Protein AF-0000000084365772 (afdb_homodimer)

Sequence (1258 aa):
MVKYIREGGQLVQRLVRRVNSTKRSRIVLISFISVLCLVILQLNYLYLYKPSKEFQVSYNKAKPEGSTYYETPDLTVIKAHPEKPETQNITDGHVINDYGDDEYYKNKDFSDYTNIDKIEAGLNKYGEFKDFINNQLIQKILDTKPSFGPINNRDHYNKSNSYQTNWDGKLPVLSGKLRENNGVDPIRSKDYLKSFFLLKENEFVNLKNSHKVFLENMPTEFPENIAKNFKGNGILYAGGGNYNWLVLLSIKMLRDLGSKLPIEVFIPNENEYSVDLCDRIFPVFGAKCILMSNYIDTKKIKIKGYQLKSMALLLTSFENVLMLDSDNLPLKNPDLLFINEPFISKPLVIWPDFWRRSTSPAFYEIADIPINETNQVRFSYGDERDHPDGLKTLEDYNAKVSYHDLERAFPEASSETGQVLINKKIHAKTLFLSLYYNYWGPNYYYPLFAQGQAGEGDKETLLAAAHKFGLPYYQVQEYIREYGEIYENGNIEIAAMGQYDPILDYMQTRNPKTFKSKFPYDRTKDNYHMHRFKNSETLFLHCNQPKLYPWRIDGKGFRQIHDGDGNRRRLYSKLLIKELGYDFEAKIWETMKWILCEHGDMTIKGVRHPETWCLKVSQQLEFLQGDQLMVKYIREGGQLVQRLVRRVNSTKRSRIVLISFISVLCLVILQLNYLYLYKPSKEFQVSYNKAKPEGSTYYETPDLTVIKAHPEKPETQNITDGHVINDYGDDEYYKNKDFSDYTNIDKIEAGLNKYGEFKDFINNQLIQKILDTKPSFGPINNRDHYNKSNSYQTNWDGKLPVLSGKLRENNGVDPIRSKDYLKSFFLLKENEFVNLKNSHKVFLENMPTEFPENIAKNFKGNGILYAGGGNYNWLVLLSIKMLRDLGSKLPIEVFIPNENEYSVDLCDRIFPVFGAKCILMSNYIDTKKIKIKGYQLKSMALLLTSFENVLMLDSDNLPLKNPDLLFINEPFISKPLVIWPDFWRRSTSPAFYEIADIPINETNQVRFSYGDERDHPDGLKTLEDYNAKVSYHDLERAFPEASSETGQVLINKKIHAKTLFLSLYYNYWGPNYYYPLFAQGQAGEGDKETLLAAAHKFGLPYYQVQEYIREYGEIYENGNIEIAAMGQYDPILDYMQTRNPKTFKSKFPYDRTKDNYHMHRFKNSETLFLHCNQPKLYPWRIDGKGFRQIHDGDGNRRRLYSKLLIKELGYDFEAKIWETMKWILCEHGDMTIKGVRHPETWCLKVSQQLEFLQGDQL

Solvent-accessible surface area (backbone atoms only — not comparable to full-atom values): 68578 Å² total; per-residue (Å²): 121,67,68,65,56,53,59,58,53,54,53,56,51,56,57,56,62,67,70,64,71,64,77,70,58,55,55,53,48,55,54,48,52,53,52,48,53,53,49,52,56,51,51,60,53,57,64,70,53,54,79,66,72,78,69,70,69,65,68,69,60,74,67,84,59,75,66,88,64,66,86,44,101,88,42,82,75,75,63,80,49,77,85,56,78,65,84,80,56,41,32,93,81,48,76,69,52,74,56,50,74,67,64,59,58,42,57,67,55,57,27,59,36,78,33,69,68,37,28,54,50,43,71,43,64,51,47,65,58,24,45,44,48,47,63,50,40,50,44,48,48,61,73,33,58,59,97,64,78,70,55,65,51,66,88,25,28,32,81,81,42,90,59,87,52,36,99,68,20,27,45,50,56,80,52,30,27,57,72,82,26,51,86,71,39,74,69,54,5,45,55,56,40,50,46,31,56,55,72,54,70,67,57,46,52,41,49,24,48,26,48,50,54,35,66,74,62,48,63,74,56,68,55,66,88,54,46,73,63,39,50,42,40,25,34,36,31,57,36,30,43,60,36,38,57,34,34,51,54,33,52,54,50,39,41,74,53,60,35,76,59,43,34,37,33,30,20,68,37,75,91,30,54,44,67,52,38,51,69,53,48,35,24,14,62,37,26,42,65,42,56,43,52,75,46,43,60,62,87,79,52,84,72,56,78,64,34,41,56,48,52,43,67,67,66,50,51,40,26,32,31,40,36,30,36,27,48,35,31,69,71,50,57,64,66,55,54,75,75,19,56,50,36,69,80,15,43,26,38,39,35,41,33,63,30,47,51,46,51,25,62,62,44,36,59,37,69,68,50,76,60,42,71,83,40,74,74,54,59,88,73,79,48,67,65,56,62,58,82,80,73,79,47,64,68,38,30,32,65,53,33,41,42,39,22,21,36,78,43,59,66,49,57,24,47,29,62,49,43,34,36,36,30,46,72,86,37,28,42,21,50,55,46,18,36,48,42,33,72,43,12,82,36,55,40,23,43,36,46,26,33,65,23,76,79,60,51,49,38,50,32,53,60,54,28,24,53,74,69,68,48,61,60,41,67,43,75,58,64,56,38,78,27,16,36,66,44,95,87,64,50,64,52,68,26,31,39,32,36,62,37,49,48,60,44,48,60,38,62,75,43,46,81,80,29,43,33,81,63,72,90,43,84,92,43,87,58,80,80,60,49,57,39,68,72,84,50,72,32,35,40,34,29,69,45,51,53,90,42,71,93,72,30,72,45,64,35,85,74,25,37,11,36,84,87,61,48,75,54,62,56,41,42,68,61,51,27,67,73,67,73,45,61,59,70,43,51,52,35,49,51,50,28,46,46,28,59,75,42,47,80,63,69,50,63,87,67,70,61,39,65,63,52,22,52,54,37,45,52,53,33,52,51,46,69,70,63,61,136,122,68,69,67,57,55,60,59,53,54,55,56,54,57,59,56,60,68,71,62,69,62,77,68,57,53,54,54,47,54,53,49,50,52,52,48,54,52,49,50,56,50,49,56,52,56,65,71,52,54,78,67,73,78,67,69,68,64,70,68,65,75,70,83,59,76,66,87,64,68,87,42,100,89,43,82,75,74,63,79,49,78,82,56,79,65,83,81,56,40,32,95,79,50,76,68,52,71,56,51,83,66,59,63,62,47,51,66,57,54,26,59,37,76,33,70,70,36,30,54,51,42,72,42,67,50,46,66,59,22,46,43,47,48,64,51,41,49,44,47,49,62,73,33,58,60,96,66,79,69,55,65,50,68,88,25,28,33,80,82,42,90,60,86,54,36,98,68,19,27,44,49,56,78,52,30,26,55,72,83,26,49,88,69,41,76,71,55,5,45,56,57,40,52,47,30,55,57,73,53,69,69,56,47,53,40,48,24,48,26,48,51,54,35,67,73,62,47,64,75,55,69,56,66,87,54,49,73,63,40,49,40,40,27,34,36,33,55,37,29,44,60,37,38,58,34,33,50,53,34,51,54,50,39,41,74,52,62,34,75,61,43,34,36,32,30,20,66,36,75,88,29,53,44,66,52,40,50,65,52,50,35,24,14,62,38,25,42,65,44,56,44,51,74,47,43,60,62,89,78,51,85,71,56,78,64,33,40,58,47,52,42,66,67,64,51,52,41,25,33,33,39,36,30,36,26,49,33,32,69,70,49,56,64,66,55,56,76,74,19,56,50,37,70,82,15,44,26,37,39,36,42,32,65,30,48,51,45,53,26,61,64,44,36,60,36,70,66,49,76,59,42,70,84,40,75,73,52,59,88,72,79,49,67,66,55,60,57,82,81,72,80,47,63,67,38,30,32,64,52,33,41,40,39,22,20,36,78,42,59,67,49,57,24,47,30,61,51,43,36,38,37,29,45,73,85,37,28,42,23,51,55,46,18,36,48,42,34,72,43,12,82,35,55,41,23,44,34,46,27,33,65,23,77,78,61,51,50,37,51,32,53,61,52,28,25,54,72,70,69,48,62,60,41,65,45,74,56,65,57,39,77,28,17,36,65,44,94,87,63,51,64,53,67,25,31,40,31,36,64,38,48,46,59,42,48,60,38,62,74,44,46,81,79,30,41,32,81,64,74,89,44,81,91,43,85,57,80,79,59,49,57,39,66,72,86,51,72,31,34,39,35,27,70,45,49,55,91,42,72,93,74,30,71,44,63,33,85,72,25,36,11,38,83,86,61,48,75,53,62,56,41,41,67,62,50,27,68,72,68,72,45,61,59,69,45,50,52,34,48,51,49,27,46,47,28,59,74,41,47,82,64,71,50,61,87,66,69,62,40,67,61,51,22,51,53,38,45,52,52,32,52,50,47,71,70,63,60,134

InterPro domains:
  IPR022751 Alpha-mannosyltransferase [PF11051] (232-501)
  IPR029044 Nucleotide-diphospho-sugar transferases [SSF53448] (232-467)

pLDDT: mean 82.5, std 20.86, range [22.94, 98.75]

Structure (mmCIF, N/CA/C/O backbone):
data_AF-0000000084365772-model_v1
#
loop_
_entity.id
_entity.type
_entity.pdbx_description
1 polymer 'Glycosyltransferase family 71 protein'
#
loop_
_atom_site.group_PDB
_atom_site.id
_atom_site.type_symbol
_atom_site.label_atom_id
_atom_site.label_alt_id
_atom_site.label_comp_id
_atom_site.label_asym_id
_atom_site.label_entity_id
_atom_site.label_seq_id
_atom_site.pdbx_PDB_ins_code
_atom_site.Cartn_x
_atom_site.Cartn_y
_atom_site.Cartn_z
_atom_site.occupancy
_atom_site.B_iso_or_equiv
_atom_site.auth_seq_id
_atom_site.auth_comp_id
_atom_site.auth_asym_id
_atom_site.auth_atom_id
_atom_site.pdbx_PDB_model_num
ATOM 1 N N . MET A 1 1 ? 65.75 15.422 -3.641 1 26.75 1 MET A N 1
ATOM 2 C CA . MET A 1 1 ? 64.312 15.242 -3.449 1 26.75 1 MET A CA 1
ATOM 3 C C . MET A 1 1 ? 64.062 14.141 -2.432 1 26.75 1 MET A C 1
ATOM 5 O O . MET A 1 1 ? 62.969 14.094 -1.838 1 26.75 1 MET A O 1
ATOM 9 N N . VAL A 1 2 ? 65.125 13.266 -2.367 1 29.59 2 VAL A N 1
ATOM 10 C CA . VAL A 1 2 ? 65.25 12.109 -1.485 1 29.59 2 VAL A CA 1
ATOM 11 C C . VAL A 1 2 ? 65.375 12.578 -0.035 1 29.59 2 VAL A C 1
ATOM 13 O O . VAL A 1 2 ? 64.875 11.891 0.877 1 29.59 2 VAL A O 1
ATOM 16 N N . LYS A 1 3 ? 66.312 13.617 0.126 1 35.53 3 LYS A N 1
ATOM 17 C CA . LYS A 1 3 ? 66.688 14.117 1.436 1 35.53 3 LYS A CA 1
ATOM 18 C C . LYS A 1 3 ? 65.5 14.602 2.244 1 35.53 3 LYS A C 1
ATOM 20 O O . LYS A 1 3 ? 65.438 14.367 3.451 1 35.53 3 LYS A O 1
ATOM 25 N N . TYR A 1 4 ? 64.625 15.359 1.479 1 34.97 4 TYR A N 1
ATOM 26 C CA . TYR A 1 4 ? 63.469 15.977 2.139 1 34.97 4 TYR A CA 1
ATOM 27 C C . TYR A 1 4 ? 62.5 14.922 2.619 1 34.97 4 TYR A C 1
ATOM 29 O O . TYR A 1 4 ? 61.625 15.203 3.465 1 34.97 4 TYR A O 1
ATOM 37 N N . ILE A 1 5 ? 62.438 13.719 1.932 1 36.81 5 ILE A N 1
ATOM 38 C CA . ILE A 1 5 ? 61.531 12.625 2.262 1 36.81 5 ILE A CA 1
ATOM 39 C C . ILE A 1 5 ? 61.938 12.016 3.604 1 36.81 5 ILE A C 1
ATOM 41 O O . ILE A 1 5 ? 61.062 11.602 4.383 1 36.81 5 ILE A O 1
ATOM 45 N N . ARG A 1 6 ? 63.312 12.109 3.953 1 36.72 6 ARG A N 1
ATOM 46 C CA . ARG A 1 6 ? 63.875 11.5 5.156 1 36.72 6 ARG A CA 1
ATOM 47 C C . ARG A 1 6 ? 63.406 12.227 6.41 1 36.72 6 ARG A C 1
ATOM 49 O O . ARG A 1 6 ? 63.031 11.594 7.406 1 36.72 6 ARG A O 1
ATOM 56 N N . GLU A 1 7 ? 63.531 13.594 6.336 1 42.88 7 GLU A N 1
ATOM 57 C CA . GLU A 1 7 ? 63.281 14.383 7.535 1 42.88 7 GLU A CA 1
ATOM 58 C C . GLU A 1 7 ? 61.812 14.352 7.918 1 42.88 7 GLU A C 1
ATOM 60 O O . GLU A 1 7 ? 61.469 14.484 9.094 1 42.88 7 GLU A O 1
ATOM 65 N N . GLY A 1 8 ? 60.938 14.289 6.859 1 38.44 8 GLY A N 1
ATOM 66 C CA . GLY A 1 8 ? 59.531 14.266 7.125 1 38.44 8 GLY A CA 1
ATOM 67 C C . GLY A 1 8 ? 59.062 13 7.832 1 38.44 8 GLY A C 1
ATOM 68 O O . GLY A 1 8 ? 58.031 13 8.508 1 38.44 8 GLY A O 1
ATOM 69 N N . GLY A 1 9 ? 59.781 11.836 7.648 1 40.34 9 GLY A N 1
ATOM 70 C CA . GLY A 1 9 ? 59.562 10.57 8.32 1 40.34 9 GLY A CA 1
ATOM 71 C C . GLY A 1 9 ? 59.781 10.633 9.812 1 40.34 9 GLY A C 1
ATOM 72 O O . GLY A 1 9 ? 59.125 9.945 10.586 1 40.34 9 GLY A O 1
ATOM 73 N N . GLN A 1 10 ? 60.875 11.352 10.18 1 44.91 10 GLN A N 1
ATOM 74 C CA . GLN A 1 10 ? 61.25 11.43 11.594 1 44.91 10 GLN A CA 1
ATOM 75 C C . GLN A 1 10 ? 60.156 12.18 12.383 1 44.91 10 GLN A C 1
ATOM 77 O O . GLN A 1 10 ? 59.938 11.875 13.555 1 44.91 10 GLN A O 1
ATOM 82 N N . LEU A 1 11 ? 59.562 13.258 11.742 1 43.12 11 LEU A N 1
ATOM 83 C CA . LEU A 1 11 ? 58.562 14.016 12.469 1 43.12 11 LEU A CA 1
ATOM 84 C C . LEU A 1 11 ? 57.344 13.148 12.781 1 43.12 11 LEU A C 1
ATOM 86 O O . LEU A 1 11 ? 56.812 13.211 13.891 1 43.12 11 LEU A O 1
ATOM 90 N N . VAL A 1 12 ? 56.969 12.25 11.883 1 41.25 12 VAL A N 1
ATOM 91 C CA . VAL A 1 12 ? 55.812 11.398 12.125 1 41.25 12 VAL A CA 1
ATOM 92 C C . VAL A 1 12 ? 56.125 10.43 13.266 1 41.25 12 VAL A C 1
ATOM 94 O O . VAL A 1 12 ? 55.281 10.188 14.125 1 41.25 12 VAL A O 1
ATOM 97 N N . GLN A 1 13 ? 57.375 9.945 13.367 1 41.06 13 GLN A N 1
ATOM 98 C CA . GLN A 1 13 ? 57.719 9.031 14.453 1 41.06 13 GLN A CA 1
ATOM 99 C C . GLN A 1 13 ? 57.594 9.719 15.812 1 41.06 13 GLN A C 1
ATOM 101 O O . GLN A 1 13 ? 57.156 9.109 16.781 1 41.06 13 GLN A O 1
ATOM 106 N N . ARG A 1 14 ? 58.156 11.039 15.969 1 40.5 14 ARG A N 1
ATOM 107 C CA . ARG A 1 14 ? 58.094 11.711 17.266 1 40.5 14 ARG A CA 1
ATOM 108 C C . ARG A 1 14 ? 56.656 11.883 17.734 1 40.5 14 ARG A C 1
ATOM 110 O O . ARG A 1 14 ? 56.375 11.766 18.922 1 40.5 14 ARG A O 1
ATOM 117 N N . LEU A 1 15 ? 55.812 12.273 16.672 1 37.19 15 LEU A N 1
ATOM 118 C CA . LEU A 1 15 ? 54.438 12.508 17.094 1 37.19 15 LEU A CA 1
ATOM 119 C C . LEU A 1 15 ? 53.812 11.227 17.625 1 37.19 15 LEU A C 1
ATOM 121 O O . LEU A 1 15 ? 53.062 11.25 18.609 1 37.19 15 LEU A O 1
ATOM 125 N N . VAL A 1 16 ? 54.188 10.055 17.078 1 37.47 16 VAL A N 1
ATOM 126 C CA . VAL A 1 16 ? 53.625 8.797 17.547 1 37.47 16 VAL A CA 1
ATOM 127 C C . VAL A 1 16 ? 54.062 8.539 18.984 1 37.47 16 VAL A C 1
ATOM 129 O O . VAL A 1 16 ? 53.312 7.969 19.766 1 37.47 16 VAL A O 1
ATOM 132 N N . ARG A 1 17 ? 55.312 8.859 19.297 1 35.41 17 ARG A N 1
ATOM 133 C CA . ARG A 1 17 ? 55.781 8.445 20.625 1 35.41 17 ARG A CA 1
ATOM 134 C C . ARG A 1 17 ? 55 9.148 21.719 1 35.41 17 ARG A C 1
ATOM 136 O O . ARG A 1 17 ? 54.938 8.656 22.859 1 35.41 17 ARG A O 1
ATOM 143 N N . ARG A 1 18 ? 54.75 10.492 21.484 1 32.94 18 ARG A N 1
ATOM 144 C CA . ARG A 1 18 ? 54.188 11.141 22.672 1 32.94 18 ARG A CA 1
ATOM 145 C C . ARG A 1 18 ? 52.781 10.625 22.969 1 32.94 18 ARG A C 1
ATOM 147 O O . ARG A 1 18 ? 52.219 10.938 24.016 1 32.94 18 ARG A O 1
ATOM 154 N N . VAL A 1 19 ? 52.031 10.32 21.906 1 35.78 19 VAL A N 1
ATOM 155 C CA . VAL A 1 19 ? 50.625 10.148 22.25 1 35.78 19 VAL A CA 1
ATOM 156 C C . VAL A 1 19 ? 50.438 8.805 22.969 1 35.78 19 VAL A C 1
ATOM 158 O O . VAL A 1 19 ? 50.219 7.781 22.312 1 35.78 19 VAL A O 1
ATOM 161 N N . ASN A 1 20 ? 51.5 8.281 23.75 1 34.19 20 ASN A N 1
ATOM 162 C CA . ASN A 1 20 ? 51.375 7.027 24.469 1 34.19 20 ASN A CA 1
ATOM 163 C C . ASN A 1 20 ? 50.219 7.059 25.484 1 34.19 20 ASN A C 1
ATOM 165 O O . ASN A 1 20 ? 50.094 6.145 26.297 1 34.19 20 ASN A O 1
ATOM 169 N N . SER A 1 21 ? 49.938 8.328 25.984 1 32.78 21 SER A N 1
ATOM 170 C CA . SER A 1 21 ? 49.375 8.172 27.328 1 32.78 21 SER A CA 1
ATOM 171 C C . SER A 1 21 ? 48.062 7.391 27.266 1 32.78 21 SER A C 1
ATOM 173 O O . SER A 1 21 ? 47.906 6.371 27.953 1 32.78 21 SER A O 1
ATOM 175 N N . THR A 1 22 ? 46.812 8.062 27.719 1 34.91 22 THR A N 1
ATOM 176 C CA . THR A 1 22 ? 45.656 7.367 28.281 1 34.91 22 THR A CA 1
ATOM 177 C C . THR A 1 22 ? 44.875 6.664 27.188 1 34.91 22 THR A C 1
ATOM 179 O O . THR A 1 22 ? 45 6.988 26 1 34.91 22 THR A O 1
ATOM 182 N N . LYS A 1 23 ? 43.969 5.535 27.578 1 37.75 23 LYS A N 1
ATOM 183 C CA . LYS A 1 23 ? 43.125 4.613 26.844 1 37.75 23 LYS A CA 1
ATOM 184 C C . LYS A 1 23 ? 42.281 5.359 25.812 1 37.75 23 LYS A C 1
ATOM 186 O O . LYS A 1 23 ? 41.969 4.824 24.75 1 37.75 23 LYS A O 1
ATOM 191 N N . ARG A 1 24 ? 41.812 6.602 26.188 1 36.81 24 ARG A N 1
ATOM 192 C CA . ARG A 1 24 ? 40.875 7.359 25.375 1 36.81 24 ARG A CA 1
ATOM 193 C C . ARG A 1 24 ? 41.531 7.73 24.031 1 36.81 24 ARG A C 1
ATOM 195 O O . ARG A 1 24 ? 40.812 7.832 23.016 1 36.81 24 ARG A O 1
ATOM 202 N N . SER A 1 25 ? 42.906 7.961 24.062 1 35 25 SER A N 1
ATOM 203 C CA . SER A 1 25 ? 43.594 8.477 22.891 1 35 25 SER A CA 1
ATOM 204 C C . SER A 1 25 ? 43.75 7.395 21.828 1 35 25 SER A C 1
ATOM 206 O O . SER A 1 25 ? 43.906 7.699 20.641 1 35 25 SER A O 1
ATOM 208 N N . ARG A 1 26 ? 43.844 6.113 22.344 1 39.03 26 ARG A N 1
ATOM 209 C CA . ARG A 1 26 ? 44 5.027 21.391 1 39.03 26 ARG A CA 1
ATOM 210 C C . ARG A 1 26 ? 42.719 4.828 20.578 1 39.03 26 ARG A C 1
ATOM 212 O O . ARG A 1 26 ? 42.781 4.547 19.375 1 39.03 26 ARG A O 1
ATOM 219 N N . ILE A 1 27 ? 41.594 5.016 21.297 1 39.12 27 ILE A N 1
ATOM 220 C CA . ILE A 1 27 ? 40.312 4.746 20.625 1 39.12 27 ILE A CA 1
ATOM 221 C C . ILE A 1 27 ? 40.062 5.789 19.531 1 39.12 27 ILE A C 1
ATOM 223 O O . ILE A 1 27 ? 39.625 5.453 18.438 1 39.12 27 ILE A O 1
ATOM 227 N N . VAL A 1 28 ? 40.562 7.098 19.828 1 40.53 28 VAL A N 1
ATOM 228 C CA . VAL A 1 28 ? 40.344 8.156 18.844 1 40.53 28 VAL A CA 1
ATOM 229 C C . VAL A 1 28 ? 41.219 7.906 17.609 1 40.53 28 VAL A C 1
ATOM 231 O O . VAL A 1 28 ? 40.781 8.109 16.484 1 40.53 28 VAL A O 1
ATOM 234 N N . LEU A 1 29 ? 42.469 7.285 17.875 1 40.19 29 LEU A N 1
ATOM 235 C CA . LEU A 1 29 ? 43.375 7.07 16.766 1 40.19 29 LEU A CA 1
ATOM 236 C C . LEU A 1 29 ? 42.875 5.957 15.852 1 40.19 29 LEU A C 1
ATOM 238 O O . LEU A 1 29 ? 42.906 6.086 14.625 1 40.19 29 LEU A O 1
ATOM 242 N N . ILE A 1 30 ? 42.344 4.883 16.5 1 42.69 30 ILE A N 1
ATOM 243 C CA . ILE A 1 30 ? 41.906 3.773 15.672 1 42.69 30 ILE A CA 1
ATOM 244 C C . ILE A 1 30 ? 40.656 4.199 14.883 1 42.69 30 ILE A C 1
ATOM 246 O O . ILE A 1 30 ? 40.531 3.869 13.703 1 42.69 30 ILE A O 1
ATOM 250 N N . SER A 1 31 ? 39.812 5.113 15.484 1 40 31 SER A N 1
ATOM 251 C CA . SER A 1 31 ? 38.656 5.578 14.734 1 40 31 SER A CA 1
ATOM 252 C C . SER A 1 31 ? 39.062 6.473 13.57 1 40 31 SER A C 1
ATOM 254 O O . SER A 1 31 ? 38.406 6.488 12.523 1 40 31 SER A O 1
ATOM 256 N N . PHE A 1 32 ? 40.188 7.238 13.758 1 43.62 32 PHE A N 1
ATOM 257 C CA . PHE A 1 32 ? 40.656 8.125 12.695 1 43.62 32 PHE A CA 1
ATOM 258 C C . PHE A 1 32 ? 41.281 7.328 11.555 1 43.62 32 PHE A C 1
ATOM 260 O O . PHE A 1 32 ? 41.062 7.637 10.383 1 43.62 32 PHE A O 1
ATOM 267 N N . ILE A 1 33 ? 42.031 6.258 11.883 1 44.22 33 ILE A N 1
ATOM 268 C CA . ILE A 1 33 ? 42.656 5.473 10.82 1 44.22 33 ILE A CA 1
ATOM 269 C C . ILE A 1 33 ? 41.594 4.699 10.055 1 44.22 33 ILE A C 1
ATOM 271 O O . ILE A 1 33 ? 41.656 4.594 8.828 1 44.22 33 ILE A O 1
ATOM 275 N N . SER A 1 34 ? 40.562 4.316 10.758 1 39.97 34 SER A N 1
ATOM 276 C CA . SER A 1 34 ? 39.5 3.584 10.039 1 39.97 34 SER A CA 1
ATOM 277 C C . SER A 1 34 ? 38.75 4.5 9.086 1 39.97 34 SER A C 1
ATOM 279 O O . SER A 1 34 ? 38.406 4.094 7.977 1 39.97 34 SER A O 1
ATOM 281 N N . VAL A 1 35 ? 38.531 5.781 9.445 1 46 35 VAL A N 1
ATOM 282 C CA . VAL A 1 35 ? 37.875 6.73 8.555 1 46 35 VAL A CA 1
ATOM 283 C C . VAL A 1 35 ? 38.812 7.082 7.398 1 46 35 VAL A C 1
ATOM 285 O O . VAL A 1 35 ? 38.375 7.172 6.246 1 46 35 VAL A O 1
ATOM 288 N N . LEU A 1 36 ? 40.125 7.164 7.668 1 45.81 36 LEU A N 1
ATOM 289 C CA . LEU A 1 36 ? 41.062 7.484 6.598 1 45.81 36 LEU A CA 1
ATOM 290 C C . LEU A 1 36 ? 41.156 6.34 5.594 1 45.81 36 LEU A C 1
ATOM 292 O O . LEU A 1 36 ? 41.188 6.57 4.383 1 45.81 36 LEU A O 1
ATOM 296 N N . CYS A 1 37 ? 41.219 5.113 6.102 1 42.97 37 CYS A N 1
ATOM 297 C CA . CYS A 1 37 ? 41.25 3.986 5.176 1 42.97 37 CYS A CA 1
ATOM 298 C C . CYS A 1 37 ? 39.938 3.906 4.383 1 42.97 37 CYS A C 1
ATOM 300 O O . CYS A 1 37 ? 39.969 3.607 3.188 1 42.97 37 CYS A O 1
ATOM 302 N N . LEU A 1 38 ? 38.812 4.305 4.918 1 41.62 38 LEU A N 1
ATOM 303 C CA . LEU A 1 38 ? 37.562 4.316 4.18 1 41.62 38 LEU A CA 1
ATOM 304 C C . LEU A 1 38 ? 37.531 5.43 3.133 1 41.62 38 LEU A C 1
ATOM 306 O O . LEU A 1 38 ? 37.062 5.234 2.018 1 41.62 38 LEU A O 1
ATOM 310 N N . VAL A 1 39 ? 38.188 6.57 3.383 1 44.5 39 VAL A N 1
ATOM 311 C CA . VAL A 1 39 ? 38.25 7.656 2.41 1 44.5 39 VAL A CA 1
ATOM 312 C C . VAL A 1 39 ? 39.219 7.281 1.287 1 44.5 39 VAL A C 1
ATOM 314 O O . VAL A 1 39 ? 38.938 7.492 0.109 1 44.5 39 VAL A O 1
ATOM 317 N N . ILE A 1 40 ? 40.344 6.695 1.591 1 43.78 40 ILE A N 1
ATOM 318 C CA . ILE A 1 40 ? 41.312 6.348 0.545 1 43.78 40 ILE A CA 1
ATOM 319 C C . ILE A 1 40 ? 40.719 5.27 -0.358 1 43.78 40 ILE A C 1
ATOM 321 O O . ILE A 1 40 ? 40.844 5.332 -1.582 1 43.78 40 ILE A O 1
ATOM 325 N N . LEU A 1 41 ? 40.031 4.273 0.214 1 37.16 41 LEU A N 1
ATOM 326 C CA . LEU A 1 41 ? 39.406 3.273 -0.628 1 37.16 41 LEU A CA 1
ATOM 327 C C . LEU A 1 41 ? 38.312 3.902 -1.478 1 37.16 41 LEU A C 1
ATOM 329 O O . LEU A 1 41 ? 38.094 3.523 -2.637 1 37.16 41 LEU A O 1
ATOM 333 N N . GLN A 1 42 ? 37.656 4.965 -1.035 1 35 42 GLN A N 1
ATOM 334 C CA . GLN A 1 42 ? 36.656 5.66 -1.867 1 35 42 GLN A CA 1
ATOM 335 C C . GLN A 1 42 ? 37.344 6.438 -2.986 1 35 42 GLN A C 1
ATOM 337 O O . GLN A 1 42 ? 36.875 6.469 -4.117 1 35 42 GLN A O 1
ATOM 342 N N . LEU A 1 43 ? 38.5 7.055 -2.779 1 38 43 LEU A N 1
ATOM 343 C CA . LEU A 1 43 ? 39.125 7.824 -3.838 1 38 43 LEU A CA 1
ATOM 344 C C . LEU A 1 43 ? 39.688 6.898 -4.914 1 38 43 LEU A C 1
ATOM 346 O O . LEU A 1 43 ? 39.625 7.215 -6.105 1 38 43 LEU A O 1
ATOM 350 N N . ASN A 1 44 ? 40.406 5.875 -4.555 1 33.44 44 ASN A N 1
ATOM 351 C CA . ASN A 1 44 ? 40.906 4.977 -5.598 1 33.44 44 ASN A CA 1
ATOM 352 C C . ASN A 1 44 ? 39.75 4.387 -6.406 1 33.44 44 ASN A C 1
ATOM 354 O O . ASN A 1 44 ? 39.906 4.066 -7.586 1 33.44 44 ASN A O 1
ATOM 358 N N . TYR A 1 45 ? 38.594 4.176 -5.805 1 30.52 45 TYR A N 1
ATOM 359 C CA . TYR A 1 45 ? 37.438 3.695 -6.559 1 30.52 45 TYR A CA 1
ATOM 360 C C . TYR A 1 45 ? 37 4.734 -7.574 1 30.52 45 TYR A C 1
ATOM 362 O O . TYR A 1 45 ? 36.625 4.395 -8.695 1 30.52 45 TYR A O 1
ATOM 370 N N . LEU A 1 46 ? 37.094 6.023 -7.273 1 31.12 46 LEU A N 1
ATOM 371 C CA . LEU A 1 46 ? 36.688 7.02 -8.25 1 31.12 46 LEU A CA 1
ATOM 372 C C . LEU A 1 46 ? 37.656 7.059 -9.438 1 31.12 46 LEU A C 1
ATOM 374 O O . LEU A 1 46 ? 37.25 7.391 -10.555 1 31.12 46 LEU A O 1
ATOM 378 N N . TYR A 1 47 ? 38.969 7.035 -9.195 1 32.09 47 TYR A N 1
ATOM 379 C CA . TYR A 1 47 ? 39.875 7.188 -10.312 1 32.09 47 TYR A CA 1
ATOM 380 C C . TYR A 1 47 ? 39.75 6.031 -11.297 1 32.09 47 TYR A C 1
ATOM 382 O O . TYR A 1 47 ? 39.844 6.223 -12.508 1 32.09 47 TYR A O 1
ATOM 390 N N . LEU A 1 48 ? 39.906 4.805 -10.812 1 30.16 48 LEU A N 1
ATOM 391 C CA . LEU A 1 48 ? 39.906 3.715 -11.781 1 30.16 48 LEU A CA 1
ATOM 392 C C . LEU A 1 48 ? 38.562 3.543 -12.438 1 30.16 48 LEU A C 1
ATOM 394 O O . LEU A 1 48 ? 38.375 2.66 -13.273 1 30.16 48 LEU A O 1
ATOM 398 N N . TYR A 1 49 ? 37.594 4.191 -11.836 1 24.91 49 TYR A N 1
ATOM 399 C CA . TYR A 1 49 ? 36.312 3.955 -12.531 1 24.91 49 TYR A CA 1
ATOM 400 C C . TYR A 1 49 ? 36.25 4.742 -13.836 1 24.91 49 TYR A C 1
ATOM 402 O O . TYR A 1 49 ? 35.938 5.93 -13.844 1 24.91 49 TYR A O 1
ATOM 410 N N . LYS A 1 50 ? 37.375 4.59 -14.633 1 25.78 50 LYS A N 1
ATOM 411 C CA . LYS A 1 50 ? 37.031 5.086 -15.961 1 25.78 50 LYS A CA 1
ATOM 412 C C . LYS A 1 50 ? 35.719 4.516 -16.438 1 25.78 50 LYS A C 1
ATOM 414 O O . LYS A 1 50 ? 35.469 3.311 -16.344 1 25.78 50 LYS A O 1
ATOM 419 N N . PRO A 1 51 ? 34.75 5.484 -16.656 1 24.36 51 PRO A N 1
ATOM 420 C CA . PRO A 1 51 ? 33.531 4.953 -17.266 1 24.36 51 PRO A CA 1
ATOM 421 C C . PRO A 1 51 ? 33.812 4.008 -18.438 1 24.36 51 PRO A C 1
ATOM 423 O O . PRO A 1 51 ? 34.625 4.336 -19.312 1 24.36 51 PRO A O 1
ATOM 426 N N . SER A 1 52 ? 34.156 2.775 -18.109 1 23.23 52 SER A N 1
ATOM 427 C CA . SER A 1 52 ? 34.281 1.888 -19.25 1 23.23 52 SER A CA 1
ATOM 428 C C . SER A 1 52 ? 33.406 2.355 -20.422 1 23.23 52 SER A C 1
ATOM 430 O O . SER A 1 52 ? 32.438 3.062 -20.219 1 23.23 52 SER A O 1
ATOM 432 N N . LYS A 1 53 ? 34.031 2.377 -21.656 1 25.39 53 LYS A N 1
ATOM 433 C CA . LYS A 1 53 ? 33.375 2.545 -22.938 1 25.39 53 LYS A CA 1
ATOM 434 C C . LYS A 1 53 ? 31.969 1.95 -22.906 1 25.39 53 LYS A C 1
ATOM 436 O O . LYS A 1 53 ? 31.719 0.978 -22.188 1 25.39 53 LYS A O 1
ATOM 441 N N . GLU A 1 54 ? 31.078 2.795 -23.344 1 25.03 54 GLU A N 1
ATOM 442 C CA . GLU A 1 54 ? 29.719 2.414 -23.719 1 25.03 54 GLU A CA 1
ATOM 443 C C . GLU A 1 54 ? 29.703 1.034 -24.375 1 25.03 54 GLU A C 1
ATOM 445 O O . GLU A 1 54 ? 30.188 0.861 -25.484 1 25.03 54 GLU A O 1
ATOM 450 N N . PHE A 1 55 ? 30.219 0.075 -23.641 1 23.86 55 PHE A N 1
ATOM 451 C CA . PHE A 1 55 ? 29.906 -1.168 -24.328 1 23.86 55 PHE A CA 1
ATOM 452 C C . PHE A 1 55 ? 28.484 -1.146 -24.875 1 23.86 55 PHE A C 1
ATOM 454 O O . PHE A 1 55 ? 27.516 -1.019 -24.125 1 23.86 55 PHE A O 1
ATOM 461 N N . GLN A 1 56 ? 28.375 -0.521 -26.078 1 23.64 56 GLN A N 1
ATOM 462 C CA . GLN A 1 56 ? 27.188 -0.806 -26.875 1 23.64 56 GLN A CA 1
ATOM 463 C C . GLN A 1 56 ? 26.797 -2.281 -26.781 1 23.64 56 GLN A C 1
ATOM 465 O O . GLN A 1 56 ? 27.5 -3.141 -27.312 1 23.64 56 GLN A O 1
ATOM 470 N N . VAL A 1 57 ? 26.531 -2.602 -25.609 1 25.69 57 VAL A N 1
ATOM 471 C CA . VAL A 1 57 ? 25.906 -3.916 -25.641 1 25.69 57 VAL A CA 1
ATOM 472 C C . VAL A 1 57 ? 24.953 -4.004 -26.828 1 25.69 57 VAL A C 1
ATOM 474 O O . VAL A 1 57 ? 23.953 -3.293 -26.875 1 25.69 57 VAL A O 1
ATOM 477 N N . SER A 1 58 ? 25.625 -4.113 -27.984 1 24.7 58 SER A N 1
ATOM 478 C CA . SER A 1 58 ? 24.781 -4.559 -29.094 1 24.7 58 SER A CA 1
ATOM 479 C C . SER A 1 58 ? 23.797 -5.633 -28.656 1 24.7 58 SER A C 1
ATOM 481 O O . SER A 1 58 ? 24.203 -6.684 -28.156 1 24.7 58 SER A O 1
ATOM 483 N N . TYR A 1 59 ? 22.797 -5.156 -28.062 1 25.48 59 TYR A N 1
ATOM 484 C CA . TYR A 1 59 ? 21.719 -6.141 -28.031 1 25.48 59 TYR A CA 1
ATOM 485 C C . TYR A 1 59 ? 21.703 -6.965 -29.312 1 25.48 59 TYR A C 1
ATOM 487 O O . TYR A 1 59 ? 21.391 -6.449 -30.391 1 25.48 59 TYR A O 1
ATOM 495 N N . ASN A 1 60 ? 22.844 -7.637 -29.547 1 26.25 60 ASN A N 1
ATOM 496 C CA . ASN A 1 60 ? 22.516 -8.562 -30.625 1 26.25 60 ASN A CA 1
ATOM 497 C C . ASN A 1 60 ? 21.047 -8.961 -30.594 1 26.25 60 ASN A C 1
ATOM 499 O O . ASN A 1 60 ? 20.578 -9.547 -29.625 1 26.25 60 ASN A O 1
ATOM 503 N N . LYS A 1 61 ? 20.234 -8.258 -31.219 1 31.89 61 LYS A N 1
ATOM 504 C CA . LYS A 1 61 ? 18.891 -8.672 -31.578 1 31.89 61 LYS A CA 1
ATOM 505 C C . LYS A 1 61 ? 18.812 -10.18 -31.828 1 31.89 61 LYS A C 1
ATOM 507 O O . LYS A 1 61 ? 19.609 -10.719 -32.594 1 31.89 61 LYS A O 1
ATOM 512 N N . ALA A 1 62 ? 18.406 -10.891 -30.844 1 29.61 62 ALA A N 1
ATOM 513 C CA . ALA A 1 62 ? 18.016 -12.242 -31.234 1 29.61 62 ALA A CA 1
ATOM 514 C C . ALA A 1 62 ? 17.672 -12.305 -32.719 1 29.61 62 ALA A C 1
ATOM 516 O O . ALA A 1 62 ? 16.859 -11.523 -33.219 1 29.61 62 ALA A O 1
ATOM 517 N N . LYS A 1 63 ? 18.672 -12.516 -33.562 1 33.22 63 LYS A N 1
ATOM 518 C CA . LYS A 1 63 ? 18.328 -12.703 -34.969 1 33.22 63 LYS A CA 1
ATOM 519 C C . LYS A 1 63 ? 16.938 -13.32 -35.125 1 33.22 63 LYS A C 1
ATOM 521 O O . LYS A 1 63 ? 16.609 -14.297 -34.438 1 33.22 63 LYS A O 1
ATOM 526 N N . PRO A 1 64 ? 15.961 -12.469 -35.75 1 33.91 64 PRO A N 1
ATOM 527 C CA . PRO A 1 64 ? 14.766 -13.211 -36.125 1 33.91 64 PRO A CA 1
ATOM 528 C C . PRO A 1 64 ? 15.086 -14.586 -36.719 1 33.91 64 PRO A C 1
ATOM 530 O O . PRO A 1 64 ? 15.609 -14.664 -37.844 1 33.91 64 PRO A O 1
ATOM 533 N N . GLU A 1 65 ? 15.93 -15.352 -36.188 1 34.47 65 GLU A N 1
ATOM 534 C CA . GLU A 1 65 ? 15.984 -16.594 -36.938 1 34.47 65 GLU A CA 1
ATOM 535 C C . GLU A 1 65 ? 14.602 -17.031 -37.406 1 34.47 65 GLU A C 1
ATOM 537 O O . GLU A 1 65 ? 13.594 -16.656 -36.781 1 34.47 65 GLU A O 1
ATOM 542 N N . GLY A 1 66 ? 14.438 -17.641 -38.594 1 36.16 66 GLY A N 1
ATOM 543 C CA . GLY A 1 66 ? 13.273 -18.25 -39.219 1 36.16 66 GLY A CA 1
ATOM 544 C C . GLY A 1 66 ? 12.359 -18.938 -38.25 1 36.16 66 GLY A C 1
ATOM 545 O O . GLY A 1 66 ? 12.805 -19.391 -37.188 1 36.16 66 GLY A O 1
ATOM 546 N N . SER A 1 67 ? 11.164 -18.469 -38.188 1 45.88 67 SER A N 1
ATOM 547 C CA . SER A 1 67 ? 10.086 -19.016 -37.375 1 45.88 67 SER A CA 1
ATOM 548 C C . SER A 1 67 ? 10.203 -20.531 -37.219 1 45.88 67 SER A C 1
ATOM 550 O O . SER A 1 67 ? 10.297 -21.25 -38.219 1 45.88 67 SER A O 1
ATOM 552 N N . THR A 1 68 ? 10.789 -20.922 -36.125 1 57.69 68 THR A N 1
ATOM 553 C CA . THR A 1 68 ? 10.828 -22.359 -35.875 1 57.69 68 THR A CA 1
ATOM 554 C C . THR A 1 68 ? 9.484 -23 -36.188 1 57.69 68 THR A C 1
ATOM 556 O O . THR A 1 68 ? 9.375 -24.234 -36.25 1 57.69 68 THR A O 1
ATOM 559 N N . TYR A 1 69 ? 8.547 -22.062 -36.469 1 59.31 69 TYR A N 1
ATOM 560 C CA . TYR A 1 69 ? 7.246 -22.625 -36.781 1 59.31 69 TYR A CA 1
ATOM 561 C C . TYR A 1 69 ? 7.137 -22.922 -38.281 1 59.31 69 TYR A C 1
ATOM 563 O O . TYR A 1 69 ? 7.605 -22.141 -39.125 1 59.31 69 TYR A O 1
ATOM 571 N N . TYR A 1 70 ? 6.965 -24.156 -38.625 1 56.53 70 TYR A N 1
ATOM 572 C CA . TYR A 1 70 ? 6.812 -24.547 -40 1 56.53 70 TYR A CA 1
ATOM 573 C C . TYR A 1 70 ? 5.34 -24.688 -40.375 1 56.53 70 TYR A C 1
ATOM 575 O O . TYR A 1 70 ? 4.484 -24.828 -39.5 1 56.53 70 TYR A O 1
ATOM 583 N N . GLU A 1 71 ? 5.031 -24.266 -41.594 1 57.81 71 GLU A N 1
ATOM 584 C CA . GLU A 1 71 ? 3.664 -24.375 -42.094 1 57.81 71 GLU A CA 1
ATOM 585 C C . GLU A 1 71 ? 3.279 -25.828 -42.344 1 57.81 71 GLU A C 1
ATOM 587 O O . GLU A 1 71 ? 4.078 -26.609 -42.844 1 57.81 71 GLU A O 1
ATOM 592 N N . THR A 1 72 ? 2.365 -26.219 -41.5 1 60.81 72 THR A N 1
ATOM 593 C CA . THR A 1 72 ? 1.765 -27.516 -41.812 1 60.81 72 THR A CA 1
ATOM 594 C C . THR A 1 72 ? 0.363 -27.328 -42.375 1 60.81 72 THR A C 1
ATOM 596 O O . THR A 1 72 ? -0.276 -26.297 -42.156 1 60.81 72 THR A O 1
ATOM 599 N N . PRO A 1 73 ? 0.006 -28.156 -43.375 1 55.81 73 PRO A N 1
ATOM 600 C CA . PRO A 1 73 ? -1.332 -28.031 -43.969 1 55.81 73 PRO A CA 1
ATOM 601 C C . PRO A 1 73 ? -2.434 -27.984 -42.906 1 55.81 73 PRO A C 1
ATOM 603 O O . PRO A 1 73 ? -3.461 -27.328 -43.125 1 55.81 73 PRO A O 1
ATOM 606 N N . ASP A 1 74 ? -2.189 -28.469 -41.781 1 63.16 74 ASP A N 1
ATOM 607 C CA . ASP A 1 74 ? -3.281 -28.656 -40.844 1 63.16 74 ASP A CA 1
ATOM 608 C C . ASP A 1 74 ? -3.219 -27.625 -39.719 1 63.16 74 ASP A C 1
ATOM 610 O O . ASP A 1 74 ? -4.141 -27.516 -38.906 1 63.16 74 ASP A O 1
ATOM 614 N N . LEU A 1 75 ? -2.064 -26.922 -39.719 1 65.69 75 LEU A N 1
ATOM 615 C CA . LEU A 1 75 ? -1.929 -25.984 -38.594 1 65.69 75 LEU A CA 1
ATOM 616 C C . LEU A 1 75 ? -1.317 -24.672 -39.094 1 65.69 75 LEU A C 1
ATOM 618 O O . LEU A 1 75 ? -0.226 -24.672 -39.656 1 65.69 75 LEU A O 1
ATOM 622 N N . THR A 1 76 ? -2.125 -23.594 -39 1 64.94 76 THR A N 1
ATOM 623 C CA . THR A 1 76 ? -1.608 -22.266 -39.281 1 64.94 76 THR A CA 1
ATOM 624 C C . THR A 1 76 ? -1.058 -21.609 -38.031 1 64.94 76 THR A C 1
ATOM 626 O O . THR A 1 76 ? -1.74 -21.547 -37 1 64.94 76 THR A O 1
ATOM 629 N N . VAL A 1 77 ? 0.23 -21.375 -38.062 1 70.69 77 VAL A N 1
ATOM 630 C CA . VAL A 1 77 ? 0.853 -20.703 -36.906 1 70.69 77 VAL A CA 1
ATOM 631 C C . VAL A 1 77 ? 0.991 -19.203 -37.219 1 70.69 77 VAL A C 1
ATOM 633 O O . VAL A 1 77 ? 1.533 -18.812 -38.25 1 70.69 77 VAL A O 1
ATOM 636 N N . ILE A 1 78 ? 0.362 -18.375 -36.312 1 64.38 78 ILE A N 1
ATOM 637 C CA . ILE A 1 78 ? 0.558 -16.938 -36.375 1 64.38 78 ILE A CA 1
ATOM 638 C C . ILE A 1 78 ? 1.935 -16.578 -35.812 1 64.38 78 ILE A C 1
ATOM 640 O O . ILE A 1 78 ? 2.275 -16.953 -34.688 1 64.38 78 ILE A O 1
ATOM 644 N N . LYS A 1 79 ? 2.797 -15.891 -36.656 1 64.88 79 LYS A N 1
ATOM 645 C CA . LYS A 1 79 ? 4.176 -15.586 -36.281 1 64.88 79 LYS A CA 1
ATOM 646 C C . LYS A 1 79 ? 4.328 -14.125 -35.906 1 64.88 79 LYS A C 1
ATOM 648 O O . LYS A 1 79 ? 3.504 -13.289 -36.25 1 64.88 79 LYS A O 1
ATOM 653 N N . ALA A 1 80 ? 5.328 -13.914 -34.938 1 59.78 80 ALA A N 1
ATOM 654 C CA . ALA A 1 80 ? 5.68 -12.531 -34.625 1 59.78 80 ALA A CA 1
ATOM 655 C C . ALA A 1 80 ? 6.465 -11.883 -35.75 1 59.78 80 ALA A C 1
ATOM 657 O O . ALA A 1 80 ? 7.27 -12.539 -36.406 1 59.78 80 ALA A O 1
ATOM 658 N N . HIS A 1 81 ? 5.988 -10.648 -36.344 1 49.28 81 HIS A N 1
ATOM 659 C CA . HIS A 1 81 ? 6.777 -9.945 -37.344 1 49.28 81 HIS A CA 1
ATOM 660 C C . HIS A 1 81 ? 7.777 -9 -36.688 1 49.28 81 HIS A C 1
ATOM 662 O O . HIS A 1 81 ? 7.391 -7.969 -36.125 1 49.28 81 HIS A O 1
ATOM 668 N N . PRO A 1 82 ? 9.031 -9.555 -36.438 1 43.94 82 PRO A N 1
ATOM 669 C CA . PRO A 1 82 ? 10.008 -8.711 -35.75 1 43.94 82 PRO A CA 1
ATOM 670 C C . PRO A 1 82 ? 10.211 -7.359 -36.438 1 43.94 82 PRO A C 1
ATOM 672 O O . PRO A 1 82 ? 10.688 -6.418 -35.781 1 43.94 82 PRO A O 1
ATOM 675 N N . GLU A 1 83 ? 10.391 -7.289 -37.75 1 41.44 83 GLU A N 1
ATOM 676 C CA . GLU A 1 83 ? 10.859 -6.07 -38.406 1 41.44 83 GLU A CA 1
ATOM 677 C C . GLU A 1 83 ? 9.891 -4.914 -38.188 1 41.44 83 GLU A C 1
ATOM 679 O O . GLU A 1 83 ? 10.156 -3.783 -38.594 1 41.44 83 GLU A O 1
ATOM 684 N N . LYS A 1 84 ? 8.672 -5.203 -37.938 1 39.59 84 LYS A N 1
ATOM 685 C CA . LYS A 1 84 ? 7.824 -4.016 -37.844 1 39.59 84 LYS A CA 1
ATOM 686 C C . LYS A 1 84 ? 7.918 -3.389 -36.438 1 39.59 84 LYS A C 1
ATOM 688 O O . LYS A 1 84 ? 7.562 -4.016 -35.438 1 39.59 84 LYS A O 1
ATOM 693 N N . PRO A 1 85 ? 8.797 -2.506 -36.344 1 37.91 85 PRO A N 1
ATOM 694 C CA . PRO A 1 85 ? 9.039 -1.812 -35.094 1 37.91 85 PRO A CA 1
ATOM 695 C C . PRO A 1 85 ? 7.754 -1.553 -34.281 1 37.91 85 PRO A C 1
ATOM 697 O O . PRO A 1 85 ? 7.809 -1.145 -33.125 1 37.91 85 PRO A O 1
ATOM 700 N N . GLU A 1 86 ? 6.738 -0.884 -35 1 36.69 86 GLU A N 1
ATOM 701 C CA . GLU A 1 86 ? 5.66 -0.218 -34.281 1 36.69 86 GLU A CA 1
ATOM 702 C C . GLU A 1 86 ? 4.836 -1.217 -33.469 1 36.69 86 GLU A C 1
ATOM 704 O O . GLU A 1 86 ? 4.77 -2.398 -33.812 1 36.69 86 GLU A O 1
ATOM 709 N N . THR A 1 87 ? 4.203 -0.657 -32.344 1 36.84 87 THR A N 1
ATOM 710 C CA . THR A 1 87 ? 3.432 -1.121 -31.188 1 36.84 87 THR A CA 1
ATOM 711 C C . THR A 1 87 ? 2.453 -2.217 -31.594 1 36.84 87 THR A C 1
ATOM 713 O O . THR A 1 87 ? 2.361 -3.254 -30.938 1 36.84 87 THR A O 1
ATOM 716 N N . GLN A 1 88 ? 1.325 -1.851 -32.188 1 39.41 88 GLN A N 1
ATOM 717 C CA . GLN A 1 88 ? 0.009 -2.479 -32.156 1 39.41 88 GLN A CA 1
ATOM 718 C C . GLN A 1 88 ? -0.006 -3.773 -32.969 1 39.41 88 GLN A C 1
ATOM 720 O O . GLN A 1 88 ? -0.866 -4.633 -32.75 1 39.41 88 GLN A O 1
ATOM 725 N N . ASN A 1 89 ? 0.79 -3.865 -34.062 1 38.34 89 ASN A N 1
ATOM 726 C CA . ASN A 1 89 ? 0.436 -4.852 -35.062 1 38.34 89 ASN A CA 1
ATOM 727 C C . ASN A 1 89 ? 1.345 -6.078 -35 1 38.34 89 ASN A C 1
ATOM 729 O O . ASN A 1 89 ? 1.791 -6.582 -36.031 1 38.34 89 ASN A O 1
ATOM 733 N N . ILE A 1 90 ? 2.006 -6.27 -34 1 43.09 90 ILE A N 1
ATOM 734 C CA . ILE A 1 90 ? 2.873 -7.438 -34.094 1 43.09 90 ILE A CA 1
ATOM 735 C C . ILE A 1 90 ? 2.09 -8.617 -34.656 1 43.09 90 ILE A C 1
ATOM 737 O O . ILE A 1 90 ? 2.68 -9.586 -35.156 1 43.09 90 ILE A O 1
ATOM 741 N N . THR A 1 91 ? 0.851 -8.602 -34.375 1 42.62 91 THR A N 1
ATOM 742 C CA . THR A 1 91 ? 0.042 -9.711 -34.875 1 42.62 91 THR A CA 1
ATOM 743 C C . THR A 1 91 ? -0.8 -9.266 -36.094 1 42.62 91 THR A C 1
ATOM 745 O O . THR A 1 91 ? -1.199 -8.102 -36.156 1 42.62 91 THR A O 1
ATOM 748 N N . ASP A 1 92 ? -0.445 -9.664 -37.312 1 43.5 92 ASP A N 1
ATOM 749 C CA . ASP A 1 92 ? -1.228 -9.438 -38.531 1 43.5 92 ASP A CA 1
ATOM 750 C C . ASP A 1 92 ? -2.711 -9.281 -38.219 1 43.5 92 ASP A C 1
ATOM 752 O O . ASP A 1 92 ? -3.539 -10.07 -38.656 1 43.5 92 ASP A O 1
ATOM 756 N N . GLY A 1 93 ? -2.998 -8.188 -37.281 1 45.62 93 GLY A N 1
ATOM 757 C CA . GLY A 1 93 ? -4.414 -7.914 -37.094 1 45.62 93 GLY A CA 1
ATOM 758 C C . GLY A 1 93 ? -4.984 -8.609 -35.875 1 45.62 93 GLY A C 1
ATOM 759 O O . GLY A 1 93 ? -6.184 -8.516 -35.594 1 45.62 93 GLY A O 1
ATOM 760 N N . HIS A 1 94 ? -4.141 -9.445 -35.219 1 50.03 94 HIS A N 1
ATOM 761 C CA . HIS A 1 94 ? -4.684 -10.109 -34.031 1 50.03 94 HIS A CA 1
ATOM 762 C C . HIS A 1 94 ? -4.41 -9.305 -32.781 1 50.03 94 HIS A C 1
ATOM 764 O O . HIS A 1 94 ? -3.312 -8.773 -32.594 1 50.03 94 HIS A O 1
ATOM 770 N N . VAL A 1 95 ? -5.531 -8.977 -32.188 1 50.5 95 VAL A N 1
ATOM 771 C CA . VAL A 1 95 ? -5.469 -8.211 -30.938 1 50.5 95 VAL A CA 1
ATOM 772 C C . VAL A 1 95 ? -5 -9.117 -29.797 1 50.5 95 VAL A C 1
ATOM 774 O O . VAL A 1 95 ? -5.629 -10.133 -29.5 1 50.5 95 VAL A O 1
ATOM 777 N N . ILE A 1 96 ? -3.742 -8.875 -29.375 1 56.31 96 ILE A N 1
ATOM 778 C CA . ILE A 1 96 ? -3.211 -9.656 -28.25 1 56.31 96 ILE A CA 1
ATOM 779 C C . ILE A 1 96 ? -3.9 -9.234 -26.953 1 56.31 96 ILE A C 1
ATOM 781 O O . ILE A 1 96 ? -4.184 -10.078 -26.094 1 56.31 96 ILE A O 1
ATOM 785 N N . ASN A 1 97 ? -4.074 -7.926 -26.734 1 59.19 97 ASN A N 1
ATOM 786 C CA . ASN A 1 97 ? -4.777 -7.488 -25.531 1 59.19 97 ASN A CA 1
ATOM 787 C C . ASN A 1 97 ? -5.859 -6.465 -25.859 1 59.19 97 ASN A C 1
ATOM 789 O O . ASN A 1 97 ? -5.609 -5.5 -26.578 1 59.19 97 ASN A O 1
ATOM 793 N N . ASP A 1 98 ? -7.074 -6.824 -25.578 1 53 98 ASP A N 1
ATOM 794 C CA . ASP A 1 98 ? -8.258 -6.023 -25.875 1 53 98 ASP A CA 1
ATOM 795 C C . ASP A 1 98 ? -8.461 -4.934 -24.828 1 53 98 ASP A C 1
ATOM 797 O O . ASP A 1 98 ? -9.5 -4.266 -24.812 1 53 98 ASP A O 1
ATOM 801 N N . TYR A 1 99 ? -7.586 -4.902 -23.797 1 54.59 99 TYR A N 1
ATOM 802 C CA . TYR A 1 99 ? -7.824 -3.826 -22.844 1 54.59 99 TYR A CA 1
ATOM 803 C C . TYR A 1 99 ? -7.391 -2.482 -23.422 1 54.59 99 TYR A C 1
ATOM 805 O O . TYR A 1 99 ? -6.277 -2.35 -23.938 1 54.59 99 TYR A O 1
ATOM 813 N N . GLY A 1 100 ? -8.391 -1.756 -23.906 1 50.62 100 GLY A N 1
ATOM 814 C CA . GLY A 1 100 ? -7.891 -0.413 -24.156 1 50.62 100 GLY A CA 1
ATOM 815 C C . GLY A 1 100 ? -7.152 0.177 -22.984 1 50.62 100 GLY A C 1
ATOM 816 O O . GLY A 1 100 ? -7.395 -0.208 -21.828 1 50.62 100 GLY A O 1
ATOM 817 N N . ASP A 1 101 ? -5.934 0.609 -23.203 1 48.81 101 ASP A N 1
ATOM 818 C CA . ASP A 1 101 ? -5.074 1.18 -22.172 1 48.81 101 ASP A CA 1
ATOM 819 C C . ASP A 1 101 ? -5.902 1.796 -21.047 1 48.81 101 ASP A C 1
ATOM 821 O O . ASP A 1 101 ? -5.59 1.617 -19.875 1 48.81 101 ASP A O 1
ATOM 825 N N . ASP A 1 102 ? -6.977 2.494 -21.453 1 51.25 102 ASP A N 1
ATOM 826 C CA . ASP A 1 102 ? -7.742 3.297 -20.5 1 51.25 102 ASP A CA 1
ATOM 827 C C . ASP A 1 102 ? -8.617 2.414 -19.609 1 51.25 102 ASP A C 1
ATOM 829 O O . ASP A 1 102 ? -8.859 2.742 -18.453 1 51.25 102 ASP A O 1
ATOM 833 N N . GLU A 1 103 ? -8.914 1.295 -20.203 1 51.22 103 GLU A N 1
ATOM 834 C CA . GLU A 1 103 ? -9.914 0.523 -19.469 1 51.22 103 GLU A CA 1
ATOM 835 C C . GLU A 1 103 ? -9.273 -0.301 -18.359 1 51.22 103 GLU A C 1
ATOM 837 O O . GLU A 1 103 ? -9.82 -0.401 -17.266 1 51.22 103 GLU A O 1
ATOM 842 N N . TYR A 1 104 ? -8.141 -0.855 -18.625 1 51.31 104 TYR A N 1
ATOM 843 C CA . TYR A 1 104 ? -7.598 -1.768 -17.625 1 51.31 104 TYR A CA 1
ATOM 844 C C . TYR A 1 104 ? -6.902 -1.001 -16.5 1 51.31 104 TYR A C 1
ATOM 846 O O . TYR A 1 104 ? -7.043 -1.344 -15.328 1 51.31 104 TYR A O 1
ATOM 854 N N . TYR A 1 105 ? -6.203 -0.111 -16.828 1 54.84 105 TYR A N 1
ATOM 855 C CA . TYR A 1 105 ? -5.348 0.482 -15.797 1 54.84 105 TYR A CA 1
ATOM 856 C C . TYR A 1 105 ? -6.07 1.602 -15.062 1 54.84 105 TYR A C 1
ATOM 858 O O . TYR A 1 105 ? -5.613 2.061 -14.016 1 54.84 105 TYR A O 1
ATOM 866 N N . LYS A 1 106 ? -7.105 2.066 -15.602 1 51.19 106 LYS A N 1
ATOM 867 C CA . LYS A 1 106 ? -7.852 3.098 -14.883 1 51.19 106 LYS A CA 1
ATOM 868 C C . LYS A 1 106 ? -8.531 2.521 -13.641 1 51.19 106 LYS A C 1
ATOM 870 O O . LYS A 1 106 ? -9.414 3.154 -13.062 1 51.19 106 LYS A O 1
ATOM 875 N N . ASN A 1 107 ? -8.172 1.367 -13.375 1 44.12 107 ASN A N 1
ATOM 876 C CA . ASN A 1 107 ? -8.938 0.681 -12.344 1 44.12 107 ASN A CA 1
ATOM 877 C C . ASN A 1 107 ? -8.867 1.416 -11.008 1 44.12 107 ASN A C 1
ATOM 879 O O . ASN A 1 107 ? -9.5 1.007 -10.031 1 44.12 107 ASN A O 1
ATOM 883 N N . LYS A 1 108 ? -7.793 2.258 -10.703 1 49.47 108 LYS A N 1
ATOM 884 C CA . LYS A 1 108 ? -8.211 2.863 -9.445 1 49.47 108 LYS A CA 1
ATOM 885 C C . LYS A 1 108 ? -9.445 3.736 -9.633 1 49.47 108 LYS A C 1
ATOM 887 O O . LYS A 1 108 ? -9.383 4.781 -10.281 1 49.47 108 LYS A O 1
ATOM 892 N N . ASP A 1 109 ? -10.547 2.998 -9.781 1 49.78 109 ASP A N 1
ATOM 893 C CA . ASP A 1 109 ? -11.867 3.539 -10.07 1 49.78 109 ASP A CA 1
ATOM 894 C C . ASP A 1 109 ? -12.234 4.656 -9.102 1 49.78 109 ASP A C 1
ATOM 896 O O . ASP A 1 109 ? -12.375 4.422 -7.898 1 49.78 109 ASP A O 1
ATOM 900 N N . PHE A 1 110 ? -11.688 5.801 -9.391 1 55.75 110 PHE A N 1
ATOM 901 C CA . PHE A 1 110 ? -12.297 6.91 -8.664 1 55.75 110 PHE A CA 1
ATOM 902 C C . PHE A 1 110 ? -13.781 7.039 -9.016 1 55.75 110 PHE A C 1
ATOM 904 O O . PHE A 1 110 ? -14.148 6.992 -10.188 1 55.75 110 PHE A O 1
ATOM 911 N N . SER A 1 111 ? -14.57 6.73 -8.031 1 57.03 111 SER A N 1
ATOM 912 C CA . SER A 1 111 ? -16.016 6.93 -8.18 1 57.03 111 SER A CA 1
ATOM 913 C C . SER A 1 111 ? -16.359 8.414 -8.281 1 57.03 111 SER A C 1
ATOM 915 O O . SER A 1 111 ? -15.516 9.273 -8.016 1 57.03 111 SER A O 1
ATOM 917 N N . ASP A 1 112 ? -17.391 8.609 -9.023 1 69.06 112 ASP A N 1
ATOM 918 C CA . ASP A 1 112 ? -17.953 9.945 -8.875 1 69.06 112 ASP A CA 1
ATOM 919 C C . ASP A 1 112 ? -18.234 10.266 -7.406 1 69.06 112 ASP A C 1
ATOM 921 O O . ASP A 1 112 ? -19.328 10 -6.906 1 69.06 112 ASP A O 1
ATOM 925 N N . TYR A 1 113 ? -17.203 10.68 -6.723 1 71.12 113 TYR A N 1
ATOM 926 C CA . TYR A 1 113 ? -17.219 10.898 -5.281 1 71.12 113 TYR A CA 1
ATOM 927 C C . TYR A 1 113 ? -18.188 12.016 -4.91 1 71.12 113 TYR A C 1
ATOM 929 O O . TYR A 1 113 ? -18.406 12.281 -3.727 1 71.12 113 TYR A O 1
ATOM 937 N N . THR A 1 114 ? -18.781 12.617 -5.922 1 71.44 114 THR A N 1
ATOM 938 C CA . THR A 1 114 ? -19.75 13.68 -5.648 1 71.44 114 THR A CA 1
ATOM 939 C C . THR A 1 114 ? -21.156 13.117 -5.527 1 71.44 114 THR A C 1
ATOM 941 O O . THR A 1 114 ? -22.094 13.828 -5.145 1 71.44 114 THR A O 1
ATOM 944 N N . ASN A 1 115 ? -21.25 11.852 -5.828 1 73 115 ASN A N 1
ATOM 945 C CA . ASN A 1 115 ? -22.516 11.133 -5.75 1 73 115 ASN A CA 1
ATOM 946 C C . ASN A 1 115 ? -22.453 10.016 -4.711 1 73 115 ASN A C 1
ATOM 948 O O . ASN A 1 115 ? -21.672 9.07 -4.844 1 73 115 ASN A O 1
ATOM 952 N N . ILE A 1 116 ? -23.375 10.117 -3.797 1 77.19 116 ILE A N 1
ATOM 953 C CA . ILE A 1 116 ? -23.359 9.203 -2.658 1 77.19 116 ILE A CA 1
ATOM 954 C C . ILE A 1 116 ? -23.562 7.77 -3.145 1 77.19 116 ILE A C 1
ATOM 956 O O . ILE A 1 116 ? -22.938 6.836 -2.635 1 77.19 116 ILE A O 1
ATOM 960 N N . ASP A 1 117 ? -24.438 7.594 -4.125 1 77.94 117 ASP A N 1
ATOM 961 C CA . ASP A 1 117 ? -24.703 6.254 -4.641 1 77.94 117 ASP A CA 1
ATOM 962 C C . ASP A 1 117 ? -23.469 5.652 -5.289 1 77.94 117 ASP A C 1
ATOM 964 O O . ASP A 1 117 ? -23.219 4.449 -5.176 1 77.94 117 ASP A O 1
ATOM 968 N N . LYS A 1 118 ? -22.719 6.52 -5.867 1 81.12 118 LYS A N 1
ATOM 969 C CA . LYS A 1 118 ? -21.5 6.047 -6.523 1 81.12 118 LYS A CA 1
ATOM 970 C C . LYS A 1 118 ? -20.422 5.727 -5.496 1 81.12 118 LYS A C 1
ATOM 972 O O . LYS A 1 118 ? -19.609 4.82 -5.707 1 81.12 118 LYS A O 1
ATOM 977 N N . ILE A 1 119 ? -20.5 6.41 -4.41 1 85 119 ILE A N 1
ATOM 978 C CA . ILE A 1 119 ? -19.562 6.117 -3.32 1 85 119 ILE A CA 1
ATOM 979 C C . ILE A 1 119 ? -19.859 4.73 -2.756 1 85 119 ILE A C 1
ATOM 981 O O . ILE A 1 119 ? -18.953 3.914 -2.594 1 85 119 ILE A O 1
ATOM 985 N N . GLU A 1 120 ? -21.125 4.422 -2.566 1 87.31 120 GLU A N 1
ATOM 986 C CA . GLU A 1 120 ? -21.516 3.115 -2.037 1 87.31 120 GLU A CA 1
ATOM 987 C C . GLU A 1 120 ? -21.141 1.996 -3.008 1 87.31 120 GLU A C 1
ATOM 989 O O . GLU A 1 120 ? -20.641 0.95 -2.594 1 87.31 120 GLU A O 1
ATOM 994 N N . ALA A 1 121 ? -21.391 2.268 -4.262 1 84.5 121 ALA A N 1
ATOM 995 C CA . ALA A 1 121 ? -21.047 1.277 -5.277 1 84.5 121 ALA A CA 1
ATOM 996 C C . ALA A 1 121 ? -19.531 1.034 -5.305 1 84.5 121 ALA A C 1
ATOM 998 O O . ALA A 1 121 ? -19.094 -0.107 -5.441 1 84.5 121 ALA A O 1
ATOM 999 N N . GLY A 1 122 ? -18.812 2.123 -5.191 1 85.44 122 GLY A N 1
ATOM 1000 C CA . GLY A 1 122 ? -17.359 2.002 -5.172 1 85.44 122 GLY A CA 1
ATOM 1001 C C . GLY A 1 122 ? -16.844 1.232 -3.975 1 85.44 122 GLY A C 1
ATOM 1002 O O . GLY A 1 122 ? -15.914 0.438 -4.098 1 85.44 122 GLY A O 1
ATOM 1003 N N . LEU A 1 123 ? -17.438 1.421 -2.879 1 88.5 123 LEU A N 1
ATOM 1004 C CA . LEU A 1 123 ? -17.016 0.75 -1.653 1 88.5 123 LEU A CA 1
ATOM 1005 C C . LEU A 1 123 ? -17.359 -0.733 -1.698 1 88.5 123 LEU A C 1
ATOM 1007 O O . LEU A 1 123 ? -16.703 -1.554 -1.063 1 88.5 123 LEU A O 1
ATOM 1011 N N . ASN A 1 124 ? -18.359 -1.093 -2.504 1 85.69 124 ASN A N 1
ATOM 1012 C CA . ASN A 1 124 ? -18.828 -2.475 -2.564 1 85.69 124 ASN A CA 1
ATOM 1013 C C . ASN A 1 124 ? -18.359 -3.168 -3.842 1 85.69 124 ASN A C 1
ATOM 1015 O O . ASN A 1 124 ? -18.906 -4.199 -4.23 1 85.69 124 ASN A O 1
ATOM 1019 N N . LYS A 1 125 ? -17.391 -2.617 -4.434 1 82.5 125 LYS A N 1
ATOM 1020 C CA . LYS A 1 125 ? -16.906 -3.102 -5.727 1 82.5 125 LYS A CA 1
ATOM 1021 C C . LYS A 1 125 ? -16.578 -4.59 -5.668 1 82.5 125 LYS A C 1
ATOM 1023 O O . LYS A 1 125 ? -16.781 -5.32 -6.637 1 82.5 125 LYS A O 1
ATOM 1028 N N . TYR A 1 126 ? -16.062 -5.098 -4.547 1 84.62 126 TYR A N 1
ATOM 1029 C CA . TYR A 1 126 ? -15.656 -6.492 -4.426 1 84.62 126 TYR A CA 1
ATOM 1030 C C . TYR A 1 126 ? -16.766 -7.336 -3.799 1 84.62 126 TYR A C 1
ATOM 1032 O O . TYR A 1 126 ? -16.609 -8.547 -3.639 1 84.62 126 TYR A O 1
ATOM 1040 N N . GLY A 1 127 ? -17.828 -6.734 -3.512 1 87.88 127 GLY A N 1
ATOM 1041 C CA . GLY A 1 127 ? -18.844 -7.375 -2.686 1 87.88 127 GLY A CA 1
ATOM 1042 C C . GLY A 1 127 ? -19.375 -8.656 -3.285 1 87.88 127 GLY A C 1
ATOM 1043 O O . GLY A 1 127 ? -19.422 -9.688 -2.613 1 87.88 127 GLY A O 1
ATOM 1044 N N . GLU A 1 128 ? -19.734 -8.609 -4.555 1 90.75 128 GLU A N 1
ATOM 1045 C CA . GLU A 1 128 ? -20.312 -9.781 -5.203 1 90.75 128 GLU A CA 1
ATOM 1046 C C . GLU A 1 128 ? -19.297 -10.906 -5.316 1 90.75 128 GLU A C 1
ATOM 1048 O O . GLU A 1 128 ? -19.609 -12.07 -5.047 1 90.75 128 GLU A O 1
ATOM 1053 N N . PHE A 1 129 ? -18.141 -10.594 -5.738 1 94 129 PHE A N 1
ATOM 1054 C CA . PHE A 1 129 ? -17.094 -11.602 -5.883 1 94 129 PHE A CA 1
ATOM 1055 C C . PHE A 1 129 ? -16.703 -12.164 -4.523 1 94 129 PHE A C 1
ATOM 1057 O O . PHE A 1 129 ? -16.469 -13.367 -4.387 1 94 129 PHE A O 1
ATOM 1064 N N . LYS A 1 130 ? -16.641 -11.32 -3.529 1 92.69 130 LYS A N 1
ATOM 1065 C CA . LYS A 1 130 ? -16.375 -11.758 -2.162 1 92.69 130 LYS A CA 1
ATOM 1066 C C . LYS A 1 130 ? -17.422 -12.758 -1.693 1 92.69 130 LYS A C 1
ATOM 1068 O O . LYS A 1 130 ? -17.078 -13.789 -1.102 1 92.69 130 LYS A O 1
ATOM 1073 N N . ASP A 1 131 ? -18.578 -12.414 -1.924 1 94.25 131 ASP A N 1
ATOM 1074 C CA . ASP A 1 131 ? -19.688 -13.289 -1.524 1 94.25 131 ASP A CA 1
ATOM 1075 C C . ASP A 1 131 ? -19.594 -14.641 -2.232 1 94.25 131 ASP A C 1
ATOM 1077 O O . ASP A 1 131 ? -19.766 -15.688 -1.604 1 94.25 131 ASP A O 1
ATOM 1081 N N . PHE A 1 132 ? -19.344 -14.617 -3.473 1 96.5 132 PHE A N 1
ATOM 1082 C CA . PHE A 1 132 ? -19.219 -15.844 -4.246 1 96.5 132 PHE A CA 1
ATOM 1083 C C . PHE A 1 132 ? -18.094 -16.719 -3.695 1 96.5 132 PHE A C 1
ATOM 1085 O O . PHE A 1 132 ? -18.297 -17.906 -3.424 1 96.5 132 PHE A O 1
ATOM 1092 N N . ILE A 1 133 ? -16.891 -16.141 -3.471 1 96 133 ILE A N 1
ATOM 1093 C CA . ILE A 1 133 ? -15.711 -16.891 -3.047 1 96 133 ILE A CA 1
ATOM 1094 C C . ILE A 1 133 ? -15.938 -17.469 -1.647 1 96 133 ILE A C 1
ATOM 1096 O O . ILE A 1 133 ? -15.695 -18.656 -1.405 1 96 133 ILE A O 1
ATOM 1100 N N . ASN A 1 134 ? -16.484 -16.672 -0.766 1 94.81 134 ASN A N 1
ATOM 1101 C CA . ASN A 1 134 ? -16.578 -17.062 0.633 1 94.81 134 ASN A CA 1
ATOM 1102 C C . ASN A 1 134 ? -17.781 -17.984 0.866 1 94.81 134 ASN A C 1
ATOM 1104 O O . ASN A 1 134 ? -17.656 -19.031 1.479 1 94.81 134 ASN A O 1
ATOM 1108 N N . ASN A 1 135 ? -18.875 -17.656 0.266 1 94.81 135 ASN A N 1
ATOM 1109 C CA . ASN A 1 135 ? -20.125 -18.312 0.651 1 94.81 135 ASN A CA 1
ATOM 1110 C C . ASN A 1 135 ? -20.516 -19.391 -0.353 1 94.81 135 ASN A C 1
ATOM 1112 O O . ASN A 1 135 ? -21.203 -20.359 0.002 1 94.81 135 ASN A O 1
ATOM 1116 N N . GLN A 1 136 ? -20.062 -19.281 -1.534 1 95.75 136 GLN A N 1
ATOM 1117 C CA . GLN A 1 136 ? -20.516 -20.234 -2.543 1 95.75 136 GLN A CA 1
ATOM 1118 C C . GLN A 1 136 ? -19.391 -21.203 -2.906 1 95.75 136 GLN A C 1
ATOM 1120 O O . GLN A 1 136 ? -19.641 -22.234 -3.545 1 95.75 136 GLN A O 1
ATOM 1125 N N . LEU A 1 137 ? -18.219 -20.906 -2.52 1 96.25 137 LEU A N 1
ATOM 1126 C CA . LEU A 1 137 ? -17.125 -21.812 -2.891 1 96.25 137 LEU A CA 1
ATOM 1127 C C . LEU A 1 137 ? -16.406 -22.328 -1.652 1 96.25 137 LEU A C 1
ATOM 1129 O O . LEU A 1 137 ? -16.531 -23.5 -1.292 1 96.25 137 LEU A O 1
ATOM 1133 N N . ILE A 1 138 ? -15.766 -21.422 -0.889 1 96.19 138 ILE A N 1
ATOM 1134 C CA . ILE A 1 138 ? -14.945 -21.828 0.251 1 96.19 138 ILE A CA 1
ATOM 1135 C C . ILE A 1 138 ? -15.828 -22.516 1.299 1 96.19 138 ILE A C 1
ATOM 1137 O O . ILE A 1 138 ? -15.438 -23.531 1.871 1 96.19 138 ILE A O 1
ATOM 1141 N N . GLN A 1 139 ? -17.016 -21.953 1.525 1 96.06 139 GLN A N 1
ATOM 1142 C CA . GLN A 1 139 ? -17.906 -22.578 2.494 1 96.06 139 GLN A CA 1
ATOM 1143 C C . GLN A 1 139 ? -18.25 -24 2.074 1 96.06 139 GLN A C 1
ATOM 1145 O O . GLN A 1 139 ? -18.312 -24.906 2.914 1 96.06 139 GLN A O 1
ATOM 1150 N N . LYS A 1 140 ? -18.484 -24.219 0.799 1 97.31 140 LYS A N 1
ATOM 1151 C CA . LYS A 1 140 ? -18.797 -25.562 0.299 1 97.31 140 LYS A CA 1
ATOM 1152 C C . LYS A 1 140 ? -17.609 -26.5 0.494 1 97.31 140 LYS A C 1
ATOM 1154 O O . LYS A 1 140 ? -17.797 -27.688 0.766 1 97.31 140 LYS A O 1
ATOM 1159 N N . ILE A 1 141 ? -16.422 -25.984 0.337 1 97.25 141 ILE A N 1
ATOM 1160 C CA . ILE A 1 141 ? -15.211 -26.766 0.579 1 97.25 141 ILE A CA 1
ATOM 1161 C C . ILE A 1 141 ? -15.133 -27.141 2.055 1 97.25 141 ILE A C 1
ATOM 1163 O O . ILE A 1 141 ? -14.914 -28.312 2.391 1 97.25 141 ILE A O 1
ATOM 1167 N N . LEU A 1 142 ? -15.414 -26.156 2.898 1 95.94 142 LEU A N 1
ATOM 1168 C CA . LEU A 1 142 ? -15.32 -26.391 4.336 1 95.94 142 LEU A CA 1
ATOM 1169 C C . LEU A 1 142 ? -16.391 -27.359 4.797 1 95.94 142 LEU A C 1
ATOM 1171 O O . LEU A 1 142 ? -16.156 -28.188 5.684 1 95.94 142 LEU A O 1
ATOM 1175 N N . ASP A 1 143 ? -17.531 -27.359 4.176 1 96.44 143 ASP A N 1
ATOM 1176 C CA . ASP A 1 143 ? -18.656 -28.234 4.527 1 96.44 143 ASP A CA 1
ATOM 1177 C C . ASP A 1 143 ? -18.344 -29.688 4.188 1 96.44 143 ASP A C 1
ATOM 1179 O O . ASP A 1 143 ? -19 -30.594 4.691 1 96.44 143 ASP A O 1
ATOM 1183 N N . THR A 1 144 ? -17.359 -29.906 3.354 1 97.06 144 THR A N 1
ATOM 1184 C CA . THR A 1 144 ? -17.078 -31.25 2.893 1 97.06 144 THR A CA 1
ATOM 1185 C C . THR A 1 144 ? -15.773 -31.766 3.5 1 97.06 144 THR A C 1
ATOM 1187 O O . THR A 1 144 ? -15.141 -32.688 2.951 1 97.06 144 THR A O 1
ATOM 1190 N N . LYS A 1 145 ? -15.375 -31.188 4.559 1 95.56 145 LYS A N 1
ATOM 1191 C CA . LYS A 1 145 ? -14.18 -31.656 5.25 1 95.56 145 LYS A CA 1
ATOM 1192 C C . LYS A 1 145 ? -14.305 -33.125 5.633 1 95.56 145 LYS A C 1
ATOM 1194 O O . LYS A 1 145 ? -15.297 -33.531 6.246 1 95.56 145 LYS A O 1
ATOM 1199 N N . PRO A 1 146 ? -13.312 -33.875 5.25 1 95.56 146 PRO A N 1
ATOM 1200 C CA . PRO A 1 146 ? -13.359 -35.281 5.699 1 95.56 146 PRO A CA 1
ATOM 1201 C C . PRO A 1 146 ? -13.391 -35.406 7.223 1 95.56 146 PRO A C 1
ATOM 1203 O O . PRO A 1 146 ? -12.805 -34.562 7.926 1 95.56 146 PRO A O 1
ATOM 1206 N N . SER A 1 147 ? -13.969 -36.469 7.781 1 94.62 147 SER A N 1
ATOM 1207 C CA . SER A 1 147 ? -14.227 -36.625 9.211 1 94.62 147 SER A CA 1
ATOM 1208 C C . SER A 1 147 ? -13.062 -37.344 9.906 1 94.62 147 SER A C 1
ATOM 1210 O O . SER A 1 147 ? -13.227 -37.906 10.992 1 94.62 147 SER A O 1
ATOM 1212 N N . PHE A 1 148 ? -12.031 -37.469 9.203 1 95.31 148 PHE A N 1
ATOM 1213 C CA . PHE A 1 148 ? -10.852 -38.125 9.789 1 95.31 148 PHE A CA 1
ATOM 1214 C C . PHE A 1 148 ? -9.617 -37.25 9.609 1 95.31 148 PHE A C 1
ATOM 1216 O O . PHE A 1 148 ? -9.68 -36.219 8.938 1 95.31 148 PHE A O 1
ATOM 1223 N N . GLY A 1 149 ? -8.461 -37.562 10.273 1 94.25 149 GLY A N 1
ATOM 1224 C CA . GLY A 1 149 ? -7.258 -36.75 10.305 1 94.25 149 GLY A CA 1
ATOM 1225 C C . GLY A 1 149 ? -6.438 -36.844 9.031 1 94.25 149 GLY A C 1
ATOM 1226 O O . GLY A 1 149 ? -6.762 -37.625 8.141 1 94.25 149 GLY A O 1
ATOM 1227 N N . PRO A 1 150 ? -5.387 -36.125 8.953 1 96.38 150 PRO A N 1
ATOM 1228 C CA . PRO A 1 150 ? -4.539 -36.094 7.762 1 96.38 150 PRO A CA 1
ATOM 1229 C C . PRO A 1 150 ? -3.924 -37.469 7.449 1 96.38 150 PRO A C 1
ATOM 1231 O O . PRO A 1 150 ? -3.594 -38.219 8.359 1 96.38 150 PRO A O 1
ATOM 1234 N N . ILE A 1 151 ? -3.721 -37.688 6.18 1 96.62 151 ILE A N 1
ATOM 1235 C CA . ILE A 1 151 ? -3.215 -38.969 5.766 1 96.62 151 ILE A CA 1
ATOM 1236 C C . ILE A 1 151 ? -1.787 -38.844 5.242 1 96.62 151 ILE A C 1
ATOM 1238 O O . ILE A 1 151 ? -1.153 -39.812 4.867 1 96.62 151 ILE A O 1
ATOM 1242 N N . ASN A 1 152 ? -1.281 -37.656 5.109 1 94.12 152 ASN A N 1
ATOM 1243 C CA . ASN A 1 152 ? 0.09 -37.438 4.656 1 94.12 152 ASN A CA 1
ATOM 1244 C C . ASN A 1 152 ? 1.091 -37.625 5.793 1 94.12 152 ASN A C 1
ATOM 1246 O O . ASN A 1 152 ? 1.741 -36.688 6.219 1 94.12 152 ASN A O 1
ATOM 1250 N N . ASN A 1 153 ? 1.187 -38.812 6.207 1 93.62 153 ASN A N 1
ATOM 1251 C CA . ASN A 1 153 ? 2.062 -39.156 7.32 1 93.62 153 ASN A CA 1
ATOM 1252 C C . ASN A 1 153 ? 2.627 -40.594 7.16 1 93.62 153 ASN A C 1
ATOM 1254 O O . ASN A 1 153 ? 2.242 -41.312 6.242 1 93.62 153 ASN A O 1
ATOM 1258 N N . ARG A 1 154 ? 3.443 -41.031 8.031 1 91.25 154 ARG A N 1
ATOM 1259 C CA . ARG A 1 154 ? 4.207 -42.281 7.93 1 91.25 154 ARG A CA 1
ATOM 1260 C C . ARG A 1 154 ? 3.285 -43.5 8 1 91.25 154 ARG A C 1
ATOM 1262 O O . ARG A 1 154 ? 3.574 -44.531 7.406 1 91.25 154 ARG A O 1
ATOM 1269 N N . ASP A 1 155 ? 2.207 -43.344 8.633 1 92.31 155 ASP A N 1
ATOM 1270 C CA . ASP A 1 155 ? 1.309 -44.5 8.859 1 92.31 155 ASP A CA 1
ATOM 1271 C C . ASP A 1 155 ? 0.607 -44.906 7.57 1 92.31 155 ASP A C 1
ATOM 1273 O O . ASP A 1 155 ? 0.06 -46 7.484 1 92.31 155 ASP A O 1
ATOM 1277 N N . HIS A 1 156 ? 0.64 -44.094 6.629 1 96.06 156 HIS A N 1
ATOM 1278 C CA . HIS A 1 156 ? -0.101 -44.375 5.406 1 96.06 156 HIS A CA 1
ATOM 1279 C C . HIS A 1 156 ? 0.832 -44.844 4.289 1 96.06 156 HIS A C 1
ATOM 1281 O O . HIS A 1 156 ? 0.389 -45.094 3.164 1 96.06 156 HIS A O 1
ATOM 1287 N N . TYR A 1 157 ? 2.029 -44.938 4.547 1 94.56 157 TYR A N 1
ATOM 1288 C CA . TYR A 1 157 ? 2.973 -45.5 3.588 1 94.56 157 TYR A CA 1
ATOM 1289 C C . TYR A 1 157 ? 3.369 -46.906 3.975 1 94.56 157 TYR A C 1
ATOM 1291 O O . TYR A 1 157 ? 3.656 -47.188 5.141 1 94.56 157 TYR A O 1
ATOM 1299 N N . ASN A 1 158 ? 3.373 -47.75 2.969 1 91.88 158 ASN A N 1
ATOM 1300 C CA . ASN A 1 158 ? 3.562 -49.188 3.148 1 91.88 158 ASN A CA 1
ATOM 1301 C C . ASN A 1 158 ? 5.012 -49.5 3.496 1 91.88 158 ASN A C 1
ATOM 1303 O O . ASN A 1 158 ? 5.855 -49.625 2.609 1 91.88 158 ASN A O 1
ATOM 1307 N N . LYS A 1 159 ? 5.254 -49.938 4.609 1 86.12 159 LYS A N 1
ATOM 1308 C CA . LYS A 1 159 ? 6.594 -50.281 5.09 1 86.12 159 LYS A CA 1
ATOM 1309 C C . LYS A 1 159 ? 7.047 -51.656 4.57 1 86.12 159 LYS A C 1
ATOM 1311 O O . LYS A 1 159 ? 8.25 -51.906 4.492 1 86.12 159 LYS A O 1
ATOM 1316 N N . SER A 1 160 ? 6.133 -52.469 4.211 1 87.38 160 SER A N 1
ATOM 1317 C CA . SER A 1 160 ? 6.441 -53.844 3.76 1 87.38 160 SER A CA 1
ATOM 1318 C C . SER A 1 160 ? 6.281 -53.969 2.248 1 87.38 160 SER A C 1
ATOM 1320 O O . SER A 1 160 ? 5.902 -55.031 1.747 1 87.38 160 SER A O 1
ATOM 1322 N N . ASN A 1 161 ? 6.484 -52.875 1.6 1 89.25 161 ASN A N 1
ATOM 1323 C CA . ASN A 1 161 ? 6.348 -52.875 0.146 1 89.25 161 ASN A CA 1
ATOM 1324 C C . ASN A 1 161 ? 7.375 -53.781 -0.515 1 89.25 161 ASN A C 1
ATOM 1326 O O . ASN A 1 161 ? 8.555 -53.781 -0.158 1 89.25 161 ASN A O 1
ATOM 1330 N N . SER A 1 162 ? 6.906 -54.594 -1.414 1 87.38 162 SER A N 1
ATOM 1331 C CA . SER A 1 162 ? 7.809 -55.5 -2.125 1 87.38 162 SER A CA 1
ATOM 1332 C C . SER A 1 162 ? 8.672 -54.75 -3.123 1 87.38 162 SER A C 1
ATOM 1334 O O . SER A 1 162 ? 9.719 -55.25 -3.555 1 87.38 162 SER A O 1
ATOM 1336 N N . TYR A 1 163 ? 8.234 -53.625 -3.498 1 87.06 163 TYR A N 1
ATOM 1337 C CA . TYR A 1 163 ? 9.008 -52.75 -4.387 1 87.06 163 TYR A CA 1
ATOM 1338 C C . TYR A 1 163 ? 9.969 -51.875 -3.596 1 87.06 163 TYR A C 1
ATOM 1340 O O . TYR A 1 163 ? 9.773 -51.656 -2.398 1 87.06 163 TYR A O 1
ATOM 1348 N N . GLN A 1 164 ? 10.953 -51.375 -4.301 1 81.56 164 GLN A N 1
ATOM 1349 C CA . GLN A 1 164 ? 11.922 -50.469 -3.666 1 81.56 164 GLN A CA 1
ATOM 1350 C C . GLN A 1 164 ? 11.266 -49.156 -3.24 1 81.56 164 GLN A C 1
ATOM 1352 O O . GLN A 1 164 ? 10.484 -48.594 -3.992 1 81.56 164 GLN A O 1
ATOM 1357 N N . THR A 1 165 ? 11.57 -48.812 -1.955 1 81.44 165 THR A N 1
ATOM 1358 C CA . THR A 1 165 ? 11.031 -47.562 -1.422 1 81.44 165 THR A CA 1
ATOM 1359 C C . THR A 1 165 ? 12.148 -46.688 -0.875 1 81.44 165 THR A C 1
ATOM 1361 O O . THR A 1 165 ? 13.289 -47.125 -0.749 1 81.44 165 THR A O 1
ATOM 1364 N N . ASN A 1 166 ? 11.82 -45.438 -0.635 1 83.25 166 ASN A N 1
ATOM 1365 C CA . ASN A 1 166 ? 12.672 -44.594 0.214 1 83.25 166 ASN A CA 1
ATOM 1366 C C . ASN A 1 166 ? 12.602 -45.031 1.674 1 83.25 166 ASN A C 1
ATOM 1368 O O . ASN A 1 166 ? 11.789 -45.906 2.031 1 83.25 166 ASN A O 1
ATOM 1372 N N . TRP A 1 167 ? 13.438 -44.406 2.457 1 76.94 167 TRP A N 1
ATOM 1373 C CA . TRP A 1 167 ? 13.547 -44.812 3.855 1 76.94 167 TRP A CA 1
ATOM 1374 C C . TRP A 1 167 ? 12.219 -44.625 4.582 1 76.94 167 TRP A C 1
ATOM 1376 O O . TRP A 1 167 ? 11.938 -45.344 5.555 1 76.94 167 TRP A O 1
ATOM 1386 N N . ASP A 1 168 ? 11.375 -43.812 3.998 1 82.56 168 ASP A N 1
ATOM 1387 C CA . ASP A 1 168 ? 10.133 -43.531 4.699 1 82.56 168 ASP A CA 1
ATOM 1388 C C . ASP A 1 168 ? 8.938 -44.188 4.016 1 82.56 168 ASP A C 1
ATOM 1390 O O . ASP A 1 168 ? 7.789 -43.844 4.27 1 82.56 168 ASP A O 1
ATOM 1394 N N . GLY A 1 169 ? 9.242 -45.094 3.131 1 85.12 169 GLY A N 1
ATOM 1395 C CA . GLY A 1 169 ? 8.188 -45.875 2.477 1 85.12 169 GLY A CA 1
ATOM 1396 C C . GLY A 1 169 ? 7.637 -45.188 1.24 1 85.12 169 GLY A C 1
ATOM 1397 O O . GLY A 1 169 ? 6.867 -45.781 0.486 1 85.12 169 GLY A O 1
ATOM 1398 N N . LYS A 1 170 ? 8.078 -44 0.98 1 89.88 170 LYS A N 1
ATOM 1399 C CA . LYS A 1 170 ? 7.59 -43.219 -0.143 1 89.88 170 LYS A CA 1
ATOM 1400 C C . LYS A 1 170 ? 8.227 -43.656 -1.455 1 89.88 170 LYS A C 1
ATOM 1402 O O . LYS A 1 170 ? 9.195 -44.438 -1.451 1 89.88 170 LYS A O 1
ATOM 1407 N N . LEU A 1 171 ? 7.582 -43.281 -2.467 1 88.19 171 LEU A N 1
ATOM 1408 C CA . LEU A 1 171 ? 8.109 -43.562 -3.793 1 88.19 171 LEU A CA 1
ATOM 1409 C C . LEU A 1 171 ? 9.492 -42.969 -3.984 1 88.19 171 LEU A C 1
ATOM 1411 O O . LEU A 1 171 ? 9.711 -41.781 -3.645 1 88.19 171 LEU A O 1
ATOM 1415 N N . PRO A 1 172 ? 10.398 -43.781 -4.398 1 79.38 172 PRO A N 1
ATOM 1416 C CA . PRO A 1 172 ? 11.758 -43.25 -4.547 1 79.38 172 PRO A CA 1
ATOM 1417 C C . PRO A 1 172 ? 11.836 -42.125 -5.566 1 79.38 172 PRO A C 1
ATOM 1419 O O . PRO A 1 172 ? 11.297 -42.219 -6.668 1 79.38 172 PRO A O 1
ATOM 1422 N N . VAL A 1 173 ? 12.461 -40.969 -5.207 1 61.97 173 VAL A N 1
ATOM 1423 C CA . VAL A 1 173 ? 12.539 -39.688 -5.906 1 61.97 173 VAL A CA 1
ATOM 1424 C C . VAL A 1 173 ? 13.242 -39.875 -7.25 1 61.97 173 VAL A C 1
ATOM 1426 O O . VAL A 1 173 ? 12.734 -39.469 -8.289 1 61.97 173 VAL A O 1
ATOM 1429 N N . LEU A 1 174 ? 14.445 -40.375 -7.246 1 58.12 174 LEU A N 1
ATOM 1430 C CA . LEU A 1 174 ? 15.383 -40.281 -8.359 1 58.12 174 LEU A CA 1
ATOM 1431 C C . LEU A 1 174 ? 15.102 -41.344 -9.414 1 58.12 174 LEU A C 1
ATOM 1433 O O . LEU A 1 174 ? 15.539 -41.219 -10.555 1 58.12 174 LEU A O 1
ATOM 1437 N N . SER A 1 175 ? 14.156 -42.156 -9.188 1 52.88 175 SER A N 1
ATOM 1438 C CA . SER A 1 175 ? 13.914 -43.25 -10.117 1 52.88 175 SER A CA 1
ATOM 1439 C C . SER A 1 175 ? 12.836 -42.875 -11.133 1 52.88 175 SER A C 1
ATOM 1441 O O . SER A 1 175 ? 12.664 -43.562 -12.148 1 52.88 175 SER A O 1
ATOM 1443 N N . GLY A 1 176 ? 12.508 -41.688 -11.117 1 53.59 176 GLY A N 1
ATOM 1444 C CA . GLY A 1 176 ? 11.375 -41.406 -11.984 1 53.59 176 GLY A CA 1
ATOM 1445 C C . GLY A 1 176 ? 11.609 -40.25 -12.922 1 53.59 176 GLY A C 1
ATOM 1446 O O . GLY A 1 176 ? 10.656 -39.625 -13.406 1 53.59 176 GLY A O 1
ATOM 1447 N N . LYS A 1 177 ? 12.828 -39.969 -13.141 1 69.56 177 LYS A N 1
ATOM 1448 C CA . LYS A 1 177 ? 13.07 -38.875 -14.094 1 69.56 177 LYS A CA 1
ATOM 1449 C C . LYS A 1 177 ? 12.773 -39.344 -15.523 1 69.56 177 LYS A C 1
ATOM 1451 O O . LYS A 1 177 ? 13.391 -40.281 -16.016 1 69.56 177 LYS A O 1
ATOM 1456 N N . LEU A 1 178 ? 11.875 -38.656 -16.109 1 69 178 LEU A N 1
ATOM 1457 C CA . LEU A 1 178 ? 11.352 -39.031 -17.422 1 69 178 LEU A CA 1
ATOM 1458 C C . LEU A 1 178 ? 12.469 -39.125 -18.453 1 69 178 LEU A C 1
ATOM 1460 O O . LEU A 1 178 ? 12.492 -40.062 -19.266 1 69 178 LEU A O 1
ATOM 1464 N N . ARG A 1 179 ? 13.352 -38.188 -18.297 1 65.56 179 ARG A N 1
ATOM 1465 C CA . ARG A 1 179 ? 14.398 -38.125 -19.312 1 65.56 179 ARG A CA 1
ATOM 1466 C C . ARG A 1 179 ? 15.594 -39 -18.906 1 65.56 179 ARG A C 1
ATOM 1468 O O . ARG A 1 179 ? 16 -39.906 -19.656 1 65.56 179 ARG A O 1
ATOM 1475 N N . GLU A 1 180 ? 16.047 -38.844 -17.688 1 59.72 180 GLU A N 1
ATOM 1476 C CA . GLU A 1 180 ? 17.312 -39.438 -17.281 1 59.72 180 GLU A CA 1
ATOM 1477 C C . GLU A 1 180 ? 17.156 -40.938 -17.016 1 59.72 180 GLU A C 1
ATOM 1479 O O . GLU A 1 180 ? 18.094 -41.719 -17.203 1 59.72 180 GLU A O 1
ATOM 1484 N N . ASN A 1 181 ? 16.016 -41.156 -16.516 1 56.47 181 ASN A N 1
ATOM 1485 C CA . ASN A 1 181 ? 15.844 -42.531 -16.109 1 56.47 181 ASN A CA 1
ATOM 1486 C C . ASN A 1 181 ? 15.008 -43.312 -17.109 1 56.47 181 ASN A C 1
ATOM 1488 O O . ASN A 1 181 ? 14.445 -44.375 -16.781 1 56.47 181 ASN A O 1
ATOM 1492 N N . ASN A 1 182 ? 15.125 -42.625 -18.188 1 59.41 182 ASN A N 1
ATOM 1493 C CA . ASN A 1 182 ? 14.414 -43.344 -19.219 1 59.41 182 ASN A CA 1
ATOM 1494 C C . ASN A 1 182 ? 15.109 -44.656 -19.562 1 59.41 182 ASN A C 1
ATOM 1496 O O . ASN A 1 182 ? 16.344 -44.719 -19.609 1 59.41 182 ASN A O 1
ATOM 1500 N N . GLY A 1 183 ? 14.477 -45.781 -19.141 1 61.59 183 GLY A N 1
ATOM 1501 C CA . GLY A 1 183 ? 15.008 -47.125 -19.438 1 61.59 183 GLY A CA 1
ATOM 1502 C C . GLY A 1 183 ? 15.188 -47.969 -18.203 1 61.59 183 GLY A C 1
ATOM 1503 O O . GLY A 1 183 ? 15.234 -49.219 -18.312 1 61.59 183 GLY A O 1
ATOM 1504 N N . VAL A 1 184 ? 15.414 -47.219 -17.031 1 70.44 184 VAL A N 1
ATOM 1505 C CA . VAL A 1 184 ? 15.664 -48.062 -15.867 1 70.44 184 VAL A CA 1
ATOM 1506 C C . VAL A 1 184 ? 14.5 -47.938 -14.883 1 70.44 184 VAL A C 1
ATOM 1508 O O . VAL A 1 184 ? 14.359 -48.781 -13.977 1 70.44 184 VAL A O 1
ATOM 1511 N N . ASP A 1 185 ? 13.734 -47.062 -15.133 1 77.38 185 ASP A N 1
ATOM 1512 C CA . ASP A 1 185 ? 12.609 -46.875 -14.227 1 77.38 185 ASP A CA 1
ATOM 1513 C C . ASP A 1 185 ? 11.641 -48.062 -14.297 1 77.38 185 ASP A C 1
ATOM 1515 O O . ASP A 1 185 ? 11.398 -48.594 -15.375 1 77.38 185 ASP A O 1
ATOM 1519 N N . PRO A 1 186 ? 11.203 -48.406 -13.141 1 82.38 186 PRO A N 1
ATOM 1520 C CA . PRO A 1 186 ? 10.188 -49.438 -13.195 1 82.38 186 PRO A CA 1
ATOM 1521 C C . PRO A 1 186 ? 8.906 -49 -13.898 1 82.38 186 PRO A C 1
ATOM 1523 O O . PRO A 1 186 ? 8.609 -47.812 -13.953 1 82.38 186 PRO A O 1
ATOM 1526 N N . ILE A 1 187 ? 8.281 -50 -14.43 1 88.88 187 ILE A N 1
ATOM 1527 C CA . ILE A 1 187 ? 6.961 -49.719 -14.984 1 88.88 187 ILE A CA 1
ATOM 1528 C C . ILE A 1 187 ? 6.008 -49.344 -13.859 1 88.88 187 ILE A C 1
ATOM 1530 O O . ILE A 1 187 ? 5.836 -50.094 -12.891 1 88.88 187 ILE A O 1
ATOM 1534 N N . ARG A 1 188 ? 5.488 -48.25 -14.016 1 92.12 188 ARG A N 1
ATOM 1535 C CA . ARG A 1 188 ? 4.539 -47.812 -13 1 92.12 188 ARG A CA 1
ATOM 1536 C C . ARG A 1 188 ? 3.141 -48.344 -13.281 1 92.12 188 ARG A C 1
ATOM 1538 O O . ARG A 1 188 ? 2.23 -47.594 -13.609 1 92.12 188 ARG A O 1
ATOM 1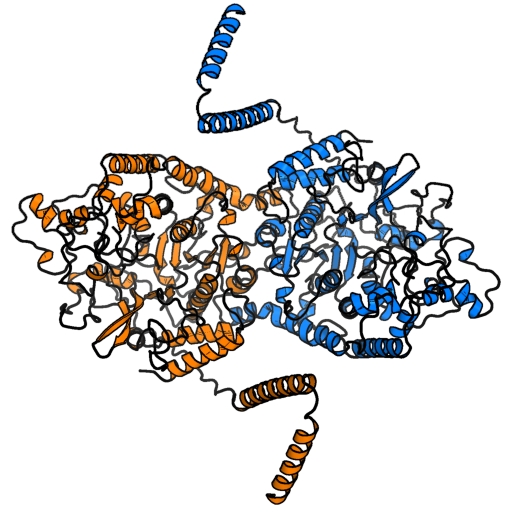545 N N . SER A 1 189 ? 3.008 -49.625 -13.016 1 95.19 189 SER A N 1
ATOM 1546 C CA . SER A 1 189 ? 1.747 -50.312 -13.211 1 95.19 189 SER A CA 1
ATOM 1547 C C . SER A 1 189 ? 0.783 -50.062 -12.055 1 95.19 189 SER A C 1
ATOM 1549 O O . SER A 1 189 ? 1.141 -49.406 -11.078 1 95.19 189 SER A O 1
ATOM 1551 N N . LYS A 1 190 ? -0.362 -50.469 -12.234 1 97.25 190 LYS A N 1
ATOM 1552 C CA . LYS A 1 190 ? -1.335 -50.344 -11.156 1 97.25 190 LYS A CA 1
ATOM 1553 C C . LYS A 1 190 ? -0.818 -51 -9.875 1 97.25 190 LYS A C 1
ATOM 1555 O O . LYS A 1 190 ? -0.912 -50.406 -8.797 1 97.25 190 LYS A O 1
ATOM 1560 N N . ASP A 1 191 ? -0.278 -52.219 -9.961 1 96.06 191 ASP A N 1
ATOM 1561 C CA . ASP A 1 191 ? 0.233 -52.938 -8.805 1 96.06 191 ASP A CA 1
ATOM 1562 C C . ASP A 1 191 ? 1.377 -52.188 -8.141 1 96.06 191 ASP A C 1
ATOM 1564 O O . ASP A 1 191 ? 1.469 -52.156 -6.91 1 96.06 191 ASP A O 1
ATOM 1568 N N . TYR A 1 192 ? 2.182 -51.656 -8.961 1 94.31 192 TYR A N 1
ATOM 1569 C CA . TYR A 1 192 ? 3.295 -50.875 -8.453 1 94.31 192 TYR A CA 1
ATOM 1570 C C . TYR A 1 192 ? 2.791 -49.656 -7.684 1 94.31 192 TYR A C 1
ATOM 1572 O O . TYR A 1 192 ? 3.154 -49.438 -6.523 1 94.31 192 TYR A O 1
ATOM 1580 N N . LEU A 1 193 ? 1.92 -48.875 -8.273 1 95.25 193 LEU A N 1
ATOM 1581 C CA . LEU A 1 193 ? 1.47 -47.625 -7.711 1 95.25 193 LEU A CA 1
ATOM 1582 C C . LEU A 1 193 ? 0.582 -47.844 -6.496 1 95.25 193 LEU A C 1
ATOM 1584 O O . LEU A 1 193 ? 0.579 -47.031 -5.562 1 95.25 193 LEU A O 1
ATOM 1588 N N . LYS A 1 194 ? -0.114 -48.875 -6.473 1 95.81 194 LYS A N 1
ATOM 1589 C CA . LYS A 1 194 ? -1.019 -49.188 -5.367 1 95.81 194 LYS A CA 1
ATOM 1590 C C . LYS A 1 194 ? -0.246 -49.625 -4.129 1 95.81 194 LYS A C 1
ATOM 1592 O O . LYS A 1 194 ? -0.777 -49.594 -3.018 1 95.81 194 LYS A O 1
ATOM 1597 N N . SER A 1 195 ? 0.945 -49.969 -4.289 1 94.69 195 SER A N 1
ATOM 1598 C CA . SER A 1 195 ? 1.688 -50.625 -3.225 1 94.69 195 SER A CA 1
ATOM 1599 C C . SER A 1 195 ? 2.271 -49.594 -2.244 1 94.69 195 SER A C 1
ATOM 1601 O O . SER A 1 195 ? 2.693 -49.969 -1.145 1 94.69 195 SER A O 1
ATOM 1603 N N . PHE A 1 196 ? 2.287 -48.406 -2.541 1 94.25 196 PHE A N 1
ATOM 1604 C CA . PHE A 1 196 ? 3.021 -47.438 -1.733 1 94.25 196 PHE A CA 1
ATOM 1605 C C . PHE A 1 196 ? 2.109 -46.781 -0.697 1 94.25 196 PHE A C 1
ATOM 1607 O O . PHE A 1 196 ? 2.379 -46.875 0.504 1 94.25 196 PHE A O 1
ATOM 1614 N N . PHE A 1 197 ? 1.086 -46.156 -1.147 1 93.38 197 PHE A N 1
ATOM 1615 C CA . PHE A 1 197 ? 0.192 -45.375 -0.289 1 93.38 197 PHE A CA 1
ATOM 1616 C C . PHE A 1 197 ? -1.045 -46.219 0.071 1 93.38 197 PHE A C 1
ATOM 1618 O O . PHE A 1 197 ? -1.805 -46.625 -0.81 1 93.38 197 PHE A O 1
ATOM 1625 N N . LEU A 1 198 ? -1.277 -46.375 1.365 1 93.19 198 LEU A N 1
ATOM 1626 C CA . LEU A 1 198 ? -2.346 -47.25 1.833 1 93.19 198 LEU A CA 1
ATOM 1627 C C . LEU A 1 198 ? -3.428 -46.438 2.553 1 93.19 198 LEU A C 1
ATOM 1629 O O . LEU A 1 198 ? -3.133 -45.688 3.486 1 93.19 198 LEU A O 1
ATOM 1633 N N . LEU A 1 199 ? -4.648 -46.656 2.082 1 95.62 199 LEU A N 1
ATOM 1634 C CA . LEU A 1 199 ? -5.805 -46.031 2.736 1 95.62 199 LEU A CA 1
ATOM 1635 C C . LEU A 1 199 ? -6.645 -47.094 3.441 1 95.62 199 LEU A C 1
ATOM 1637 O O . LEU A 1 199 ? -6.898 -48.156 2.885 1 95.62 199 LEU A O 1
ATOM 1641 N N . LYS A 1 200 ? -7.016 -46.75 4.668 1 95.56 200 LYS A N 1
ATOM 1642 C CA . LYS A 1 200 ? -8.023 -47.594 5.312 1 95.56 200 LYS A CA 1
ATOM 1643 C C . LYS A 1 200 ? -9.359 -47.5 4.586 1 95.56 200 LYS A C 1
ATOM 1645 O O . LYS A 1 200 ? -9.641 -46.5 3.908 1 95.56 200 LYS A O 1
ATOM 1650 N N . GLU A 1 201 ? -10.133 -48.594 4.727 1 96.5 201 GLU A N 1
ATOM 1651 C CA . GLU A 1 201 ? -11.422 -48.625 4.031 1 96.5 201 GLU A CA 1
ATOM 1652 C C . GLU A 1 201 ? -12.289 -47.438 4.402 1 96.5 201 GLU A C 1
ATOM 1654 O O . GLU A 1 201 ? -12.906 -46.812 3.531 1 96.5 201 GLU A O 1
ATOM 1659 N N . ASN A 1 202 ? -12.328 -47.125 5.688 1 96.25 202 ASN A N 1
ATOM 1660 C CA . ASN A 1 202 ? -13.148 -46 6.141 1 96.25 202 ASN A CA 1
ATOM 1661 C C . ASN A 1 202 ? -12.633 -44.688 5.602 1 96.25 202 ASN A C 1
ATOM 1663 O O . ASN A 1 202 ? -13.422 -43.781 5.273 1 96.25 202 ASN A O 1
ATOM 1667 N N . GLU A 1 203 ? -11.336 -44.531 5.555 1 97.69 203 GLU A N 1
ATOM 1668 C CA . GLU A 1 203 ? -10.734 -43.344 5.008 1 97.69 203 GLU A CA 1
ATOM 1669 C C . GLU A 1 203 ? -11.07 -43.156 3.531 1 97.69 203 GLU A C 1
ATOM 1671 O O . GLU A 1 203 ? -11.43 -42.062 3.092 1 97.69 203 GLU A O 1
ATOM 1676 N N . PHE A 1 204 ? -10.992 -44.281 2.846 1 97.69 204 PHE A N 1
ATOM 1677 C CA . PHE A 1 204 ? -11.289 -44.312 1.419 1 97.69 204 PHE A CA 1
ATOM 1678 C C . PHE A 1 204 ? -12.734 -43.906 1.164 1 97.69 204 PHE A C 1
ATOM 1680 O O . PHE A 1 204 ? -13.008 -43.031 0.347 1 97.69 204 PHE A O 1
ATOM 1687 N N . VAL A 1 205 ? -13.648 -44.469 1.868 1 97.62 205 VAL A N 1
ATOM 1688 C CA . VAL A 1 205 ? -15.078 -44.219 1.686 1 97.62 205 VAL A CA 1
ATOM 1689 C C . VAL A 1 205 ? -15.398 -42.781 2.041 1 97.62 205 VAL A C 1
ATOM 1691 O O . VAL A 1 205 ? -16.188 -42.125 1.352 1 97.62 205 VAL A O 1
ATOM 1694 N N . ASN A 1 206 ? -14.789 -42.344 3.074 1 97.81 206 ASN A N 1
ATOM 1695 C CA . ASN A 1 206 ? -15.016 -40.969 3.508 1 97.81 206 ASN A CA 1
ATOM 1696 C C . ASN A 1 206 ? -14.523 -39.938 2.473 1 97.81 206 ASN A C 1
ATOM 1698 O O . ASN A 1 206 ? -15.211 -38.969 2.166 1 97.81 206 ASN A O 1
ATOM 1702 N N . LEU A 1 207 ? -13.32 -40.125 1.937 1 98.31 207 LEU A N 1
ATOM 1703 C CA . LEU A 1 207 ? -12.773 -39.25 0.916 1 98.31 207 LEU A CA 1
ATOM 1704 C C . LEU A 1 207 ? -13.633 -39.281 -0.343 1 98.31 207 LEU A C 1
ATOM 1706 O O . LEU A 1 207 ? -13.875 -38.219 -0.957 1 98.31 207 LEU A O 1
ATOM 1710 N N . LYS A 1 208 ? -14.039 -40.469 -0.714 1 98.25 208 LYS A N 1
ATOM 1711 C CA . LYS A 1 208 ? -14.891 -40.625 -1.892 1 98.25 208 LYS A CA 1
ATOM 1712 C C . LYS A 1 208 ? -16.203 -39.875 -1.72 1 98.25 208 LYS A C 1
ATOM 1714 O O . LYS A 1 208 ? -16.656 -39.156 -2.633 1 98.25 208 LYS A O 1
ATOM 1719 N N . ASN A 1 209 ? -16.797 -39.969 -0.561 1 98.06 209 ASN A N 1
ATOM 1720 C CA . ASN A 1 209 ? -18.047 -39.281 -0.277 1 98.06 209 ASN A CA 1
ATOM 1721 C C . ASN A 1 209 ? -17.859 -37.75 -0.227 1 98.06 209 ASN A C 1
ATOM 1723 O O . ASN A 1 209 ? -18.672 -37.031 -0.771 1 98.06 209 ASN A O 1
ATOM 1727 N N . SER A 1 210 ? -16.812 -37.375 0.472 1 98.38 210 SER A N 1
ATOM 1728 C CA . SER A 1 210 ? -16.516 -35.938 0.553 1 98.38 210 SER A CA 1
ATOM 1729 C C . SER A 1 210 ? -16.328 -35.344 -0.834 1 98.38 210 SER A C 1
ATOM 1731 O O . SER A 1 210 ? -16.844 -34.25 -1.12 1 98.38 210 SER A O 1
ATOM 1733 N N . HIS A 1 211 ? -15.555 -36 -1.607 1 98.56 211 HIS A N 1
ATOM 1734 C CA . HIS A 1 211 ? -15.32 -35.562 -2.979 1 98.56 211 HIS A CA 1
ATOM 1735 C C . HIS A 1 211 ? -16.625 -35.5 -3.77 1 98.56 211 HIS A C 1
ATOM 1737 O O . HIS A 1 211 ? -16.875 -34.5 -4.445 1 98.56 211 HIS A O 1
ATOM 1743 N N . LYS A 1 212 ? -17.438 -36.5 -3.686 1 98.38 212 LYS A N 1
ATOM 1744 C CA . LYS A 1 212 ? -18.719 -36.562 -4.391 1 98.38 212 LYS A CA 1
ATOM 1745 C C . LYS A 1 212 ? -19.641 -35.406 -3.967 1 98.38 212 LYS A C 1
ATOM 1747 O O . LYS A 1 212 ? -20.25 -34.75 -4.812 1 98.38 212 LYS A O 1
ATOM 1752 N N . VAL A 1 213 ? -19.75 -35.188 -2.68 1 98.31 213 VAL A N 1
ATOM 1753 C CA . VAL A 1 213 ? -20.641 -34.156 -2.158 1 98.31 213 VAL A CA 1
ATOM 1754 C C . VAL A 1 213 ? -20.188 -32.781 -2.633 1 98.31 213 VAL A C 1
ATOM 1756 O O . VAL A 1 213 ? -21.016 -31.938 -2.979 1 98.31 213 VAL A O 1
ATOM 1759 N N . PHE A 1 214 ? -18.938 -32.562 -2.654 1 98.31 214 PHE A N 1
ATOM 1760 C CA . PHE A 1 214 ? -18.438 -31.297 -3.152 1 98.31 214 PHE A CA 1
ATOM 1761 C C . PHE A 1 214 ? -18.828 -31.094 -4.613 1 98.31 214 PHE A C 1
ATOM 1763 O O . PHE A 1 214 ? -19.281 -30.031 -5 1 98.31 214 PHE A O 1
ATOM 1770 N N . LEU A 1 215 ? -18.547 -32.156 -5.422 1 98.38 215 LEU A N 1
ATOM 1771 C CA . LEU A 1 215 ? -18.859 -32.062 -6.844 1 98.38 215 LEU A CA 1
ATOM 1772 C C . LEU A 1 215 ? -20.344 -31.75 -7.059 1 98.38 215 LEU A C 1
ATOM 1774 O O . LEU A 1 215 ? -20.688 -31 -7.977 1 98.38 215 LEU A O 1
ATOM 1778 N N . GLU A 1 216 ? -21.188 -32.25 -6.23 1 97.81 216 GLU A N 1
ATOM 1779 C CA . GLU A 1 216 ? -22.625 -32.062 -6.359 1 97.81 216 GLU A CA 1
ATOM 1780 C C . GLU A 1 216 ? -23.031 -30.641 -5.965 1 97.81 216 GLU A C 1
ATOM 1782 O O . GLU A 1 216 ? -24.031 -30.125 -6.453 1 97.81 216 GLU A O 1
ATOM 1787 N N . ASN A 1 217 ? -22.172 -30.031 -5.168 1 97.44 217 ASN A N 1
ATOM 1788 C CA . ASN A 1 217 ? -22.625 -28.766 -4.59 1 97.44 217 ASN A CA 1
ATOM 1789 C C . ASN A 1 217 ? -21.812 -27.594 -5.121 1 97.44 217 ASN A C 1
ATOM 1791 O O . ASN A 1 217 ? -22.203 -26.438 -4.965 1 97.44 217 ASN A O 1
ATOM 1795 N N . MET A 1 218 ? -20.719 -27.844 -5.727 1 97.25 218 MET A N 1
ATOM 1796 C CA . MET A 1 218 ? -19.875 -26.75 -6.203 1 97.25 218 MET A CA 1
ATOM 1797 C C . MET A 1 218 ? -20.531 -26.016 -7.359 1 97.25 218 MET A C 1
ATOM 1799 O O . MET A 1 218 ? -21.375 -26.578 -8.062 1 97.25 218 MET A O 1
ATOM 1803 N N . PRO A 1 219 ? -20.156 -24.734 -7.531 1 96.75 219 PRO A N 1
ATOM 1804 C CA . PRO A 1 219 ? -20.656 -24.031 -8.719 1 96.75 219 PRO A CA 1
ATOM 1805 C C . PRO A 1 219 ? -20.156 -24.641 -10.016 1 96.75 219 PRO A C 1
ATOM 1807 O O . PRO A 1 219 ? -19.094 -25.297 -10.031 1 96.75 219 PRO A O 1
ATOM 1810 N N . THR A 1 220 ? -20.938 -24.453 -11.062 1 95.44 220 THR A N 1
ATOM 1811 C CA . THR A 1 220 ? -20.547 -25.016 -12.352 1 95.44 220 THR A CA 1
ATOM 1812 C C . THR A 1 220 ? -19.891 -23.953 -13.227 1 95.44 220 THR A C 1
ATOM 1814 O O . THR A 1 220 ? -19.234 -24.266 -14.219 1 95.44 220 THR A O 1
ATOM 1817 N N . GLU A 1 221 ? -20.188 -22.703 -12.93 1 96.94 221 GLU A N 1
ATOM 1818 C CA . GLU A 1 221 ? -19.594 -21.562 -13.617 1 96.94 221 GLU A CA 1
ATOM 1819 C C . GLU A 1 221 ? -19.562 -20.328 -12.711 1 96.94 221 GLU A C 1
ATOM 1821 O O . GLU A 1 221 ? -20.172 -20.328 -11.641 1 96.94 221 GLU A O 1
ATOM 1826 N N . PHE A 1 222 ? -18.766 -19.359 -13.125 1 97 222 PHE A N 1
ATOM 1827 C CA . PHE A 1 222 ? -18.828 -18.078 -12.43 1 97 222 PHE A CA 1
ATOM 1828 C C . PHE A 1 222 ? -20.172 -17.406 -12.625 1 97 222 PHE A C 1
ATOM 1830 O O . PHE A 1 222 ? -20.75 -17.469 -13.719 1 97 222 PHE A O 1
ATOM 1837 N N . PRO A 1 223 ? -20.672 -16.766 -11.555 1 96.12 223 PRO A N 1
ATOM 1838 C CA . PRO A 1 223 ? -21.859 -15.961 -11.789 1 96.12 223 PRO A CA 1
ATOM 1839 C C . PRO A 1 223 ? -21.656 -14.914 -12.883 1 96.12 223 PRO A C 1
ATOM 1841 O O . PRO A 1 223 ? -20.578 -14.344 -13.008 1 96.12 223 PRO A O 1
ATOM 1844 N N . GLU A 1 224 ? -22.719 -14.641 -13.609 1 94.56 224 GLU A N 1
ATOM 1845 C CA . GLU A 1 224 ? -22.641 -13.766 -14.773 1 94.56 224 GLU A CA 1
ATOM 1846 C C . GLU A 1 224 ? -22.094 -12.391 -14.398 1 94.56 224 GLU A C 1
ATOM 1848 O O . GLU A 1 224 ? -21.281 -11.812 -15.133 1 94.56 224 GLU A O 1
ATOM 1853 N N . ASN A 1 225 ? -22.547 -11.883 -13.266 1 91.19 225 ASN A N 1
ATOM 1854 C CA . ASN A 1 225 ? -22.141 -10.555 -12.828 1 91.19 225 ASN A CA 1
ATOM 1855 C C . ASN A 1 225 ? -20.656 -10.492 -12.5 1 91.19 225 ASN A C 1
ATOM 1857 O O . ASN A 1 225 ? -20.047 -9.414 -12.492 1 91.19 225 ASN A O 1
ATOM 1861 N N . ILE A 1 226 ? -20.062 -11.594 -12.227 1 93.44 226 ILE A N 1
ATOM 1862 C CA . ILE A 1 226 ? -18.625 -11.688 -11.961 1 93.44 226 ILE A CA 1
ATOM 1863 C C . ILE A 1 226 ? -17.875 -11.992 -13.258 1 93.44 226 ILE A C 1
ATOM 1865 O O . ILE A 1 226 ? -16.891 -11.336 -13.578 1 93.44 226 ILE A O 1
ATOM 1869 N N . ALA A 1 227 ? -18.406 -12.898 -14.047 1 93.88 227 ALA A N 1
ATOM 1870 C CA . ALA A 1 227 ? -17.781 -13.383 -15.273 1 93.88 227 ALA A CA 1
ATOM 1871 C C . ALA A 1 227 ? -17.641 -12.258 -16.297 1 93.88 227 ALA A C 1
ATOM 1873 O O . ALA A 1 227 ? -16.688 -12.242 -17.078 1 93.88 227 ALA A O 1
ATOM 1874 N N . LYS A 1 228 ? -18.547 -11.32 -16.266 1 90.19 228 LYS A N 1
ATOM 1875 C CA . LYS A 1 228 ? -18.531 -10.234 -17.234 1 90.19 228 LYS A CA 1
ATOM 1876 C C . LYS A 1 228 ? -17.312 -9.344 -17.047 1 90.19 228 LYS A C 1
ATOM 1878 O O . LYS A 1 228 ? -16.906 -8.625 -17.969 1 90.19 228 LYS A O 1
ATOM 1883 N N . ASN A 1 229 ? -16.703 -9.461 -15.867 1 85.94 229 ASN A N 1
ATOM 1884 C CA . ASN A 1 229 ? -15.562 -8.609 -15.57 1 85.94 229 ASN A CA 1
ATOM 1885 C C . ASN A 1 229 ? -14.25 -9.281 -15.961 1 85.94 229 ASN A C 1
ATOM 1887 O O . ASN A 1 229 ? -13.195 -8.641 -15.953 1 85.94 229 ASN A O 1
ATOM 1891 N N . PHE A 1 230 ? -14.297 -10.57 -16.297 1 90.5 230 PHE A N 1
ATOM 1892 C CA . PHE A 1 230 ? -13.109 -11.25 -16.812 1 90.5 230 PHE A CA 1
ATOM 1893 C C . PHE A 1 230 ? -12.867 -10.891 -18.266 1 90.5 230 PHE A C 1
ATOM 1895 O O . PHE A 1 230 ? -13.734 -11.086 -19.109 1 90.5 230 PHE A O 1
ATOM 1902 N N . LYS A 1 231 ? -11.664 -10.305 -18.516 1 87.31 231 LYS A N 1
ATOM 1903 C CA . LYS A 1 231 ? -11.445 -9.891 -19.906 1 87.31 231 LYS A CA 1
ATOM 1904 C C . LYS A 1 231 ? -9.969 -9.984 -20.281 1 87.31 231 LYS A C 1
ATOM 1906 O O . LYS A 1 231 ? -9.094 -9.82 -19.438 1 87.31 231 LYS A O 1
ATOM 1911 N N . GLY A 1 232 ? -9.773 -10.406 -21.547 1 88 232 GLY A N 1
ATOM 1912 C CA . GLY A 1 232 ? -8.477 -10.227 -22.188 1 88 232 GLY A CA 1
ATOM 1913 C C . GLY A 1 232 ? -7.465 -11.289 -21.797 1 88 232 GLY A C 1
ATOM 1914 O O . GLY A 1 232 ? -7.805 -12.25 -21.094 1 88 232 GLY A O 1
ATOM 1915 N N . ASN A 1 233 ? -6.27 -11.141 -22.516 1 91.81 233 ASN A N 1
ATOM 1916 C CA . ASN A 1 233 ? -5.082 -11.938 -22.25 1 91.81 233 ASN A CA 1
ATOM 1917 C C . ASN A 1 233 ? -4.141 -11.234 -21.281 1 91.81 233 ASN A C 1
ATOM 1919 O O . ASN A 1 233 ? -3.957 -10.016 -21.359 1 91.81 233 ASN A O 1
ATOM 1923 N N . GLY A 1 234 ? -3.641 -11.984 -20.312 1 93.75 234 GLY A N 1
ATOM 1924 C CA . GLY A 1 234 ? -2.701 -11.367 -19.391 1 93.75 234 GLY A CA 1
ATOM 1925 C C . GLY A 1 234 ? -1.81 -12.375 -18.688 1 93.75 234 GLY A C 1
ATOM 1926 O O . GLY A 1 234 ? -1.999 -13.586 -18.828 1 93.75 234 GLY A O 1
ATOM 1927 N N . ILE A 1 235 ? -0.824 -11.844 -18.031 1 96.81 235 ILE A N 1
ATOM 1928 C CA . ILE A 1 235 ? 0.111 -12.664 -17.266 1 96.81 235 ILE A CA 1
ATOM 1929 C C . ILE A 1 235 ? -0.146 -12.477 -15.773 1 96.81 235 ILE A C 1
ATOM 1931 O O . ILE A 1 235 ? -0.371 -11.352 -15.312 1 96.81 235 ILE A O 1
ATOM 1935 N N . LEU A 1 236 ? -0.198 -13.539 -15.086 1 98.06 236 LEU A N 1
ATOM 1936 C CA . LEU A 1 236 ? -0.406 -13.547 -13.648 1 98.06 236 LEU A CA 1
ATOM 1937 C C . LEU A 1 236 ? 0.824 -14.086 -12.922 1 98.06 236 LEU A C 1
ATOM 1939 O O . LEU A 1 236 ? 1.31 -15.172 -13.234 1 98.06 236 LEU A O 1
ATOM 1943 N N . TYR A 1 237 ? 1.352 -13.273 -12.016 1 97.88 237 TYR A N 1
ATOM 1944 C CA . TYR A 1 237 ? 2.424 -13.734 -11.148 1 97.88 237 TYR A CA 1
ATOM 1945 C C . TYR A 1 237 ? 1.917 -13.961 -9.727 1 97.88 237 TYR A C 1
ATOM 1947 O O . TYR A 1 237 ? 1.023 -13.25 -9.258 1 97.88 237 TYR A O 1
ATOM 1955 N N . ALA A 1 238 ? 2.453 -14.953 -9.125 1 93.06 238 ALA A N 1
ATOM 1956 C CA . ALA A 1 238 ? 2.307 -15.062 -7.676 1 93.06 238 ALA A CA 1
ATOM 1957 C C . ALA A 1 238 ? 3.457 -14.367 -6.953 1 93.06 238 ALA A C 1
ATOM 1959 O O . ALA A 1 238 ? 4.586 -14.867 -6.945 1 93.06 238 ALA A O 1
ATOM 1960 N N . GLY A 1 239 ? 3.172 -13.242 -6.406 1 95.19 239 GLY A N 1
ATOM 1961 C CA . GLY A 1 239 ? 4.211 -12.469 -5.738 1 95.19 239 GLY A CA 1
ATOM 1962 C C . GLY A 1 239 ? 3.996 -12.352 -4.242 1 95.19 239 GLY A C 1
ATOM 1963 O O . GLY A 1 239 ? 3.541 -13.297 -3.598 1 95.19 239 GLY A O 1
ATOM 1964 N N . GLY A 1 240 ? 4.555 -11.289 -3.648 1 94.5 240 GLY A N 1
ATOM 1965 C CA . GLY A 1 240 ? 4.434 -11.016 -2.225 1 94.5 240 GLY A CA 1
ATOM 1966 C C . GLY A 1 240 ? 5.742 -11.172 -1.474 1 94.5 240 GLY A C 1
ATOM 1967 O O . GLY A 1 240 ? 6.477 -12.133 -1.688 1 94.5 240 GLY A O 1
ATOM 1968 N N . GLY A 1 241 ? 5.992 -10.234 -0.583 1 94.81 241 GLY A N 1
ATOM 1969 C CA . GLY A 1 241 ? 7.188 -10.297 0.245 1 94.81 241 GLY A CA 1
ATOM 1970 C C . GLY A 1 241 ? 8.469 -10.375 -0.563 1 94.81 241 GLY A C 1
ATOM 1971 O O . GLY A 1 241 ? 8.695 -9.562 -1.464 1 94.81 241 GLY A O 1
ATOM 1972 N N . ASN A 1 242 ? 9.234 -11.391 -0.272 1 94.31 242 ASN A N 1
ATOM 1973 C CA . ASN A 1 242 ? 10.531 -11.547 -0.925 1 94.31 242 ASN A CA 1
ATOM 1974 C C . ASN A 1 242 ? 10.375 -11.953 -2.389 1 94.31 242 ASN A C 1
ATOM 1976 O O . ASN A 1 242 ? 11.258 -11.695 -3.205 1 94.31 242 ASN A O 1
ATOM 1980 N N . TYR A 1 243 ? 9.266 -12.508 -2.689 1 96.25 243 TYR A N 1
ATOM 1981 C CA . TYR A 1 243 ? 9.07 -12.992 -4.051 1 96.25 243 TYR A CA 1
ATOM 1982 C C . TYR A 1 243 ? 8.922 -11.828 -5.023 1 96.25 243 TYR A C 1
ATOM 1984 O O . TYR A 1 243 ? 9.086 -12 -6.234 1 96.25 243 TYR A O 1
ATOM 1992 N N . ASN A 1 244 ? 8.625 -10.648 -4.48 1 97.31 244 ASN A N 1
ATOM 1993 C CA . ASN A 1 244 ? 8.422 -9.492 -5.344 1 97.31 244 ASN A CA 1
ATOM 1994 C C . ASN A 1 244 ? 9.695 -9.117 -6.094 1 97.31 244 ASN A C 1
ATOM 1996 O O . ASN A 1 244 ? 9.641 -8.586 -7.207 1 97.31 244 ASN A O 1
ATOM 2000 N N . TRP A 1 245 ? 10.875 -9.414 -5.516 1 97.5 245 TRP A N 1
ATOM 2001 C CA . TRP A 1 245 ? 12.133 -9.234 -6.234 1 97.5 245 TRP A CA 1
ATOM 2002 C C . TRP A 1 245 ? 12.148 -10.07 -7.512 1 97.5 245 TRP A C 1
ATOM 2004 O O . TRP A 1 245 ? 12.508 -9.57 -8.586 1 97.5 245 TRP A O 1
ATOM 2014 N N . LEU A 1 246 ? 11.789 -11.289 -7.375 1 98.31 246 LEU A N 1
ATOM 2015 C CA . LEU A 1 246 ? 11.797 -12.211 -8.508 1 98.31 246 LEU A CA 1
ATOM 2016 C C . LEU A 1 246 ? 10.766 -11.805 -9.547 1 98.31 246 LEU A C 1
ATOM 2018 O O . LEU A 1 246 ? 11.023 -11.891 -10.75 1 98.31 246 LEU A O 1
ATOM 2022 N N . VAL A 1 247 ? 9.609 -11.359 -9.055 1 98.38 247 VAL A N 1
ATOM 2023 C CA . VAL A 1 247 ? 8.57 -10.891 -9.961 1 98.38 247 VAL A CA 1
ATOM 2024 C C . VAL A 1 247 ? 9.094 -9.703 -10.773 1 98.38 247 VAL A C 1
ATOM 2026 O O . VAL A 1 247 ? 8.938 -9.656 -11.992 1 98.38 247 VAL A O 1
ATOM 2029 N N . LEU A 1 248 ? 9.703 -8.742 -10.062 1 97.88 248 LEU A N 1
ATOM 2030 C CA . LEU A 1 248 ? 10.234 -7.559 -10.734 1 97.88 248 LEU A CA 1
ATOM 2031 C C . LEU A 1 248 ? 11.273 -7.953 -11.789 1 97.88 248 LEU A C 1
ATOM 2033 O O . LEU A 1 248 ? 11.273 -7.414 -12.891 1 97.88 248 LEU A O 1
ATOM 2037 N N . LEU A 1 249 ? 12.133 -8.875 -11.43 1 97.88 249 LEU A N 1
ATOM 2038 C CA . LEU A 1 249 ? 13.125 -9.383 -12.367 1 97.88 249 LEU A CA 1
ATOM 2039 C C . LEU A 1 249 ? 12.461 -9.953 -13.617 1 97.88 249 LEU A C 1
ATOM 2041 O O . LEU A 1 249 ? 12.836 -9.609 -14.734 1 97.88 249 LEU A O 1
ATOM 2045 N N . SER A 1 250 ? 11.492 -10.766 -13.43 1 98 250 SER A N 1
ATOM 2046 C CA . SER A 1 250 ? 10.789 -11.414 -14.531 1 98 250 SER A CA 1
ATOM 2047 C C . SER A 1 250 ? 10.047 -10.391 -15.383 1 98 250 SER A C 1
ATOM 2049 O O . SER A 1 250 ? 10.07 -10.461 -16.609 1 98 250 SER A O 1
ATOM 2051 N N . ILE A 1 251 ? 9.383 -9.422 -14.734 1 96.94 251 ILE A N 1
ATOM 2052 C CA . ILE A 1 251 ? 8.594 -8.414 -15.438 1 96.94 251 ILE A CA 1
ATOM 2053 C C . ILE A 1 251 ? 9.516 -7.566 -16.312 1 96.94 251 ILE A C 1
ATOM 2055 O O . ILE A 1 251 ? 9.203 -7.309 -17.484 1 96.94 251 ILE A O 1
ATOM 2059 N N . LYS A 1 252 ? 10.633 -7.145 -15.758 1 95.88 252 LYS A N 1
ATOM 2060 C CA . LYS A 1 252 ? 11.586 -6.352 -16.531 1 95.88 252 LYS A CA 1
ATOM 2061 C C . LYS A 1 252 ? 12.094 -7.129 -17.734 1 95.88 252 LYS A C 1
ATOM 2063 O O . LYS A 1 252 ? 12.188 -6.578 -18.844 1 95.88 252 LYS A O 1
ATOM 2068 N N . MET A 1 253 ? 12.375 -8.344 -17.562 1 95 253 MET A N 1
ATOM 2069 C CA . MET A 1 253 ? 12.859 -9.172 -18.656 1 95 253 MET A CA 1
ATOM 2070 C C . MET A 1 253 ? 11.766 -9.406 -19.688 1 95 253 MET A C 1
ATOM 2072 O O . MET A 1 253 ? 12.039 -9.422 -20.891 1 95 253 MET A O 1
ATOM 2076 N N . LEU A 1 254 ? 10.578 -9.578 -19.219 1 93.44 254 LEU A N 1
ATOM 2077 C CA . LEU A 1 254 ? 9.438 -9.727 -20.125 1 93.44 254 LEU A CA 1
ATOM 2078 C C . LEU A 1 254 ? 9.289 -8.508 -21.016 1 93.44 254 LEU A C 1
ATOM 2080 O O . LEU A 1 254 ? 9.055 -8.641 -22.219 1 93.44 254 LEU A O 1
ATOM 2084 N N . ARG A 1 255 ? 9.375 -7.344 -20.453 1 90.56 255 ARG A N 1
ATOM 2085 C CA . ARG A 1 255 ? 9.273 -6.117 -21.234 1 90.56 255 ARG A CA 1
ATOM 2086 C C . ARG A 1 255 ? 10.453 -5.969 -22.188 1 90.56 255 ARG A C 1
ATOM 2088 O O . ARG A 1 255 ? 10.289 -5.508 -23.312 1 90.56 255 ARG A O 1
ATOM 2095 N N . ASP A 1 256 ? 11.625 -6.418 -21.766 1 88.31 256 ASP A N 1
ATOM 2096 C CA . ASP A 1 256 ? 12.797 -6.395 -22.641 1 88.31 256 ASP A CA 1
ATOM 2097 C C . ASP A 1 256 ? 12.602 -7.309 -23.844 1 88.31 256 ASP A C 1
ATOM 2099 O O . ASP A 1 256 ? 13.141 -7.055 -24.922 1 88.31 256 ASP A O 1
ATOM 2103 N N . LEU A 1 257 ? 11.789 -8.312 -23.625 1 86.31 257 LEU A N 1
ATOM 2104 C CA . LEU A 1 257 ? 11.523 -9.273 -24.688 1 86.31 257 LEU A CA 1
ATOM 2105 C C . LEU A 1 257 ? 10.414 -8.781 -25.609 1 86.31 257 LEU A C 1
ATOM 2107 O O . LEU A 1 257 ? 10.117 -9.406 -26.625 1 86.31 257 LEU A O 1
ATOM 2111 N N . GLY A 1 258 ? 9.766 -7.719 -25.172 1 82.06 258 GLY A N 1
ATOM 2112 C CA . GLY A 1 258 ? 8.805 -7.07 -26.062 1 82.06 258 GLY A CA 1
ATOM 2113 C C . GLY A 1 258 ? 7.371 -7.465 -25.781 1 82.06 258 GLY A C 1
ATOM 2114 O O . GLY A 1 258 ? 6.469 -7.137 -26.562 1 82.06 258 GLY A O 1
ATOM 2115 N N . SER A 1 259 ? 7.121 -8.109 -24.688 1 87.69 259 SER A N 1
ATOM 2116 C CA . SER A 1 259 ? 5.75 -8.5 -24.375 1 87.69 259 SER A CA 1
ATOM 2117 C C . SER A 1 259 ? 4.867 -7.277 -24.141 1 87.69 259 SER A C 1
ATOM 2119 O O . SER A 1 259 ? 5.285 -6.312 -23.5 1 87.69 259 SER A O 1
ATOM 2121 N N . LYS A 1 260 ? 3.633 -7.367 -24.594 1 82.25 260 LYS A N 1
ATOM 2122 C CA . LYS A 1 260 ? 2.676 -6.273 -24.469 1 82.25 260 LYS A CA 1
ATOM 2123 C C . LYS A 1 260 ? 1.506 -6.676 -23.562 1 82.25 260 LYS A C 1
ATOM 2125 O O . LYS A 1 260 ? 0.542 -5.922 -23.422 1 82.25 260 LYS A O 1
ATOM 2130 N N . LEU A 1 261 ? 1.588 -7.789 -22.984 1 88.25 261 LEU A N 1
ATOM 2131 C CA . LEU A 1 261 ? 0.499 -8.305 -22.156 1 88.25 261 LEU A CA 1
ATOM 2132 C C . LEU A 1 261 ? 0.439 -7.578 -20.828 1 88.25 261 LEU A C 1
ATOM 2134 O O . LEU A 1 261 ? 1.477 -7.293 -20.219 1 88.25 261 LEU A O 1
ATOM 2138 N N . PRO A 1 262 ? -0.826 -7.176 -20.391 1 90.25 262 PRO A N 1
ATOM 2139 C CA . PRO A 1 262 ? -0.936 -6.688 -19.016 1 90.25 262 PRO A CA 1
ATOM 2140 C C . PRO A 1 262 ? -0.578 -7.754 -17.984 1 90.25 262 PRO A C 1
ATOM 2142 O O . PRO A 1 262 ? -0.625 -8.945 -18.281 1 90.25 262 PRO A O 1
ATOM 2145 N N . ILE A 1 263 ? -0.18 -7.238 -16.812 1 94.25 263 ILE A N 1
ATOM 2146 C CA . ILE A 1 263 ? 0.301 -8.156 -15.789 1 94.25 263 ILE A CA 1
ATOM 2147 C C . ILE A 1 263 ? -0.458 -7.91 -14.484 1 94.25 263 ILE A C 1
ATOM 2149 O O . ILE A 1 263 ? -0.793 -6.77 -14.164 1 94.25 263 ILE A O 1
ATOM 2153 N N . GLU A 1 264 ? -0.813 -8.914 -13.852 1 95.81 264 GLU A N 1
ATOM 2154 C CA . GLU A 1 264 ? -1.292 -8.836 -12.477 1 95.81 264 GLU A CA 1
ATOM 2155 C C . GLU A 1 264 ? -0.379 -9.609 -11.531 1 95.81 264 GLU A C 1
ATOM 2157 O O . GLU A 1 264 ? 0.117 -10.688 -11.875 1 95.81 264 GLU A O 1
ATOM 2162 N N . VAL A 1 265 ? -0.077 -9.008 -10.391 1 97.5 265 VAL A N 1
ATOM 2163 C CA . VAL A 1 265 ? 0.745 -9.633 -9.359 1 97.5 265 VAL A CA 1
ATOM 2164 C C . VAL A 1 265 ? -0.113 -9.945 -8.133 1 97.5 265 VAL A C 1
ATOM 2166 O O . VAL A 1 265 ? -0.588 -9.031 -7.457 1 97.5 265 VAL A O 1
ATOM 2169 N N . PHE A 1 266 ? -0.29 -11.219 -7.887 1 97.44 266 PHE A N 1
ATOM 2170 C CA . PHE A 1 266 ? -1.084 -11.672 -6.75 1 97.44 266 PHE A CA 1
ATOM 2171 C C . PHE A 1 266 ? -0.314 -11.5 -5.445 1 97.44 266 PHE A C 1
ATOM 2173 O O . PHE A 1 266 ? 0.825 -11.961 -5.324 1 97.44 266 PHE A O 1
ATOM 2180 N N . ILE A 1 267 ? -0.912 -10.812 -4.492 1 96.69 267 ILE A N 1
ATOM 2181 C CA . ILE A 1 267 ? -0.353 -10.578 -3.164 1 96.69 267 ILE A CA 1
ATOM 2182 C C . ILE A 1 267 ? -1.249 -11.219 -2.107 1 96.69 267 ILE A C 1
ATOM 2184 O O . ILE A 1 267 ? -2.436 -10.906 -2.014 1 96.69 267 ILE A O 1
ATOM 2188 N N . PRO A 1 268 ? -0.717 -12.094 -1.224 1 94 268 PRO A N 1
ATOM 2189 C CA . PRO A 1 268 ? -1.554 -12.883 -0.315 1 94 268 PRO A CA 1
ATOM 2190 C C . PRO A 1 268 ? -2.23 -12.031 0.754 1 94 268 PRO A C 1
ATOM 2192 O O . PRO A 1 268 ? -3.402 -12.242 1.071 1 94 268 PRO A O 1
ATOM 2195 N N . ASN A 1 269 ? -1.414 -11.117 1.366 1 91.19 269 ASN A N 1
ATOM 2196 C CA . ASN A 1 269 ? -1.955 -10.305 2.449 1 91.19 269 ASN A CA 1
ATOM 2197 C C . ASN A 1 269 ? -1.229 -8.969 2.562 1 91.19 269 ASN A C 1
ATOM 2199 O O . ASN A 1 269 ? -0.232 -8.734 1.875 1 91.19 269 ASN A O 1
ATOM 2203 N N . GLU A 1 270 ? -1.672 -8.164 3.463 1 88.31 270 GLU A N 1
ATOM 2204 C CA . GLU A 1 270 ? -1.182 -6.797 3.584 1 88.31 270 GLU A CA 1
ATOM 2205 C C . GLU A 1 270 ? 0.279 -6.77 4.023 1 88.31 270 GLU A C 1
ATOM 2207 O O . GLU A 1 270 ? 1.036 -5.883 3.627 1 88.31 270 GLU A O 1
ATOM 2212 N N . ASN A 1 271 ? 0.626 -7.707 4.844 1 88.5 271 ASN A N 1
ATOM 2213 C CA . ASN A 1 271 ? 2.002 -7.754 5.328 1 88.5 271 ASN A CA 1
ATOM 2214 C C . ASN A 1 271 ? 2.986 -8.031 4.195 1 88.5 271 ASN A C 1
ATOM 2216 O O . ASN A 1 271 ? 4.172 -7.715 4.305 1 88.5 271 ASN A O 1
ATOM 2220 N N . GLU A 1 272 ? 2.498 -8.648 3.146 1 93.19 272 GLU A N 1
ATOM 2221 C CA . GLU A 1 272 ? 3.342 -8.992 2.004 1 93.19 272 GLU A CA 1
ATOM 2222 C C . GLU A 1 272 ? 3.223 -7.949 0.897 1 93.19 272 GLU A C 1
ATOM 2224 O O . GLU A 1 272 ? 3.9 -8.047 -0.127 1 93.19 272 GLU A O 1
ATOM 2229 N N . TYR A 1 273 ? 2.385 -6.965 1.126 1 93.88 273 TYR A N 1
ATOM 2230 C CA . TYR A 1 273 ? 2.174 -5.887 0.168 1 93.88 273 TYR A CA 1
ATOM 2231 C C . TYR A 1 273 ? 3.314 -4.879 0.225 1 93.88 273 TYR A C 1
ATOM 2233 O O . TYR A 1 273 ? 3.734 -4.465 1.309 1 93.88 273 TYR A O 1
ATOM 2241 N N . SER A 1 274 ? 3.887 -4.551 -0.892 1 94.5 274 SER A N 1
ATOM 2242 C CA . SER A 1 274 ? 4.895 -3.496 -0.994 1 94.5 274 SER A CA 1
ATOM 2243 C C . SER A 1 274 ? 4.309 -2.232 -1.614 1 94.5 274 SER A C 1
ATOM 2245 O O . SER A 1 274 ? 4.027 -2.195 -2.814 1 94.5 274 SER A O 1
ATOM 2247 N N . VAL A 1 275 ? 4.238 -1.229 -0.818 1 91.94 275 VAL A N 1
ATOM 2248 C CA . VAL A 1 275 ? 3.652 0.019 -1.297 1 91.94 275 VAL A CA 1
ATOM 2249 C C . VAL A 1 275 ? 4.477 0.562 -2.461 1 91.94 275 VAL A C 1
ATOM 2251 O O . VAL A 1 275 ? 3.922 1.003 -3.471 1 91.94 275 VAL A O 1
ATOM 2254 N N . ASP A 1 276 ? 5.738 0.547 -2.35 1 91.88 276 ASP A N 1
ATOM 2255 C CA . ASP A 1 276 ? 6.605 1.075 -3.396 1 91.88 276 ASP A CA 1
ATOM 2256 C C . ASP A 1 276 ? 6.453 0.278 -4.691 1 91.88 276 ASP A C 1
ATOM 2258 O O . ASP A 1 276 ? 6.238 0.854 -5.758 1 91.88 276 ASP A O 1
ATOM 2262 N N . LEU A 1 277 ? 6.457 -1.031 -4.582 1 94.56 277 LEU A N 1
ATOM 2263 C CA . LEU A 1 277 ? 6.383 -1.857 -5.781 1 94.56 277 LEU A CA 1
ATOM 2264 C C . LEU A 1 277 ? 4.98 -1.83 -6.375 1 94.56 277 LEU A C 1
ATOM 2266 O O . LEU A 1 277 ? 4.812 -1.589 -7.574 1 94.56 277 LEU A O 1
ATOM 2270 N N . CYS A 1 278 ? 3.99 -2.016 -5.605 1 93 278 CYS A N 1
ATOM 2271 C CA . CYS A 1 278 ? 2.627 -2.18 -6.098 1 93 278 CYS A CA 1
ATOM 2272 C C . CYS A 1 278 ? 2.051 -0.846 -6.559 1 93 278 CYS A C 1
ATOM 2274 O O . CYS A 1 278 ? 1.253 -0.8 -7.496 1 93 278 CYS A O 1
ATOM 2276 N N . ASP A 1 279 ? 2.51 0.229 -5.941 1 87.62 279 ASP A N 1
ATOM 2277 C CA . ASP A 1 279 ? 1.847 1.495 -6.238 1 87.62 279 ASP A CA 1
ATOM 2278 C C . ASP A 1 279 ? 2.713 2.371 -7.141 1 87.62 279 ASP A C 1
ATOM 2280 O O . ASP A 1 279 ? 2.205 3.26 -7.828 1 87.62 279 ASP A O 1
ATOM 2284 N N . ARG A 1 280 ? 3.973 2.137 -7.145 1 87.62 280 ARG A N 1
ATOM 2285 C CA . ARG A 1 280 ? 4.848 3.031 -7.898 1 87.62 280 ARG A CA 1
ATOM 2286 C C . ARG A 1 280 ? 5.547 2.287 -9.031 1 87.62 280 ARG A C 1
ATOM 2288 O O . ARG A 1 280 ? 5.484 2.705 -10.188 1 87.62 280 ARG A O 1
ATOM 2295 N N . ILE A 1 281 ? 6.117 1.143 -8.781 1 92.69 281 ILE A N 1
ATOM 2296 C CA . ILE A 1 281 ? 7.047 0.513 -9.711 1 92.69 281 ILE A CA 1
ATOM 2297 C C . ILE A 1 281 ? 6.273 -0.378 -10.688 1 92.69 281 ILE A C 1
ATOM 2299 O O . ILE A 1 281 ? 6.363 -0.203 -11.898 1 92.69 281 ILE A O 1
ATOM 2303 N N . PHE A 1 282 ? 5.488 -1.345 -10.195 1 93.88 282 PHE A N 1
ATOM 2304 C CA . PHE A 1 282 ? 4.789 -2.32 -11.023 1 93.88 282 PHE A CA 1
ATOM 2305 C C . PHE A 1 282 ? 3.877 -1.626 -12.031 1 93.88 282 PHE A C 1
ATOM 2307 O O . PHE A 1 282 ? 3.84 -1.999 -13.203 1 93.88 282 PHE A O 1
ATOM 2314 N N . PRO A 1 283 ? 3.199 -0.576 -11.594 1 88.62 283 PRO A N 1
ATOM 2315 C CA . PRO A 1 283 ? 2.314 0.08 -12.562 1 88.62 283 PRO A CA 1
ATOM 2316 C C . PRO A 1 283 ? 3.066 0.631 -13.766 1 88.62 283 PRO A C 1
ATOM 2318 O O . PRO A 1 283 ? 2.531 0.644 -14.883 1 88.62 283 PRO A O 1
ATOM 2321 N N . VAL A 1 284 ? 4.293 1.06 -13.609 1 88 284 VAL A N 1
ATOM 2322 C CA . VAL A 1 284 ? 5.109 1.581 -14.703 1 88 284 VAL A CA 1
ATOM 2323 C C . VAL A 1 284 ? 5.332 0.491 -15.742 1 88 284 VAL A C 1
ATOM 2325 O O . VAL A 1 284 ? 5.426 0.779 -16.938 1 88 284 VAL A O 1
ATOM 2328 N N . PHE A 1 285 ? 5.305 -0.749 -15.312 1 91.19 285 PHE A N 1
ATOM 2329 C CA . PHE A 1 285 ? 5.527 -1.889 -16.188 1 91.19 285 PHE A CA 1
ATOM 2330 C C . PHE A 1 285 ? 4.203 -2.473 -16.672 1 91.19 285 PHE A C 1
ATOM 2332 O O . PHE A 1 285 ? 4.168 -3.566 -17.234 1 91.19 285 PHE A O 1
ATOM 2339 N N . GLY A 1 286 ? 3.109 -1.836 -16.406 1 87.62 286 GLY A N 1
ATOM 2340 C CA . GLY A 1 286 ? 1.805 -2.35 -16.781 1 87.62 286 GLY A CA 1
ATOM 2341 C C . GLY A 1 286 ? 1.326 -3.486 -15.898 1 87.62 286 GLY A C 1
ATOM 2342 O O . GLY A 1 286 ? 0.589 -4.363 -16.359 1 87.62 286 GLY A O 1
ATOM 2343 N N . ALA A 1 287 ? 1.785 -3.498 -14.672 1 92.38 287 ALA A N 1
ATOM 2344 C CA . ALA A 1 287 ? 1.417 -4.547 -13.719 1 92.38 287 ALA A CA 1
ATOM 2345 C C . ALA A 1 287 ? 0.609 -3.973 -12.555 1 92.38 287 ALA A C 1
ATOM 2347 O O . ALA A 1 287 ? 0.9 -2.877 -12.07 1 92.38 287 ALA A O 1
ATOM 2348 N N . LYS A 1 288 ? -0.429 -4.664 -12.195 1 91.44 288 LYS A N 1
ATOM 2349 C CA . LYS A 1 288 ? -1.224 -4.266 -11.039 1 91.44 288 LYS A CA 1
ATOM 2350 C C . LYS A 1 288 ? -1.246 -5.371 -9.984 1 91.44 288 LYS A C 1
ATOM 2352 O O . LYS A 1 288 ? -1.322 -6.555 -10.32 1 91.44 288 LYS A O 1
ATOM 2357 N N . CYS A 1 289 ? -1.197 -4.98 -8.742 1 93.38 289 CYS A N 1
ATOM 2358 C CA . CYS A 1 289 ? -1.263 -5.953 -7.652 1 93.38 289 CYS A CA 1
ATOM 2359 C C . CYS A 1 289 ? -2.707 -6.32 -7.332 1 93.38 289 CYS A C 1
ATOM 2361 O O . CYS A 1 289 ? -3.584 -5.453 -7.328 1 93.38 289 CYS A O 1
ATOM 2363 N N . ILE A 1 290 ? -2.961 -7.574 -7.141 1 93.75 290 ILE A N 1
ATOM 2364 C CA . ILE A 1 290 ? -4.227 -8.102 -6.641 1 93.75 290 ILE A CA 1
ATOM 2365 C C . ILE A 1 290 ? -4.043 -8.617 -5.215 1 93.75 290 ILE A C 1
ATOM 2367 O O . ILE A 1 290 ? -3.264 -9.547 -4.984 1 93.75 290 ILE A O 1
ATOM 2371 N N . LEU A 1 291 ? -4.723 -8.016 -4.332 1 93.25 291 LEU A N 1
ATOM 2372 C CA . LEU A 1 291 ? -4.578 -8.367 -2.922 1 93.25 291 LEU A CA 1
ATOM 2373 C C . LEU A 1 291 ? -5.668 -9.344 -2.49 1 93.25 291 LEU A C 1
ATOM 2375 O O . LEU A 1 291 ? -6.855 -9.008 -2.523 1 93.25 291 LEU A O 1
ATOM 2379 N N . MET A 1 292 ? -5.305 -10.5 -2.004 1 94.38 292 MET A N 1
ATOM 2380 C CA . MET A 1 292 ? -6.246 -11.562 -1.664 1 94.38 292 MET A CA 1
ATOM 2381 C C . MET A 1 292 ? -7.129 -11.148 -0.491 1 94.38 292 MET A C 1
ATOM 2383 O O . MET A 1 292 ? -8.312 -11.492 -0.449 1 94.38 292 MET A O 1
ATOM 2387 N N . SER A 1 293 ? -6.645 -10.398 0.433 1 89.94 293 SER A N 1
ATOM 2388 C CA . SER A 1 293 ? -7.383 -10.023 1.635 1 89.94 293 SER A CA 1
ATOM 2389 C C . SER A 1 293 ? -8.57 -9.133 1.297 1 89.94 293 SER A C 1
ATOM 2391 O O . SER A 1 293 ? -9.453 -8.914 2.135 1 89.94 293 SER A O 1
ATOM 2393 N N . ASN A 1 294 ? -8.586 -8.609 0.106 1 89.31 294 ASN A N 1
ATOM 2394 C CA . ASN A 1 294 ? -9.766 -7.863 -0.343 1 89.31 294 ASN A CA 1
ATOM 2395 C C . ASN A 1 294 ? -10.953 -8.789 -0.589 1 89.31 294 ASN A C 1
ATOM 2397 O O . ASN A 1 294 ? -12.094 -8.336 -0.668 1 89.31 294 ASN A O 1
ATOM 2401 N N . TYR A 1 295 ? -10.656 -10.086 -0.703 1 91.88 295 TYR A N 1
ATOM 2402 C CA . TYR A 1 295 ? -11.695 -11.008 -1.136 1 91.88 295 TYR A CA 1
ATOM 2403 C C . TYR A 1 295 ? -12.031 -12.008 -0.034 1 91.88 295 TYR A C 1
ATOM 2405 O O . TYR A 1 295 ? -13.141 -12.555 0.001 1 91.88 295 TYR A O 1
ATOM 2413 N N . ILE A 1 296 ? -11.094 -12.297 0.73 1 90.88 296 ILE A N 1
ATOM 2414 C CA . ILE A 1 296 ? -11.352 -13.266 1.792 1 90.88 296 ILE A CA 1
ATOM 2415 C C . ILE A 1 296 ? -10.789 -12.742 3.111 1 90.88 296 ILE A C 1
ATOM 2417 O O . ILE A 1 296 ? -9.867 -11.922 3.121 1 90.88 296 ILE A O 1
ATOM 2421 N N . ASP A 1 297 ? -11.359 -13.242 4.215 1 84.25 297 ASP A N 1
ATOM 2422 C CA . ASP A 1 297 ? -10.789 -12.969 5.531 1 84.25 297 ASP A CA 1
ATOM 2423 C C . ASP A 1 297 ? -9.602 -13.891 5.812 1 84.25 297 ASP A C 1
ATOM 2425 O O . ASP A 1 297 ? -9.781 -15.023 6.25 1 84.25 297 ASP A O 1
ATOM 2429 N N . THR A 1 298 ? -8.445 -13.352 5.688 1 82.75 298 THR A N 1
ATOM 2430 C CA . THR A 1 298 ? -7.23 -14.156 5.758 1 82.75 298 THR A CA 1
ATOM 2431 C C . THR A 1 298 ? -6.934 -14.562 7.199 1 82.75 298 THR A C 1
ATOM 2433 O O . THR A 1 298 ? -6.074 -15.406 7.445 1 82.75 298 THR A O 1
ATOM 2436 N N . LYS A 1 299 ? -7.617 -13.992 8.109 1 77.38 299 LYS A N 1
ATOM 2437 C CA . LYS A 1 299 ? -7.469 -14.406 9.508 1 77.38 299 LYS A CA 1
ATOM 2438 C C . LYS A 1 299 ? -8.281 -15.656 9.797 1 77.38 299 LYS A C 1
ATOM 2440 O O . LYS A 1 299 ? -7.906 -16.469 10.641 1 77.38 299 LYS A O 1
ATOM 2445 N N . LYS A 1 300 ? -9.336 -15.844 9.086 1 82.12 300 LYS A N 1
ATOM 2446 C CA . LYS A 1 300 ? -10.25 -16.969 9.305 1 82.12 300 LYS A CA 1
ATOM 2447 C C . LYS A 1 300 ? -9.953 -18.109 8.336 1 82.12 300 LYS A C 1
ATOM 2449 O O . LYS A 1 300 ? -10 -19.281 8.711 1 82.12 300 LYS A O 1
ATOM 2454 N N . ILE A 1 301 ? -9.695 -17.719 7.152 1 87.94 301 ILE A N 1
ATOM 2455 C CA . ILE A 1 301 ? -9.43 -18.688 6.098 1 87.94 301 ILE A CA 1
ATOM 2456 C C . ILE A 1 301 ? -7.93 -18.734 5.805 1 87.94 301 ILE A C 1
ATOM 2458 O O . ILE A 1 301 ? -7.367 -17.781 5.266 1 87.94 301 ILE A O 1
ATOM 2462 N N . LYS A 1 302 ? -7.352 -19.812 6.141 1 86.69 302 LYS A N 1
ATOM 2463 C CA . LYS A 1 302 ? -5.902 -19.922 5.984 1 86.69 302 LYS A CA 1
ATOM 2464 C C . LYS A 1 302 ? -5.543 -20.625 4.68 1 86.69 302 LYS A C 1
ATOM 2466 O O . LYS A 1 302 ? -5.82 -21.812 4.512 1 86.69 302 LYS A O 1
ATOM 2471 N N . ILE A 1 303 ? -5.039 -19.984 3.814 1 89.19 303 ILE A N 1
ATOM 2472 C CA . ILE A 1 303 ? -4.512 -20.453 2.539 1 89.19 303 ILE A CA 1
ATOM 2473 C C . ILE A 1 303 ? -3.029 -20.094 2.43 1 89.19 303 ILE A C 1
ATOM 2475 O O . ILE A 1 303 ? -2.662 -18.922 2.49 1 89.19 303 ILE A O 1
ATOM 2479 N N . LYS A 1 304 ? -2.17 -21.078 2.338 1 85.94 304 LYS A N 1
ATOM 2480 C CA . LYS A 1 304 ? -0.735 -20.812 2.361 1 85.94 304 LYS A CA 1
ATOM 2481 C C . LYS A 1 304 ? -0 -21.672 1.339 1 85.94 304 LYS A C 1
ATOM 2483 O O . LYS A 1 304 ? -0.563 -22.625 0.81 1 85.94 304 LYS A O 1
ATOM 2488 N N . GLY A 1 305 ? 1.151 -21.188 1.049 1 85.38 305 GLY A N 1
ATOM 2489 C CA . GLY A 1 305 ? 2.059 -22 0.246 1 85.38 305 GLY A CA 1
ATOM 2490 C C . GLY A 1 305 ? 1.501 -22.344 -1.123 1 85.38 305 GLY A C 1
ATOM 2491 O O . GLY A 1 305 ? 1.087 -21.453 -1.869 1 85.38 305 GLY A O 1
ATOM 2492 N N . TYR A 1 306 ? 1.379 -23.672 -1.348 1 85.19 306 TYR A N 1
ATOM 2493 C CA . TYR A 1 306 ? 0.994 -24.203 -2.65 1 85.19 306 TYR A CA 1
ATOM 2494 C C . TYR A 1 306 ? -0.469 -23.891 -2.951 1 85.19 306 TYR A C 1
ATOM 2496 O O . TYR A 1 306 ? -0.893 -23.938 -4.109 1 85.19 306 TYR A O 1
ATOM 2504 N N . GLN A 1 307 ? -1.185 -23.547 -1.951 1 90.81 307 GLN A N 1
ATOM 2505 C CA . GLN A 1 307 ? -2.615 -23.297 -2.111 1 90.81 307 GLN A CA 1
ATOM 2506 C C . GLN A 1 307 ? -2.881 -21.953 -2.758 1 90.81 307 GLN A C 1
ATOM 2508 O O . GLN A 1 307 ? -3.971 -21.703 -3.283 1 90.81 307 GLN A O 1
ATOM 2513 N N . LEU A 1 308 ? -1.894 -21.125 -2.77 1 93.38 308 LEU A N 1
ATOM 2514 C CA . LEU A 1 308 ? -2.068 -19.734 -3.16 1 93.38 308 LEU A CA 1
ATOM 2515 C C . LEU A 1 308 ? -2.264 -19.609 -4.668 1 93.38 308 LEU A C 1
ATOM 2517 O O . LEU A 1 308 ? -2.99 -18.734 -5.133 1 93.38 308 LEU A O 1
ATOM 2521 N N . LYS A 1 309 ? -1.716 -20.5 -5.422 1 94.06 309 LYS A N 1
ATOM 2522 C CA . LYS A 1 309 ? -1.804 -20.422 -6.879 1 94.06 309 LYS A CA 1
ATOM 2523 C C . LYS A 1 309 ? -3.248 -20.562 -7.352 1 94.06 309 LYS A C 1
ATOM 2525 O O . LYS A 1 309 ? -3.678 -19.859 -8.266 1 94.06 309 LYS A O 1
ATOM 2530 N N . SER A 1 310 ? -3.904 -21.5 -6.738 1 94.19 310 SER A N 1
ATOM 2531 C CA . SER A 1 310 ? -5.297 -21.703 -7.121 1 94.19 310 SER A CA 1
ATOM 2532 C C . SER A 1 310 ? -6.137 -20.469 -6.828 1 94.19 310 SER A C 1
ATOM 2534 O O . SER A 1 310 ? -7.02 -20.109 -7.609 1 94.19 310 SER A O 1
ATOM 2536 N N . MET A 1 311 ? -5.836 -19.828 -5.727 1 95.31 311 MET A N 1
ATOM 2537 C CA . MET A 1 311 ? -6.543 -18.594 -5.383 1 95.31 311 MET A CA 1
ATOM 2538 C C . MET A 1 311 ? -6.176 -17.469 -6.352 1 95.31 311 MET A C 1
ATOM 2540 O O . MET A 1 311 ? -7.039 -16.688 -6.754 1 95.31 311 MET A O 1
ATOM 2544 N N . ALA A 1 312 ? -4.926 -17.422 -6.684 1 96.94 312 ALA A N 1
ATOM 2545 C CA . ALA A 1 312 ? -4.473 -16.406 -7.633 1 96.94 312 ALA A CA 1
ATOM 2546 C C . ALA A 1 312 ? -5.207 -16.531 -8.961 1 96.94 312 ALA A C 1
ATOM 2548 O O . ALA A 1 312 ? -5.699 -15.539 -9.508 1 96.94 312 ALA A O 1
ATOM 2549 N N . LEU A 1 313 ? -5.332 -17.734 -9.469 1 97.44 313 LEU A N 1
ATOM 2550 C CA . LEU A 1 313 ? -6 -17.984 -10.734 1 97.44 313 LEU A CA 1
ATOM 2551 C C . LEU A 1 313 ? -7.484 -17.656 -10.648 1 97.44 313 LEU A C 1
ATOM 2553 O O . LEU A 1 313 ? -8.086 -17.203 -11.617 1 97.44 313 LEU A O 1
ATOM 2557 N N . LEU A 1 314 ? -8.023 -17.906 -9.508 1 96.5 314 LEU A N 1
ATOM 2558 C CA . LEU A 1 314 ? -9.438 -17.609 -9.289 1 96.5 314 LEU A CA 1
ATOM 2559 C C . LEU A 1 314 ? -9.68 -16.094 -9.297 1 96.5 314 LEU A C 1
ATOM 2561 O O . LEU A 1 314 ? -10.688 -15.633 -9.844 1 96.5 314 LEU A O 1
ATOM 2565 N N . LEU A 1 315 ? -8.75 -15.305 -8.781 1 95.88 315 LEU A N 1
ATOM 2566 C CA . LEU A 1 315 ? -9.008 -13.906 -8.469 1 95.88 315 LEU A CA 1
ATOM 2567 C C . LEU A 1 315 ? -8.57 -13 -9.609 1 95.88 315 LEU A C 1
ATOM 2569 O O . LEU A 1 315 ? -8.977 -11.836 -9.688 1 95.88 315 LEU A O 1
ATOM 2573 N N . THR A 1 316 ? -7.68 -13.477 -10.484 1 96.25 316 THR A N 1
ATOM 2574 C CA . THR A 1 316 ? -7.203 -12.641 -11.578 1 96.25 316 THR A CA 1
ATOM 2575 C C . THR A 1 316 ? -8.367 -12.172 -12.445 1 96.25 316 THR A C 1
ATOM 2577 O O . THR A 1 316 ? -9.383 -12.859 -12.562 1 96.25 316 THR A O 1
ATOM 2580 N N . SER A 1 317 ? -8.273 -10.992 -13 1 92.38 317 SER A N 1
ATOM 2581 C CA . SER A 1 317 ? -9.336 -10.406 -13.805 1 92.38 317 SER A CA 1
ATOM 2582 C C . SER A 1 317 ? -9.219 -10.836 -15.266 1 92.38 317 SER A C 1
ATOM 2584 O O . SER A 1 317 ? -10.109 -10.555 -16.078 1 92.38 317 SER A O 1
ATOM 2586 N N . PHE A 1 318 ? -8.18 -11.516 -15.609 1 93.88 318 PHE A N 1
ATOM 2587 C CA . PHE A 1 318 ? -7.973 -11.922 -17 1 93.88 318 PHE A CA 1
ATOM 2588 C C . PHE A 1 318 ? -8.836 -13.133 -17.328 1 93.88 318 PHE A C 1
ATOM 2590 O O . PHE A 1 318 ? -9.016 -14.023 -16.5 1 93.88 318 PHE A O 1
ATOM 2597 N N . GLU A 1 319 ? -9.312 -13.156 -18.531 1 94.62 319 GLU A N 1
ATOM 2598 C CA . GLU A 1 319 ? -10.023 -14.336 -19.016 1 94.62 319 GLU A CA 1
ATOM 2599 C C . GLU A 1 319 ? -9.047 -15.43 -19.453 1 94.62 319 GLU A C 1
ATOM 2601 O O . GLU A 1 319 ? -9.219 -16.594 -19.094 1 94.62 319 GLU A O 1
ATOM 2606 N N . ASN A 1 320 ? -8.094 -15.039 -20.312 1 96 320 ASN A N 1
ATOM 2607 C CA . ASN A 1 320 ? -6.984 -15.898 -20.703 1 96 320 ASN A CA 1
ATOM 2608 C C . ASN A 1 320 ? -5.707 -15.562 -19.953 1 96 320 ASN A C 1
ATOM 2610 O O . ASN A 1 320 ? -5.199 -14.445 -20.047 1 96 320 ASN A O 1
ATOM 2614 N N . VAL A 1 321 ? -5.156 -16.609 -19.281 1 97.56 321 VAL A N 1
ATOM 2615 C CA . VAL A 1 321 ? -4.117 -16.312 -18.312 1 97.56 321 VAL A CA 1
ATOM 2616 C C . VAL A 1 321 ? -2.879 -17.156 -18.578 1 97.56 321 VAL A C 1
ATOM 2618 O O . VAL A 1 321 ? -2.986 -18.375 -18.781 1 97.56 321 VAL A O 1
ATOM 2621 N N . LEU A 1 322 ? -1.759 -16.516 -18.672 1 98.12 322 LEU A N 1
ATOM 2622 C CA . LEU A 1 322 ? -0.481 -17.188 -18.453 1 98.12 322 LEU A CA 1
ATOM 2623 C C . LEU A 1 322 ? 0.017 -16.969 -17.031 1 98.12 322 LEU A C 1
ATOM 2625 O O . LEU A 1 322 ? 0.44 -15.867 -16.672 1 98.12 322 LEU A O 1
ATOM 2629 N N . MET A 1 323 ? -0.104 -17.984 -16.25 1 98.31 323 MET A N 1
ATOM 2630 C CA . MET A 1 323 ? 0.427 -17.906 -14.891 1 98.31 323 MET A CA 1
ATOM 2631 C C . MET A 1 323 ? 1.898 -18.297 -14.859 1 98.31 323 MET A C 1
ATOM 2633 O O . MET A 1 323 ? 2.279 -19.328 -15.414 1 98.31 323 MET A O 1
ATOM 2637 N N . LEU A 1 324 ? 2.67 -17.484 -14.195 1 97.81 324 LEU A N 1
ATOM 2638 C CA . LEU A 1 324 ? 4.094 -17.75 -14.031 1 97.81 324 LEU A CA 1
ATOM 2639 C C . LEU A 1 324 ? 4.496 -17.656 -12.562 1 97.81 324 LEU A C 1
ATOM 2641 O O . LEU A 1 324 ? 4.109 -16.719 -11.867 1 97.81 324 LEU A O 1
ATOM 2645 N N . ASP A 1 325 ? 5.242 -18.656 -12.125 1 96.81 325 ASP A N 1
ATOM 2646 C CA . ASP A 1 325 ? 5.914 -18.469 -10.844 1 96.81 325 ASP A CA 1
ATOM 2647 C C . ASP A 1 325 ? 6.871 -17.281 -10.891 1 96.81 325 ASP A C 1
ATOM 2649 O O . ASP A 1 325 ? 7.363 -16.922 -11.953 1 96.81 325 ASP A O 1
ATOM 2653 N N . SER A 1 326 ? 7.121 -16.734 -9.75 1 96.75 326 SER A N 1
ATOM 2654 C CA . SER A 1 326 ? 7.984 -15.555 -9.68 1 96.75 326 SER A CA 1
ATOM 2655 C C . SER A 1 326 ? 9.398 -15.883 -10.164 1 96.75 326 SER A C 1
ATOM 2657 O O . SER A 1 326 ? 10.102 -15 -10.664 1 96.75 326 SER A O 1
ATOM 2659 N N . ASP A 1 327 ? 9.805 -17.109 -10.016 1 97.31 327 ASP A N 1
ATOM 2660 C CA . ASP A 1 327 ? 11.164 -17.5 -10.375 1 97.31 327 ASP A CA 1
ATOM 2661 C C . ASP A 1 327 ? 11.188 -18.188 -11.742 1 97.31 327 ASP A C 1
ATOM 2663 O O . ASP A 1 327 ? 12.125 -18.938 -12.055 1 97.31 327 ASP A O 1
ATOM 2667 N N . ASN A 1 328 ? 10.117 -18.125 -12.5 1 97.69 328 ASN A N 1
ATOM 2668 C CA . ASN A 1 328 ? 10.039 -18.625 -13.867 1 97.69 328 ASN A CA 1
ATOM 2669 C C . ASN A 1 328 ? 10.219 -17.516 -14.891 1 97.69 328 ASN A C 1
ATOM 2671 O O . ASN A 1 328 ? 9.352 -16.656 -15.039 1 97.69 328 ASN A O 1
ATOM 2675 N N . LEU A 1 329 ? 11.328 -17.531 -15.594 1 98 329 LEU A N 1
ATOM 2676 C CA . LEU A 1 329 ? 11.695 -16.453 -16.5 1 98 329 LEU A CA 1
ATOM 2677 C C . LEU A 1 329 ? 11.383 -16.812 -17.938 1 98 329 LEU A C 1
ATOM 2679 O O . LEU A 1 329 ? 11.703 -17.922 -18.391 1 98 329 LEU A O 1
ATOM 2683 N N . PRO A 1 330 ? 10.773 -15.906 -18.656 1 95.81 330 PRO A N 1
ATOM 2684 C CA . PRO A 1 330 ? 10.586 -16.141 -20.078 1 95.81 330 PRO A CA 1
ATOM 2685 C C . PRO A 1 330 ? 11.883 -16 -20.875 1 95.81 330 PRO A C 1
ATOM 2687 O O . PRO A 1 330 ? 12.641 -15.047 -20.672 1 95.81 330 PRO A O 1
ATOM 2690 N N . LEU A 1 331 ? 12.094 -16.922 -21.734 1 95.19 331 LEU A N 1
ATOM 2691 C CA . LEU A 1 331 ? 13.266 -16.875 -22.609 1 95.19 331 LEU A CA 1
ATOM 2692 C C . LEU A 1 331 ? 12.945 -16.172 -23.922 1 95.19 331 LEU A C 1
ATOM 2694 O O . LEU A 1 331 ? 13.852 -15.672 -24.594 1 95.19 331 LEU A O 1
ATOM 2698 N N . LYS A 1 332 ? 11.68 -16.203 -24.234 1 89.06 332 LYS A N 1
ATOM 2699 C CA . LYS A 1 332 ? 11.133 -15.531 -25.406 1 89.06 332 LYS A CA 1
ATOM 2700 C C . LYS A 1 332 ? 9.789 -14.867 -25.094 1 89.06 332 LYS A C 1
ATOM 2702 O O . LYS A 1 332 ? 9.195 -15.141 -24.047 1 89.06 332 LYS A O 1
ATOM 2707 N N . ASN A 1 333 ? 9.352 -13.914 -26.031 1 88.88 333 ASN A N 1
ATOM 2708 C CA . ASN A 1 333 ? 8.062 -13.258 -25.875 1 88.88 333 ASN A CA 1
ATOM 2709 C C . ASN A 1 333 ? 6.914 -14.266 -25.922 1 88.88 333 ASN A C 1
ATOM 2711 O O . ASN A 1 333 ? 6.719 -14.938 -26.938 1 88.88 333 ASN A O 1
ATOM 2715 N N . PRO A 1 334 ? 6.145 -14.359 -24.891 1 93.75 334 PRO A N 1
ATOM 2716 C CA . PRO A 1 334 ? 5.113 -15.398 -24.828 1 93.75 334 PRO A CA 1
ATOM 2717 C C . PRO A 1 334 ? 3.785 -14.945 -25.422 1 93.75 334 PRO A C 1
ATOM 2719 O O . PRO A 1 334 ? 2.809 -15.703 -25.406 1 93.75 334 PRO A O 1
ATOM 2722 N N . ASP A 1 335 ? 3.646 -13.797 -26 1 88 335 ASP A N 1
ATOM 2723 C CA . ASP A 1 335 ? 2.389 -13.172 -26.406 1 88 335 ASP A CA 1
ATOM 2724 C C . ASP A 1 335 ? 1.631 -14.047 -27.391 1 88 335 ASP A C 1
ATOM 2726 O O . ASP A 1 335 ? 0.4 -14.117 -27.359 1 88 335 ASP A O 1
ATOM 2730 N N . LEU A 1 336 ? 2.363 -14.82 -28.188 1 87.19 336 LEU A N 1
ATOM 2731 C CA . LEU A 1 336 ? 1.761 -15.57 -29.281 1 87.19 336 LEU A CA 1
ATOM 2732 C C . LEU A 1 336 ? 1.047 -16.812 -28.766 1 87.19 336 LEU A C 1
ATOM 2734 O O . LEU A 1 336 ? 0.263 -17.422 -29.484 1 87.19 336 LEU A O 1
ATOM 2738 N N . LEU A 1 337 ? 1.27 -17.156 -27.562 1 93.69 337 LEU A N 1
ATOM 2739 C CA . LEU A 1 337 ? 0.679 -18.359 -26.984 1 93.69 337 LEU A CA 1
ATOM 2740 C C . LEU A 1 337 ? -0.843 -18.281 -27 1 93.69 337 LEU A C 1
ATOM 2742 O O . LEU A 1 337 ? -1.523 -19.297 -27.156 1 93.69 337 LEU A O 1
ATOM 2746 N N . PHE A 1 338 ? -1.363 -17.047 -26.953 1 91.31 338 PHE A N 1
ATOM 2747 C CA . PHE A 1 338 ? -2.795 -16.859 -26.75 1 91.31 338 PHE A CA 1
ATOM 2748 C C . PHE A 1 338 ? -3.543 -16.938 -28.078 1 91.31 338 PHE A C 1
ATOM 2750 O O . PHE A 1 338 ? -4.77 -17.062 -28.094 1 91.31 338 PHE A O 1
ATOM 2757 N N . ILE A 1 339 ? -2.826 -16.891 -29.172 1 87.19 339 ILE A N 1
ATOM 2758 C CA . ILE A 1 339 ? -3.527 -16.797 -30.453 1 87.19 339 ILE A CA 1
ATOM 2759 C C . ILE A 1 339 ? -3.129 -17.969 -31.359 1 87.19 339 ILE A C 1
ATOM 2761 O O . ILE A 1 339 ? -3.361 -17.938 -32.562 1 87.19 339 ILE A O 1
ATOM 2765 N N . ASN A 1 340 ? -2.48 -18.953 -30.719 1 88.62 340 ASN A N 1
ATOM 2766 C CA . ASN A 1 340 ? -2.082 -20.141 -31.469 1 88.62 340 ASN A CA 1
ATOM 2767 C C . ASN A 1 340 ? -2.484 -21.422 -30.75 1 88.62 340 ASN A C 1
ATOM 2769 O O . ASN A 1 340 ? -2.756 -21.391 -29.547 1 88.62 340 ASN A O 1
ATOM 2773 N N . GLU A 1 341 ? -2.555 -22.453 -31.609 1 92.06 341 GLU A N 1
ATOM 2774 C CA . GLU A 1 341 ? -2.68 -23.766 -31 1 92.06 341 GLU A CA 1
ATOM 2775 C C . GLU A 1 341 ? -1.461 -24.094 -30.141 1 92.06 341 GLU A C 1
ATOM 2777 O O . GLU A 1 341 ? -0.351 -23.641 -30.422 1 92.06 341 GLU A O 1
ATOM 2782 N N . PRO A 1 342 ? -1.547 -24.797 -29.031 1 96.69 342 PRO A N 1
ATOM 2783 C CA . PRO A 1 342 ? -2.73 -25.594 -28.703 1 96.69 342 PRO A CA 1
ATOM 2784 C C . PRO A 1 342 ? -3.754 -24.812 -27.875 1 96.69 342 PRO A C 1
ATOM 2786 O O . PRO A 1 342 ? -4.875 -25.297 -27.672 1 96.69 342 PRO A O 1
ATOM 2789 N N . PHE A 1 343 ? -3.549 -23.672 -27.547 1 95.56 343 PHE A N 1
ATOM 2790 C CA . PHE A 1 343 ? -4.371 -22.969 -26.578 1 95.56 343 PHE A CA 1
ATOM 2791 C C . PHE A 1 343 ? -5.766 -22.703 -27.125 1 95.56 343 PHE A C 1
ATOM 2793 O O . PHE A 1 343 ? -6.746 -22.703 -26.375 1 95.56 343 PHE A O 1
ATOM 2800 N N . ILE A 1 344 ? -5.883 -22.5 -28.344 1 91.94 344 ILE A N 1
ATOM 2801 C CA . ILE A 1 344 ? -7.156 -22.172 -28.969 1 91.94 344 ILE A CA 1
ATOM 2802 C C . ILE A 1 344 ? -8.133 -23.328 -28.797 1 91.94 344 ILE A C 1
ATOM 2804 O O . ILE A 1 344 ? -9.281 -23.125 -28.406 1 91.94 344 ILE A O 1
ATOM 2808 N N . SER A 1 345 ? -7.684 -24.516 -29.031 1 95.38 345 SER A N 1
ATOM 2809 C CA . SER A 1 345 ? -8.57 -25.672 -28.984 1 95.38 345 SER A CA 1
ATOM 2810 C C . SER A 1 345 ? -8.539 -26.328 -27.609 1 95.38 345 SER A C 1
ATOM 2812 O O . SER A 1 345 ? -9.492 -27.016 -27.219 1 95.38 345 SER A O 1
ATOM 2814 N N . LYS A 1 346 ? -7.461 -26.203 -26.953 1 97.44 346 LYS A N 1
ATOM 2815 C CA . LYS A 1 346 ? -7.246 -26.766 -25.625 1 97.44 346 LYS A CA 1
ATOM 2816 C C . LYS A 1 346 ? -6.855 -25.688 -24.625 1 97.44 346 LYS A C 1
ATOM 2818 O O . LYS A 1 346 ? -5.703 -25.625 -24.172 1 97.44 346 LYS A O 1
ATOM 2823 N N . PRO A 1 347 ? -7.824 -24.984 -24.172 1 97.5 347 PRO A N 1
ATOM 2824 C CA . PRO A 1 347 ? -7.516 -23.75 -23.453 1 97.5 347 PRO A CA 1
ATOM 2825 C C . PRO A 1 347 ? -7.02 -24 -22.031 1 97.5 347 PRO A C 1
ATOM 2827 O O . PRO A 1 347 ? -7.402 -23.266 -21.109 1 97.5 347 PRO A O 1
ATOM 2830 N N . LEU A 1 348 ? -6.371 -25.094 -21.766 1 98.69 348 LEU A N 1
ATOM 2831 C CA . LEU A 1 348 ? -5.488 -25.406 -20.656 1 98.69 348 LEU A CA 1
ATOM 2832 C C . LEU A 1 348 ? -4.219 -26.094 -21.141 1 98.69 348 LEU A C 1
ATOM 2834 O O . LEU A 1 348 ? -4.273 -27.219 -21.672 1 98.69 348 LEU A O 1
ATOM 2838 N N . VAL A 1 349 ? -3.129 -25.375 -21.031 1 98.75 349 VAL A N 1
ATOM 2839 C CA . VAL A 1 349 ? -1.834 -25.938 -21.422 1 98.75 349 VAL A CA 1
ATOM 2840 C C . VAL A 1 349 ? -0.946 -26.062 -20.188 1 98.75 349 VAL A C 1
ATOM 2842 O O . VAL A 1 349 ? -0.745 -25.094 -19.438 1 98.75 349 VAL A O 1
ATOM 2845 N N . ILE A 1 350 ? -0.458 -27.281 -19.969 1 98.12 350 ILE A N 1
ATOM 2846 C CA . ILE A 1 350 ? 0.394 -27.594 -18.828 1 98.12 350 ILE A CA 1
ATOM 2847 C C . ILE A 1 350 ? 1.705 -28.203 -19.312 1 98.12 350 ILE A C 1
ATOM 2849 O O . ILE A 1 350 ? 1.767 -28.766 -20.406 1 98.12 350 ILE A O 1
ATOM 2853 N N . TRP A 1 351 ? 2.746 -28.062 -18.562 1 97.75 351 TRP A N 1
ATOM 2854 C CA . TRP A 1 351 ? 4.074 -28.562 -18.922 1 97.75 351 TRP A CA 1
ATOM 2855 C C . TRP A 1 351 ? 4.465 -29.75 -18.047 1 97.75 351 TRP A C 1
ATOM 2857 O O . TRP A 1 351 ? 3.918 -29.938 -16.953 1 97.75 351 TRP A O 1
ATOM 2867 N N . PRO A 1 352 ? 5.379 -30.578 -18.547 1 95.44 352 PRO A N 1
ATOM 2868 C CA . PRO A 1 352 ? 5.824 -31.734 -17.766 1 95.44 352 PRO A CA 1
ATOM 2869 C C . PRO A 1 352 ? 6.844 -31.359 -16.703 1 95.44 352 PRO A C 1
ATOM 2871 O O . PRO A 1 352 ? 7.578 -30.375 -16.844 1 95.44 352 PRO A O 1
ATOM 2874 N N . ASP A 1 353 ? 6.809 -32.125 -15.672 1 93.19 353 ASP A N 1
ATOM 2875 C CA . ASP A 1 353 ? 7.852 -32.094 -14.648 1 93.19 353 ASP A CA 1
ATOM 2876 C C . ASP A 1 353 ? 8.969 -33.094 -14.969 1 93.19 353 ASP A C 1
ATOM 2878 O O . ASP A 1 353 ? 8.953 -33.75 -16.016 1 93.19 353 ASP A O 1
ATOM 2882 N N . PHE A 1 354 ? 9.93 -33.188 -14.062 1 88.31 354 PHE A N 1
ATOM 2883 C CA . PHE A 1 354 ? 11.039 -34.125 -14.18 1 88.31 354 PHE A CA 1
ATOM 2884 C C . PHE A 1 354 ? 10.547 -35.562 -14.109 1 88.31 354 PHE A C 1
ATOM 2886 O O . PHE A 1 354 ? 11.164 -36.469 -14.68 1 88.31 354 PHE A O 1
ATOM 2893 N N . TRP A 1 355 ? 9.336 -35.719 -13.633 1 88.81 355 TRP A N 1
ATOM 2894 C CA . TRP A 1 355 ? 9.039 -37.031 -13.078 1 88.81 355 TRP A CA 1
ATOM 2895 C C . TRP A 1 355 ? 7.879 -37.688 -13.828 1 88.81 355 TRP A C 1
ATOM 2897 O O . TRP A 1 355 ? 6.957 -37 -14.281 1 88.81 355 TRP A O 1
ATOM 2907 N N . ARG A 1 356 ? 7.977 -39 -13.828 1 90.75 356 ARG A N 1
ATOM 2908 C CA . ARG A 1 356 ? 6.801 -39.75 -14.195 1 90.75 356 ARG A CA 1
ATOM 2909 C C . ARG A 1 356 ? 5.707 -39.656 -13.141 1 90.75 356 ARG A C 1
ATOM 2911 O O . ARG A 1 356 ? 6 -39.531 -11.945 1 90.75 356 ARG A O 1
ATOM 2918 N N . ARG A 1 357 ? 4.582 -39.656 -13.562 1 93.38 357 ARG A N 1
ATOM 2919 C CA . ARG A 1 357 ? 3.441 -39.5 -12.664 1 93.38 357 ARG A CA 1
ATOM 2920 C C . ARG A 1 357 ? 3.334 -40.656 -11.68 1 93.38 357 ARG A C 1
ATOM 2922 O O . ARG A 1 357 ? 3.574 -41.812 -12.047 1 93.38 357 ARG A O 1
ATOM 2929 N N . SER A 1 358 ? 2.928 -40.344 -10.445 1 93.5 358 SER A N 1
ATOM 2930 C CA . SER A 1 358 ? 2.854 -41.312 -9.367 1 93.5 358 SER A CA 1
ATOM 2931 C C . SER A 1 358 ? 1.472 -41.344 -8.727 1 93.5 358 SER A C 1
ATOM 2933 O O . SER A 1 358 ? 1.319 -41.75 -7.574 1 93.5 358 SER A O 1
ATOM 2935 N N . THR A 1 359 ? 0.5 -40.812 -9.414 1 96.81 359 THR A N 1
ATOM 2936 C CA . THR A 1 359 ? -0.847 -40.75 -8.859 1 96.81 359 THR A CA 1
ATOM 2937 C C . THR A 1 359 ? -1.348 -42.125 -8.445 1 96.81 359 THR A C 1
ATOM 2939 O O . THR A 1 359 ? -1.279 -43.062 -9.227 1 96.81 359 THR A O 1
ATOM 2942 N N . SER A 1 360 ? -1.824 -42.188 -7.297 1 97.25 360 SER A N 1
ATOM 2943 C CA . SER A 1 360 ? -2.354 -43.438 -6.77 1 97.25 360 SER A CA 1
ATOM 2944 C C . SER A 1 360 ? -3.621 -43.875 -7.508 1 97.25 360 SER A C 1
ATOM 2946 O O . SER A 1 360 ? -4.48 -43.031 -7.801 1 97.25 360 SER A O 1
ATOM 2948 N N . PRO A 1 361 ? -3.764 -45.188 -7.781 1 97.69 361 PRO A N 1
ATOM 2949 C CA . PRO A 1 361 ? -5.035 -45.656 -8.328 1 97.69 361 PRO A CA 1
ATOM 2950 C C . PRO A 1 361 ? -6.227 -45.312 -7.438 1 97.69 361 PRO A C 1
ATOM 2952 O O . PRO A 1 361 ? -7.34 -45.125 -7.934 1 97.69 361 PRO A O 1
ATOM 2955 N N . ALA A 1 362 ? -5.977 -45.156 -6.152 1 97.81 362 ALA A N 1
ATOM 2956 C CA . ALA A 1 362 ? -7.031 -44.812 -5.207 1 97.81 362 ALA A CA 1
ATOM 2957 C C . ALA A 1 362 ? -7.645 -43.438 -5.555 1 97.81 362 ALA A C 1
ATOM 2959 O O . ALA A 1 362 ? -8.844 -43.25 -5.355 1 97.81 362 ALA A O 1
ATOM 2960 N N . PHE A 1 363 ? -6.867 -42.594 -6.008 1 98.44 363 PHE A N 1
ATOM 2961 C CA . PHE A 1 363 ? -7.395 -41.25 -6.355 1 98.44 363 PHE A CA 1
ATOM 2962 C C . PHE A 1 363 ? -8.453 -41.375 -7.441 1 98.44 363 PHE A C 1
ATOM 2964 O O . PHE A 1 363 ? -9.5 -40.719 -7.367 1 98.44 363 PHE A O 1
ATOM 2971 N N . TYR A 1 364 ? -8.141 -42.156 -8.484 1 98.56 364 TYR A N 1
ATOM 2972 C CA . TYR A 1 364 ? -9.086 -42.312 -9.594 1 98.56 364 TYR A CA 1
ATOM 2973 C C . TYR A 1 364 ? -10.422 -42.844 -9.094 1 98.56 364 TYR A C 1
ATOM 2975 O O . TYR A 1 364 ? -11.484 -42.406 -9.547 1 98.56 364 TYR A O 1
ATOM 2983 N N . GLU A 1 365 ? -10.352 -43.688 -8.156 1 97.88 365 GLU A N 1
ATOM 2984 C CA . GLU A 1 365 ? -11.57 -44.25 -7.574 1 97.88 365 GLU A CA 1
ATOM 2985 C C . GLU A 1 365 ? -12.312 -43.219 -6.738 1 97.88 365 GLU A C 1
ATOM 2987 O O . GLU A 1 365 ? -13.531 -43.094 -6.832 1 97.88 365 GLU A O 1
ATOM 2992 N N . ILE A 1 366 ? -11.547 -42.531 -5.977 1 98.31 366 ILE A N 1
ATOM 2993 C CA . ILE A 1 366 ? -12.125 -41.5 -5.129 1 98.31 366 ILE A CA 1
ATOM 2994 C C . ILE A 1 366 ? -12.812 -40.438 -5.992 1 98.31 366 ILE A C 1
ATOM 2996 O O . ILE A 1 366 ? -13.922 -40.031 -5.688 1 98.31 366 ILE A O 1
ATOM 3000 N N . ALA A 1 367 ? -12.156 -40.094 -7.074 1 98.56 367 ALA A N 1
ATOM 3001 C CA . ALA A 1 367 ? -12.664 -39.031 -7.961 1 98.56 367 ALA A CA 1
ATOM 3002 C C . ALA A 1 367 ? -13.68 -39.594 -8.945 1 98.56 367 ALA A C 1
ATOM 3004 O O . ALA A 1 367 ? -14.258 -38.844 -9.742 1 98.56 367 ALA A O 1
ATOM 3005 N N . ASP A 1 368 ? -13.922 -40.906 -8.93 1 97.56 368 ASP A N 1
ATOM 3006 C CA . ASP A 1 368 ? -14.844 -41.594 -9.828 1 97.56 368 ASP A CA 1
ATOM 3007 C C . ASP A 1 368 ? -14.453 -41.375 -11.289 1 97.56 368 ASP A C 1
ATOM 3009 O O . ASP A 1 368 ? -15.266 -40.938 -12.102 1 97.56 368 ASP A O 1
ATOM 3013 N N . ILE A 1 369 ? -13.227 -41.531 -11.562 1 98 369 ILE A N 1
ATOM 3014 C CA . ILE A 1 369 ? -12.688 -41.594 -12.922 1 98 369 ILE A CA 1
ATOM 3015 C C . ILE A 1 369 ? -12.469 -43.031 -13.352 1 98 369 ILE A C 1
ATOM 3017 O O . ILE A 1 369 ? -11.477 -43.656 -12.984 1 98 369 ILE A O 1
ATOM 3021 N N . PRO A 1 370 ? -13.312 -43.531 -14.156 1 96.88 370 PRO A N 1
ATOM 3022 C CA . PRO A 1 370 ? -13.188 -44.938 -14.555 1 96.88 370 PRO A CA 1
ATOM 3023 C C . PRO A 1 370 ? -12.047 -45.156 -15.539 1 96.88 370 PRO A C 1
ATOM 3025 O O . PRO A 1 370 ? -12.016 -44.562 -16.609 1 96.88 370 PRO A O 1
ATOM 3028 N N . ILE A 1 371 ? -11.117 -46 -15.125 1 97.62 371 ILE A N 1
ATOM 3029 C CA . ILE A 1 371 ? -9.992 -46.375 -15.984 1 97.62 371 ILE A CA 1
ATOM 3030 C C . ILE A 1 371 ? -10.312 -47.656 -16.734 1 97.62 371 ILE A C 1
ATOM 3032 O O . ILE A 1 371 ? -10.828 -48.625 -16.141 1 97.62 371 ILE A O 1
ATOM 3036 N N . ASN A 1 372 ? -10.094 -47.688 -18.062 1 97.5 372 ASN A N 1
ATOM 3037 C CA . ASN A 1 372 ? -10.141 -48.938 -18.797 1 97.5 372 ASN A CA 1
ATOM 3038 C C . ASN A 1 372 ? -8.844 -49.719 -18.641 1 97.5 372 ASN A C 1
ATOM 3040 O O . ASN A 1 372 ? -7.906 -49.531 -19.406 1 97.5 372 ASN A O 1
ATOM 3044 N N . GLU A 1 373 ? -8.828 -50.656 -17.766 1 96.44 373 GLU A N 1
ATOM 3045 C CA . GLU A 1 373 ? -7.609 -51.281 -17.25 1 96.44 373 GLU A CA 1
ATOM 3046 C C . GLU A 1 373 ? -7.098 -52.344 -18.219 1 96.44 373 GLU A C 1
ATOM 3048 O O . GLU A 1 373 ? -6.055 -52.938 -17.969 1 96.44 373 GLU A O 1
ATOM 3053 N N . THR A 1 374 ? -7.742 -52.5 -19.359 1 96.06 374 THR A N 1
ATOM 3054 C CA . THR A 1 374 ? -7.277 -53.5 -20.344 1 96.06 374 THR A CA 1
ATOM 3055 C C . THR A 1 374 ? -7.094 -52.844 -21.703 1 96.06 374 THR A C 1
ATOM 3057 O O . THR A 1 374 ? -7.086 -53.562 -22.734 1 96.06 374 THR A O 1
ATOM 3060 N N . ASN A 1 375 ? -7.113 -51.625 -21.688 1 96.75 375 ASN A N 1
ATOM 3061 C CA . ASN A 1 375 ? -6.934 -50.906 -22.953 1 96.75 375 ASN A CA 1
ATOM 3062 C C . ASN A 1 375 ? -5.801 -49.875 -22.859 1 96.75 375 ASN A C 1
ATOM 3064 O O . ASN A 1 375 ? -6 -48.75 -22.375 1 96.75 375 ASN A O 1
ATOM 3068 N N . GLN A 1 376 ? -4.672 -50.219 -23.375 1 96.38 376 GLN A N 1
ATOM 3069 C CA . GLN A 1 376 ? -3.514 -49.344 -23.438 1 96.38 376 GLN A CA 1
ATOM 3070 C C . GLN A 1 376 ? -3.602 -48.406 -24.641 1 96.38 376 GLN A C 1
ATOM 3072 O O . GLN A 1 376 ? -3.748 -48.844 -25.766 1 96.38 376 GLN A O 1
ATOM 3077 N N . VAL A 1 377 ? -3.549 -47.125 -24.391 1 95.06 377 VAL A N 1
ATOM 3078 C CA . VAL A 1 377 ? -3.764 -46.188 -25.484 1 95.06 377 VAL A CA 1
ATOM 3079 C C . VAL A 1 377 ? -2.518 -45.312 -25.656 1 95.06 377 VAL A C 1
ATOM 3081 O O . VAL A 1 377 ? -2.416 -44.562 -26.625 1 95.06 377 VAL A O 1
ATOM 3084 N N . ARG A 1 378 ? -1.562 -45.344 -24.75 1 92.56 378 ARG A N 1
ATOM 3085 C CA . ARG A 1 378 ? -0.292 -44.625 -24.844 1 92.56 378 ARG A CA 1
ATOM 3086 C C . ARG A 1 378 ? 0.885 -45.594 -24.625 1 92.56 378 ARG A C 1
ATOM 3088 O O . ARG A 1 378 ? 0.729 -46.656 -24.047 1 92.56 378 ARG A O 1
ATOM 3095 N N . PHE A 1 379 ? 1.997 -45.156 -25.094 1 88.88 379 PHE A N 1
ATOM 3096 C CA . PHE A 1 379 ? 3.25 -45.906 -25.031 1 88.88 379 PHE A CA 1
ATOM 3097 C C . PHE A 1 379 ? 4.395 -45 -24.594 1 88.88 379 PHE A C 1
ATOM 3099 O O . PHE A 1 379 ? 5.211 -44.594 -25.422 1 88.88 379 PHE A O 1
ATOM 3106 N N . SER A 1 380 ? 4.512 -44.812 -23.328 1 86.75 380 SER A N 1
ATOM 3107 C CA . SER A 1 380 ? 5.223 -43.656 -22.797 1 86.75 380 SER A CA 1
ATOM 3108 C C . SER A 1 380 ? 6.684 -43.969 -22.5 1 86.75 380 SER A C 1
ATOM 3110 O O . SER A 1 380 ? 7.484 -43.094 -22.219 1 86.75 380 SER A O 1
ATOM 3112 N N . TYR A 1 381 ? 7.023 -45.125 -22.469 1 81.88 381 TYR A N 1
ATOM 3113 C CA . TYR A 1 381 ? 8.391 -45.5 -22.125 1 81.88 381 TYR A CA 1
ATOM 3114 C C . TYR A 1 381 ? 9.281 -45.5 -23.359 1 81.88 381 TYR A C 1
ATOM 3116 O O . TYR A 1 381 ? 10.492 -45.312 -23.25 1 81.88 381 TYR A O 1
ATOM 3124 N N . GLY A 1 382 ? 8.664 -45.812 -24.562 1 78.38 382 GLY A N 1
ATOM 3125 C CA . GLY A 1 382 ? 9.406 -45.781 -25.812 1 78.38 382 GLY A CA 1
ATOM 3126 C C . GLY A 1 382 ? 10.258 -47 -26.062 1 78.38 382 GLY A C 1
ATOM 3127 O O . GLY A 1 382 ? 11.18 -46.969 -26.875 1 78.38 382 GLY A O 1
ATOM 3128 N N . ASP A 1 383 ? 10.102 -48.062 -25.188 1 81.75 383 ASP A N 1
ATOM 3129 C CA . ASP A 1 383 ? 10.859 -49.281 -25.344 1 81.75 383 ASP A CA 1
ATOM 3130 C C . ASP A 1 383 ? 9.953 -50.5 -25.141 1 81.75 383 ASP A C 1
ATOM 3132 O O . ASP A 1 383 ? 8.734 -50.406 -25.297 1 81.75 383 ASP A O 1
ATOM 3136 N N . GLU A 1 384 ? 10.57 -51.625 -24.812 1 82.5 384 GLU A N 1
ATOM 3137 C CA . GLU A 1 384 ? 9.828 -52.875 -24.75 1 82.5 384 GLU A CA 1
ATOM 3138 C C . GLU A 1 384 ? 8.797 -52.875 -23.641 1 82.5 384 GLU A C 1
ATOM 3140 O O . GLU A 1 384 ? 7.82 -53.625 -23.672 1 82.5 384 GLU A O 1
ATOM 3145 N N . ARG A 1 385 ? 8.984 -51.969 -22.812 1 86.44 385 ARG A N 1
ATOM 3146 C CA . ARG A 1 385 ? 8.055 -51.906 -21.688 1 86.44 385 ARG A CA 1
ATOM 3147 C C . ARG A 1 385 ? 6.672 -51.469 -22.156 1 86.44 385 ARG A C 1
ATOM 3149 O O . ARG A 1 385 ? 5.672 -51.688 -21.469 1 86.44 385 ARG A O 1
ATOM 3156 N N . ASP A 1 386 ? 6.672 -51 -23.281 1 90.25 386 ASP A N 1
ATOM 3157 C CA . ASP A 1 386 ? 5.414 -50.531 -23.859 1 90.25 386 ASP A CA 1
ATOM 3158 C C . ASP A 1 386 ? 4.641 -51.656 -24.5 1 90.25 386 ASP A C 1
ATOM 3160 O O . ASP A 1 386 ? 3.455 -51.531 -24.812 1 90.25 386 ASP A O 1
ATOM 3164 N N . HIS A 1 387 ? 5.32 -52.75 -24.703 1 91.94 387 HIS A N 1
ATOM 3165 C CA . HIS A 1 387 ? 4.707 -53.906 -25.375 1 91.94 387 HIS A CA 1
ATOM 3166 C C . HIS A 1 387 ? 5.051 -55.219 -24.656 1 91.94 387 HIS A C 1
ATOM 3168 O O . HIS A 1 387 ? 5.699 -56.094 -25.234 1 91.94 387 HIS A O 1
ATOM 3174 N N . PRO A 1 388 ? 4.469 -55.281 -23.531 1 92 388 PRO A N 1
ATOM 3175 C CA . PRO A 1 388 ? 4.793 -56.5 -22.797 1 92 388 PRO A CA 1
ATOM 3176 C C . PRO A 1 388 ? 4.18 -57.75 -23.438 1 92 388 PRO A C 1
ATOM 3178 O O . PRO A 1 388 ? 3.076 -57.688 -23.984 1 92 388 PRO A O 1
ATOM 3181 N N . ASP A 1 389 ? 4.883 -58.844 -23.25 1 91.56 389 ASP A N 1
ATOM 3182 C CA . ASP A 1 389 ? 4.41 -60.094 -23.797 1 91.56 389 ASP A CA 1
ATOM 3183 C C . ASP A 1 389 ? 3.316 -60.719 -22.922 1 91.56 389 ASP A C 1
ATOM 3185 O O . ASP A 1 389 ? 3.301 -60.5 -21.703 1 91.56 389 ASP A O 1
ATOM 3189 N N . GLY A 1 390 ? 2.387 -61.375 -23.547 1 89.75 390 GLY A N 1
ATOM 3190 C CA . GLY A 1 390 ? 1.451 -62.25 -22.844 1 89.75 390 GLY A CA 1
ATOM 3191 C C . GLY A 1 390 ? 0.335 -61.5 -22.156 1 89.75 390 GLY A C 1
ATOM 3192 O O . GLY A 1 390 ? -0.085 -61.844 -21.047 1 89.75 390 GLY A O 1
ATOM 3193 N N . LEU A 1 391 ? 0.029 -60.312 -22.703 1 91.75 391 LEU A N 1
ATOM 3194 C CA . LEU A 1 391 ? -1.095 -59.562 -22.141 1 91.75 391 LEU A CA 1
ATOM 3195 C C . LEU A 1 391 ? -2.414 -60.281 -22.438 1 91.75 391 LEU A C 1
ATOM 3197 O O . LEU A 1 391 ? -2.992 -60.094 -23.5 1 91.75 391 LEU A O 1
ATOM 3201 N N . LYS A 1 392 ? -3.002 -61.062 -21.5 1 92.5 392 LYS A N 1
ATOM 3202 C CA . LYS A 1 392 ? -4.199 -61.875 -21.734 1 92.5 392 LYS A CA 1
ATOM 3203 C C . LYS A 1 392 ? -5.258 -61.594 -20.672 1 92.5 392 LYS A C 1
ATOM 3205 O O . LYS A 1 392 ? -6.457 -61.625 -20.953 1 92.5 392 LYS A O 1
ATOM 3210 N N . THR A 1 393 ? -4.75 -61.312 -19.484 1 94.75 393 THR A N 1
ATOM 3211 C CA . THR A 1 393 ? -5.668 -61.156 -18.359 1 94.75 393 THR A CA 1
ATOM 3212 C C . THR A 1 393 ? -5.555 -59.75 -17.75 1 94.75 393 THR A C 1
ATOM 3214 O O . THR A 1 393 ? -4.617 -59.031 -18.062 1 94.75 393 THR A O 1
ATOM 3217 N N . LEU A 1 394 ? -6.523 -59.5 -16.969 1 96.06 394 LEU A N 1
ATOM 3218 C CA . LEU A 1 394 ? -6.484 -58.25 -16.219 1 96.06 394 LEU A CA 1
ATOM 3219 C C . LEU A 1 394 ? -5.242 -58.188 -15.328 1 96.06 394 LEU A C 1
ATOM 3221 O O . LEU A 1 394 ? -4.641 -57.094 -15.172 1 96.06 394 LEU A O 1
ATOM 3225 N N . GLU A 1 395 ? -4.91 -59.25 -14.742 1 96 395 GLU A N 1
ATOM 3226 C CA . GLU A 1 395 ? -3.73 -59.344 -13.891 1 96 395 GLU A CA 1
ATOM 3227 C C . GLU A 1 395 ? -2.463 -59 -14.664 1 96 395 GLU A C 1
ATOM 3229 O O . GLU A 1 395 ? -1.542 -58.375 -14.125 1 96 395 GLU A O 1
ATOM 3234 N N . ASP A 1 396 ? -2.498 -59.375 -15.875 1 96.12 396 ASP A N 1
ATOM 3235 C CA . ASP A 1 396 ? -1.357 -59.031 -16.719 1 96.12 396 ASP A CA 1
ATOM 3236 C C . ASP A 1 396 ? -1.22 -57.531 -16.906 1 96.12 396 ASP A C 1
ATOM 3238 O O . ASP A 1 396 ? -0.121 -57 -16.781 1 96.12 396 ASP A O 1
ATOM 3242 N N . TYR A 1 397 ? -2.318 -56.938 -17.172 1 96.38 397 TYR A N 1
ATOM 3243 C CA . TYR A 1 397 ? -2.311 -55.5 -17.359 1 96.38 397 TYR A CA 1
ATOM 3244 C C . TYR A 1 397 ? -1.9 -54.781 -16.078 1 96.38 397 TYR A C 1
ATOM 3246 O O . TYR A 1 397 ? -1.09 -53.875 -16.109 1 96.38 397 TYR A O 1
ATOM 3254 N N . ASN A 1 398 ? -2.363 -55.25 -14.938 1 97 398 ASN A N 1
ATOM 3255 C CA . ASN A 1 398 ? -2.09 -54.625 -13.641 1 97 398 ASN A CA 1
ATOM 3256 C C . ASN A 1 398 ? -0.606 -54.688 -13.289 1 97 398 ASN A C 1
ATOM 3258 O O . ASN A 1 398 ? -0.088 -53.844 -12.594 1 97 398 ASN A O 1
ATOM 3262 N N . ALA A 1 399 ? 0.039 -55.625 -13.805 1 95.44 399 ALA A N 1
ATOM 3263 C CA . ALA A 1 399 ? 1.424 -55.875 -13.406 1 95.44 399 ALA A CA 1
ATOM 3264 C C . ALA A 1 399 ? 2.396 -55.312 -14.453 1 95.44 399 ALA A C 1
ATOM 3266 O O . ALA A 1 399 ? 3.52 -54.938 -14.117 1 95.44 399 ALA A O 1
ATOM 3267 N N . LYS A 1 400 ? 1.927 -55.25 -15.711 1 95.38 400 LYS A N 1
ATOM 3268 C CA . LYS A 1 400 ? 2.943 -55.125 -16.75 1 95.38 400 LYS A CA 1
ATOM 3269 C C . LYS A 1 400 ? 2.752 -53.844 -17.547 1 95.38 400 LYS A C 1
ATOM 3271 O O . LYS A 1 400 ? 3.65 -53.406 -18.281 1 95.38 400 LYS A O 1
ATOM 3276 N N . VAL A 1 401 ? 1.646 -53.219 -17.453 1 96.56 401 VAL A N 1
ATOM 3277 C CA . VAL A 1 401 ? 1.352 -52.031 -18.25 1 96.56 401 VAL A CA 1
ATOM 3278 C C . VAL A 1 401 ? 1.365 -50.781 -17.344 1 96.56 401 VAL A C 1
ATOM 3280 O O . VAL A 1 401 ? 0.88 -50.844 -16.219 1 96.56 401 VAL A O 1
ATOM 3283 N N . SER A 1 402 ? 2.004 -49.75 -17.859 1 94.56 402 SER A N 1
ATOM 3284 C CA . SER A 1 402 ? 1.941 -48.469 -17.125 1 94.56 402 SER A CA 1
ATOM 3285 C C . SER A 1 402 ? 0.499 -48.031 -16.891 1 94.56 402 SER A C 1
ATOM 3287 O O . SER A 1 402 ? -0.28 -47.938 -17.844 1 94.56 402 SER A O 1
ATOM 3289 N N . TYR A 1 403 ? 0.209 -47.781 -15.68 1 96.81 403 TYR A N 1
ATOM 3290 C CA . TYR A 1 403 ? -1.154 -47.375 -15.328 1 96.81 403 TYR A CA 1
ATOM 3291 C C . TYR A 1 403 ? -1.587 -46.156 -16.109 1 96.81 403 TYR A C 1
ATOM 3293 O O . TYR A 1 403 ? -2.734 -46.062 -16.547 1 96.81 403 TYR A O 1
ATOM 3301 N N . HIS A 1 404 ? -0.714 -45.219 -16.344 1 96.31 404 HIS A N 1
ATOM 3302 C CA . HIS A 1 404 ? -1.022 -43.938 -16.969 1 96.31 404 HIS A CA 1
ATOM 3303 C C . HIS A 1 404 ? -0.959 -44.031 -18.484 1 96.31 404 HIS A C 1
ATOM 3305 O O . HIS A 1 404 ? -1.111 -43 -19.188 1 96.31 404 HIS A O 1
ATOM 3311 N N . ASP A 1 405 ? -0.747 -45.188 -18.984 1 96.12 405 ASP A N 1
ATOM 3312 C CA . ASP A 1 405 ? -0.872 -45.438 -20.422 1 96.12 405 ASP A CA 1
ATOM 3313 C C . ASP A 1 405 ? -2.254 -46 -20.75 1 96.12 405 ASP A C 1
ATOM 3315 O O . ASP A 1 405 ? -2.602 -46.156 -21.922 1 96.12 405 ASP A O 1
ATOM 3319 N N . LEU A 1 406 ? -2.979 -46.281 -19.703 1 97.69 406 LEU A N 1
ATOM 3320 C CA . LEU A 1 406 ? -4.301 -46.844 -19.891 1 97.69 406 LEU A CA 1
ATOM 3321 C C . LEU A 1 406 ? -5.32 -45.781 -20.25 1 97.69 406 LEU A C 1
ATOM 3323 O O . LEU A 1 406 ? -5.141 -44.594 -19.891 1 97.69 406 LEU A O 1
ATOM 3327 N N . GLU A 1 407 ? -6.363 -46.219 -20.938 1 97.44 407 GLU A N 1
ATOM 3328 C CA . GLU A 1 407 ? -7.422 -45.312 -21.359 1 97.44 407 GLU A CA 1
ATOM 3329 C C . GLU A 1 407 ? -8.094 -44.656 -20.156 1 97.44 407 GLU A C 1
ATOM 3331 O O . GLU A 1 407 ? -8.453 -45.344 -19.203 1 97.44 407 GLU A O 1
ATOM 3336 N N . ARG A 1 408 ? -8.172 -43.281 -20.203 1 97.5 408 ARG A N 1
ATOM 3337 C CA . ARG A 1 408 ? -8.859 -42.406 -19.234 1 97.5 408 ARG A CA 1
ATOM 3338 C C . ARG A 1 408 ? -7.969 -42.094 -18.047 1 97.5 408 ARG A C 1
ATOM 3340 O O . ARG A 1 408 ? -8.359 -41.344 -17.156 1 97.5 408 ARG A O 1
ATOM 3347 N N . ALA A 1 409 ? -6.75 -42.625 -18 1 97.94 409 ALA A N 1
ATOM 3348 C CA . ALA A 1 409 ? -5.785 -42.188 -16.984 1 97.94 409 ALA A CA 1
ATOM 3349 C C . ALA A 1 409 ? -5.141 -40.875 -17.359 1 97.94 409 ALA A C 1
ATOM 3351 O O . ALA A 1 409 ? -5.246 -40.406 -18.5 1 97.94 409 ALA A O 1
ATOM 3352 N N . PHE A 1 410 ? -4.551 -40.219 -16.359 1 97.62 410 PHE A N 1
ATOM 3353 C CA . PHE A 1 410 ? -3.74 -39.031 -16.641 1 97.62 410 PHE A CA 1
ATOM 3354 C C . PHE A 1 410 ? -2.572 -39.375 -17.547 1 97.62 410 PHE A C 1
ATOM 3356 O O . PHE A 1 410 ? -2.162 -40.562 -17.625 1 97.62 410 PHE A O 1
ATOM 3363 N N . PRO A 1 411 ? -2.021 -38.344 -18.219 1 95 411 PRO A N 1
ATOM 3364 C CA . PRO A 1 411 ? -0.791 -38.625 -18.969 1 95 411 PRO A CA 1
ATOM 3365 C C . PRO A 1 411 ? 0.378 -39 -18.062 1 95 411 PRO A C 1
ATOM 3367 O O . PRO A 1 411 ? 0.366 -38.688 -16.859 1 95 411 PRO A O 1
ATOM 3370 N N . GLU A 1 412 ? 1.344 -39.594 -18.656 1 91.75 412 GLU A N 1
ATOM 3371 C CA . GLU A 1 412 ? 2.449 -40.25 -17.938 1 91.75 412 GLU A CA 1
ATOM 3372 C C . GLU A 1 412 ? 3.293 -39.188 -17.203 1 91.75 412 GLU A C 1
ATOM 3374 O O . GLU A 1 412 ? 3.766 -39.438 -16.094 1 91.75 412 GLU A O 1
ATOM 3379 N N . ALA A 1 413 ? 3.523 -38.062 -17.828 1 92.88 413 ALA A N 1
ATOM 3380 C CA . ALA A 1 413 ? 4.363 -37.031 -17.203 1 92.88 413 ALA A CA 1
ATOM 3381 C C . ALA A 1 413 ? 3.609 -36.312 -16.109 1 92.88 413 ALA A C 1
ATOM 3383 O O . ALA A 1 413 ? 2.461 -35.906 -16.297 1 92.88 413 ALA A O 1
ATOM 3384 N N . SER A 1 414 ? 4.277 -36.219 -14.938 1 94.12 414 SER A N 1
ATOM 3385 C CA . SER A 1 414 ? 3.695 -35.344 -13.93 1 94.12 414 SER A CA 1
ATOM 3386 C C . SER A 1 414 ? 3.719 -33.875 -14.398 1 94.12 414 SER A C 1
ATOM 3388 O O . SER A 1 414 ? 4.414 -33.531 -15.359 1 94.12 414 SER A O 1
ATOM 3390 N N . SER A 1 415 ? 2.953 -33.062 -13.75 1 95.56 415 SER A N 1
ATOM 3391 C CA . SER A 1 415 ? 2.779 -31.703 -14.195 1 95.56 415 SER A CA 1
ATOM 3392 C C . SER A 1 415 ? 3.773 -30.766 -13.516 1 95.56 415 SER A C 1
ATOM 3394 O O . SER A 1 415 ? 4.207 -31.031 -12.391 1 95.56 415 SER A O 1
ATOM 3396 N N . GLU A 1 416 ? 4.18 -29.781 -14.188 1 94.94 416 GLU A N 1
ATOM 3397 C CA . GLU A 1 416 ? 4.879 -28.609 -13.664 1 94.94 416 GLU A CA 1
ATOM 3398 C C . GLU A 1 416 ? 4.047 -27.344 -13.844 1 94.94 416 GLU A C 1
ATOM 3400 O O . GLU A 1 416 ? 3.725 -26.953 -14.969 1 94.94 416 GLU A O 1
ATOM 3405 N N . THR A 1 417 ? 3.74 -26.656 -12.703 1 94.69 417 THR A N 1
ATOM 3406 C CA . THR A 1 417 ? 2.822 -25.531 -12.781 1 94.69 417 THR A CA 1
ATOM 3407 C C . THR A 1 417 ? 3.561 -24.219 -12.531 1 94.69 417 THR A C 1
ATOM 3409 O O . THR A 1 417 ? 2.957 -23.234 -12.102 1 94.69 417 THR A O 1
ATOM 3412 N N . GLY A 1 418 ? 4.871 -24.203 -12.789 1 96.12 418 GLY A N 1
ATOM 3413 C CA . GLY A 1 418 ? 5.582 -22.938 -12.828 1 96.12 418 GLY A CA 1
ATOM 3414 C C . GLY A 1 418 ? 5.117 -22.031 -13.953 1 96.12 418 GLY A C 1
ATOM 3415 O O . GLY A 1 418 ? 5.316 -20.812 -13.898 1 96.12 418 GLY A O 1
ATOM 3416 N N . GLN A 1 419 ? 4.586 -22.578 -14.977 1 97.31 419 GLN A N 1
ATOM 3417 C CA . GLN A 1 419 ? 3.865 -21.922 -16.047 1 97.31 419 GLN A CA 1
ATOM 3418 C C . GLN A 1 419 ? 2.588 -22.672 -16.406 1 97.31 419 GLN A C 1
ATOM 3420 O O . GLN A 1 419 ? 2.564 -23.906 -16.391 1 97.31 419 GLN A O 1
ATOM 3425 N N . VAL A 1 420 ? 1.51 -21.969 -16.578 1 98.19 420 VAL A N 1
ATOM 3426 C CA . VAL A 1 420 ? 0.223 -22.547 -16.953 1 98.19 420 VAL A CA 1
ATOM 3427 C C . VAL A 1 420 ? -0.537 -21.578 -17.859 1 98.19 420 VAL A C 1
ATOM 3429 O O . VAL A 1 420 ? -0.541 -20.375 -17.609 1 98.19 420 VAL A O 1
ATOM 3432 N N . LEU A 1 421 ? -1.073 -22.078 -18.953 1 98.31 421 LEU A N 1
ATOM 3433 C CA . LEU A 1 421 ? -2.012 -21.328 -19.781 1 98.31 421 LEU A CA 1
ATOM 3434 C C . LEU A 1 421 ? -3.439 -21.812 -19.562 1 98.31 421 LEU A C 1
ATOM 3436 O O . LEU A 1 421 ? -3.707 -23.016 -19.688 1 98.31 421 LEU A O 1
ATOM 3440 N N . ILE A 1 422 ? -4.348 -20.859 -19.281 1 98.69 422 ILE A N 1
ATOM 3441 C CA . ILE A 1 422 ? -5.684 -21.359 -18.969 1 98.69 422 ILE A CA 1
ATOM 3442 C C . ILE A 1 422 ? -6.727 -20.297 -19.312 1 98.69 422 ILE A C 1
ATOM 3444 O O . ILE A 1 422 ? -6.5 -19.109 -19.094 1 98.69 422 ILE A O 1
ATOM 3448 N N . ASN A 1 423 ? -7.805 -20.672 -19.875 1 98.12 423 ASN A N 1
ATOM 3449 C CA . ASN A 1 423 ? -9.008 -19.859 -20 1 98.12 423 ASN A CA 1
ATOM 3450 C C . ASN A 1 423 ? -9.914 -20 -18.781 1 98.12 423 ASN A C 1
ATOM 3452 O O . ASN A 1 423 ? -10.492 -21.062 -18.547 1 98.12 423 ASN A O 1
ATOM 3456 N N . LYS A 1 424 ? -10.109 -19.031 -18.078 1 96.94 424 LYS A N 1
ATOM 3457 C CA . LYS A 1 424 ? -10.773 -19.047 -16.781 1 96.94 424 LYS A CA 1
ATOM 3458 C C . LYS A 1 424 ? -12.258 -19.391 -16.938 1 96.94 424 LYS A C 1
ATOM 3460 O O . LYS A 1 424 ? -12.828 -20.078 -16.094 1 96.94 424 LYS A O 1
ATOM 3465 N N . LYS A 1 425 ? -12.883 -18.906 -17.922 1 96.69 425 LYS A N 1
ATOM 3466 C CA . LYS A 1 425 ? -14.32 -19.125 -18.094 1 96.69 425 LYS A CA 1
ATOM 3467 C C . LYS A 1 425 ? -14.609 -20.562 -18.516 1 96.69 425 LYS A C 1
ATOM 3469 O O . LYS A 1 425 ? -15.461 -21.234 -17.906 1 96.69 425 LYS A O 1
ATOM 3474 N N . ILE A 1 426 ? -13.859 -21.062 -19.469 1 97.69 426 ILE A N 1
ATOM 3475 C CA . ILE A 1 426 ? -14.062 -22.422 -19.953 1 97.69 426 ILE A CA 1
ATOM 3476 C C . ILE A 1 426 ? -13.695 -23.406 -18.844 1 97.69 426 ILE A C 1
ATOM 3478 O O . ILE A 1 426 ? -14.367 -24.422 -18.656 1 97.69 426 ILE A O 1
ATOM 3482 N N . HIS A 1 427 ? -12.766 -23.094 -18.094 1 98.31 427 HIS A N 1
ATOM 3483 C CA . HIS A 1 427 ? -12.242 -24 -17.078 1 98.31 427 HIS A CA 1
ATOM 3484 C C . HIS A 1 427 ? -12.664 -23.562 -15.68 1 98.31 427 HIS A C 1
ATOM 3486 O O . HIS A 1 427 ? -11.93 -23.75 -14.711 1 98.31 427 HIS A O 1
ATOM 3492 N N . ALA A 1 428 ? -13.82 -22.938 -15.531 1 98.25 428 ALA A N 1
ATOM 3493 C CA . ALA A 1 428 ? -14.305 -22.516 -14.219 1 98.25 428 ALA A CA 1
ATOM 3494 C C . ALA A 1 428 ? -14.391 -23.688 -13.25 1 98.25 428 ALA A C 1
ATOM 3496 O O . ALA A 1 428 ? -13.852 -23.625 -12.148 1 98.25 428 ALA A O 1
ATOM 3497 N N . LYS A 1 429 ? -14.969 -24.797 -13.711 1 98.25 429 LYS A N 1
ATOM 3498 C CA . LYS A 1 429 ? -15.094 -25.969 -12.859 1 98.25 429 LYS A CA 1
ATOM 3499 C C . LYS A 1 429 ? -13.727 -26.516 -12.477 1 98.25 429 LYS A C 1
ATOM 3501 O O . LYS A 1 429 ? -13.539 -27 -11.352 1 98.25 429 LYS A O 1
ATOM 3506 N N . THR A 1 430 ? -12.836 -26.453 -13.469 1 98.5 430 THR A N 1
ATOM 3507 C CA . THR A 1 430 ? -11.469 -26.875 -13.203 1 98.5 430 THR A CA 1
ATOM 3508 C C . THR A 1 430 ? -10.875 -26.078 -12.039 1 98.5 430 THR A C 1
ATOM 3510 O O . THR A 1 430 ? -10.266 -26.641 -11.141 1 98.5 430 THR A O 1
ATOM 3513 N N . LEU A 1 431 ? -11.109 -24.781 -12.062 1 98.44 431 LEU A N 1
ATOM 3514 C CA . LEU A 1 431 ? -10.555 -23.891 -11.039 1 98.44 431 LEU A CA 1
ATOM 3515 C C . LEU A 1 431 ? -11.18 -24.172 -9.68 1 98.44 431 LEU A C 1
ATOM 3517 O O . LEU A 1 431 ? -10.477 -24.219 -8.664 1 98.44 431 LEU A O 1
ATOM 3521 N N . PHE A 1 432 ? -12.461 -24.422 -9.625 1 98.5 432 PHE A N 1
ATOM 3522 C CA . PHE A 1 432 ? -13.164 -24.672 -8.367 1 98.5 432 PHE A CA 1
ATOM 3523 C C . PHE A 1 432 ? -12.703 -26 -7.754 1 98.5 432 PHE A C 1
ATOM 3525 O O . PHE A 1 432 ? -12.383 -26.047 -6.566 1 98.5 432 PHE A O 1
ATOM 3532 N N . LEU A 1 433 ? -12.633 -27 -8.602 1 98.56 433 LEU A N 1
ATOM 3533 C CA . LEU A 1 433 ? -12.234 -28.312 -8.102 1 98.56 433 LEU A CA 1
ATOM 3534 C C . LEU A 1 433 ? -10.75 -28.312 -7.723 1 98.56 433 LEU A C 1
ATOM 3536 O O . LEU A 1 433 ? -10.359 -28.969 -6.758 1 98.56 433 LEU A O 1
ATOM 3540 N N . SER A 1 434 ? -9.953 -27.656 -8.516 1 98.19 434 SER A N 1
ATOM 3541 C CA . SER A 1 434 ? -8.547 -27.531 -8.172 1 98.19 434 SER A CA 1
ATOM 3542 C C . SER A 1 434 ? -8.367 -26.859 -6.816 1 98.19 434 SER A C 1
ATOM 3544 O O . SER A 1 434 ? -7.496 -27.234 -6.035 1 98.19 434 SER A O 1
ATOM 3546 N N . LEU A 1 435 ? -9.164 -25.812 -6.527 1 97.5 435 LEU A N 1
ATOM 3547 C CA . LEU A 1 435 ? -9.109 -25.156 -5.227 1 97.5 435 LEU A CA 1
ATOM 3548 C C . LEU A 1 435 ? -9.438 -26.141 -4.109 1 97.5 435 LEU A C 1
ATOM 3550 O O . LEU A 1 435 ? -8.789 -26.141 -3.062 1 97.5 435 LEU A O 1
ATOM 3554 N N . TYR A 1 436 ? -10.43 -26.969 -4.312 1 97.88 436 TYR A N 1
ATOM 3555 C CA . TYR A 1 436 ? -10.789 -28.016 -3.357 1 97.88 436 TYR A CA 1
ATOM 3556 C C . TYR A 1 436 ? -9.617 -28.938 -3.1 1 97.88 436 TYR A C 1
ATOM 3558 O O . TYR A 1 436 ? -9.273 -29.219 -1.947 1 97.88 436 TYR A O 1
ATOM 3566 N N . TYR A 1 437 ? -8.977 -29.438 -4.203 1 98.38 437 TYR A N 1
ATOM 3567 C CA . TYR A 1 437 ? -7.82 -30.328 -4.082 1 98.38 437 TYR A CA 1
ATOM 3568 C C . TYR A 1 437 ? -6.688 -29.641 -3.326 1 98.38 437 TYR A C 1
ATOM 3570 O O . TYR A 1 437 ? -5.977 -30.281 -2.549 1 98.38 437 TYR A O 1
ATOM 3578 N N . ASN A 1 438 ? -6.547 -28.391 -3.578 1 97.44 438 ASN A N 1
ATOM 3579 C CA . ASN A 1 438 ? -5.453 -27.672 -2.943 1 97.44 438 ASN A CA 1
ATOM 3580 C C . ASN A 1 438 ? -5.773 -27.328 -1.491 1 97.44 438 ASN A C 1
ATOM 3582 O O . ASN A 1 438 ? -4.898 -27.375 -0.627 1 97.44 438 ASN A O 1
ATOM 3586 N N . TYR A 1 439 ? -6.996 -26.875 -1.272 1 96.62 439 TYR A N 1
ATOM 3587 C CA . TYR A 1 439 ? -7.367 -26.531 0.097 1 96.62 439 TYR A CA 1
ATOM 3588 C C . TYR A 1 439 ? -7.113 -27.703 1.037 1 96.62 439 TYR A C 1
ATOM 3590 O O . TYR A 1 439 ? -6.555 -27.531 2.123 1 96.62 439 TYR A O 1
ATOM 3598 N N . TRP A 1 440 ? -7.422 -28.906 0.625 1 96.56 440 TRP A N 1
ATOM 3599 C CA . TRP A 1 440 ? -7.211 -30.109 1.419 1 96.56 440 TRP A CA 1
ATOM 3600 C C . TRP A 1 440 ? -5.934 -30.828 0.995 1 96.56 440 TRP A C 1
ATOM 3602 O O . TRP A 1 440 ? -5.719 -31.984 1.351 1 96.56 440 TRP A O 1
ATOM 3612 N N . GLY A 1 441 ? -5.133 -30.203 0.207 1 96.19 441 GLY A N 1
ATOM 3613 C CA . GLY A 1 441 ? -3.945 -30.766 -0.41 1 96.19 441 GLY A CA 1
ATOM 3614 C C . GLY A 1 441 ? -2.963 -31.344 0.596 1 96.19 441 GLY A C 1
ATOM 3615 O O . GLY A 1 441 ? -2.666 -32.531 0.569 1 96.19 441 GLY A O 1
ATOM 3616 N N . PRO A 1 442 ? -2.535 -30.5 1.525 1 95.19 442 PRO A N 1
ATOM 3617 C CA . PRO A 1 442 ? -1.532 -30.969 2.48 1 95.19 442 PRO A CA 1
ATOM 3618 C C . PRO A 1 442 ? -2.018 -32.156 3.301 1 95.19 442 PRO A C 1
ATOM 3620 O O . PRO A 1 442 ? -1.23 -33.062 3.627 1 95.19 442 PRO A O 1
ATOM 3623 N N . ASN A 1 443 ? -3.301 -32.281 3.486 1 95.06 443 ASN A N 1
ATOM 3624 C CA . ASN A 1 443 ? -3.828 -33.312 4.383 1 95.06 443 ASN A CA 1
ATOM 3625 C C . ASN A 1 443 ? -4.27 -34.562 3.617 1 95.06 443 ASN A C 1
ATOM 3627 O O . ASN A 1 443 ? -4.211 -35.688 4.145 1 95.06 443 ASN A O 1
ATOM 3631 N N . TYR A 1 444 ? -4.695 -34.406 2.391 1 97.5 444 TYR A N 1
ATOM 3632 C CA . TYR A 1 444 ? -5.379 -35.562 1.803 1 97.5 444 TYR A CA 1
ATOM 3633 C C . TYR A 1 444 ? -4.945 -35.781 0.357 1 97.5 444 TYR A C 1
ATOM 3635 O O . TYR A 1 444 ? -4.527 -36.875 -0.017 1 97.5 444 TYR A O 1
ATOM 3643 N N . TYR A 1 445 ? -4.84 -34.781 -0.396 1 98 445 TYR A N 1
ATOM 3644 C CA . TYR A 1 445 ? -4.816 -35.031 -1.831 1 98 445 TYR A CA 1
ATOM 3645 C C . TYR A 1 445 ? -3.385 -35.031 -2.359 1 98 445 TYR A C 1
ATOM 3647 O O . TYR A 1 445 ? -3.07 -35.75 -3.311 1 98 445 TYR A O 1
ATOM 3655 N N . TYR A 1 446 ? -2.502 -34.25 -1.812 1 96.94 446 TYR A N 1
ATOM 3656 C CA . TYR A 1 446 ? -1.132 -34.219 -2.314 1 96.94 446 TYR A CA 1
ATOM 3657 C C . TYR A 1 446 ? -0.494 -35.625 -2.229 1 96.94 446 TYR A C 1
ATOM 3659 O O . TYR A 1 446 ? 0.116 -36.094 -3.189 1 96.94 446 TYR A O 1
ATOM 3667 N N . PRO A 1 447 ? -0.666 -36.312 -1.125 1 96.19 447 PRO A N 1
ATOM 3668 C CA . PRO A 1 447 ? -0.077 -37.656 -1.086 1 96.19 447 PRO A CA 1
ATOM 3669 C C . PRO A 1 447 ? -0.755 -38.625 -2.049 1 96.19 447 PRO A C 1
ATOM 3671 O O . PRO A 1 447 ? -0.127 -39.594 -2.514 1 96.19 447 PRO A O 1
ATOM 3674 N N . LEU A 1 448 ? -1.979 -38.406 -2.393 1 97.62 448 LEU A N 1
ATOM 3675 C CA . LEU A 1 448 ? -2.672 -39.25 -3.367 1 97.62 448 LEU A CA 1
ATOM 3676 C C . LEU A 1 448 ? -2.143 -39 -4.773 1 97.62 448 LEU A C 1
ATOM 3678 O O . LEU A 1 448 ? -2.049 -39.938 -5.582 1 97.62 448 LEU A O 1
ATOM 3682 N N . PHE A 1 449 ? -1.768 -37.781 -5.004 1 97.06 449 PHE A N 1
ATOM 3683 C CA . PHE A 1 449 ? -1.273 -37.406 -6.32 1 97.06 449 PHE A CA 1
ATOM 3684 C C . PHE A 1 449 ? 0.18 -37.812 -6.496 1 97.06 449 PHE A C 1
ATOM 3686 O O . PHE A 1 449 ? 0.58 -38.25 -7.578 1 97.06 449 PHE A O 1
ATOM 3693 N N . ALA A 1 450 ? 0.995 -37.719 -5.441 1 94.38 450 ALA A N 1
ATOM 3694 C CA . ALA A 1 450 ? 2.438 -37.844 -5.641 1 94.38 450 ALA A CA 1
ATOM 3695 C C . ALA A 1 450 ? 3.027 -38.969 -4.832 1 94.38 450 ALA A C 1
ATOM 3697 O O . ALA A 1 450 ? 4.156 -39.406 -5.086 1 94.38 450 ALA A O 1
ATOM 3698 N N . GLN A 1 451 ? 2.332 -39.469 -3.834 1 94.06 451 GLN A N 1
ATOM 3699 C CA . GLN A 1 451 ? 2.758 -40.562 -2.961 1 94.06 451 GLN A CA 1
ATOM 3700 C C . GLN A 1 451 ? 4.156 -40.312 -2.406 1 94.06 451 GLN A C 1
ATOM 3702 O O . GLN A 1 451 ? 4.996 -41.219 -2.389 1 94.06 451 GLN A O 1
ATOM 3707 N N . GLY A 1 452 ? 4.426 -38.969 -2.141 1 89.56 452 GLY A N 1
ATOM 3708 C CA . GLY A 1 452 ? 5.668 -38.594 -1.486 1 89.56 452 GLY A CA 1
ATOM 3709 C C . GLY A 1 452 ? 6.789 -38.312 -2.463 1 89.56 452 GLY A C 1
ATOM 3710 O O . GLY A 1 452 ? 7.902 -37.969 -2.055 1 89.56 452 GLY A O 1
ATOM 3711 N N . GLN A 1 453 ? 6.535 -38.438 -3.703 1 86.5 453 GLN A N 1
ATOM 3712 C CA . GLN A 1 453 ? 7.551 -38.188 -4.715 1 86.5 453 GLN A CA 1
ATOM 3713 C C . GLN A 1 453 ? 7.992 -36.719 -4.676 1 86.5 453 GLN A C 1
ATOM 3715 O O . GLN A 1 453 ? 7.289 -35.875 -4.129 1 86.5 453 GLN A O 1
ATOM 3720 N N . ALA A 1 454 ? 9.156 -36.438 -5.27 1 82.06 454 ALA A N 1
ATOM 3721 C CA . ALA A 1 454 ? 9.703 -35.062 -5.324 1 82.06 454 ALA A CA 1
ATOM 3722 C C . ALA A 1 454 ? 8.727 -34.125 -6.012 1 82.06 454 ALA A C 1
ATOM 3724 O O . ALA A 1 454 ? 8.094 -34.469 -7.008 1 82.06 454 ALA A O 1
ATOM 3725 N N . GLY A 1 455 ? 8.602 -33 -5.379 1 84.38 455 GLY A N 1
ATOM 3726 C CA . GLY A 1 455 ? 7.762 -31.953 -5.957 1 84.38 455 GLY A CA 1
ATOM 3727 C C . GLY A 1 455 ? 6.312 -32.062 -5.531 1 84.38 455 GLY A C 1
ATOM 3728 O O . GLY A 1 455 ? 5.438 -31.422 -6.129 1 84.38 455 GLY A O 1
ATOM 3729 N N . GLU A 1 456 ? 6.062 -32.844 -4.57 1 89.69 456 GLU A N 1
ATOM 3730 C CA . GLU A 1 456 ? 4.695 -32.938 -4.07 1 89.69 456 GLU A CA 1
ATOM 3731 C C . GLU A 1 456 ? 4.121 -31.594 -3.693 1 89.69 456 GLU A C 1
ATOM 3733 O O . GLU A 1 456 ? 4.797 -30.781 -3.047 1 89.69 456 GLU A O 1
ATOM 3738 N N . GLY A 1 457 ? 2.949 -31.297 -4.215 1 93.12 457 GLY A N 1
ATOM 3739 C CA . GLY A 1 457 ? 2.262 -30.047 -3.988 1 93.12 457 GLY A CA 1
ATOM 3740 C C . GLY A 1 457 ? 1.083 -29.828 -4.918 1 93.12 457 GLY A C 1
ATOM 3741 O O . GLY A 1 457 ? 0.312 -30.75 -5.176 1 93.12 457 GLY A O 1
ATOM 3742 N N . ASP A 1 458 ? 1.011 -28.641 -5.406 1 94.31 458 ASP A N 1
ATOM 3743 C CA . ASP A 1 458 ? -0.17 -28.234 -6.168 1 94.31 458 ASP A CA 1
ATOM 3744 C C . ASP A 1 458 ? -0.026 -28.609 -7.641 1 94.31 458 ASP A C 1
ATOM 3746 O O . ASP A 1 458 ? -0.975 -28.484 -8.414 1 94.31 458 ASP A O 1
ATOM 3750 N N . LYS A 1 459 ? 1.017 -29.156 -8.031 1 94.38 459 LYS A N 1
ATOM 3751 C CA . LYS A 1 459 ? 1.388 -29.25 -9.438 1 94.38 459 LYS A CA 1
ATOM 3752 C C . LYS A 1 459 ? 0.428 -30.156 -10.203 1 94.38 459 LYS A C 1
ATOM 3754 O O . LYS A 1 459 ? 0.274 -30.031 -11.414 1 94.38 459 LYS A O 1
ATOM 3759 N N . GLU A 1 460 ? -0.32 -31.047 -9.555 1 96.94 460 GLU A N 1
ATOM 3760 C CA . GLU A 1 460 ? -1.16 -32 -10.25 1 96.94 460 GLU A CA 1
ATOM 3761 C C . GLU A 1 460 ? -2.619 -31.562 -10.266 1 96.94 460 GLU A C 1
ATOM 3763 O O . GLU A 1 460 ? -3.436 -32.125 -11.008 1 96.94 460 GLU A O 1
ATOM 3768 N N . THR A 1 461 ? -3 -30.594 -9.516 1 98 461 THR A N 1
ATOM 3769 C CA . THR A 1 461 ? -4.395 -30.344 -9.156 1 98 461 THR A CA 1
ATOM 3770 C C . THR A 1 461 ? -5.168 -29.797 -10.352 1 98 461 THR A C 1
ATOM 3772 O O . THR A 1 461 ? -6.332 -30.141 -10.555 1 98 461 THR A O 1
ATOM 3775 N N . LEU A 1 462 ? -4.562 -28.984 -11.164 1 98.06 462 LEU A N 1
ATOM 3776 C CA . LEU A 1 462 ? -5.254 -28.422 -12.312 1 98.06 462 LEU A CA 1
ATOM 3777 C C . LEU A 1 462 ? -5.566 -29.484 -13.352 1 98.06 462 LEU A C 1
ATOM 3779 O O . LEU A 1 462 ? -6.695 -29.578 -13.836 1 98.06 462 LEU A O 1
ATOM 3783 N N . LEU A 1 463 ? -4.559 -30.234 -13.664 1 98.31 463 LEU A N 1
ATOM 3784 C CA . LEU A 1 463 ? -4.762 -31.297 -14.641 1 98.31 463 LEU A CA 1
ATOM 3785 C C . LEU A 1 463 ? -5.801 -32.281 -14.156 1 98.31 463 LEU A C 1
ATOM 3787 O O . LEU A 1 463 ? -6.691 -32.688 -14.914 1 98.31 463 LEU A O 1
ATOM 3791 N N . ALA A 1 464 ? -5.691 -32.688 -12.914 1 98.56 464 ALA A N 1
ATOM 3792 C CA . ALA A 1 464 ? -6.633 -33.656 -12.336 1 98.56 464 ALA A CA 1
ATOM 3793 C C . ALA A 1 464 ? -8.062 -33.125 -12.422 1 98.56 464 ALA A C 1
ATOM 3795 O O . ALA A 1 464 ? -8.977 -33.875 -12.789 1 98.56 464 ALA A O 1
ATOM 3796 N N . ALA A 1 465 ? -8.227 -31.891 -12.125 1 98.62 465 ALA A N 1
ATOM 3797 C CA . ALA A 1 465 ? -9.555 -31.281 -12.141 1 98.62 465 ALA A CA 1
ATOM 3798 C C . ALA A 1 465 ? -10.109 -31.219 -13.562 1 98.62 465 ALA A C 1
ATOM 3800 O O . ALA A 1 465 ? -11.258 -31.578 -13.805 1 98.62 465 ALA A O 1
ATOM 3801 N N . ALA A 1 466 ? -9.328 -30.734 -14.492 1 98.62 466 ALA A N 1
ATOM 3802 C CA . ALA A 1 466 ? -9.773 -30.641 -15.883 1 98.62 466 ALA A CA 1
ATOM 3803 C C . ALA A 1 466 ? -10.133 -32.031 -16.422 1 98.62 466 ALA A C 1
ATOM 3805 O O . ALA A 1 466 ? -11.156 -32.188 -17.109 1 98.62 466 ALA A O 1
ATOM 3806 N N . HIS A 1 467 ? -9.305 -32.969 -16.109 1 98.56 467 HIS A N 1
ATOM 3807 C CA . HIS A 1 467 ? -9.5 -34.344 -16.578 1 98.56 467 HIS A CA 1
ATOM 3808 C C . HIS A 1 467 ? -10.789 -34.938 -16.031 1 98.56 467 HIS A C 1
ATOM 3810 O O . HIS A 1 467 ? -11.539 -35.594 -16.75 1 98.56 467 HIS A O 1
ATOM 3816 N N . LYS A 1 468 ? -11.031 -34.688 -14.797 1 98.31 468 LYS A N 1
ATOM 3817 C CA . LYS A 1 468 ? -12.242 -35.188 -14.156 1 98.31 468 LYS A CA 1
ATOM 3818 C C . LYS A 1 468 ? -13.484 -34.75 -14.914 1 98.31 468 LYS A C 1
ATOM 3820 O O . LYS A 1 468 ? -14.438 -35.5 -15.078 1 98.31 468 LYS A O 1
ATOM 3825 N N . PHE A 1 469 ? -13.469 -33.562 -15.438 1 97.88 469 PHE A N 1
ATOM 3826 C CA . PHE A 1 469 ? -14.648 -33 -16.078 1 97.88 469 PHE A CA 1
ATOM 3827 C C . PHE A 1 469 ? -14.609 -33.219 -17.578 1 97.88 469 PHE A C 1
ATOM 3829 O O . PHE A 1 469 ? -15.523 -32.844 -18.297 1 97.88 469 PHE A O 1
ATOM 3836 N N . GLY A 1 470 ? -13.57 -33.844 -18.047 1 97.12 470 GLY A N 1
ATOM 3837 C CA . GLY A 1 470 ? -13.438 -34.031 -19.484 1 97.12 470 GLY A CA 1
ATOM 3838 C C . GLY A 1 470 ? -13.234 -32.75 -20.266 1 97.12 470 GLY A C 1
ATOM 3839 O O . GLY A 1 470 ? -13.617 -32.656 -21.422 1 97.12 470 GLY A O 1
ATOM 3840 N N . LEU A 1 471 ? -12.75 -31.75 -19.578 1 97.69 471 LEU A N 1
ATOM 3841 C CA . LEU A 1 471 ? -12.461 -30.5 -20.25 1 97.69 471 LEU A CA 1
ATOM 3842 C C . LEU A 1 471 ? -11.148 -30.578 -21.031 1 97.69 471 LEU A C 1
ATOM 3844 O O . LEU A 1 471 ? -10.219 -31.266 -20.594 1 97.69 471 LEU A O 1
ATOM 3848 N N . PRO A 1 472 ? -11.062 -29.891 -22.125 1 97.25 472 PRO A N 1
ATOM 3849 C CA . PRO A 1 472 ? -9.898 -30.047 -22.984 1 97.25 472 PRO A CA 1
ATOM 3850 C C . PRO A 1 472 ? -8.625 -29.438 -22.391 1 97.25 472 PRO A C 1
ATOM 3852 O O . PRO A 1 472 ? -8.664 -28.344 -21.844 1 97.25 472 PRO A O 1
ATOM 3855 N N . TYR A 1 473 ? -7.559 -30.156 -22.516 1 98.25 473 TYR A N 1
ATOM 3856 C CA . TYR A 1 473 ? -6.25 -29.656 -22.109 1 98.25 473 TYR A CA 1
ATOM 3857 C C . TYR A 1 473 ? -5.145 -30.297 -22.922 1 98.25 473 TYR A C 1
ATOM 3859 O O . TYR A 1 473 ? -5.367 -31.328 -23.594 1 98.25 473 TYR A O 1
ATOM 3867 N N . TYR A 1 474 ? -4 -29.594 -22.938 1 98.12 474 TYR A N 1
ATOM 3868 C CA . TYR A 1 474 ? -2.805 -30.094 -23.609 1 98.12 474 TYR A CA 1
ATOM 3869 C C . TYR A 1 474 ? -1.609 -30.094 -22.672 1 98.12 474 TYR A C 1
ATOM 3871 O O . TYR A 1 474 ? -1.3 -29.078 -22.047 1 98.12 474 TYR A O 1
ATOM 3879 N N . GLN A 1 475 ? -1.026 -31.234 -22.516 1 97.31 475 GLN A N 1
ATOM 3880 C CA . GLN A 1 475 ? 0.259 -31.281 -21.828 1 97.31 475 GLN A CA 1
ATOM 3881 C C . GLN A 1 475 ? 1.412 -31.375 -22.828 1 97.31 475 GLN A C 1
ATOM 3883 O O . GLN A 1 475 ? 1.454 -32.281 -23.656 1 97.31 475 GLN A O 1
ATOM 3888 N N . VAL A 1 476 ? 2.285 -30.438 -22.719 1 96.94 476 VAL A N 1
ATOM 3889 C CA . VAL A 1 476 ? 3.471 -30.453 -23.562 1 96.94 476 VAL A CA 1
ATOM 3890 C C . VAL A 1 476 ? 4.188 -31.781 -23.438 1 96.94 476 VAL A C 1
ATOM 3892 O O . VAL A 1 476 ? 4.359 -32.312 -22.328 1 96.94 476 VAL A O 1
ATOM 3895 N N . GLN A 1 477 ? 4.645 -32.312 -24.562 1 92.75 477 GLN A N 1
ATOM 3896 C CA . GLN A 1 477 ? 5.148 -33.688 -24.578 1 92.75 477 GLN A CA 1
ATOM 3897 C C . GLN A 1 477 ? 6.668 -33.719 -24.469 1 92.75 477 GLN A C 1
ATOM 3899 O O . GLN A 1 477 ? 7.242 -34.656 -23.922 1 92.75 477 GLN A O 1
ATOM 3904 N N . GLU A 1 478 ? 7.285 -32.688 -25.016 1 90.12 478 GLU A N 1
ATOM 3905 C CA . GLU A 1 478 ? 8.742 -32.625 -24.953 1 90.12 478 GLU A CA 1
ATOM 3906 C C . GLU A 1 478 ? 9.242 -32.719 -23.516 1 90.12 478 GLU A C 1
ATOM 3908 O O . GLU A 1 478 ? 8.633 -32.156 -22.609 1 90.12 478 GLU A O 1
ATOM 3913 N N . TYR A 1 479 ? 10.352 -33.406 -23.312 1 87.19 479 TYR A N 1
ATOM 3914 C CA . TYR A 1 479 ? 10.953 -33.531 -22 1 87.19 479 TYR A CA 1
ATOM 3915 C C . TYR A 1 479 ? 11.484 -32.219 -21.484 1 87.19 479 TYR A C 1
ATOM 3917 O O . TYR A 1 479 ? 11.953 -31.375 -22.266 1 87.19 479 TYR A O 1
ATOM 3925 N N . ILE A 1 480 ? 11.477 -32.125 -20.219 1 90.38 480 ILE A N 1
ATOM 3926 C CA . ILE A 1 480 ? 12.062 -30.938 -19.594 1 90.38 480 ILE A CA 1
ATOM 3927 C C . ILE A 1 480 ? 13.57 -30.922 -19.844 1 90.38 480 ILE A C 1
ATOM 3929 O O . ILE A 1 480 ? 14.203 -31.969 -19.922 1 90.38 480 ILE A O 1
ATOM 3933 N N . ARG A 1 481 ? 14.062 -29.734 -20.016 1 88.62 481 ARG A N 1
ATOM 3934 C CA . ARG A 1 481 ? 15.508 -29.578 -20.141 1 88.62 481 ARG A CA 1
ATOM 3935 C C . ARG A 1 481 ? 16.141 -29.219 -18.797 1 88.62 481 ARG A C 1
ATOM 3937 O O . ARG A 1 481 ? 15.609 -28.375 -18.062 1 88.62 481 ARG A O 1
ATOM 3944 N N . GLU A 1 482 ? 17.25 -29.906 -18.453 1 87.88 482 GLU A N 1
ATOM 3945 C CA . GLU A 1 482 ? 17.969 -29.641 -17.219 1 87.88 482 GLU A CA 1
ATOM 3946 C C . GLU A 1 482 ? 19.172 -28.734 -17.453 1 87.88 482 GLU A C 1
ATOM 3948 O O . GLU A 1 482 ? 20.016 -29.016 -18.297 1 87.88 482 GLU A O 1
ATOM 3953 N N . TYR A 1 483 ? 19.219 -27.672 -16.766 1 90.62 483 TYR A N 1
ATOM 3954 C CA . TYR A 1 483 ? 20.375 -26.781 -16.828 1 90.62 483 TYR A CA 1
ATOM 3955 C C . TYR A 1 483 ? 21.094 -26.734 -15.484 1 90.62 483 TYR A C 1
ATOM 3957 O O . TYR A 1 483 ? 20.453 -26.75 -14.43 1 90.62 483 TYR A O 1
ATOM 3965 N N . GLY A 1 484 ? 22.422 -26.734 -15.508 1 90 484 GLY A N 1
ATOM 3966 C CA . GLY A 1 484 ? 23.25 -26.672 -14.305 1 90 484 GLY A CA 1
ATOM 3967 C C . GLY A 1 484 ? 24.719 -26.844 -14.586 1 90 484 GLY A C 1
ATOM 3968 O O . GLY A 1 484 ? 25.141 -26.953 -15.742 1 90 484 GLY A O 1
ATOM 3969 N N . GLU A 1 485 ? 25.422 -26.812 -13.523 1 83.94 485 GLU A N 1
ATOM 3970 C CA . GLU A 1 485 ? 26.859 -27.031 -13.641 1 83.94 485 GLU A CA 1
ATOM 3971 C C . GLU A 1 485 ? 27.172 -28.453 -14.078 1 83.94 485 GLU A C 1
ATOM 3973 O O . GLU A 1 485 ? 26.562 -29.406 -13.602 1 83.94 485 GLU A O 1
ATOM 3978 N N . ILE A 1 486 ? 28.047 -28.5 -15.023 1 79.62 486 ILE A N 1
ATOM 3979 C CA . ILE A 1 486 ? 28.484 -29.812 -15.508 1 79.62 486 ILE A CA 1
ATOM 3980 C C . ILE A 1 486 ? 29.844 -30.156 -14.906 1 79.62 486 ILE A C 1
ATOM 3982 O O . ILE A 1 486 ? 30.812 -29.422 -15.062 1 79.62 486 ILE A O 1
ATOM 3986 N N . TYR A 1 487 ? 29.812 -31.203 -14.258 1 75.88 487 TYR A N 1
ATOM 3987 C CA . TYR A 1 487 ? 31.062 -31.672 -13.664 1 75.88 487 TYR A CA 1
ATOM 3988 C C . TYR A 1 487 ? 31.906 -32.438 -14.68 1 75.88 487 TYR A C 1
ATOM 3990 O O . TYR A 1 487 ? 31.422 -32.75 -15.773 1 75.88 487 TYR A O 1
ATOM 3998 N N . GLU A 1 488 ? 33.188 -32.688 -14.266 1 74.88 488 GLU A N 1
ATOM 3999 C CA . GLU A 1 488 ? 34.125 -33.375 -15.141 1 74.88 488 GLU A CA 1
ATOM 4000 C C . GLU A 1 488 ? 33.625 -34.781 -15.516 1 74.88 488 GLU A C 1
ATOM 4002 O O . GLU A 1 488 ? 33.875 -35.25 -16.625 1 74.88 488 GLU A O 1
ATOM 4007 N N . ASN A 1 489 ? 32.938 -35.312 -14.633 1 71.69 489 ASN A N 1
ATOM 4008 C CA . ASN A 1 489 ? 32.438 -36.656 -14.859 1 71.69 489 ASN A CA 1
ATOM 4009 C C . ASN A 1 489 ? 31.172 -36.656 -15.703 1 71.69 489 ASN A C 1
ATOM 4011 O O . ASN A 1 489 ? 30.594 -37.719 -15.969 1 71.69 489 ASN A O 1
ATOM 4015 N N . GLY A 1 490 ? 30.703 -35.469 -16.062 1 69.5 490 GLY A N 1
ATOM 4016 C CA . GLY A 1 490 ? 29.531 -35.375 -16.922 1 69.5 490 GLY A CA 1
ATOM 4017 C C . GLY A 1 490 ? 28.25 -35.188 -16.141 1 69.5 490 GLY A C 1
ATOM 4018 O O . GLY A 1 490 ? 27.203 -34.875 -16.719 1 69.5 490 GLY A O 1
ATOM 4019 N N . ASN A 1 491 ? 28.328 -35.344 -14.844 1 72.75 491 ASN A N 1
ATOM 4020 C CA . ASN A 1 491 ? 27.156 -35.125 -14.023 1 72.75 491 ASN A CA 1
ATOM 4021 C C . ASN A 1 491 ? 26.734 -33.656 -13.992 1 72.75 491 ASN A C 1
ATOM 4023 O O . ASN A 1 491 ? 27.594 -32.781 -13.992 1 72.75 491 ASN A O 1
ATOM 4027 N N . ILE A 1 492 ? 25.406 -33.5 -14.047 1 78.31 492 ILE A N 1
ATOM 4028 C CA . ILE A 1 492 ? 24.875 -32.156 -14.031 1 78.31 492 ILE A CA 1
ATOM 4029 C C . ILE A 1 492 ? 24.25 -31.859 -12.672 1 78.31 492 ILE A C 1
ATOM 4031 O O . ILE A 1 492 ? 23.453 -32.656 -12.172 1 78.31 492 ILE A O 1
ATOM 4035 N N . GLU A 1 493 ? 24.703 -30.891 -12.062 1 84.12 493 GLU A N 1
ATOM 4036 C CA . GLU A 1 493 ? 24 -30.344 -10.906 1 84.12 493 GLU A CA 1
ATOM 4037 C C . GLU A 1 493 ? 22.891 -29.391 -11.328 1 84.12 493 GLU A C 1
ATOM 4039 O O . GLU A 1 493 ? 23.125 -28.188 -11.516 1 84.12 493 GLU A O 1
ATOM 4044 N N . ILE A 1 494 ? 21.656 -29.891 -11.383 1 88.75 494 ILE A N 1
ATOM 4045 C CA . ILE A 1 494 ? 20.531 -29.172 -11.977 1 88.75 494 ILE A CA 1
ATOM 4046 C C . ILE A 1 494 ? 20.219 -27.922 -11.164 1 88.75 494 ILE A C 1
ATOM 4048 O O . ILE A 1 494 ? 20.078 -27.984 -9.938 1 88.75 494 ILE A O 1
ATOM 4052 N N . ALA A 1 495 ? 20.156 -26.828 -11.844 1 93.06 495 ALA A N 1
ATOM 4053 C CA . ALA A 1 495 ? 19.906 -25.547 -11.188 1 93.06 495 ALA A CA 1
ATOM 4054 C C . ALA A 1 495 ? 18.641 -24.891 -11.75 1 93.06 495 ALA A C 1
ATOM 4056 O O . ALA A 1 495 ? 18.094 -23.953 -11.148 1 93.06 495 ALA A O 1
ATOM 4057 N N . ALA A 1 496 ? 18.172 -25.359 -12.891 1 95.06 496 ALA A N 1
ATOM 4058 C CA . ALA A 1 496 ? 16.969 -24.797 -13.492 1 95.06 496 ALA A CA 1
ATOM 4059 C C . ALA A 1 496 ? 16.312 -25.797 -14.453 1 95.06 496 ALA A C 1
ATOM 4061 O O . ALA A 1 496 ? 16.953 -26.766 -14.883 1 95.06 496 ALA A O 1
ATOM 4062 N N . MET A 1 497 ? 15.062 -25.531 -14.711 1 94.06 497 MET A N 1
ATOM 4063 C CA . MET A 1 497 ? 14.281 -26.328 -15.664 1 94.06 497 MET A CA 1
ATOM 4064 C C . MET A 1 497 ? 13.977 -25.516 -16.922 1 94.06 497 MET A C 1
ATOM 4066 O O . MET A 1 497 ? 13.461 -24.406 -16.844 1 94.06 497 MET A O 1
ATOM 4070 N N . GLY A 1 498 ? 14.367 -26.078 -18.047 1 94.62 498 GLY A N 1
ATOM 4071 C CA . GLY A 1 498 ? 13.922 -25.516 -19.312 1 94.62 498 GLY A CA 1
ATOM 4072 C C . GLY A 1 498 ? 12.625 -26.125 -19.812 1 94.62 498 GLY A C 1
ATOM 4073 O O . GLY A 1 498 ? 12.492 -27.359 -19.875 1 94.62 498 GLY A O 1
ATOM 4074 N N . GLN A 1 499 ? 11.648 -25.281 -20.141 1 96.25 499 GLN A N 1
ATOM 4075 C CA . GLN A 1 499 ? 10.352 -25.75 -20.625 1 96.25 499 GLN A CA 1
ATOM 4076 C C . GLN A 1 499 ? 10.141 -25.344 -22.094 1 96.25 499 GLN A C 1
ATOM 4078 O O . GLN A 1 499 ? 10.5 -24.234 -22.5 1 96.25 499 GLN A O 1
ATOM 4083 N N . TYR A 1 500 ? 9.602 -26.188 -22.828 1 95.19 500 TYR A N 1
ATOM 4084 C CA . TYR A 1 500 ? 9.625 -26.031 -24.266 1 95.19 500 TYR A CA 1
ATOM 4085 C C . TYR A 1 500 ? 8.352 -25.344 -24.766 1 95.19 500 TYR A C 1
ATOM 4087 O O . TYR A 1 500 ? 7.352 -25.297 -24.047 1 95.19 500 TYR A O 1
ATOM 4095 N N . ASP A 1 501 ? 8.398 -24.844 -26 1 95.06 501 ASP A N 1
ATOM 4096 C CA . ASP A 1 501 ? 7.336 -24.109 -26.688 1 95.06 501 ASP A CA 1
ATOM 4097 C C . ASP A 1 501 ? 6.168 -25.031 -27.047 1 95.06 501 ASP A C 1
ATOM 4099 O O . ASP A 1 501 ? 6.32 -25.953 -27.844 1 95.06 501 ASP A O 1
ATOM 4103 N N . PRO A 1 502 ? 4.996 -24.734 -26.531 1 96.81 502 PRO A N 1
ATOM 4104 C CA . PRO A 1 502 ? 3.863 -25.625 -26.766 1 96.81 502 PRO A CA 1
ATOM 4105 C C . PRO A 1 502 ? 3.348 -25.578 -28.203 1 96.81 502 PRO A C 1
ATOM 4107 O O . PRO A 1 502 ? 2.703 -26.516 -28.656 1 96.81 502 PRO A O 1
ATOM 4110 N N . ILE A 1 503 ? 3.596 -24.438 -28.859 1 92.81 503 ILE A N 1
ATOM 4111 C CA . ILE A 1 503 ? 3.148 -24.312 -30.234 1 92.81 503 ILE A CA 1
ATOM 4112 C C . ILE A 1 503 ? 3.92 -25.297 -31.109 1 92.81 503 ILE A C 1
ATOM 4114 O O . ILE A 1 503 ? 3.318 -26.125 -31.828 1 92.81 503 ILE A O 1
ATOM 4118 N N . LEU A 1 504 ? 5.23 -25.25 -31 1 91.56 504 LEU A N 1
ATOM 4119 C CA . LEU A 1 504 ? 6.078 -26.156 -31.75 1 91.56 504 LEU A CA 1
ATOM 4120 C C . LEU A 1 504 ? 5.824 -27.609 -31.344 1 91.56 504 LEU A C 1
ATOM 4122 O O . LEU A 1 504 ? 5.797 -28.5 -32.188 1 91.56 504 LEU A O 1
ATOM 4126 N N . ASP A 1 505 ? 5.684 -27.828 -30.109 1 94.12 505 ASP A N 1
ATOM 4127 C CA . ASP A 1 505 ? 5.391 -29.156 -29.578 1 94.12 505 ASP A CA 1
ATOM 4128 C C . ASP A 1 505 ? 4.109 -29.719 -30.188 1 94.12 505 ASP A C 1
ATOM 4130 O O . ASP A 1 505 ? 4.098 -30.844 -30.703 1 94.12 505 ASP A O 1
ATOM 4134 N N . TYR A 1 506 ? 3.107 -28.953 -30.188 1 94.06 506 TYR A N 1
ATOM 4135 C CA . TYR A 1 506 ? 1.798 -29.359 -30.688 1 94.06 506 TYR A CA 1
ATOM 4136 C C . TYR A 1 506 ? 1.856 -29.656 -32.188 1 94.06 506 TYR A C 1
ATOM 4138 O O . TYR A 1 506 ? 1.239 -30.609 -32.656 1 94.06 506 TYR A O 1
ATOM 4146 N N . MET A 1 507 ? 2.584 -28.875 -32.875 1 89.69 507 MET A N 1
ATOM 4147 C CA . MET A 1 507 ? 2.76 -29.094 -34.312 1 89.69 507 MET A CA 1
ATOM 4148 C C . MET A 1 507 ? 3.344 -30.484 -34.594 1 89.69 507 MET A C 1
ATOM 4150 O O . MET A 1 507 ? 2.877 -31.188 -35.5 1 89.69 507 MET A O 1
ATOM 4154 N N . GLN A 1 508 ? 4.25 -30.828 -33.812 1 89.81 508 GLN A N 1
ATOM 4155 C CA . GLN A 1 508 ? 4.973 -32.062 -34.031 1 89.81 508 GLN A CA 1
ATOM 4156 C C . GLN A 1 508 ? 4.168 -33.281 -33.562 1 89.81 508 GLN A C 1
ATOM 4158 O O . GLN A 1 508 ? 4.355 -34.375 -34.031 1 89.81 508 GLN A O 1
ATOM 4163 N N . THR A 1 509 ? 3.271 -33.094 -32.656 1 88.88 509 THR A N 1
ATOM 4164 C CA . THR A 1 509 ? 2.438 -34.188 -32.156 1 88.88 509 THR A CA 1
ATOM 4165 C C . THR A 1 509 ? 1.383 -34.594 -33.188 1 88.88 509 THR A C 1
ATOM 4167 O O . THR A 1 509 ? 0.784 -35.656 -33.062 1 88.88 509 THR A O 1
ATOM 4170 N N . ARG A 1 510 ? 1.15 -33.719 -34.125 1 86 510 ARG A N 1
ATOM 4171 C CA . ARG A 1 510 ? 0.167 -34 -35.156 1 86 510 ARG A CA 1
ATOM 4172 C C . ARG A 1 510 ? 0.668 -35.125 -36.062 1 86 510 ARG A C 1
ATOM 4174 O O . ARG A 1 510 ? -0.128 -35.812 -36.688 1 86 510 ARG A O 1
ATOM 4181 N N . ASN A 1 511 ? 1.967 -35.219 -36.219 1 83.31 511 ASN A N 1
ATOM 4182 C CA . ASN A 1 511 ? 2.619 -36.281 -36.969 1 83.31 511 ASN A CA 1
ATOM 4183 C C . ASN A 1 511 ? 3.818 -36.844 -36.188 1 83.31 511 ASN A C 1
ATOM 4185 O O . ASN A 1 511 ? 4.961 -36.719 -36.656 1 83.31 511 ASN A O 1
ATOM 4189 N N . PRO A 1 512 ? 3.545 -37.562 -35.156 1 78.88 512 PRO A N 1
ATOM 4190 C CA . PRO A 1 512 ? 4.621 -37.938 -34.219 1 78.88 512 PRO A CA 1
ATOM 4191 C C . PRO A 1 512 ? 5.656 -38.875 -34.875 1 78.88 512 PRO A C 1
ATOM 4193 O O . PRO A 1 512 ? 6.836 -38.812 -34.5 1 78.88 512 PRO A O 1
ATOM 4196 N N . LYS A 1 513 ? 5.309 -39.656 -35.812 1 80.94 513 LYS A N 1
ATOM 4197 C CA . LYS A 1 513 ? 6.254 -40.562 -36.438 1 80.94 513 LYS A CA 1
ATOM 4198 C C . LYS A 1 513 ? 7.285 -39.812 -37.281 1 80.94 513 LYS A C 1
ATOM 4200 O O . LYS A 1 513 ? 8.477 -40.125 -37.25 1 80.94 513 LYS A O 1
ATOM 4205 N N . THR A 1 514 ? 6.77 -38.812 -37.875 1 81.31 514 THR A N 1
ATOM 4206 C CA . THR A 1 514 ? 7.625 -38 -38.75 1 81.31 514 THR A CA 1
ATOM 4207 C C . THR A 1 514 ? 8.594 -37.156 -37.938 1 81.31 514 THR A C 1
ATOM 4209 O O . THR A 1 514 ? 9.734 -36.938 -38.344 1 81.31 514 THR A O 1
ATOM 4212 N N . PHE A 1 515 ? 8.133 -36.844 -36.781 1 84.06 515 PHE A N 1
ATOM 4213 C CA . PHE A 1 515 ? 8.914 -35.844 -36.062 1 84.06 515 PHE A CA 1
ATOM 4214 C C . PHE A 1 515 ? 9.555 -36.438 -34.812 1 84.06 515 PHE A C 1
ATOM 4216 O O . PHE A 1 515 ? 10.102 -35.75 -33.969 1 84.06 515 PHE A O 1
ATOM 4223 N N . LYS A 1 516 ? 9.453 -37.656 -34.719 1 83.12 516 LYS A N 1
ATOM 4224 C CA . LYS A 1 516 ? 10.125 -38.344 -33.594 1 83.12 516 LYS A CA 1
ATOM 4225 C C . LYS A 1 516 ? 11.641 -38.156 -33.688 1 83.12 516 LYS A C 1
ATOM 4227 O O . LYS A 1 516 ? 12.219 -38.25 -34.781 1 83.12 516 LYS A O 1
ATOM 4232 N N . SER A 1 517 ? 12.172 -37.812 -32.531 1 81.62 517 SER A N 1
ATOM 4233 C CA . SER A 1 517 ? 13.625 -37.688 -32.469 1 81.62 517 SER A CA 1
ATOM 4234 C C . SER A 1 517 ? 14.297 -39.062 -32.719 1 81.62 517 SER A C 1
ATOM 4236 O O . SER A 1 517 ? 13.789 -40.094 -32.312 1 81.62 517 SER A O 1
ATOM 4238 N N . LYS A 1 518 ? 15.422 -39 -33.438 1 71.88 518 LYS A N 1
ATOM 4239 C CA . LYS A 1 518 ? 16.156 -40.219 -33.75 1 71.88 518 LYS A CA 1
ATOM 4240 C C . LYS A 1 518 ? 17.219 -40.531 -32.688 1 71.88 518 LYS A C 1
ATOM 4242 O O . LYS A 1 518 ? 17.922 -41.531 -32.781 1 71.88 518 LYS A O 1
ATOM 4247 N N . PHE A 1 519 ? 17.297 -39.688 -31.781 1 65.44 519 PHE A N 1
ATOM 4248 C CA . PHE A 1 519 ? 18.328 -39.875 -30.766 1 65.44 519 PHE A CA 1
ATOM 4249 C C . PHE A 1 519 ? 18.031 -41.125 -29.922 1 65.44 519 PHE A C 1
ATOM 4251 O O . PHE A 1 519 ? 16.984 -41.188 -29.266 1 65.44 519 PHE A O 1
ATOM 4258 N N . PRO A 1 520 ? 18.875 -42.125 -30.078 1 60.03 520 PRO A N 1
ATOM 4259 C CA . PRO A 1 520 ? 18.672 -43.312 -29.266 1 60.03 520 PRO A CA 1
ATOM 4260 C C . PRO A 1 520 ? 19.062 -43.094 -27.797 1 60.03 520 PRO A C 1
ATOM 4262 O O . PRO A 1 520 ? 20.078 -42.438 -27.516 1 60.03 520 PRO A O 1
ATOM 4265 N N . TYR A 1 521 ? 18.125 -43.312 -26.922 1 62.84 521 TYR A N 1
ATOM 4266 C CA . TYR A 1 521 ? 18.484 -43.312 -25.5 1 62.84 521 TYR A CA 1
ATOM 4267 C C . TYR A 1 521 ? 19.578 -44.312 -25.203 1 62.84 521 TYR A C 1
ATOM 4269 O O . TYR A 1 521 ? 19.516 -45.469 -25.641 1 62.84 521 TYR A O 1
ATOM 4277 N N . ASP A 1 522 ? 20.766 -43.688 -24.719 1 63.38 522 ASP A N 1
ATOM 4278 C CA . ASP A 1 522 ? 21.875 -44.562 -24.281 1 63.38 522 ASP A CA 1
ATOM 4279 C C . ASP A 1 522 ? 22.219 -44.281 -22.812 1 63.38 522 ASP A C 1
ATOM 4281 O O . ASP A 1 522 ? 22.828 -43.25 -22.484 1 63.38 522 ASP A O 1
ATOM 4285 N N . ARG A 1 523 ? 21.891 -45.125 -21.953 1 59.31 523 ARG A N 1
ATOM 4286 C CA . ARG A 1 523 ? 22.062 -45 -20.516 1 59.31 523 ARG A CA 1
ATOM 4287 C C . ARG A 1 523 ? 23.531 -44.781 -20.156 1 59.31 523 ARG A C 1
ATOM 4289 O O . ARG A 1 523 ? 23.844 -44.281 -19.078 1 59.31 523 ARG A O 1
ATOM 4296 N N . THR A 1 524 ? 24.219 -45.375 -20.938 1 60.28 524 THR A N 1
ATOM 4297 C CA . THR A 1 524 ? 25.641 -45.344 -20.625 1 60.28 524 THR A CA 1
ATOM 4298 C C . THR A 1 524 ? 26.234 -43.969 -21 1 60.28 524 THR A C 1
ATOM 4300 O O . THR A 1 524 ? 27.375 -43.688 -20.656 1 60.28 524 THR A O 1
ATOM 4303 N N . LYS A 1 525 ? 25.344 -43.219 -21.672 1 62.41 525 LYS A N 1
ATOM 4304 C CA . LYS A 1 525 ? 25.844 -41.938 -22.109 1 62.41 525 LYS A CA 1
ATOM 4305 C C . LYS A 1 525 ? 25.047 -40.781 -21.5 1 62.41 525 LYS A C 1
ATOM 4307 O O . LYS A 1 525 ? 24 -41 -20.875 1 62.41 525 LYS A O 1
ATOM 4312 N N . ASP A 1 526 ? 25.672 -39.688 -21.547 1 60.69 526 ASP A N 1
ATOM 4313 C CA . ASP A 1 526 ? 24.969 -38.438 -21.172 1 60.69 526 ASP A CA 1
ATOM 4314 C C . ASP A 1 526 ? 23.797 -38.188 -22.094 1 60.69 526 ASP A C 1
ATOM 4316 O O . ASP A 1 526 ? 23.969 -38 -23.312 1 60.69 526 ASP A O 1
ATOM 4320 N N . ASN A 1 527 ? 22.625 -38.375 -21.547 1 61.5 527 ASN A N 1
ATOM 4321 C CA . ASN A 1 527 ? 21.422 -38.219 -22.359 1 61.5 527 ASN A CA 1
ATOM 4322 C C . ASN A 1 527 ? 20.906 -36.812 -22.328 1 61.5 527 ASN A C 1
ATOM 4324 O O . ASN A 1 527 ? 19.719 -36.562 -22.562 1 61.5 527 ASN A O 1
ATOM 4328 N N . TYR A 1 528 ? 21.766 -36 -22.016 1 66.69 528 TYR A N 1
ATOM 4329 C CA . TYR A 1 528 ? 21.391 -34.594 -21.938 1 66.69 528 TYR A CA 1
ATOM 4330 C C . TYR A 1 528 ? 20.781 -34.094 -23.25 1 66.69 528 TYR A C 1
ATOM 4332 O O . TYR A 1 528 ? 19.844 -33.312 -23.266 1 66.69 528 TYR A O 1
ATOM 4340 N N . HIS A 1 529 ? 21.172 -34.719 -24.312 1 69.31 529 HIS A N 1
ATOM 4341 C CA . HIS A 1 529 ? 20.781 -34.219 -25.625 1 69.31 529 HIS A CA 1
ATOM 4342 C C . HIS A 1 529 ? 19.547 -34.938 -26.156 1 69.31 529 HIS A C 1
ATOM 4344 O O . HIS A 1 529 ? 19.125 -34.719 -27.281 1 69.31 529 HIS A O 1
ATOM 4350 N N . MET A 1 530 ? 19.047 -35.75 -25.297 1 77.12 530 MET A N 1
ATOM 4351 C CA . MET A 1 530 ? 17.891 -36.5 -25.734 1 77.12 530 MET A CA 1
ATOM 4352 C C . MET A 1 530 ? 16.656 -35.594 -25.828 1 77.12 530 MET A C 1
ATOM 4354 O O . MET A 1 530 ? 16.391 -34.812 -24.922 1 77.12 530 MET A O 1
ATOM 4358 N N . HIS A 1 531 ? 15.953 -35.656 -26.969 1 83.38 531 HIS A N 1
ATOM 4359 C CA . HIS A 1 531 ? 14.68 -35 -27.219 1 83.38 531 HIS A CA 1
ATOM 4360 C C . HIS A 1 531 ? 13.609 -36 -27.672 1 83.38 531 HIS A C 1
ATOM 4362 O O . HIS A 1 531 ? 13.93 -37.062 -28.188 1 83.38 531 HIS A O 1
ATOM 4368 N N . ARG A 1 532 ? 12.43 -35.656 -27.359 1 84.44 532 ARG A N 1
ATOM 4369 C CA . ARG A 1 532 ? 11.32 -36.438 -27.875 1 84.44 532 ARG A CA 1
ATOM 4370 C C . ARG A 1 532 ? 11.086 -36.188 -29.359 1 84.44 532 ARG A C 1
ATOM 4372 O O . ARG A 1 532 ? 10.781 -37.125 -30.109 1 84.44 532 ARG A O 1
ATOM 4379 N N . PHE A 1 533 ? 11.266 -34.938 -29.703 1 86.69 533 PHE A N 1
ATOM 4380 C CA . PHE A 1 533 ? 10.961 -34.531 -31.078 1 86.69 533 PHE A CA 1
ATOM 4381 C C . PHE A 1 533 ? 12.211 -34.031 -31.781 1 86.69 533 PHE A C 1
ATOM 4383 O O . PHE A 1 533 ? 13.219 -33.719 -31.141 1 86.69 533 PHE A O 1
ATOM 4390 N N . LYS A 1 534 ? 12.102 -33.906 -33.125 1 84.81 534 LYS A N 1
ATOM 4391 C CA . LYS A 1 534 ? 13.203 -33.469 -33.969 1 84.81 534 LYS A CA 1
ATOM 4392 C C . LYS A 1 534 ? 13.578 -32.031 -33.688 1 84.81 534 LYS A C 1
ATOM 4394 O O . LYS A 1 534 ? 14.758 -31.688 -33.656 1 84.81 534 LYS A O 1
ATOM 4399 N N . ASN A 1 535 ? 12.523 -31.266 -33.531 1 84.81 535 ASN A N 1
ATOM 4400 C CA . ASN A 1 535 ? 12.734 -29.844 -33.25 1 84.81 535 ASN A CA 1
ATOM 4401 C C . ASN A 1 535 ? 12.227 -29.469 -31.859 1 84.81 535 ASN A C 1
ATOM 4403 O O . ASN A 1 535 ? 11.234 -30.031 -31.391 1 84.81 535 ASN A O 1
ATOM 4407 N N . SER A 1 536 ? 12.992 -28.688 -31.219 1 86.12 536 SER A N 1
ATOM 4408 C CA . SER A 1 536 ? 12.578 -28.188 -29.906 1 86.12 536 SER A CA 1
ATOM 4409 C C . SER A 1 536 ? 13.148 -26.797 -29.641 1 86.12 536 SER A C 1
ATOM 4411 O O . SER A 1 536 ? 14.227 -26.453 -30.141 1 86.12 536 SER A O 1
ATOM 4413 N N . GLU A 1 537 ? 12.344 -25.984 -28.984 1 87.38 537 GLU A N 1
ATOM 4414 C CA . GLU A 1 537 ? 12.75 -24.641 -28.578 1 87.38 537 GLU A CA 1
ATOM 4415 C C . GLU A 1 537 ? 12.273 -24.328 -27.156 1 87.38 537 GLU A C 1
ATOM 4417 O O . GLU A 1 537 ? 11.078 -24.406 -26.859 1 87.38 537 GLU A O 1
ATOM 4422 N N . THR A 1 538 ? 13.242 -23.969 -26.344 1 92.75 538 THR A N 1
ATOM 4423 C CA . THR A 1 538 ? 12.867 -23.641 -24.969 1 92.75 538 THR A CA 1
ATOM 4424 C C . THR A 1 538 ? 12.188 -22.266 -24.906 1 92.75 538 THR A C 1
ATOM 4426 O O . THR A 1 538 ? 12.578 -21.344 -25.625 1 92.75 538 THR A O 1
ATOM 4429 N N . LEU A 1 539 ? 11.172 -22.172 -24.031 1 95.5 539 LEU A N 1
ATOM 4430 C CA . LEU A 1 539 ? 10.398 -20.938 -23.922 1 95.5 539 LEU A CA 1
ATOM 4431 C C . LEU A 1 539 ? 10.516 -20.344 -22.516 1 95.5 539 LEU A C 1
ATOM 4433 O O . LEU A 1 539 ? 10.461 -19.125 -22.344 1 95.5 539 LEU A O 1
ATOM 4437 N N . PHE A 1 540 ? 10.648 -21.156 -21.484 1 97.56 540 PHE A N 1
ATOM 4438 C CA . PHE A 1 540 ? 10.734 -20.703 -20.094 1 97.56 540 PHE A CA 1
ATOM 4439 C C . PHE A 1 540 ? 11.93 -21.328 -19.391 1 97.56 540 PHE A C 1
ATOM 4441 O O . PHE A 1 540 ? 12.312 -22.469 -19.703 1 97.56 540 PHE A O 1
ATOM 4448 N N . LEU A 1 541 ? 12.508 -20.625 -18.531 1 97.44 541 LEU A N 1
ATOM 4449 C CA . LEU A 1 541 ? 13.539 -21.094 -17.625 1 97.44 541 LEU A CA 1
ATOM 4450 C C . LEU A 1 541 ? 13.086 -20.969 -16.172 1 97.44 541 LEU A C 1
ATOM 4452 O O . LEU A 1 541 ? 13.109 -19.859 -15.609 1 97.44 541 LEU A O 1
ATOM 4456 N N . HIS A 1 542 ? 12.672 -22.031 -15.578 1 97.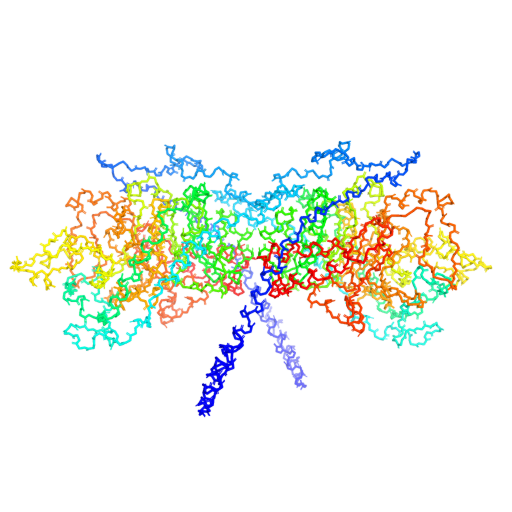44 542 HIS A N 1
ATOM 4457 C CA . HIS A 1 542 ? 12.25 -22.031 -14.188 1 97.44 542 HIS A CA 1
ATOM 4458 C C . HIS A 1 542 ? 13.445 -22.156 -13.242 1 97.44 542 HIS A C 1
ATOM 4460 O O . HIS A 1 542 ? 13.945 -23.266 -13.023 1 97.44 542 HIS A O 1
ATOM 4466 N N . CYS A 1 543 ? 13.836 -21.031 -12.703 1 96.25 543 CYS A N 1
ATOM 4467 C CA . CYS A 1 543 ? 14.984 -20.969 -11.812 1 96.25 543 CYS A CA 1
ATOM 4468 C C . CYS A 1 543 ? 14.578 -21.297 -10.375 1 96.25 543 CYS A C 1
ATOM 4470 O O . CYS A 1 543 ? 14.711 -20.469 -9.484 1 96.25 543 CYS A O 1
ATOM 4472 N N . ASN A 1 544 ? 14.234 -22.516 -10.125 1 88.06 544 ASN A N 1
ATOM 4473 C CA . ASN A 1 544 ? 13.555 -22.906 -8.891 1 88.06 544 ASN A CA 1
ATOM 4474 C C . ASN A 1 544 ? 14.539 -23.125 -7.754 1 88.06 544 ASN A C 1
ATOM 4476 O O . ASN A 1 544 ? 14.242 -22.828 -6.598 1 88.06 544 ASN A O 1
ATOM 4480 N N . GLN A 1 545 ? 15.742 -23.719 -8.117 1 89.81 545 GLN A N 1
ATOM 4481 C CA . GLN A 1 545 ? 16.766 -23.922 -7.102 1 89.81 545 GLN A CA 1
ATOM 4482 C C . GLN A 1 545 ? 18.172 -23.703 -7.676 1 89.81 545 GLN A C 1
ATOM 4484 O O . GLN A 1 545 ? 18.672 -24.547 -8.422 1 89.81 545 GLN A O 1
ATOM 4489 N N . PRO A 1 546 ? 18.828 -22.719 -7.262 1 94.06 546 PRO A N 1
ATOM 4490 C CA . PRO A 1 546 ? 18.453 -21.672 -6.309 1 94.06 546 PRO A CA 1
ATOM 4491 C C . PRO A 1 546 ? 17.531 -20.625 -6.926 1 94.06 546 PRO A C 1
ATOM 4493 O O . PRO A 1 546 ? 17.516 -20.453 -8.148 1 94.06 546 PRO A O 1
ATOM 4496 N N . LYS A 1 547 ? 16.766 -20.016 -6.105 1 95.81 547 LYS A N 1
ATOM 4497 C CA . LYS A 1 547 ? 16.094 -18.797 -6.531 1 95.81 547 LYS A CA 1
ATOM 4498 C C . LYS A 1 547 ? 17.078 -17.641 -6.684 1 95.81 547 LYS A C 1
ATOM 4500 O O . LYS A 1 547 ? 18.047 -17.547 -5.93 1 95.81 547 LYS A O 1
ATOM 4505 N N . LEU A 1 548 ? 16.812 -16.766 -7.551 1 97.25 548 LEU A N 1
ATOM 4506 C CA . LEU A 1 548 ? 17.797 -15.773 -7.969 1 97.25 548 LEU A CA 1
ATOM 4507 C C . LEU A 1 548 ? 17.75 -14.547 -7.066 1 97.25 548 LEU A C 1
ATOM 4509 O O . LEU A 1 548 ? 17.438 -13.445 -7.527 1 97.25 548 LEU A O 1
ATOM 4513 N N . TYR A 1 549 ? 18.109 -14.727 -5.793 1 97 549 TYR A N 1
ATOM 4514 C CA . TYR A 1 549 ? 18.406 -13.664 -4.844 1 97 549 TYR A CA 1
ATOM 4515 C C . TYR A 1 549 ? 19.906 -13.43 -4.758 1 97 549 TYR A C 1
ATOM 4517 O O . TYR A 1 549 ? 20.641 -14.227 -4.164 1 97 549 TYR A O 1
ATOM 4525 N N . PRO A 1 550 ? 20.359 -12.375 -5.297 1 96.19 550 PRO A N 1
ATOM 4526 C CA . PRO A 1 550 ? 21.812 -12.195 -5.305 1 96.19 550 PRO A CA 1
ATOM 4527 C C . PRO A 1 550 ? 22.422 -12.312 -3.91 1 96.19 550 PRO A C 1
ATOM 4529 O O . PRO A 1 550 ? 23.547 -12.797 -3.766 1 96.19 550 PRO A O 1
ATOM 4532 N N . TRP A 1 551 ? 21.734 -11.93 -2.873 1 95.75 551 TRP A N 1
ATOM 4533 C CA . TRP A 1 551 ? 22.25 -11.938 -1.511 1 95.75 551 TRP A CA 1
ATOM 4534 C C . TRP A 1 551 ? 22.172 -13.336 -0.902 1 95.75 551 TRP A C 1
ATOM 4536 O O . TRP A 1 551 ? 22.641 -13.555 0.217 1 95.75 551 TRP A O 1
ATOM 4546 N N . ARG A 1 552 ? 21.625 -14.352 -1.637 1 95.12 552 ARG A N 1
ATOM 4547 C CA . ARG A 1 552 ? 21.562 -15.719 -1.138 1 95.12 552 ARG A CA 1
ATOM 4548 C C . ARG A 1 552 ? 22.422 -16.656 -1.984 1 95.12 552 ARG A C 1
ATOM 4550 O O . ARG A 1 552 ? 22.703 -17.781 -1.577 1 95.12 552 ARG A O 1
ATOM 4557 N N . ILE A 1 553 ? 22.828 -16.234 -3.203 1 96.25 553 ILE A N 1
ATOM 4558 C CA . ILE A 1 553 ? 23.5 -17.172 -4.094 1 96.25 553 ILE A CA 1
ATOM 4559 C C . ILE A 1 553 ? 24.953 -16.734 -4.301 1 96.25 553 ILE A C 1
ATOM 4561 O O . ILE A 1 553 ? 25.656 -17.266 -5.156 1 96.25 553 ILE A O 1
ATOM 4565 N N . ASP A 1 554 ? 25.406 -15.773 -3.553 1 94.94 554 ASP A N 1
ATOM 4566 C CA . ASP A 1 554 ? 26.781 -15.281 -3.633 1 94.94 554 ASP A CA 1
ATOM 4567 C C . ASP A 1 554 ? 27.719 -16.094 -2.746 1 94.94 554 ASP A C 1
ATOM 4569 O O . ASP A 1 554 ? 28.844 -15.695 -2.49 1 94.94 554 ASP A O 1
ATOM 4573 N N . GLY A 1 555 ? 27.359 -17.203 -2.361 1 93.75 555 GLY A N 1
ATOM 4574 C CA . GLY A 1 555 ? 28.172 -18.094 -1.534 1 93.75 555 GLY A CA 1
ATOM 4575 C C . GLY A 1 555 ? 29.016 -19.062 -2.344 1 93.75 555 GLY A C 1
ATOM 4576 O O . GLY A 1 555 ? 29.234 -18.859 -3.537 1 93.75 555 GLY A O 1
ATOM 4577 N N . LYS A 1 556 ? 29.516 -20.094 -1.61 1 93.38 556 LYS A N 1
ATOM 4578 C CA . LYS A 1 556 ? 30.359 -21.125 -2.223 1 93.38 556 LYS A CA 1
ATOM 4579 C C . LYS A 1 556 ? 29.672 -22.484 -2.213 1 93.38 556 LYS A C 1
ATOM 4581 O O . LYS A 1 556 ? 28.922 -22.797 -1.29 1 93.38 556 LYS A O 1
ATOM 4586 N N . GLY A 1 557 ? 29.969 -23.234 -3.332 1 89.81 557 GLY A N 1
ATOM 4587 C CA . GLY A 1 557 ? 29.562 -24.625 -3.293 1 89.81 557 GLY A CA 1
ATOM 4588 C C . GLY A 1 557 ? 28.25 -24.891 -4.02 1 89.81 557 GLY A C 1
ATOM 4589 O O . GLY A 1 557 ? 28.031 -24.375 -5.121 1 89.81 557 GLY A O 1
ATOM 4590 N N . PHE A 1 558 ? 27.406 -25.688 -3.471 1 89.38 558 PHE A N 1
ATOM 4591 C CA . PHE A 1 558 ? 26.203 -26.25 -4.086 1 89.38 558 PHE A CA 1
ATOM 4592 C C . PHE A 1 558 ? 25.219 -25.156 -4.453 1 89.38 558 PHE A C 1
ATOM 4594 O O . PHE A 1 558 ? 24.766 -24.391 -3.588 1 89.38 558 PHE A O 1
ATOM 4601 N N . ARG A 1 559 ? 24.953 -25.016 -5.785 1 92.25 559 ARG A N 1
ATOM 4602 C CA . ARG A 1 559 ? 23.953 -24.109 -6.359 1 92.25 559 ARG A CA 1
ATOM 4603 C C . ARG A 1 559 ? 24.266 -22.656 -5.988 1 92.25 559 ARG A C 1
ATOM 4605 O O . ARG A 1 559 ? 23.359 -21.906 -5.617 1 92.25 559 ARG A O 1
ATOM 4612 N N . GLN A 1 560 ? 25.547 -22.344 -5.953 1 95.06 560 GLN A N 1
ATOM 4613 C CA . GLN A 1 560 ? 26.062 -20.984 -5.738 1 95.06 560 GLN A CA 1
ATOM 4614 C C . GLN A 1 560 ? 26.859 -20.5 -6.949 1 95.06 560 GLN A C 1
ATOM 4616 O O . GLN A 1 560 ? 27.172 -21.297 -7.852 1 95.06 560 GLN A O 1
ATOM 4621 N N . ILE A 1 561 ? 27.172 -19.234 -6.934 1 95.75 561 ILE A N 1
ATOM 4622 C CA . ILE A 1 561 ? 27.844 -18.688 -8.117 1 95.75 561 ILE A CA 1
ATOM 4623 C C . ILE A 1 561 ? 29.359 -18.781 -7.949 1 95.75 561 ILE A C 1
ATOM 4625 O O . ILE A 1 561 ? 30.109 -18.312 -8.805 1 95.75 561 ILE A O 1
ATOM 4629 N N . HIS A 1 562 ? 29.797 -19.344 -6.766 1 95.5 562 HIS A N 1
ATOM 4630 C CA . HIS A 1 562 ? 31.203 -19.672 -6.566 1 95.5 562 HIS A CA 1
ATOM 4631 C C . HIS A 1 562 ? 31.391 -21.156 -6.293 1 95.5 562 HIS A C 1
ATOM 4633 O O . HIS A 1 562 ? 30.578 -21.766 -5.59 1 95.5 562 HIS A O 1
ATOM 4639 N N . ASP A 1 563 ? 32.406 -21.719 -6.93 1 90.81 563 ASP A N 1
ATOM 4640 C CA . ASP A 1 563 ? 32.688 -23.125 -6.652 1 90.81 563 ASP A CA 1
ATOM 4641 C C . ASP A 1 563 ? 33.312 -23.297 -5.262 1 90.81 563 ASP A C 1
ATOM 4643 O O . ASP A 1 563 ? 33.375 -22.344 -4.492 1 90.81 563 ASP A O 1
ATOM 4647 N N . GLY A 1 564 ? 33.625 -24.547 -4.898 1 89.81 564 GLY A N 1
ATOM 4648 C CA . GLY A 1 564 ? 34.188 -24.844 -3.584 1 89.81 564 GLY A CA 1
ATOM 4649 C C . GLY A 1 564 ? 35.438 -24.078 -3.266 1 89.81 564 GLY A C 1
ATOM 4650 O O . GLY A 1 564 ? 35.719 -23.797 -2.1 1 89.81 564 GLY A O 1
ATOM 4651 N N . ASP A 1 565 ? 36.219 -23.641 -4.234 1 92.62 565 ASP A N 1
ATOM 4652 C CA . ASP A 1 565 ? 37.469 -22.938 -4.07 1 92.62 565 ASP A CA 1
ATOM 4653 C C . ASP A 1 565 ? 37.281 -21.422 -4.109 1 92.62 565 ASP A C 1
ATOM 4655 O O . ASP A 1 565 ? 38.25 -20.672 -3.928 1 92.62 565 ASP A O 1
ATOM 4659 N N . GLY A 1 566 ? 36.062 -21.031 -4.445 1 93.44 566 GLY A N 1
ATOM 4660 C CA . GLY A 1 566 ? 35.781 -19.609 -4.434 1 93.44 566 GLY A CA 1
ATOM 4661 C C . GLY A 1 566 ? 35.844 -18.984 -5.812 1 93.44 566 GLY A C 1
ATOM 4662 O O . GLY A 1 566 ? 35.625 -17.766 -5.953 1 93.44 566 GLY A O 1
ATOM 4663 N N . ASN A 1 567 ? 36.062 -19.766 -6.781 1 93.5 567 ASN A N 1
ATOM 4664 C CA . ASN A 1 567 ? 36.062 -19.219 -8.141 1 93.5 567 ASN A CA 1
ATOM 4665 C C . ASN A 1 567 ? 34.656 -19.047 -8.672 1 93.5 567 ASN A C 1
ATOM 4667 O O . ASN A 1 567 ? 33.781 -19.875 -8.438 1 93.5 567 ASN A O 1
ATOM 4671 N N . ARG A 1 568 ? 34.5 -18 -9.375 1 95.19 568 ARG A N 1
ATOM 4672 C CA . ARG A 1 568 ? 33.188 -17.719 -9.953 1 95.19 568 ARG A CA 1
ATOM 4673 C C . ARG A 1 568 ? 32.844 -18.734 -11.047 1 95.19 568 ARG A C 1
ATOM 4675 O O . ARG A 1 568 ? 33.719 -19.234 -11.734 1 95.19 568 ARG A O 1
ATOM 4682 N N . ARG A 1 569 ? 31.578 -19 -11.18 1 93.5 569 ARG A N 1
ATOM 4683 C CA . ARG A 1 569 ? 31.109 -19.922 -12.211 1 93.5 569 ARG A CA 1
ATOM 4684 C C . ARG A 1 569 ? 29.703 -19.562 -12.672 1 93.5 569 ARG A C 1
ATOM 4686 O O . ARG A 1 569 ? 29.047 -18.688 -12.078 1 93.5 569 ARG A O 1
ATOM 4693 N N . ARG A 1 570 ? 29.297 -20.25 -13.773 1 94 570 ARG A N 1
ATOM 4694 C CA . ARG A 1 570 ? 27.922 -20.156 -14.273 1 94 570 ARG A CA 1
ATOM 4695 C C . ARG A 1 570 ? 26.984 -21.078 -13.5 1 94 570 ARG A C 1
ATOM 4697 O O . ARG A 1 570 ? 27.391 -22.172 -13.086 1 94 570 ARG A O 1
ATOM 4704 N N . LEU A 1 571 ? 25.766 -20.609 -13.344 1 94.56 571 LEU A N 1
ATOM 4705 C CA . LEU A 1 571 ? 24.75 -21.469 -12.727 1 94.56 571 LEU A CA 1
ATOM 4706 C C . LEU A 1 571 ? 24.172 -22.453 -13.742 1 94.56 571 LEU A C 1
ATOM 4708 O O . LEU A 1 571 ? 23.781 -23.562 -13.383 1 94.56 571 LEU A O 1
ATOM 4712 N N . TYR A 1 572 ? 24.094 -22.031 -15.039 1 93.44 572 TYR A N 1
ATOM 4713 C CA . TYR A 1 572 ? 23.328 -22.797 -16.016 1 93.44 572 TYR A CA 1
ATOM 4714 C C . TYR A 1 572 ? 24.234 -23.312 -17.125 1 93.44 572 TYR A C 1
ATOM 4716 O O . TYR A 1 572 ? 23.75 -23.688 -18.203 1 93.44 572 TYR A O 1
ATOM 4724 N N . SER A 1 573 ? 25.516 -23.281 -16.984 1 88.25 573 SER A N 1
ATOM 4725 C CA . SER A 1 573 ? 26.547 -23.766 -17.922 1 88.25 573 SER A CA 1
ATOM 4726 C C . SER A 1 573 ? 26.422 -23.078 -19.266 1 88.25 573 SER A C 1
ATOM 4728 O O . SER A 1 573 ? 25.531 -22.266 -19.484 1 88.25 573 SER A O 1
ATOM 4730 N N . LYS A 1 574 ? 27.234 -23.453 -20.172 1 90.38 574 LYS A N 1
ATOM 4731 C CA . LYS A 1 574 ? 27.266 -22.875 -21.516 1 90.38 574 LYS A CA 1
ATOM 4732 C C . LYS A 1 574 ? 26.25 -23.562 -22.422 1 90.38 574 LYS A C 1
ATOM 4734 O O . LYS A 1 574 ? 26 -23.078 -23.531 1 90.38 574 LYS A O 1
ATOM 4739 N N . LEU A 1 575 ? 25.641 -24.578 -21.906 1 85.69 575 LEU A N 1
ATOM 4740 C CA . LEU A 1 575 ? 24.609 -25.281 -22.672 1 85.69 575 LEU A CA 1
ATOM 4741 C C . LEU A 1 575 ? 23.422 -24.359 -22.953 1 85.69 575 LEU A C 1
ATOM 4743 O O . LEU A 1 575 ? 22.797 -24.438 -24.016 1 85.69 575 LEU A O 1
ATOM 4747 N N . LEU A 1 576 ? 23.141 -23.516 -21.984 1 90.62 576 LEU A N 1
ATOM 4748 C CA . LEU A 1 576 ? 22.031 -22.578 -22.172 1 90.62 576 LEU A CA 1
ATOM 4749 C C . LEU A 1 576 ? 22.344 -21.594 -23.297 1 90.62 576 LEU A C 1
ATOM 4751 O O . LEU A 1 576 ? 21.469 -21.25 -24.094 1 90.62 576 LEU A O 1
ATOM 4755 N N . ILE A 1 577 ? 23.562 -21.156 -23.422 1 91.31 577 ILE A N 1
ATOM 4756 C CA . ILE A 1 577 ? 24 -20.266 -24.484 1 91.31 577 ILE A CA 1
ATOM 4757 C C . ILE A 1 577 ? 23.844 -20.953 -25.828 1 91.31 577 ILE A C 1
ATOM 4759 O O . ILE A 1 577 ? 23.344 -20.375 -26.797 1 91.31 577 ILE A O 1
ATOM 4763 N N . LYS A 1 578 ? 24.25 -22.172 -25.844 1 85.94 578 LYS A N 1
ATOM 4764 C CA . LYS A 1 578 ? 24.203 -22.938 -27.094 1 85.94 578 LYS A CA 1
ATOM 4765 C C . LYS A 1 578 ? 22.75 -23.141 -27.547 1 85.94 578 LYS A C 1
ATOM 4767 O O . LYS A 1 578 ? 22.453 -23.062 -28.734 1 85.94 578 LYS A O 1
ATOM 4772 N N . GLU A 1 579 ? 21.938 -23.406 -26.625 1 84.69 579 GLU A N 1
ATOM 4773 C CA . GLU A 1 579 ? 20.531 -23.656 -26.922 1 84.69 579 GLU A CA 1
ATOM 4774 C C . GLU A 1 579 ? 19.859 -22.391 -27.453 1 84.69 579 GLU A C 1
ATOM 4776 O O . GLU A 1 579 ? 19.078 -22.453 -28.406 1 84.69 579 GLU A O 1
ATOM 4781 N N . LEU A 1 580 ? 20.188 -21.234 -26.875 1 87.5 580 LEU A N 1
ATOM 4782 C CA . LEU A 1 580 ? 19.438 -20.031 -27.156 1 87.5 580 LEU A CA 1
ATOM 4783 C C . LEU A 1 580 ? 20.125 -19.188 -28.234 1 87.5 580 LEU A C 1
ATOM 4785 O O . LEU A 1 580 ? 19.5 -18.344 -28.859 1 87.5 580 LEU A O 1
ATOM 4789 N N . GLY A 1 581 ? 21.406 -19.375 -28.328 1 86.12 581 GLY A N 1
ATOM 4790 C CA . GLY A 1 581 ? 22.188 -18.562 -29.25 1 86.12 581 GLY A CA 1
ATOM 4791 C C . GLY A 1 581 ? 22.656 -17.25 -28.641 1 86.12 581 GLY A C 1
ATOM 4792 O O . GLY A 1 581 ? 23.328 -16.453 -29.297 1 86.12 581 GLY A O 1
ATOM 4793 N N . TYR A 1 582 ? 22.266 -16.969 -27.422 1 88.75 582 TYR A N 1
ATOM 4794 C CA . TYR A 1 582 ? 22.75 -15.812 -26.688 1 88.75 582 TYR A CA 1
ATOM 4795 C C . TYR A 1 582 ? 22.875 -16.125 -25.203 1 88.75 582 TYR A C 1
ATOM 4797 O O . TYR A 1 582 ? 22.359 -17.141 -24.734 1 88.75 582 TYR A O 1
ATOM 4805 N N . ASP A 1 583 ? 23.531 -15.32 -24.5 1 94.56 583 ASP A N 1
ATOM 4806 C CA . ASP A 1 583 ? 23.828 -15.57 -23.094 1 94.56 583 ASP A CA 1
ATOM 4807 C C . ASP A 1 583 ? 22.703 -15.047 -22.188 1 94.56 583 ASP A C 1
ATOM 4809 O O . ASP A 1 583 ? 22.828 -13.961 -21.625 1 94.56 583 ASP A O 1
ATOM 4813 N N . PHE A 1 584 ? 21.766 -15.844 -21.984 1 95.19 584 PHE A N 1
ATOM 4814 C CA . PHE A 1 584 ? 20.594 -15.461 -21.188 1 95.19 584 PHE A CA 1
ATOM 4815 C C . PHE A 1 584 ? 20.984 -15.25 -19.734 1 95.19 584 PHE A C 1
ATOM 4817 O O . PHE A 1 584 ? 20.422 -14.383 -19.047 1 95.19 584 PHE A O 1
ATOM 4824 N N . GLU A 1 585 ? 21.875 -16.047 -19.203 1 96.62 585 GLU A N 1
ATOM 4825 C CA . GLU A 1 585 ? 22.297 -15.875 -17.812 1 96.62 585 GLU A CA 1
ATOM 4826 C C . GLU A 1 585 ? 22.922 -14.5 -17.609 1 96.62 585 GLU A C 1
ATOM 4828 O O . GLU A 1 585 ? 22.656 -13.852 -16.594 1 96.62 585 GLU A O 1
ATOM 4833 N N . ALA A 1 586 ? 23.719 -14.078 -18.531 1 96.69 586 ALA A N 1
ATOM 4834 C CA . ALA A 1 586 ? 24.266 -12.734 -18.453 1 96.69 586 ALA A CA 1
ATOM 4835 C C . ALA A 1 586 ? 23.156 -11.68 -18.469 1 96.69 586 ALA A C 1
ATOM 4837 O O . ALA A 1 586 ? 23.25 -10.664 -17.781 1 96.69 586 ALA A O 1
ATOM 4838 N N . LYS A 1 587 ? 22.141 -11.922 -19.266 1 96.81 587 LYS A N 1
ATOM 4839 C CA . LYS A 1 587 ? 21.016 -10.984 -19.328 1 96.81 587 LYS A CA 1
ATOM 4840 C C . LYS A 1 587 ? 20.312 -10.891 -17.984 1 96.81 587 LYS A C 1
ATOM 4842 O O . LYS A 1 587 ? 19.828 -9.82 -17.594 1 96.81 587 LYS A O 1
ATOM 4847 N N . ILE A 1 588 ? 20.188 -12 -17.266 1 98.12 588 ILE A N 1
ATOM 4848 C CA . ILE A 1 588 ? 19.594 -12 -15.93 1 98.12 588 ILE A CA 1
ATOM 4849 C C . ILE A 1 588 ? 20.391 -11.07 -15.023 1 98.12 588 ILE A C 1
ATOM 4851 O O . ILE A 1 588 ? 19.812 -10.203 -14.352 1 98.12 588 ILE A O 1
ATOM 4855 N N . TRP A 1 589 ? 21.641 -11.219 -15.047 1 98.12 589 TRP A N 1
ATOM 4856 C CA . TRP A 1 589 ? 22.484 -10.445 -14.148 1 98.12 589 TRP A CA 1
ATOM 4857 C C . TRP A 1 589 ? 22.547 -8.984 -14.586 1 98.12 589 TRP A C 1
ATOM 4859 O O . TRP A 1 589 ? 22.672 -8.086 -13.75 1 98.12 589 TRP A O 1
ATOM 4869 N N . GLU A 1 590 ? 22.5 -8.758 -15.891 1 97.94 590 GLU A N 1
ATOM 4870 C CA . GLU A 1 590 ? 22.375 -7.391 -16.391 1 97.94 590 GLU A CA 1
ATOM 4871 C C . GLU A 1 590 ? 21.109 -6.723 -15.852 1 97.94 590 GLU A C 1
ATOM 4873 O O . GLU A 1 590 ? 21.141 -5.547 -15.484 1 97.94 590 GLU A O 1
ATOM 4878 N N . THR A 1 591 ? 20.047 -7.445 -15.883 1 97.62 591 THR A N 1
ATOM 4879 C CA . THR A 1 591 ? 18.781 -6.934 -15.367 1 97.62 591 THR A CA 1
ATOM 4880 C C . THR A 1 591 ? 18.891 -6.656 -13.867 1 97.62 591 THR A C 1
ATOM 4882 O O . THR A 1 591 ? 18.391 -5.633 -13.391 1 97.62 591 THR A O 1
ATOM 4885 N N . MET A 1 592 ? 19.516 -7.543 -13.125 1 98.12 592 MET A N 1
ATOM 4886 C CA . MET A 1 592 ? 19.719 -7.312 -11.695 1 98.12 592 MET A CA 1
ATOM 4887 C C . MET A 1 592 ? 20.547 -6.059 -11.461 1 98.12 592 MET A C 1
ATOM 4889 O O . MET A 1 592 ? 20.281 -5.289 -10.539 1 98.12 592 MET A O 1
ATOM 4893 N N . LYS A 1 593 ? 21.578 -5.902 -12.258 1 97.81 593 LYS A N 1
ATOM 4894 C CA . LYS A 1 593 ? 22.391 -4.695 -12.18 1 97.81 593 LYS A CA 1
ATOM 4895 C C . LYS A 1 593 ? 21.547 -3.443 -12.406 1 97.81 593 LYS A C 1
ATOM 4897 O O . LYS A 1 593 ? 21.688 -2.457 -11.68 1 97.81 593 LYS A O 1
ATOM 4902 N N . TRP A 1 594 ? 20.719 -3.498 -13.438 1 96.56 594 TRP A N 1
ATOM 4903 C CA . TRP A 1 594 ? 19.828 -2.377 -13.734 1 96.56 594 TRP A CA 1
ATOM 4904 C C . TRP A 1 594 ? 18.953 -2.041 -12.531 1 96.56 594 TRP A C 1
ATOM 4906 O O . TRP A 1 594 ? 18.828 -0.873 -12.164 1 96.56 594 TRP A O 1
ATOM 4916 N N . ILE A 1 595 ? 18.391 -3 -11.836 1 96.56 595 ILE A N 1
ATOM 4917 C CA . ILE A 1 595 ? 17.484 -2.799 -10.695 1 96.56 595 ILE A CA 1
ATOM 4918 C C . ILE A 1 595 ? 18.266 -2.225 -9.523 1 96.56 595 ILE A C 1
ATOM 4920 O O . ILE A 1 595 ? 17.828 -1.263 -8.883 1 96.56 595 ILE A O 1
ATOM 4924 N N . LEU A 1 596 ? 19.438 -2.764 -9.258 1 96.5 596 LEU A N 1
ATOM 4925 C CA . LEU A 1 596 ? 20.156 -2.467 -8.031 1 96.5 596 LEU A CA 1
ATOM 4926 C C . LEU A 1 596 ? 21.031 -1.224 -8.195 1 96.5 596 LEU A C 1
ATOM 4928 O O . LEU A 1 596 ? 21.219 -0.466 -7.242 1 96.5 596 LEU A O 1
ATOM 4932 N N . CYS A 1 597 ? 21.625 -1.046 -9.352 1 95.94 597 CYS A N 1
ATOM 4933 C CA . CYS A 1 597 ? 22.594 0.025 -9.547 1 95.94 597 CYS A CA 1
ATOM 4934 C C . CYS A 1 597 ? 21.922 1.272 -10.109 1 95.94 597 CYS A C 1
ATOM 4936 O O . CYS A 1 597 ? 22.234 2.391 -9.688 1 95.94 597 CYS A O 1
ATOM 4938 N N . GLU A 1 598 ? 21.047 1.146 -11.039 1 92.69 598 GLU A N 1
ATOM 4939 C CA . GLU A 1 598 ? 20.406 2.293 -11.68 1 92.69 598 GLU A CA 1
ATOM 4940 C C . GLU A 1 598 ? 19.141 2.705 -10.93 1 92.69 598 GLU A C 1
ATOM 4942 O O . GLU A 1 598 ? 18.781 3.885 -10.914 1 92.69 598 GLU A O 1
ATOM 4947 N N . HIS A 1 599 ? 18.469 1.788 -10.391 1 92.12 599 HIS A N 1
ATOM 4948 C CA . HIS A 1 599 ? 17.234 2.059 -9.68 1 92.12 599 HIS A CA 1
ATOM 4949 C C . HIS A 1 599 ? 17.297 1.557 -8.242 1 92.12 599 HIS A C 1
ATOM 4951 O O . HIS A 1 599 ? 16.375 0.876 -7.77 1 92.12 599 HIS A O 1
ATOM 4957 N N . GLY A 1 600 ? 18.406 1.867 -7.648 1 88.25 600 GLY A N 1
ATOM 4958 C CA . GLY A 1 600 ? 18.672 1.433 -6.285 1 88.25 600 GLY A CA 1
ATOM 4959 C C . GLY A 1 600 ? 17.734 2.072 -5.27 1 88.25 600 GLY A C 1
ATOM 4960 O O . GLY A 1 600 ? 17.781 1.735 -4.086 1 88.25 600 GLY A O 1
ATOM 4961 N N . ASP A 1 601 ? 16.828 2.943 -5.727 1 85.31 601 ASP A N 1
ATOM 4962 C CA . ASP A 1 601 ? 15.922 3.666 -4.84 1 85.31 601 ASP A CA 1
ATOM 4963 C C . ASP A 1 601 ? 14.672 2.842 -4.543 1 85.31 601 ASP A C 1
ATOM 4965 O O . ASP A 1 601 ? 13.891 3.186 -3.654 1 85.31 601 ASP A O 1
ATOM 4969 N N . MET A 1 602 ? 14.461 1.731 -5.25 1 90.5 602 MET A N 1
ATOM 4970 C CA . MET A 1 602 ? 13.289 0.891 -5.031 1 90.5 602 MET A CA 1
ATOM 4971 C C . MET A 1 602 ? 13.344 0.225 -3.662 1 90.5 602 MET A C 1
ATOM 4973 O O . MET A 1 602 ? 14.414 -0.215 -3.225 1 90.5 602 MET A O 1
ATOM 4977 N N . THR A 1 603 ? 12.219 0.223 -3.018 1 89.38 603 THR A N 1
ATOM 4978 C CA . THR A 1 603 ? 12.133 -0.474 -1.737 1 89.38 603 THR A CA 1
ATOM 4979 C C . THR A 1 603 ? 11.688 -1.92 -1.938 1 89.38 603 THR A C 1
ATOM 4981 O O . THR A 1 603 ? 10.508 -2.189 -2.139 1 89.38 603 THR A O 1
ATOM 4984 N N . ILE A 1 604 ? 12.641 -2.789 -1.827 1 92.12 604 ILE A N 1
ATOM 4985 C CA . ILE A 1 604 ? 12.391 -4.207 -2.053 1 92.12 604 ILE A CA 1
ATOM 4986 C C . ILE A 1 604 ? 12.75 -5.004 -0.801 1 92.12 604 ILE A C 1
ATOM 4988 O O . ILE A 1 604 ? 13.867 -4.879 -0.283 1 92.12 604 ILE A O 1
ATOM 4992 N N . LYS A 1 605 ? 11.805 -5.809 -0.375 1 91.88 605 LYS A N 1
ATOM 4993 C CA . LYS A 1 605 ? 12.055 -6.633 0.803 1 91.88 605 LYS A CA 1
ATOM 4994 C C . LYS A 1 605 ? 13.234 -7.57 0.574 1 91.88 605 LYS A C 1
ATOM 4996 O O . LYS A 1 605 ? 13.312 -8.234 -0.462 1 91.88 605 LYS A O 1
ATOM 5001 N N . GLY A 1 606 ? 14.102 -7.633 1.519 1 89.69 606 GLY A N 1
ATOM 5002 C CA . GLY A 1 606 ? 15.266 -8.492 1.423 1 89.69 606 GLY A CA 1
ATOM 5003 C C . GLY A 1 606 ? 16.516 -7.75 1.001 1 89.69 606 GLY A C 1
ATOM 5004 O O . GLY A 1 606 ? 17.641 -8.172 1.316 1 89.69 606 GLY A O 1
ATOM 5005 N N . VAL A 1 607 ? 16.359 -6.723 0.203 1 89.69 607 VAL A N 1
ATOM 5006 C CA . VAL A 1 607 ? 17.516 -5.961 -0.265 1 89.69 607 VAL A CA 1
ATOM 5007 C C . VAL A 1 607 ? 17.938 -4.945 0.797 1 89.69 607 VAL A C 1
ATOM 5009 O O . VAL A 1 607 ? 17.25 -3.947 1.014 1 89.69 607 VAL A O 1
ATOM 5012 N N . ARG A 1 608 ? 18.953 -5.367 1.461 1 84.19 608 ARG A N 1
ATOM 5013 C CA . ARG A 1 608 ? 19.578 -4.438 2.396 1 84.19 608 ARG A CA 1
ATOM 5014 C C . ARG A 1 608 ? 20.828 -3.801 1.785 1 84.19 608 ARG A C 1
ATOM 5016 O O . ARG A 1 608 ? 21.594 -4.469 1.091 1 84.19 608 ARG A O 1
ATOM 5023 N N . HIS A 1 609 ? 21.062 -2.613 1.718 1 87.31 609 HIS A N 1
ATOM 5024 C CA . HIS A 1 609 ? 22.234 -1.896 1.211 1 87.31 609 HIS A CA 1
ATOM 5025 C C . HIS A 1 609 ? 22.375 -2.08 -0.296 1 87.31 609 HIS A C 1
ATOM 5027 O O . HIS A 1 609 ? 23.344 -2.693 -0.759 1 87.31 609 HIS A O 1
ATOM 5033 N N . PRO A 1 610 ? 21.547 -1.698 -1.079 1 90.69 610 PRO A N 1
ATOM 5034 C CA . PRO A 1 610 ? 21.531 -1.901 -2.529 1 90.69 610 PRO A CA 1
ATOM 5035 C C . PRO A 1 610 ? 22.875 -1.605 -3.176 1 90.69 610 PRO A C 1
ATOM 5037 O O . PRO A 1 610 ? 23.25 -2.23 -4.176 1 90.69 610 PRO A O 1
ATOM 5040 N N . GLU A 1 611 ? 23.703 -0.759 -2.609 1 92.38 611 GLU A N 1
ATOM 5041 C CA . GLU A 1 611 ? 25 -0.416 -3.172 1 92.38 611 GLU A CA 1
ATOM 5042 C C . GLU A 1 611 ? 25.969 -1.604 -3.115 1 92.38 611 GLU A C 1
ATOM 5044 O O . GLU A 1 611 ? 26.734 -1.832 -4.051 1 92.38 611 GLU A O 1
ATOM 5049 N N . THR A 1 612 ? 25.938 -2.332 -2.049 1 95 612 THR A N 1
ATOM 5050 C CA . THR A 1 612 ? 26.766 -3.525 -1.897 1 95 612 THR A CA 1
ATOM 5051 C C . THR A 1 612 ? 26.391 -4.574 -2.943 1 95 612 THR A C 1
ATOM 5053 O O . THR A 1 612 ? 27.281 -5.18 -3.559 1 95 612 THR A O 1
ATOM 5056 N N . TRP A 1 613 ? 25.172 -4.734 -3.145 1 96.12 613 TRP A N 1
ATOM 5057 C CA . TRP A 1 613 ? 24.734 -5.77 -4.074 1 96.12 613 TRP A CA 1
ATOM 5058 C C . TRP A 1 613 ? 24.906 -5.312 -5.52 1 96.12 613 TRP A C 1
ATOM 5060 O O . TRP A 1 613 ? 25.109 -6.133 -6.418 1 96.12 613 TRP A O 1
ATOM 5070 N N . CYS A 1 614 ? 24.766 -3.963 -5.723 1 97.06 614 CYS A N 1
ATOM 5071 C CA . CYS A 1 614 ? 25.156 -3.436 -7.027 1 97.06 614 CYS A CA 1
ATOM 5072 C C . CYS A 1 614 ? 26.562 -3.861 -7.398 1 97.06 614 CYS A C 1
ATOM 5074 O O . CYS A 1 614 ? 26.797 -4.352 -8.508 1 97.06 614 CYS A O 1
ATOM 5076 N N . LEU A 1 615 ? 27.469 -3.797 -6.48 1 97.44 615 LEU A N 1
ATOM 5077 C CA . LEU A 1 615 ? 28.859 -4.164 -6.719 1 97.44 615 LEU A CA 1
ATOM 5078 C C . LEU A 1 615 ? 28.984 -5.66 -6.988 1 97.44 615 LEU A C 1
ATOM 5080 O O . LEU A 1 615 ? 29.625 -6.066 -7.961 1 97.44 615 LEU A O 1
ATOM 5084 N N . LYS A 1 616 ? 28.422 -6.5 -6.195 1 97.19 616 LYS A N 1
ATOM 5085 C CA . LYS A 1 616 ? 28.547 -7.953 -6.297 1 97.19 616 LYS A CA 1
ATOM 5086 C C . LYS A 1 616 ? 27.922 -8.469 -7.594 1 97.19 616 LYS A C 1
ATOM 5088 O O . LYS A 1 616 ? 28.5 -9.336 -8.258 1 97.19 616 LYS A O 1
ATOM 5093 N N . VAL A 1 617 ? 26.766 -7.938 -7.926 1 98.06 617 VAL A N 1
ATOM 5094 C CA . VAL A 1 617 ? 26.094 -8.328 -9.156 1 98.06 617 VAL A CA 1
ATOM 5095 C C . VAL A 1 617 ? 26.922 -7.918 -10.367 1 98.06 617 VAL A C 1
ATOM 5097 O O . VAL A 1 617 ? 27.016 -8.656 -11.344 1 98.06 617 VAL A O 1
ATOM 5100 N N . SER A 1 618 ? 27.562 -6.738 -10.305 1 98.12 618 SER A N 1
ATOM 5101 C CA . SER A 1 618 ? 28.406 -6.262 -11.391 1 98.12 618 SER A CA 1
ATOM 5102 C C . SER A 1 618 ? 29.625 -7.16 -11.578 1 98.12 618 SER A C 1
ATOM 5104 O O . SER A 1 618 ? 30.031 -7.426 -12.703 1 98.12 618 SER A O 1
ATOM 5106 N N . GLN A 1 619 ? 30.156 -7.652 -10.484 1 97.88 619 GLN A N 1
ATOM 5107 C CA . GLN A 1 619 ? 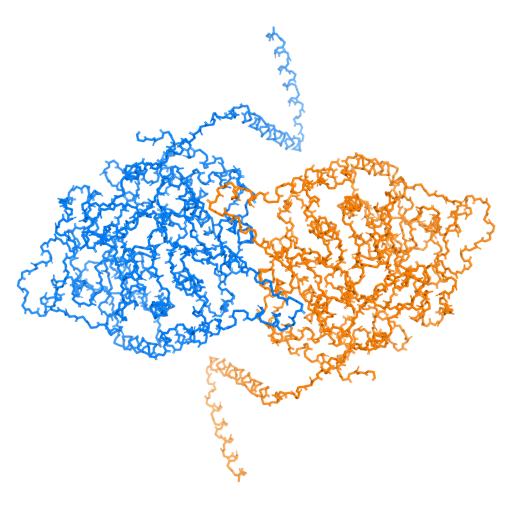31.297 -8.555 -10.547 1 97.88 619 GLN A CA 1
ATOM 5108 C C . GLN A 1 619 ? 30.938 -9.867 -11.227 1 97.88 619 GLN A C 1
ATOM 5110 O O . GLN A 1 619 ? 31.688 -10.383 -12.055 1 97.88 619 GLN A O 1
ATOM 5115 N N . GLN A 1 620 ? 29.812 -10.414 -10.852 1 97.88 620 GLN A N 1
ATOM 5116 C CA . GLN A 1 620 ? 29.375 -11.656 -11.477 1 97.88 620 GLN A CA 1
ATOM 5117 C C . GLN A 1 620 ? 29.078 -11.453 -12.961 1 97.88 620 GLN A C 1
ATOM 5119 O O . GLN A 1 620 ? 29.391 -12.312 -13.781 1 97.88 620 GLN A O 1
ATOM 5124 N N . LEU A 1 621 ? 28.422 -10.32 -13.305 1 98 621 LEU A N 1
ATOM 5125 C CA . LEU A 1 621 ? 28.141 -10.008 -14.703 1 98 621 LEU A CA 1
ATOM 5126 C C . LEU A 1 621 ? 29.422 -9.914 -15.508 1 98 621 LEU A C 1
ATOM 5128 O O . LEU A 1 621 ? 29.5 -10.414 -16.625 1 98 621 LEU A O 1
ATOM 5132 N N . GLU A 1 622 ? 30.406 -9.25 -14.938 1 97.44 622 GLU A N 1
ATOM 5133 C CA . GLU A 1 622 ? 31.703 -9.125 -15.609 1 97.44 622 GLU A CA 1
ATOM 5134 C C . GLU A 1 622 ? 32.312 -10.5 -15.875 1 97.44 622 GLU A C 1
ATOM 5136 O O . GLU A 1 622 ? 32.844 -10.742 -16.953 1 97.44 622 GLU A O 1
ATOM 5141 N N . PHE A 1 623 ? 32.281 -11.328 -14.969 1 97.12 623 PHE A N 1
ATOM 5142 C CA . PHE A 1 623 ? 32.781 -12.688 -15.141 1 97.12 623 PHE A CA 1
ATOM 5143 C C . PHE A 1 623 ? 32.031 -13.391 -16.281 1 97.12 623 PHE A C 1
ATOM 5145 O O . PHE A 1 623 ? 32.688 -14 -17.141 1 97.12 623 PHE A O 1
ATOM 5152 N N . LEU A 1 624 ? 30.688 -13.336 -16.25 1 96.88 624 LEU A N 1
ATOM 5153 C CA . LEU A 1 624 ? 29.891 -14 -17.266 1 96.88 624 LEU A CA 1
ATOM 5154 C C . LEU A 1 624 ? 30.219 -13.469 -18.656 1 96.88 624 LEU A C 1
ATOM 5156 O O . LEU A 1 624 ? 30.266 -14.227 -19.625 1 96.88 624 LEU A O 1
ATOM 5160 N N . GLN A 1 625 ? 30.438 -12.18 -18.734 1 95.25 625 GLN A N 1
ATOM 5161 C CA . GLN A 1 625 ? 30.734 -11.547 -20.016 1 95.25 625 GLN A CA 1
ATOM 5162 C C . GLN A 1 625 ? 32.125 -11.977 -20.531 1 95.25 625 GLN A C 1
ATOM 5164 O O . GLN A 1 625 ? 32.375 -11.969 -21.734 1 95.25 625 GLN A O 1
ATOM 5169 N N . GLY A 1 626 ? 32.969 -12.391 -19.609 1 93.81 626 GLY A N 1
ATOM 5170 C CA . GLY A 1 626 ? 34.25 -12.898 -19.984 1 93.81 626 GLY A CA 1
ATOM 5171 C C . GLY A 1 626 ? 34.25 -14.383 -20.297 1 93.81 626 GLY A C 1
ATOM 5172 O O . GLY A 1 626 ? 35.156 -14.891 -20.953 1 93.81 626 GLY A O 1
ATOM 5173 N N . ASP A 1 627 ? 33.25 -15.039 -19.828 1 90.44 627 ASP A N 1
ATOM 5174 C CA . ASP A 1 627 ? 33.156 -16.484 -19.984 1 90.44 627 ASP A CA 1
ATOM 5175 C C . ASP A 1 627 ? 32.188 -16.844 -21.094 1 90.44 627 ASP A C 1
ATOM 5177 O O . ASP A 1 627 ? 31.25 -17.625 -20.891 1 90.44 627 ASP A O 1
ATOM 5181 N N . GLN A 1 628 ? 32.438 -16.281 -22.234 1 85.62 628 GLN A N 1
ATOM 5182 C CA . GLN A 1 628 ? 31.547 -16.531 -23.375 1 85.62 628 GLN A CA 1
ATOM 5183 C C . GLN A 1 628 ? 31.969 -17.812 -24.109 1 85.62 628 GLN A C 1
ATOM 5185 O O . GLN A 1 628 ? 33 -18.422 -23.781 1 85.62 628 GLN A O 1
ATOM 5190 N N . LEU A 1 629 ? 31.047 -18.234 -25.016 1 77.56 629 LEU A N 1
ATOM 5191 C CA . LEU A 1 629 ? 31.375 -19.422 -25.812 1 77.56 629 LEU A CA 1
ATOM 5192 C C . LEU A 1 629 ? 32.656 -19.203 -26.609 1 77.56 629 LEU A C 1
ATOM 5194 O O . LEU A 1 629 ? 32.906 -18.094 -27.109 1 77.56 629 LEU A O 1
ATOM 5198 N N . MET B 1 1 ? -51.031 -27.672 32.219 1 27.31 1 MET B N 1
ATOM 5199 C CA . MET B 1 1 ? -49.875 -27.125 31.531 1 27.31 1 MET B CA 1
ATOM 5200 C C . MET B 1 1 ? -48.688 -26.953 32.5 1 27.31 1 MET B C 1
ATOM 5202 O O . MET B 1 1 ? -47.531 -26.953 32.094 1 27.31 1 MET B O 1
ATOM 5206 N N . VAL B 1 2 ? -49.125 -26.719 33.781 1 29.17 2 VAL B N 1
ATOM 5207 C CA . VAL B 1 2 ? -48.375 -26.547 35 1 29.17 2 VAL B CA 1
ATOM 5208 C C . VAL B 1 2 ? -47.625 -27.844 35.344 1 29.17 2 VAL B C 1
ATOM 5210 O O . VAL B 1 2 ? -46.5 -27.812 35.844 1 29.17 2 VAL B O 1
ATOM 5213 N N . LYS B 1 3 ? -48.438 -29.016 35.281 1 35.47 3 LYS B N 1
ATOM 5214 C CA . LYS B 1 3 ? -48 -30.328 35.719 1 35.47 3 LYS B CA 1
ATOM 5215 C C . LYS B 1 3 ? -46.719 -30.75 34.969 1 35.47 3 LYS B C 1
ATOM 5217 O O . LYS B 1 3 ? -45.812 -31.312 35.562 1 35.47 3 LYS B O 1
ATOM 5222 N N . TYR B 1 4 ? -46.781 -30.5 33.562 1 36.25 4 TYR B N 1
ATOM 5223 C CA . TYR B 1 4 ? -45.688 -30.984 32.719 1 36.25 4 TYR B CA 1
ATOM 5224 C C . TYR B 1 4 ? -44.406 -30.234 33 1 36.25 4 TYR B C 1
ATOM 5226 O O . TYR B 1 4 ? -43.312 -30.672 32.594 1 36.25 4 TYR B O 1
ATOM 5234 N N . ILE B 1 5 ? -44.469 -28.984 33.531 1 37.62 5 ILE B N 1
ATOM 5235 C CA . ILE B 1 5 ? -43.344 -28.125 33.844 1 37.62 5 ILE B CA 1
ATOM 5236 C C . ILE B 1 5 ? -42.562 -28.703 35.031 1 37.62 5 ILE B C 1
ATOM 5238 O O . ILE B 1 5 ? -41.312 -28.656 35.031 1 37.62 5 ILE B O 1
ATOM 5242 N N . ARG B 1 6 ? -43.281 -29.375 36 1 37.34 6 ARG B N 1
ATOM 5243 C CA . ARG B 1 6 ? -42.719 -29.891 37.25 1 37.34 6 ARG B CA 1
ATOM 5244 C C . ARG B 1 6 ? -41.781 -31.062 36.969 1 37.34 6 ARG B C 1
ATOM 5246 O O . ARG B 1 6 ? -40.688 -31.141 37.562 1 37.34 6 ARG B O 1
ATOM 5253 N N . GLU B 1 7 ? -42.344 -32.031 36.156 1 43.59 7 GLU B N 1
ATOM 5254 C CA . GLU B 1 7 ? -41.625 -33.281 35.969 1 43.59 7 GLU B CA 1
ATOM 5255 C C . GLU B 1 7 ? -40.312 -33.094 35.188 1 43.59 7 GLU B C 1
ATOM 5257 O O . GLU B 1 7 ? -39.375 -33.844 35.344 1 43.59 7 GLU B O 1
ATOM 5262 N N . GLY B 1 8 ? -40.344 -32.062 34.219 1 39.06 8 GLY B N 1
ATOM 5263 C CA . GLY B 1 8 ? -39.156 -31.812 33.438 1 39.06 8 GLY B CA 1
ATOM 5264 C C . GLY B 1 8 ? -38 -31.266 34.25 1 39.06 8 GLY B C 1
ATOM 5265 O O . GLY B 1 8 ? -36.844 -31.344 33.812 1 39.06 8 GLY B O 1
ATOM 5266 N N . GLY B 1 9 ? -38.25 -30.609 35.406 1 41.19 9 GLY B N 1
ATOM 5267 C CA . GLY B 1 9 ? -37.312 -30.078 36.344 1 41.19 9 GLY B CA 1
ATOM 5268 C C . GLY B 1 9 ? -36.5 -31.156 37.062 1 41.19 9 GLY B C 1
ATOM 5269 O O . GLY B 1 9 ? -35.312 -30.953 37.344 1 41.19 9 GLY B O 1
ATOM 5270 N N . GLN B 1 10 ? -37.25 -32.25 37.438 1 45.41 10 GLN B N 1
ATOM 5271 C CA . GLN B 1 10 ? -36.594 -33.312 38.188 1 45.41 10 GLN B CA 1
ATOM 5272 C C . GLN B 1 10 ? -35.531 -34 37.344 1 45.41 10 GLN B C 1
ATOM 5274 O O . GLN B 1 10 ? -34.531 -34.5 37.875 1 45.41 10 GLN B O 1
ATOM 5279 N N . LEU B 1 11 ? -35.844 -34.156 35.969 1 43.38 11 LEU B N 1
ATOM 5280 C CA . LEU B 1 11 ? -34.875 -34.875 35.125 1 43.38 11 LEU B CA 1
ATOM 5281 C C . LEU B 1 11 ? -33.562 -34.094 35.062 1 43.38 11 LEU B C 1
ATOM 5283 O O . LEU B 1 11 ? -32.5 -34.719 35.125 1 43.38 11 LEU B O 1
ATOM 5287 N N . VAL B 1 12 ? -33.594 -32.781 35.062 1 42.09 12 VAL B N 1
ATOM 5288 C CA . VAL B 1 12 ? -32.375 -31.984 34.969 1 42.09 12 VAL B CA 1
ATOM 5289 C C . VAL B 1 12 ? -31.547 -32.156 36.219 1 42.09 12 VAL B C 1
ATOM 5291 O O . VAL B 1 12 ? -30.328 -32.281 36.156 1 42.09 12 VAL B O 1
ATOM 5294 N N . GLN B 1 13 ? -32.219 -32.312 37.406 1 40.72 13 GLN B N 1
ATOM 5295 C CA . GLN B 1 13 ? -31.469 -32.469 38.625 1 40.72 13 GLN B CA 1
ATOM 5296 C C . GLN B 1 13 ? -30.688 -33.781 38.656 1 40.72 13 GLN B C 1
ATOM 5298 O O . GLN B 1 13 ? -29.562 -33.812 39.156 1 40.72 13 GLN B O 1
ATOM 5303 N N . ARG B 1 14 ? -31.328 -34.938 38.219 1 40.38 14 ARG B N 1
ATOM 5304 C CA . ARG B 1 14 ? -30.656 -36.219 38.281 1 40.38 14 ARG B CA 1
ATOM 5305 C C . ARG B 1 14 ? -29.391 -36.219 37.438 1 40.38 14 ARG B C 1
ATOM 5307 O O . ARG B 1 14 ? -28.375 -36.812 37.812 1 40.38 14 ARG B O 1
ATOM 5314 N N . LEU B 1 15 ? -29.594 -35.562 36.188 1 37.78 15 LEU B N 1
ATOM 5315 C CA . LEU B 1 15 ? -28.438 -35.625 35.312 1 37.78 15 LEU B CA 1
ATOM 5316 C C . LEU B 1 15 ? -27.25 -34.875 35.906 1 37.78 15 LEU B C 1
ATOM 5318 O O . LEU B 1 15 ? -26.109 -35.281 35.75 1 37.78 15 LEU B O 1
ATOM 5322 N N . VAL B 1 16 ? -27.516 -33.812 36.75 1 37.53 16 VAL B N 1
ATOM 5323 C CA . VAL B 1 16 ? -26.422 -33.062 37.344 1 37.53 16 VAL B CA 1
ATOM 5324 C C . VAL B 1 16 ? -25.672 -33.938 38.312 1 37.53 16 VAL B C 1
ATOM 5326 O O . VAL B 1 16 ? -24.453 -33.812 38.469 1 37.53 16 VAL B O 1
ATOM 5329 N N . ARG B 1 17 ? -26.344 -34.781 39.031 1 33.47 17 ARG B N 1
ATOM 5330 C CA . ARG B 1 17 ? -25.656 -35.469 40.125 1 33.47 17 ARG B CA 1
ATOM 5331 C C . ARG B 1 17 ? -24.547 -36.375 39.594 1 33.47 17 ARG B C 1
ATOM 5333 O O . ARG B 1 17 ? -23.562 -36.656 40.281 1 33.47 17 ARG B O 1
ATOM 5340 N N . ARG B 1 18 ? -24.906 -37.188 38.469 1 32.5 18 ARG B N 1
ATOM 5341 C CA . ARG B 1 18 ? -23.922 -38.219 38.156 1 32.5 18 ARG B CA 1
ATOM 5342 C C . ARG B 1 18 ? -22.609 -37.594 37.688 1 32.5 18 ARG B C 1
ATOM 5344 O O . ARG B 1 18 ? -21.625 -38.281 37.5 1 32.5 18 ARG B O 1
ATOM 5351 N N . VAL B 1 19 ? -22.734 -36.438 36.938 1 35.34 19 VAL B N 1
ATOM 5352 C CA . VAL B 1 19 ? -21.5 -36.094 36.25 1 35.34 19 VAL B CA 1
ATOM 5353 C C . VAL B 1 19 ? -20.484 -35.531 37.25 1 35.34 19 VAL B C 1
ATOM 5355 O O . VAL B 1 19 ? -20.484 -34.312 37.531 1 35.34 19 VAL B O 1
ATOM 5358 N N . ASN B 1 20 ? -20.516 -36.031 38.594 1 33.62 20 ASN B N 1
ATOM 5359 C CA . ASN B 1 20 ? -19.594 -35.562 39.625 1 33.62 20 ASN B CA 1
ATOM 5360 C C . ASN B 1 20 ? -18.141 -35.781 39.219 1 33.62 20 ASN B C 1
ATOM 5362 O O . ASN B 1 20 ? -17.234 -35.594 40.031 1 33.62 20 ASN B O 1
ATOM 5366 N N . SER B 1 21 ? -17.938 -36.906 38.438 1 32.78 21 SER B N 1
ATOM 5367 C CA . SER B 1 21 ? -16.578 -37.406 38.688 1 32.78 21 SER B CA 1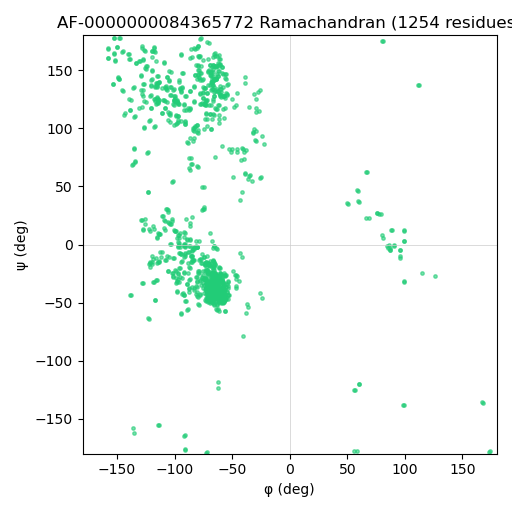
ATOM 5368 C C . SER B 1 21 ? -15.523 -36.375 38.281 1 32.78 21 SER B C 1
ATOM 5370 O O . SER B 1 21 ? -14.703 -36 39.125 1 32.78 21 SER B O 1
ATOM 5372 N N . THR B 1 22 ? -14.477 -36.75 37.312 1 34.47 22 THR B N 1
ATOM 5373 C CA . THR B 1 22 ? -13.133 -36.188 37.219 1 34.47 22 THR B CA 1
ATOM 5374 C C . THR B 1 22 ? -13.156 -34.75 36.688 1 34.47 22 THR B C 1
ATOM 5376 O O . THR B 1 22 ? -14.148 -34.344 36.094 1 34.47 22 THR B O 1
ATOM 5379 N N . LYS B 1 23 ? -11.953 -33.906 36.969 1 36.88 23 LYS B N 1
ATOM 5380 C CA . LYS B 1 23 ? -11.641 -32.5 36.656 1 36.88 23 LYS B CA 1
ATOM 5381 C C . LYS B 1 23 ? -11.977 -32.188 35.219 1 36.88 23 LYS B C 1
ATOM 5383 O O . LYS B 1 23 ? -12.312 -31.047 34.875 1 36.88 23 LYS B O 1
ATOM 5388 N N . ARG B 1 24 ? -11.758 -33.188 34.312 1 36.78 24 ARG B N 1
ATOM 5389 C CA . ARG B 1 24 ? -11.914 -32.969 32.875 1 36.78 24 ARG B CA 1
ATOM 5390 C C . ARG B 1 24 ? -13.359 -32.594 32.562 1 36.78 24 ARG B C 1
ATOM 5392 O O . ARG B 1 24 ? -13.609 -31.844 31.609 1 36.78 24 ARG B O 1
ATOM 5399 N N . SER B 1 25 ? -14.328 -33.219 33.375 1 33.94 25 SER B N 1
ATOM 5400 C CA . SER B 1 25 ? -15.75 -33.094 33.062 1 33.94 25 SER B CA 1
ATOM 5401 C C . SER B 1 25 ? -16.25 -31.688 33.406 1 33.94 25 SER B C 1
ATOM 5403 O O . SER B 1 25 ? -17.25 -31.234 32.844 1 33.94 25 SER B O 1
ATOM 5405 N N . ARG B 1 26 ? -15.562 -31.125 34.469 1 38.09 26 ARG B N 1
ATOM 5406 C CA . ARG B 1 26 ? -16.016 -29.781 34.844 1 38.09 26 ARG B CA 1
ATOM 5407 C C . ARG B 1 26 ? -15.664 -28.766 33.75 1 38.09 26 ARG B C 1
ATOM 5409 O O . ARG B 1 26 ? -16.438 -27.844 33.5 1 38.09 26 ARG B O 1
ATOM 5416 N N . ILE B 1 27 ? -14.453 -29.016 33.188 1 38.72 27 ILE B N 1
ATOM 5417 C CA . ILE B 1 27 ? -13.984 -28.016 32.219 1 38.72 27 ILE B CA 1
ATOM 5418 C C . ILE B 1 27 ? -14.883 -28.047 30.984 1 38.72 27 ILE B C 1
ATOM 5420 O O . ILE B 1 27 ? -15.234 -27 30.438 1 38.72 27 ILE B O 1
ATOM 5424 N N . VAL B 1 28 ? -15.375 -29.312 30.641 1 39.5 28 VAL B N 1
ATOM 5425 C CA . VAL B 1 28 ? -16.219 -29.422 29.453 1 39.5 28 VAL B CA 1
ATOM 5426 C C . VAL B 1 28 ? -17.562 -28.766 29.703 1 39.5 28 VAL B C 1
ATOM 5428 O O . VAL B 1 28 ? -18.109 -28.078 28.828 1 39.5 28 VAL B O 1
ATOM 5431 N N . LEU B 1 29 ? -18.047 -28.844 31.031 1 38.81 29 LEU B N 1
ATOM 5432 C CA . LEU B 1 29 ? -19.359 -28.281 31.344 1 38.81 29 LEU B CA 1
ATOM 5433 C C . LEU B 1 29 ? -19.312 -26.766 31.312 1 38.81 29 LEU B C 1
ATOM 5435 O O . LEU B 1 29 ? -20.219 -26.125 30.766 1 38.81 29 LEU B O 1
ATOM 5439 N N . ILE B 1 30 ? -18.219 -26.234 31.891 1 42.03 30 ILE B N 1
ATOM 5440 C CA . ILE B 1 30 ? -18.141 -24.781 31.938 1 42.03 30 ILE B CA 1
ATOM 5441 C C . ILE B 1 30 ? -17.984 -24.234 30.516 1 42.03 30 ILE B C 1
ATOM 5443 O O . ILE B 1 30 ? -18.609 -23.219 30.172 1 42.03 30 ILE B O 1
ATOM 5447 N N . SER B 1 31 ? -17.297 -25.016 29.641 1 39.34 31 SER B N 1
ATOM 5448 C CA . SER B 1 31 ? -17.172 -24.547 28.266 1 39.34 31 SER B CA 1
ATOM 5449 C C . SER B 1 31 ? -18.5 -24.625 27.531 1 39.34 31 SER B C 1
ATOM 5451 O O . SER B 1 31 ? -18.781 -23.797 26.656 1 39.34 31 SER B O 1
ATOM 5453 N N . PHE B 1 32 ? -19.328 -25.625 27.891 1 42.94 32 PHE B N 1
ATOM 5454 C CA . PHE B 1 32 ? -20.625 -25.766 27.234 1 42.94 32 PHE B CA 1
ATOM 5455 C C . PHE B 1 32 ? -21.578 -24.672 27.688 1 42.94 32 PHE B C 1
ATOM 5457 O O . PHE B 1 32 ? -22.328 -24.125 26.875 1 42.94 32 PHE B O 1
ATOM 5464 N N . ILE B 1 33 ? -21.547 -24.344 28.984 1 43.69 33 ILE B N 1
ATOM 5465 C CA . ILE B 1 33 ? -22.469 -23.312 29.469 1 43.69 33 ILE B CA 1
ATOM 5466 C C . ILE B 1 33 ? -22.047 -21.953 28.906 1 43.69 33 ILE B C 1
ATOM 5468 O O . ILE B 1 33 ? -22.906 -21.141 28.531 1 43.69 33 ILE B O 1
ATOM 5472 N N . SER B 1 34 ? -20.75 -21.797 28.734 1 39.59 34 SER B N 1
ATOM 5473 C CA . SER B 1 34 ? -20.328 -20.5 28.188 1 39.59 34 SER B CA 1
ATOM 5474 C C . SER B 1 34 ? -20.719 -20.359 26.719 1 39.59 34 SER B C 1
ATOM 5476 O O . SER B 1 34 ? -21.125 -19.281 26.297 1 39.59 34 SER B O 1
ATOM 5478 N N . VAL B 1 35 ? -20.703 -21.453 25.938 1 45.56 35 VAL B N 1
ATOM 5479 C CA . VAL B 1 35 ? -21.156 -21.406 24.547 1 45.56 35 VAL B CA 1
ATOM 5480 C C . VAL B 1 35 ? -22.672 -21.234 24.5 1 45.56 35 VAL B C 1
ATOM 5482 O O . VAL B 1 35 ? -23.188 -20.469 23.688 1 45.56 35 VAL B O 1
ATOM 5485 N N . LEU B 1 36 ? -23.391 -21.875 25.469 1 45.28 36 LEU B N 1
ATOM 5486 C CA . LEU B 1 36 ? -24.844 -21.734 25.469 1 45.28 36 LEU B CA 1
ATOM 5487 C C . LEU B 1 36 ? -25.25 -20.312 25.844 1 45.28 36 LEU B C 1
ATOM 5489 O O . LEU B 1 36 ? -26.156 -19.734 25.219 1 45.28 36 LEU B O 1
ATOM 5493 N N . CYS B 1 37 ? -24.578 -19.75 26.844 1 42.47 37 CYS B N 1
ATOM 5494 C CA . CYS B 1 37 ? -24.891 -18.359 27.188 1 42.47 37 CYS B CA 1
ATOM 5495 C C . CYS B 1 37 ? -24.531 -17.438 26.031 1 42.47 37 CYS B C 1
ATOM 5497 O O . CYS B 1 37 ? -25.266 -16.484 25.75 1 42.47 37 CYS B O 1
ATOM 5499 N N . LEU B 1 38 ? -23.516 -17.719 25.234 1 41.31 38 LEU B N 1
ATOM 5500 C CA . LEU B 1 38 ? -23.172 -16.906 24.078 1 41.31 38 LEU B CA 1
ATOM 5501 C C . LEU B 1 38 ? -24.203 -17.078 22.969 1 41.31 38 LEU B C 1
ATOM 5503 O O . LEU B 1 38 ? -24.578 -16.094 22.312 1 41.31 38 LEU B O 1
ATOM 5507 N N . VAL B 1 39 ? -24.781 -18.25 22.797 1 43.81 39 VAL B N 1
ATOM 5508 C CA . VAL B 1 39 ? -25.812 -18.469 21.781 1 43.81 39 VAL B CA 1
ATOM 5509 C C . VAL B 1 39 ? -27.109 -17.797 22.203 1 43.81 39 VAL B C 1
ATOM 5511 O O . VAL B 1 39 ? -27.781 -17.141 21.406 1 43.81 39 VAL B O 1
ATOM 5514 N N . ILE B 1 40 ? -27.484 -17.906 23.453 1 43.72 40 ILE B N 1
ATOM 5515 C CA . ILE B 1 40 ? -28.734 -17.297 23.891 1 43.72 40 ILE B CA 1
ATOM 5516 C C . ILE B 1 40 ? -28.625 -15.781 23.797 1 43.72 40 ILE B C 1
ATOM 5518 O O . ILE B 1 40 ? -29.578 -15.117 23.359 1 43.72 40 ILE B O 1
ATOM 5522 N N . LEU B 1 41 ? -27.5 -15.211 24.188 1 37.44 41 LEU B N 1
ATOM 5523 C CA . LEU B 1 41 ? -27.344 -13.766 24.031 1 37.44 41 LEU B CA 1
ATOM 5524 C C . LEU B 1 41 ? -27.375 -13.375 22.562 1 37.44 41 LEU B C 1
ATOM 5526 O O . LEU B 1 41 ? -27.922 -12.336 22.203 1 37.44 41 LEU B O 1
ATOM 5530 N N . GLN B 1 42 ? -26.938 -14.227 21.656 1 35.09 42 GLN B N 1
ATOM 5531 C CA . GLN B 1 42 ? -27.047 -13.938 20.234 1 35.09 42 GLN B CA 1
ATOM 5532 C C . GLN B 1 42 ? -28.5 -14.039 19.766 1 35.09 42 GLN B C 1
ATOM 5534 O O . GLN B 1 42 ? -28.953 -13.219 18.969 1 35.09 42 GLN B O 1
ATOM 5539 N N . LEU B 1 43 ? -29.297 -14.969 20.25 1 37.94 43 LEU B N 1
ATOM 5540 C CA . LEU B 1 43 ? -30.672 -15.086 19.781 1 37.94 43 LEU B CA 1
ATOM 5541 C C . LEU B 1 43 ? -31.516 -13.922 20.281 1 37.94 43 LEU B C 1
ATOM 5543 O O . LEU B 1 43 ? -32.375 -13.406 19.547 1 37.94 43 LEU B O 1
ATOM 5547 N N . ASN B 1 44 ? -31.469 -13.617 21.531 1 33.91 44 ASN B N 1
ATOM 5548 C CA . ASN B 1 44 ? -32.25 -12.453 21.984 1 33.91 44 ASN B CA 1
ATOM 5549 C C . ASN B 1 44 ? -31.828 -11.188 21.234 1 33.91 44 ASN B C 1
ATOM 5551 O O . ASN B 1 44 ? -32.656 -10.289 21.047 1 33.91 44 ASN B O 1
ATOM 5555 N N . TYR B 1 45 ? -30.578 -11.062 20.844 1 30.39 45 TYR B N 1
ATOM 5556 C CA . TYR B 1 45 ? -30.172 -9.906 20.062 1 30.39 45 TYR B CA 1
ATOM 5557 C C . TYR B 1 45 ? -30.844 -9.914 18.688 1 30.39 45 TYR B C 1
ATOM 5559 O O . TYR B 1 45 ? -31.266 -8.867 18.188 1 30.39 45 TYR B O 1
ATOM 5567 N N . LEU B 1 46 ? -31.078 -11.07 18.094 1 30.94 46 LEU B N 1
ATOM 5568 C CA . LEU B 1 46 ? -31.75 -11.078 16.797 1 30.94 46 LEU B CA 1
ATOM 5569 C C . LEU B 1 46 ? -33.219 -10.695 16.938 1 30.94 46 LEU B C 1
ATOM 5571 O O . LEU B 1 46 ? -33.812 -10.148 16.016 1 30.94 46 LEU B O 1
ATOM 5575 N N . TYR B 1 47 ? -33.938 -11.25 17.922 1 31.97 47 TYR B N 1
ATOM 5576 C CA . TYR B 1 47 ? -35.375 -10.977 18 1 31.97 47 TYR B CA 1
ATOM 5577 C C . TYR B 1 47 ? -35.625 -9.492 18.25 1 31.97 47 TYR B C 1
ATOM 5579 O O . TYR B 1 47 ? -36.594 -8.93 17.719 1 31.97 47 TYR B O 1
ATOM 5587 N N . LEU B 1 48 ? -35.062 -8.953 19.328 1 30.41 48 LEU B N 1
ATOM 5588 C CA . LEU B 1 48 ? -35.406 -7.578 19.641 1 30.41 48 LEU B CA 1
ATOM 5589 C C . LEU B 1 48 ? -34.875 -6.625 18.562 1 30.41 48 LEU B C 1
ATOM 5591 O O . LEU B 1 48 ? -35.094 -5.41 18.656 1 30.41 48 LEU B O 1
ATOM 5595 N N . TYR B 1 49 ? -34 -7.152 17.766 1 24.81 49 TYR B N 1
ATOM 5596 C CA . TYR B 1 49 ? -33.562 -6.16 16.797 1 24.81 49 TYR B CA 1
ATOM 5597 C C . TYR B 1 49 ? -34.625 -5.941 15.719 1 24.81 49 TYR B C 1
ATOM 5599 O O . TYR B 1 49 ? -34.719 -6.711 14.758 1 24.81 49 TYR B O 1
ATOM 5607 N N . LYS B 1 50 ? -35.875 -5.727 16.203 1 25.69 50 LYS B N 1
ATOM 5608 C CA . LYS B 1 50 ? -36.719 -5.18 15.125 1 25.69 50 LYS B CA 1
ATOM 5609 C C . LYS B 1 50 ? -35.969 -4.051 14.398 1 25.69 50 LYS B C 1
ATOM 5611 O O . LYS B 1 50 ? -35.406 -3.16 15.031 1 25.69 50 LYS B O 1
ATOM 5616 N N . PRO B 1 51 ? -35.781 -4.316 13.07 1 24.14 51 PRO B N 1
ATOM 5617 C CA . PRO B 1 51 ? -35.219 -3.172 12.336 1 24.14 51 PRO B CA 1
ATOM 5618 C C . PRO B 1 51 ? -35.938 -1.862 12.68 1 24.14 51 PRO B C 1
ATOM 5620 O O . PRO B 1 51 ? -37.156 -1.801 12.688 1 24.14 51 PRO B O 1
ATOM 5623 N N . SER B 1 52 ? -35.531 -1.282 13.781 1 22.94 52 SER B N 1
ATOM 5624 C CA . SER B 1 52 ? -36.156 0.022 13.992 1 22.94 52 SER B CA 1
ATOM 5625 C C . SER B 1 52 ? -36.562 0.666 12.672 1 22.94 52 SER B C 1
ATOM 5627 O O . SER B 1 52 ? -36 0.355 11.625 1 22.94 52 SER B O 1
ATOM 5629 N N . LYS B 1 53 ? -37.875 1.173 12.609 1 25.67 53 LYS B N 1
ATOM 5630 C CA . LYS B 1 53 ? -38.375 2.051 11.562 1 25.67 53 LYS B CA 1
ATOM 5631 C C . LYS B 1 53 ? -37.25 2.914 10.977 1 25.67 53 LYS B C 1
ATOM 5633 O O . LYS B 1 53 ? -36.344 3.318 11.695 1 25.67 53 LYS B O 1
ATOM 5638 N N . GLU B 1 54 ? -37.156 2.793 9.68 1 24.75 54 GLU B N 1
ATOM 5639 C CA . GLU B 1 54 ? -36.438 3.721 8.836 1 24.75 54 GLU B CA 1
ATOM 5640 C C . GLU B 1 54 ? -36.5 5.145 9.375 1 24.75 54 GLU B C 1
ATOM 5642 O O . GLU B 1 54 ? -37.562 5.777 9.312 1 24.75 54 GLU B O 1
ATOM 5647 N N . PHE B 1 55 ? -36.094 5.273 10.609 1 23.47 55 PHE B N 1
ATOM 5648 C CA . PHE B 1 55 ? -36.031 6.715 10.844 1 23.47 55 PHE B CA 1
ATOM 5649 C C . PHE B 1 55 ? -35.469 7.445 9.633 1 23.47 55 PHE B C 1
ATOM 5651 O O . PHE B 1 55 ? -34.344 7.172 9.211 1 23.47 55 PHE B O 1
ATOM 5658 N N . GLN B 1 56 ? -36.375 7.688 8.68 1 23.09 56 GLN B N 1
ATOM 5659 C CA . GLN B 1 56 ? -36.062 8.703 7.688 1 23.09 56 GLN B CA 1
ATOM 5660 C C . GLN B 1 56 ? -35.344 9.883 8.328 1 23.09 56 GLN B C 1
ATOM 5662 O O . GLN B 1 56 ? -35.938 10.656 9.078 1 23.09 56 GLN B O 1
ATOM 5667 N N . VAL B 1 57 ? -34.25 9.523 8.836 1 25.61 57 VAL B N 1
ATOM 5668 C CA . VAL B 1 57 ? -33.5 10.734 9.18 1 25.61 57 VAL B CA 1
ATOM 5669 C C . VAL B 1 57 ? -33.625 11.75 8.055 1 25.61 57 VAL B C 1
ATOM 5671 O O . VAL B 1 57 ? -33.156 11.516 6.938 1 25.61 57 VAL B O 1
ATOM 5674 N N . SER B 1 58 ? -34.844 12.297 8.023 1 24.55 58 SER B N 1
ATOM 5675 C CA . SER B 1 58 ? -34.906 13.508 7.211 1 24.55 58 SER B CA 1
ATOM 5676 C C . SER B 1 58 ? -33.625 14.344 7.371 1 24.55 58 SER B C 1
ATOM 5678 O O . SER B 1 58 ? -33.281 14.742 8.484 1 24.55 58 SER B O 1
ATOM 5680 N N . TYR B 1 59 ? -32.656 13.93 6.652 1 25.55 59 TYR B N 1
ATOM 5681 C CA . TYR B 1 59 ? -31.641 14.961 6.516 1 25.55 59 TYR B CA 1
ATOM 5682 C C . TYR B 1 59 ? -32.281 16.344 6.477 1 25.55 59 TYR B C 1
ATOM 5684 O O . TYR B 1 59 ? -32.938 16.703 5.512 1 25.55 59 TYR B O 1
ATOM 5692 N N . ASN B 1 60 ? -32.969 16.656 7.539 1 25.52 60 ASN B N 1
ATOM 5693 C CA . ASN B 1 60 ? -33.281 18.094 7.449 1 25.52 60 ASN B CA 1
ATOM 5694 C C . ASN B 1 60 ? -32.188 18.844 6.699 1 25.52 60 ASN B C 1
ATOM 5696 O O . ASN B 1 60 ? -31.031 18.844 7.121 1 25.52 60 ASN B O 1
ATOM 5700 N N . LYS B 1 61 ? -32.281 18.969 5.477 1 32.91 61 LYS B N 1
ATOM 5701 C CA . LYS B 1 61 ? -31.547 19.938 4.68 1 32.91 61 LYS B CA 1
ATOM 5702 C C . LYS B 1 61 ? -31.281 21.203 5.484 1 32.91 61 LYS B C 1
ATOM 5704 O O . LYS B 1 61 ? -32.188 21.797 6.066 1 32.91 61 LYS B O 1
ATOM 5709 N N . ALA B 1 62 ? -30.047 21.266 6.012 1 31.19 62 ALA B N 1
ATOM 5710 C CA . ALA B 1 62 ? -29.641 22.578 6.488 1 31.19 62 ALA B CA 1
ATOM 5711 C C . ALA B 1 62 ? -30.422 23.688 5.789 1 31.19 62 ALA B C 1
ATOM 5713 O O . ALA B 1 62 ? -30.547 23.703 4.562 1 31.19 62 ALA B O 1
ATOM 5714 N N . LYS B 1 63 ? -31.516 24.156 6.328 1 34.34 63 LYS B N 1
ATOM 5715 C CA . LYS B 1 63 ? -32.188 25.312 5.746 1 34.34 63 LYS B CA 1
ATOM 5716 C C . LYS B 1 63 ? -31.203 26.203 4.992 1 34.34 63 LYS B C 1
ATOM 5718 O O . LYS B 1 63 ? -30.125 26.5 5.492 1 34.34 63 LYS B O 1
ATOM 5723 N N . PRO B 1 64 ? -31.359 26.312 3.623 1 34.03 64 PRO B N 1
ATOM 5724 C CA . PRO B 1 64 ? -30.672 27.453 3.033 1 34.03 64 PRO B CA 1
ATOM 5725 C C . PRO B 1 64 ? -30.828 28.734 3.85 1 34.03 64 PRO B C 1
ATOM 5727 O O . PRO B 1 64 ? -31.906 29.344 3.838 1 34.03 64 PRO B O 1
ATOM 5730 N N . GLU B 1 65 ? -30.812 28.75 5.113 1 33.44 65 GLU B N 1
ATOM 5731 C CA . GLU B 1 65 ? -30.953 30.109 5.605 1 33.44 65 GLU B CA 1
ATOM 5732 C C . GLU B 1 65 ? -30.172 31.109 4.742 1 33.44 65 GLU B C 1
ATOM 5734 O O . GLU B 1 65 ? -29.203 30.734 4.086 1 33.44 65 GLU B O 1
ATOM 5739 N N . GLY B 1 66 ? -30.672 32.281 4.434 1 35.5 66 GLY B N 1
ATOM 5740 C CA . GLY B 1 66 ? -30.109 33.438 3.748 1 35.5 66 GLY B CA 1
ATOM 5741 C C . GLY B 1 66 ? -28.609 33.562 3.943 1 35.5 66 GLY B C 1
ATOM 5742 O O . GLY B 1 66 ? -28.062 33.125 4.965 1 35.5 66 GLY B O 1
ATOM 5743 N N . SER B 1 67 ? -27.906 33.469 2.854 1 45.25 67 SER B N 1
ATOM 5744 C CA . SER B 1 67 ? -26.469 33.688 2.799 1 45.25 67 SER B CA 1
ATOM 5745 C C . SER B 1 67 ? -26.016 34.688 3.863 1 45.25 67 SER B C 1
ATOM 5747 O O . SER B 1 67 ? -26.531 35.781 3.941 1 45.25 67 SER B O 1
ATOM 5749 N N . THR B 1 68 ? -25.547 34.125 4.953 1 57.53 68 THR B N 1
ATOM 5750 C CA . THR B 1 68 ? -24.969 35.031 5.953 1 57.53 68 THR B CA 1
ATOM 5751 C C . THR B 1 68 ? -24.125 36.125 5.289 1 57.53 68 THR B C 1
ATOM 5753 O O . THR B 1 68 ? -23.719 37.094 5.941 1 57.53 68 THR B O 1
ATOM 5756 N N . TYR B 1 69 ? -23.953 35.812 3.941 1 57.78 69 TYR B N 1
ATOM 5757 C CA . TYR B 1 69 ? -23.141 36.812 3.27 1 57.78 69 TYR B CA 1
ATOM 5758 C C . TYR B 1 69 ? -24 37.969 2.762 1 57.78 69 TYR B C 1
ATOM 5760 O O . TYR B 1 69 ? -25.109 37.75 2.266 1 57.78 69 TYR B O 1
ATOM 5768 N N . TYR B 1 70 ? -23.75 39.125 3.264 1 55.56 70 TYR B N 1
ATOM 5769 C CA . TYR B 1 70 ? -24.5 40.312 2.82 1 55.56 70 TYR B CA 1
ATOM 5770 C C . TYR B 1 70 ? -23.719 41.062 1.743 1 55.56 70 TYR B C 1
ATOM 5772 O O . TYR B 1 70 ? -22.516 40.875 1.605 1 55.56 70 TYR B O 1
ATOM 5780 N N . GLU B 1 71 ? -24.469 41.531 0.766 1 56.34 71 GLU B N 1
ATOM 5781 C CA . GLU B 1 71 ? -23.859 42.344 -0.305 1 56.34 71 GLU B CA 1
ATOM 5782 C C . GLU B 1 71 ? -23.328 43.656 0.22 1 56.34 71 GLU B C 1
ATOM 5784 O O . GLU B 1 71 ? -23.984 44.312 1.032 1 56.34 71 GLU B O 1
ATOM 5789 N N . THR B 1 72 ? -22.031 43.688 0.174 1 59.47 72 THR B N 1
ATOM 5790 C CA . THR B 1 72 ? -21.438 45 0.425 1 59.47 72 THR B CA 1
ATOM 5791 C C . THR B 1 72 ? -20.938 45.625 -0.871 1 59.47 72 THR B C 1
ATOM 5793 O O . THR B 1 72 ? -20.656 44.938 -1.837 1 59.47 72 THR B O 1
ATOM 5796 N N . PRO B 1 73 ? -21.125 46.938 -1.043 1 54.28 73 PRO B N 1
ATOM 5797 C CA . PRO B 1 73 ? -20.641 47.625 -2.258 1 54.28 73 PRO B CA 1
ATOM 5798 C C . PRO B 1 73 ? -19.203 47.25 -2.59 1 54.28 73 PRO B C 1
ATOM 5800 O O . PRO B 1 73 ? -18.828 47.188 -3.766 1 54.28 73 PRO B O 1
ATOM 5803 N N . ASP B 1 74 ? -18.453 46.875 -1.651 1 61.5 74 ASP B N 1
ATOM 5804 C CA . ASP B 1 74 ? -17.016 46.781 -1.876 1 61.5 74 ASP B CA 1
ATOM 5805 C C . ASP B 1 74 ? -16.594 45.312 -2.008 1 61.5 74 ASP B C 1
ATOM 5807 O O . ASP B 1 74 ? -15.453 45.031 -2.357 1 61.5 74 ASP B O 1
ATOM 5811 N N . LEU B 1 75 ? -17.578 44.438 -1.652 1 64.31 75 LEU B N 1
ATOM 5812 C CA . LEU B 1 75 ? -17.203 43.031 -1.69 1 64.31 75 LEU B CA 1
ATOM 5813 C C . LEU B 1 75 ? -18.312 42.188 -2.271 1 64.31 75 LEU B C 1
ATOM 5815 O O . LEU B 1 75 ? -19.453 42.188 -1.772 1 64.31 75 LEU B O 1
ATOM 5819 N N . THR B 1 76 ? -18.031 41.562 -3.434 1 64.12 76 THR B N 1
ATOM 5820 C CA . THR B 1 76 ? -18.969 40.625 -4.02 1 64.12 76 THR B CA 1
ATOM 5821 C C . THR B 1 76 ? -18.672 39.188 -3.533 1 64.12 76 THR B C 1
ATOM 5823 O O . THR B 1 76 ? -17.531 38.719 -3.617 1 64.12 76 THR B O 1
ATOM 5826 N N . VAL B 1 77 ? -19.625 38.656 -2.809 1 69.06 77 VAL B N 1
ATOM 5827 C CA . VAL B 1 77 ? -19.469 37.281 -2.328 1 69.06 77 VAL B CA 1
ATOM 5828 C C . VAL B 1 77 ? -20.188 36.312 -3.27 1 69.06 77 VAL B C 1
ATOM 5830 O O . VAL B 1 77 ? -21.375 36.5 -3.572 1 69.06 77 VAL B O 1
ATOM 5833 N N . ILE B 1 78 ? -19.391 35.344 -3.84 1 63.91 78 ILE B N 1
ATOM 5834 C CA . ILE B 1 78 ? -19.969 34.25 -4.617 1 63.91 78 ILE B CA 1
ATOM 5835 C C . ILE B 1 78 ? -20.625 33.25 -3.68 1 63.91 78 ILE B C 1
ATOM 5837 O O . ILE B 1 78 ? -19.984 32.719 -2.76 1 63.91 78 ILE B O 1
ATOM 5841 N N . LYS B 1 79 ? -21.984 33 -3.842 1 63.75 79 LYS B N 1
ATOM 5842 C CA . LYS B 1 79 ? -22.766 32.156 -2.945 1 63.75 79 LYS B CA 1
ATOM 5843 C C . LYS B 1 79 ? -23.016 30.781 -3.578 1 63.75 79 LYS B C 1
ATOM 5845 O O . LYS B 1 79 ? -22.938 30.641 -4.801 1 63.75 79 LYS B O 1
ATOM 5850 N N . ALA B 1 80 ? -23.094 29.75 -2.654 1 59 80 ALA B N 1
ATOM 5851 C CA . ALA B 1 80 ? -23.5 28.422 -3.133 1 59 80 ALA B CA 1
ATOM 5852 C C . ALA B 1 80 ? -24.984 28.406 -3.467 1 59 80 ALA B C 1
ATOM 5854 O O . ALA B 1 80 ? -25.797 29.047 -2.787 1 59 80 ALA B O 1
ATOM 5855 N N . HIS B 1 81 ? -25.422 28.016 -4.797 1 47.78 81 HIS B N 1
ATOM 5856 C CA . HIS B 1 81 ? -26.844 27.844 -5.098 1 47.78 81 HIS B CA 1
ATOM 5857 C C . HIS B 1 81 ? -27.328 26.453 -4.707 1 47.78 81 HIS B C 1
ATOM 5859 O O . HIS B 1 81 ? -27.016 25.469 -5.379 1 47.78 81 HIS B O 1
ATOM 5865 N N . PRO B 1 82 ? -27.781 26.391 -3.416 1 43.56 82 PRO B N 1
ATOM 5866 C CA . PRO B 1 82 ? -28.188 25.047 -2.965 1 43.56 82 PRO B CA 1
ATOM 5867 C C . PRO B 1 82 ? -29.203 24.391 -3.9 1 43.56 82 PRO B C 1
ATOM 5869 O O . PRO B 1 82 ? -29.359 23.172 -3.881 1 43.56 82 PRO B O 1
ATOM 5872 N N . GLU B 1 83 ? -30.234 25.109 -4.398 1 40.5 83 GLU B N 1
ATOM 5873 C CA . GLU B 1 83 ? -31.359 24.469 -5.055 1 40.5 83 GLU B CA 1
ATOM 5874 C C . GLU B 1 83 ? -30.922 23.75 -6.332 1 40.5 83 GLU B C 1
ATOM 5876 O O . GLU B 1 83 ? -31.719 23.078 -6.984 1 40.5 83 GLU B O 1
ATOM 5881 N N . LYS B 1 84 ? -29.859 24.188 -6.934 1 38.66 84 LYS B N 1
ATOM 5882 C CA . LYS B 1 84 ? -29.625 23.484 -8.195 1 38.66 84 LYS B CA 1
ATOM 5883 C C . LYS B 1 84 ? -28.969 22.125 -7.957 1 38.66 84 LYS B C 1
ATOM 5885 O O . LYS B 1 84 ? -27.891 22.047 -7.367 1 38.66 84 LYS B O 1
ATOM 5890 N N . PRO B 1 85 ? -29.75 21.188 -7.922 1 37.78 85 PRO B N 1
ATOM 5891 C CA . PRO B 1 85 ? -29.297 19.812 -7.707 1 37.78 85 PRO B CA 1
ATOM 5892 C C . PRO B 1 85 ? -27.969 19.516 -8.383 1 37.78 85 PRO B C 1
ATOM 5894 O O . PRO B 1 85 ? -27.359 18.453 -8.148 1 37.78 85 PRO B O 1
ATOM 5897 N N . GLU B 1 86 ? -27.875 19.859 -9.75 1 36.56 86 GLU B N 1
ATOM 5898 C CA . GLU B 1 86 ? -26.812 19.281 -10.586 1 36.56 86 GLU B CA 1
ATOM 5899 C C . GLU B 1 86 ? -25.438 19.75 -10.133 1 36.56 86 GLU B C 1
ATOM 5901 O O . GLU B 1 86 ? -25.281 20.891 -9.688 1 36.56 86 GLU B O 1
ATOM 5906 N N . THR B 1 87 ? -24.469 18.797 -10.047 1 37.62 87 THR B N 1
ATOM 5907 C CA . THR B 1 87 ? -23.078 18.672 -9.633 1 37.62 87 THR B CA 1
ATOM 5908 C C . THR B 1 87 ? -22.281 19.906 -10.023 1 37.62 87 THR B C 1
ATOM 5910 O O . THR B 1 87 ? -21.375 20.328 -9.297 1 37.62 87 THR B O 1
ATOM 5913 N N . GLN B 1 88 ? -22.234 20.203 -11.289 1 39.69 88 GLN B N 1
ATOM 5914 C CA . GLN B 1 88 ? -21.125 20.969 -11.859 1 39.69 88 GLN B CA 1
ATOM 5915 C C . GLN B 1 88 ? -21.203 22.438 -11.453 1 39.69 88 GLN B C 1
ATOM 5917 O O . GLN B 1 88 ? -20.203 23.141 -11.484 1 39.69 88 GLN B O 1
ATOM 5922 N N . ASN B 1 89 ? -22.438 23.016 -11.375 1 38.84 89 ASN B N 1
ATOM 5923 C CA . ASN B 1 89 ? -22.5 24.469 -11.43 1 38.84 89 ASN B CA 1
ATOM 5924 C C . ASN B 1 89 ? -22.703 25.078 -10.047 1 38.84 89 ASN B C 1
ATOM 5926 O O . ASN B 1 89 ? -23.688 25.797 -9.82 1 38.84 89 ASN B O 1
ATOM 5930 N N . ILE B 1 90 ? -22.438 24.469 -9.062 1 43.59 90 ILE B N 1
ATOM 5931 C CA . ILE B 1 90 ? -22.734 25.141 -7.805 1 43.59 90 ILE B CA 1
ATOM 5932 C C . ILE B 1 90 ? -22.281 26.594 -7.883 1 43.59 90 ILE B C 1
ATOM 5934 O O . ILE B 1 90 ? -22.766 27.438 -7.117 1 43.59 90 ILE B O 1
ATOM 5938 N N . THR B 1 91 ? -21.266 26.797 -8.617 1 43.69 91 THR B N 1
ATOM 5939 C CA . THR B 1 91 ? -20.766 28.172 -8.719 1 43.69 91 THR B CA 1
ATOM 5940 C C . THR B 1 91 ? -21.125 28.781 -10.078 1 43.69 91 THR B C 1
ATOM 5942 O O . THR B 1 91 ? -21.234 28.062 -11.07 1 43.69 91 THR B O 1
ATOM 5945 N N . ASP B 1 92 ? -22.094 29.719 -10.117 1 43.59 92 ASP B N 1
ATOM 5946 C CA . ASP B 1 92 ? -22.453 30.5 -11.297 1 43.59 92 ASP B CA 1
ATOM 5947 C C . ASP B 1 92 ? -21.266 30.609 -12.266 1 43.59 92 ASP B C 1
ATOM 5949 O O . ASP B 1 92 ? -20.812 31.719 -12.539 1 43.59 92 ASP B O 1
ATOM 5953 N N . GLY B 1 93 ? -20.734 29.344 -12.727 1 45.56 93 GLY B N 1
ATOM 5954 C CA . GLY B 1 93 ? -19.719 29.438 -13.766 1 45.56 93 GLY B CA 1
ATOM 5955 C C . GLY B 1 93 ? -18.312 29.406 -13.219 1 45.56 93 GLY B C 1
ATOM 5956 O O . GLY B 1 93 ? -17.344 29.531 -13.977 1 45.56 93 GLY B O 1
ATOM 5957 N N . HIS B 1 94 ? -18.188 29.391 -11.867 1 50.66 94 HIS B N 1
ATOM 5958 C CA . HIS B 1 94 ? -16.828 29.359 -11.336 1 50.66 94 HIS B CA 1
ATOM 5959 C C . HIS B 1 94 ? -16.375 27.906 -11.109 1 50.66 94 HIS B C 1
ATOM 5961 O O . HIS B 1 94 ? -17.141 27.094 -10.609 1 50.66 94 HIS B O 1
ATOM 5967 N N . VAL B 1 95 ? -15.297 27.625 -11.836 1 50.44 95 VAL B N 1
ATOM 5968 C CA . VAL B 1 95 ? -14.711 26.297 -11.734 1 50.44 95 VAL B CA 1
ATOM 5969 C C . VAL B 1 95 ? -14.016 26.141 -10.383 1 50.44 95 VAL B C 1
ATOM 5971 O O . VAL B 1 95 ? -13.117 26.906 -10.047 1 50.44 95 VAL B O 1
ATOM 5974 N N . ILE B 1 96 ? -14.656 25.328 -9.523 1 56.31 96 ILE B N 1
ATOM 5975 C CA . ILE B 1 96 ? -14.055 25.078 -8.227 1 56.31 96 ILE B CA 1
ATOM 5976 C C . ILE B 1 96 ? -12.82 24.188 -8.391 1 56.31 96 ILE B C 1
ATOM 5978 O O . ILE B 1 96 ? -11.82 24.375 -7.691 1 56.31 96 ILE B O 1
ATOM 5982 N N . ASN B 1 97 ? -12.914 23.141 -9.219 1 59.22 97 ASN B N 1
ATOM 5983 C CA . ASN B 1 97 ? -11.742 22.312 -9.438 1 59.22 97 ASN B CA 1
ATOM 5984 C C . ASN B 1 97 ? -11.461 22.125 -10.93 1 59.22 97 ASN B C 1
ATOM 5986 O O . ASN B 1 97 ? -12.375 21.828 -11.703 1 59.22 97 ASN B O 1
ATOM 5990 N N . ASP B 1 98 ? -10.328 22.578 -11.367 1 53.72 98 ASP B N 1
ATOM 5991 C CA . ASP B 1 98 ? -9.914 22.578 -12.766 1 53.72 98 ASP B CA 1
ATOM 5992 C C . ASP B 1 98 ? -9.391 21.203 -13.172 1 53.72 98 ASP B C 1
ATOM 5994 O O . ASP B 1 98 ? -8.789 21.047 -14.234 1 53.72 98 ASP B O 1
ATOM 5998 N N . TYR B 1 99 ? -9.359 20.25 -12.203 1 54.69 99 TYR B N 1
ATOM 5999 C CA . TYR B 1 99 ? -8.891 18.938 -12.672 1 54.69 99 TYR B CA 1
ATOM 6000 C C . TYR B 1 99 ? -9.938 18.266 -13.555 1 54.69 99 TYR B C 1
ATOM 6002 O O . TYR B 1 99 ? -11.125 18.25 -13.211 1 54.69 99 TYR B O 1
ATOM 6010 N N . GLY B 1 100 ? -9.688 18.344 -14.836 1 49.22 100 GLY B N 1
ATOM 6011 C CA . GLY B 1 100 ? -10.602 17.5 -15.586 1 49.22 100 GLY B CA 1
ATOM 6012 C C . GLY B 1 100 ? -10.773 16.109 -14.984 1 49.22 100 GLY B C 1
ATOM 6013 O O . GLY B 1 100 ? -9.906 15.648 -14.242 1 49.22 100 GLY B O 1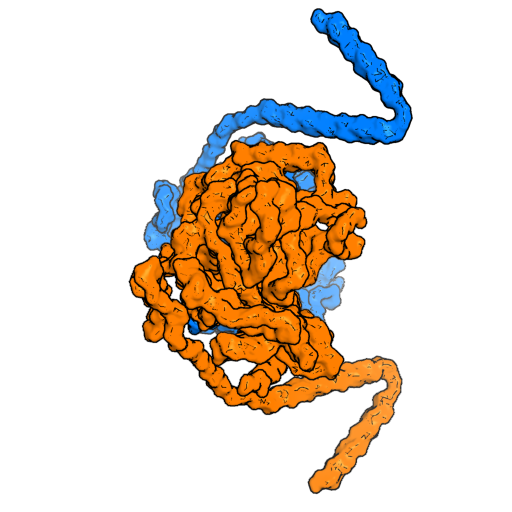
ATOM 6014 N N . ASP B 1 101 ? -11.984 15.68 -14.805 1 46.78 101 ASP B N 1
ATOM 6015 C CA . ASP B 1 101 ? -12.367 14.398 -14.219 1 46.78 101 ASP B CA 1
ATOM 6016 C C . ASP B 1 101 ? -11.25 13.367 -14.375 1 46.78 101 ASP B C 1
ATOM 6018 O O . ASP B 1 101 ? -10.961 12.617 -13.438 1 46.78 101 ASP B O 1
ATOM 6022 N N . ASP B 1 102 ? -10.688 13.273 -15.547 1 50.78 102 ASP B N 1
ATOM 6023 C CA . ASP B 1 102 ? -9.781 12.203 -15.945 1 50.78 102 ASP B CA 1
ATOM 6024 C C . ASP B 1 102 ? -8.344 12.523 -15.539 1 50.78 102 ASP B C 1
ATOM 6026 O O . ASP B 1 102 ? -7.516 11.617 -15.391 1 50.78 102 ASP B O 1
ATOM 6030 N N . GLU B 1 103 ? -8.188 13.758 -15.227 1 51.81 103 GLU B N 1
ATOM 6031 C CA . GLU B 1 103 ? -6.77 14.117 -15.172 1 51.81 103 GLU B CA 1
ATOM 6032 C C . GLU B 1 103 ? -6.184 13.836 -13.789 1 51.81 103 GLU B C 1
ATOM 6034 O O . GLU B 1 103 ? -5.062 13.336 -13.68 1 51.81 103 GLU B O 1
ATOM 6039 N N . TYR B 1 104 ? -6.902 14.133 -12.766 1 50.88 104 TYR B N 1
ATOM 6040 C CA . TYR B 1 104 ? -6.242 14.039 -11.469 1 50.88 104 TYR B CA 1
ATOM 6041 C C . TYR B 1 104 ? -6.188 12.594 -10.984 1 50.88 104 TYR B C 1
ATOM 6043 O O . TYR B 1 104 ? -5.176 12.148 -10.438 1 50.88 104 TYR B O 1
ATOM 6051 N N . TYR B 1 105 ? -7.172 11.922 -11.07 1 55.09 105 TYR B N 1
ATOM 6052 C CA . TYR B 1 105 ? -7.215 10.617 -10.438 1 55.09 105 TYR B CA 1
ATOM 6053 C C . TYR B 1 105 ? -6.695 9.531 -11.375 1 55.09 105 TYR B C 1
ATOM 6055 O O . TYR B 1 105 ? -6.371 8.43 -10.938 1 55.09 105 TYR B O 1
ATOM 6063 N N . LYS B 1 106 ? -6.754 9.758 -12.562 1 51.62 106 LYS B N 1
ATOM 6064 C CA . LYS B 1 106 ? -6.309 8.711 -13.469 1 51.62 106 LYS B CA 1
ATOM 6065 C C . LYS B 1 106 ? -4.805 8.484 -13.359 1 51.62 106 LYS B C 1
ATOM 6067 O O . LYS B 1 106 ? -4.227 7.711 -14.125 1 51.62 106 LYS B O 1
ATOM 6072 N N . ASN B 1 107 ? -4.262 9.164 -12.5 1 43.78 107 ASN B N 1
ATOM 6073 C CA . ASN B 1 107 ? -2.805 9.18 -12.516 1 43.78 107 ASN B CA 1
ATOM 6074 C C . ASN B 1 107 ? -2.229 7.809 -12.156 1 43.78 107 ASN B C 1
ATOM 6076 O O . ASN B 1 107 ? -1.066 7.707 -11.766 1 43.78 107 ASN B O 1
ATOM 6080 N N . LYS B 1 108 ? -3.053 6.684 -11.781 1 48.75 108 LYS B N 1
ATOM 6081 C CA . LYS B 1 108 ? -2.008 5.664 -11.734 1 48.75 108 LYS B CA 1
ATOM 6082 C C . LYS B 1 108 ? -1.306 5.535 -13.086 1 48.75 108 LYS B C 1
ATOM 6084 O O . LYS B 1 108 ? -1.952 5.289 -14.102 1 48.75 108 LYS B O 1
ATOM 6089 N N . ASP B 1 109 ? -0.29 6.391 -13.32 1 50.62 109 ASP B N 1
ATOM 6090 C CA . ASP B 1 109 ? 0.506 6.641 -14.523 1 50.62 109 ASP B CA 1
ATOM 6091 C C . ASP B 1 109 ? 1.02 5.332 -15.117 1 50.62 109 ASP B C 1
ATOM 6093 O O . ASP B 1 109 ? 2.084 4.844 -14.734 1 50.62 109 ASP B O 1
ATOM 6097 N N . PHE B 1 110 ? 0.048 4.441 -15.453 1 55.41 110 PHE B N 1
ATOM 6098 C CA . PHE B 1 110 ? 0.661 3.381 -16.25 1 55.41 110 PHE B CA 1
ATOM 6099 C C . PHE B 1 110 ? 1.346 3.957 -17.484 1 55.41 110 PHE B C 1
ATOM 6101 O O . PHE B 1 110 ? 0.756 4.762 -18.203 1 55.41 110 PHE B O 1
ATOM 6108 N N . SER B 1 111 ? 2.621 3.928 -17.438 1 56.78 111 SER B N 1
ATOM 6109 C CA . SER B 1 111 ? 3.426 4.309 -18.578 1 56.78 111 SER B CA 1
ATOM 6110 C C . SER B 1 111 ? 3.186 3.367 -19.766 1 56.78 111 SER B C 1
ATOM 6112 O O . SER B 1 111 ? 2.584 2.305 -19.594 1 56.78 111 SER B O 1
ATOM 6114 N N . ASP B 1 112 ? 3.275 3.953 -20.891 1 68.44 112 ASP B N 1
ATOM 6115 C CA . ASP B 1 112 ? 3.369 3.039 -22.031 1 68.44 112 ASP B CA 1
ATOM 6116 C C . ASP B 1 112 ? 4.461 1.995 -21.797 1 68.44 112 ASP B C 1
ATOM 6118 O O . ASP B 1 112 ? 5.609 2.195 -22.188 1 68.44 112 ASP B O 1
ATOM 6122 N N . TYR B 1 113 ? 4.109 0.965 -21.062 1 70.88 113 TYR B N 1
ATOM 6123 C CA . TYR B 1 113 ? 5.023 -0.069 -20.594 1 70.88 113 TYR B CA 1
ATOM 6124 C C . TYR B 1 113 ? 5.625 -0.84 -21.766 1 70.88 113 TYR B C 1
ATOM 6126 O O . TYR B 1 113 ? 6.543 -1.646 -21.578 1 70.88 113 TYR B O 1
ATOM 6134 N N . THR B 1 114 ? 5.18 -0.526 -22.953 1 70.94 114 THR B N 1
ATOM 6135 C CA . THR B 1 114 ? 5.715 -1.208 -24.125 1 70.94 114 THR B CA 1
ATOM 6136 C C . THR B 1 114 ? 6.914 -0.45 -24.688 1 70.94 114 THR B C 1
ATOM 6138 O O . THR B 1 114 ? 7.613 -0.953 -25.578 1 70.94 114 THR B O 1
ATOM 6141 N N . ASN B 1 115 ? 7.102 0.716 -24.125 1 73.81 115 ASN B N 1
ATOM 6142 C CA . ASN B 1 115 ? 8.211 1.576 -24.516 1 73.81 115 ASN B CA 1
ATOM 6143 C C . ASN B 1 115 ? 9.211 1.764 -23.375 1 73.81 115 ASN B C 1
ATOM 6145 O O . ASN B 1 115 ? 8.867 2.305 -22.328 1 73.81 115 ASN B O 1
ATOM 6149 N N . ILE B 1 116 ? 10.406 1.397 -23.672 1 76.62 116 ILE B N 1
ATOM 6150 C CA . ILE B 1 116 ? 11.445 1.39 -22.656 1 76.62 116 ILE B CA 1
ATOM 6151 C C . ILE B 1 116 ? 11.664 2.807 -22.125 1 76.62 116 ILE B C 1
ATOM 6153 O O . ILE B 1 116 ? 11.852 3.008 -20.922 1 76.62 116 ILE B O 1
ATOM 6157 N N . ASP B 1 117 ? 11.633 3.783 -23.031 1 77.88 117 ASP B N 1
ATOM 6158 C CA . ASP B 1 117 ? 11.852 5.168 -22.609 1 77.88 117 ASP B CA 1
ATOM 6159 C C . ASP B 1 117 ? 10.742 5.641 -21.672 1 77.88 117 ASP B C 1
ATOM 6161 O O . ASP B 1 117 ? 11 6.391 -20.734 1 77.88 117 ASP B O 1
ATOM 6165 N N . LYS B 1 118 ? 9.617 5.125 -21.922 1 81.38 118 LYS B N 1
ATOM 6166 C CA . LYS B 1 118 ? 8.484 5.516 -21.094 1 81.38 118 LYS B CA 1
ATOM 6167 C C . LYS B 1 118 ? 8.547 4.82 -19.734 1 81.38 118 LYS B C 1
ATOM 6169 O O . LYS B 1 118 ? 8.117 5.379 -18.719 1 81.38 118 LYS B O 1
ATOM 6174 N N . ILE B 1 119 ? 9.141 3.668 -19.734 1 85.12 119 ILE B N 1
ATOM 6175 C CA . ILE B 1 119 ? 9.344 2.961 -18.484 1 85.12 119 ILE B CA 1
ATOM 6176 C C . ILE B 1 119 ? 10.328 3.738 -17.609 1 85.12 119 ILE B C 1
ATOM 6178 O O . ILE B 1 119 ? 10.055 3.98 -16.422 1 85.12 119 ILE B O 1
ATOM 6182 N N . GLU B 1 120 ? 11.398 4.223 -18.203 1 87.5 120 GLU B N 1
ATOM 6183 C CA . GLU B 1 120 ? 12.391 4.984 -17.453 1 87.5 120 GLU B CA 1
ATOM 6184 C C . GLU B 1 120 ? 11.805 6.293 -16.938 1 87.5 120 GLU B C 1
ATOM 6186 O O . GLU B 1 120 ? 12.047 6.676 -15.781 1 87.5 120 GLU B O 1
ATOM 6191 N N . ALA B 1 121 ? 11.031 6.926 -17.797 1 84.81 121 ALA B N 1
ATOM 6192 C CA . ALA B 1 121 ? 10.391 8.172 -17.375 1 84.81 121 ALA B CA 1
ATOM 6193 C C . ALA B 1 121 ? 9.422 7.93 -16.219 1 84.81 121 ALA B C 1
ATOM 6195 O O . ALA B 1 121 ? 9.359 8.727 -15.281 1 84.81 121 ALA B O 1
ATOM 6196 N N . GLY B 1 122 ? 8.703 6.844 -16.344 1 85.38 122 GLY B N 1
ATOM 6197 C CA . GLY B 1 122 ? 7.766 6.504 -15.281 1 85.38 122 GLY B CA 1
ATOM 6198 C C . GLY B 1 122 ? 8.445 6.199 -13.961 1 85.38 122 GLY B C 1
ATOM 6199 O O . GLY B 1 122 ? 7.957 6.59 -12.898 1 85.38 122 GLY B O 1
ATOM 6200 N N . LEU B 1 123 ? 9.539 5.566 -14.016 1 88.56 123 LEU B N 1
ATOM 6201 C CA . LEU B 1 123 ? 10.273 5.203 -12.812 1 88.56 123 LEU B CA 1
ATOM 6202 C C . LEU B 1 123 ? 10.914 6.43 -12.172 1 88.56 123 LEU B C 1
ATOM 6204 O O . LEU B 1 123 ? 11.125 6.461 -10.953 1 88.56 123 LEU B O 1
ATOM 6208 N N . ASN B 1 124 ? 11.141 7.469 -12.961 1 85.75 124 ASN B N 1
ATOM 6209 C CA . ASN B 1 124 ? 11.812 8.672 -12.469 1 85.75 124 ASN B CA 1
ATOM 6210 C C . ASN B 1 124 ? 10.828 9.82 -12.273 1 85.75 124 ASN B C 1
ATOM 6212 O O . ASN B 1 124 ? 11.234 10.977 -12.195 1 85.75 124 ASN B O 1
ATOM 6216 N N . LYS B 1 125 ? 9.609 9.492 -12.188 1 82.62 125 LYS B N 1
ATOM 6217 C CA . LYS B 1 125 ? 8.547 10.492 -12.109 1 82.62 125 LYS B CA 1
ATOM 6218 C C . LYS B 1 125 ? 8.789 11.469 -10.961 1 82.62 125 LYS B C 1
ATOM 6220 O O . LYS B 1 125 ? 8.484 12.656 -11.078 1 82.62 125 LYS B O 1
ATOM 6225 N N . TYR B 1 126 ? 9.367 11.016 -9.852 1 84.56 126 TYR B N 1
ATOM 6226 C CA . TYR B 1 126 ? 9.57 11.859 -8.68 1 84.56 126 TYR B CA 1
ATOM 6227 C C . TYR B 1 126 ? 10.984 12.422 -8.656 1 84.56 126 TYR B C 1
ATOM 6229 O O . TYR B 1 126 ? 11.344 13.188 -7.754 1 84.56 126 TYR B O 1
ATOM 6237 N N . GLY B 1 127 ? 11.734 12.125 -9.625 1 87.94 127 GLY B N 1
ATOM 6238 C CA . GLY B 1 127 ? 13.164 12.391 -9.578 1 87.94 127 GLY B CA 1
ATOM 6239 C C . GLY B 1 127 ? 13.492 13.859 -9.414 1 87.94 127 GLY B C 1
ATOM 6240 O O . GLY B 1 127 ? 14.297 14.227 -8.547 1 87.94 127 GLY B O 1
ATOM 6241 N N . GLU B 1 128 ? 12.852 14.695 -10.211 1 91 128 GLU B N 1
ATOM 6242 C CA . GLU B 1 128 ? 13.141 16.125 -10.156 1 91 128 GLU B CA 1
ATOM 6243 C C . GLU B 1 128 ? 12.703 16.734 -8.828 1 91 128 GLU B C 1
ATOM 6245 O O . GLU B 1 128 ? 13.438 17.516 -8.227 1 91 128 GLU B O 1
ATOM 6250 N N . PHE B 1 129 ? 11.547 16.406 -8.406 1 94.06 129 PHE B N 1
ATOM 6251 C CA . PHE B 1 129 ? 11.039 16.938 -7.145 1 94.06 129 PHE B CA 1
ATOM 6252 C C . PHE B 1 129 ? 11.859 16.406 -5.969 1 94.06 129 PHE B C 1
ATOM 6254 O O . PHE B 1 129 ? 12.141 17.141 -5.023 1 94.06 129 PHE B O 1
ATOM 6261 N N . LYS B 1 130 ? 12.258 15.164 -6.031 1 92.75 130 LYS B N 1
ATOM 6262 C CA . LYS B 1 130 ? 13.133 14.578 -5.02 1 92.75 130 LYS B CA 1
ATOM 6263 C C . LYS B 1 130 ? 14.445 15.344 -4.926 1 92.75 130 LYS B C 1
ATOM 6265 O O . LYS B 1 130 ? 14.922 15.648 -3.826 1 92.75 130 LYS B O 1
ATOM 6270 N N . ASP B 1 131 ? 14.984 15.57 -6.016 1 94.31 131 ASP B N 1
ATOM 6271 C CA . ASP B 1 131 ? 16.25 16.297 -6.062 1 94.31 131 ASP B CA 1
ATOM 6272 C C . ASP B 1 131 ? 16.109 17.688 -5.48 1 94.31 131 ASP B C 1
ATOM 6274 O O . ASP B 1 131 ? 16.953 18.141 -4.703 1 94.31 131 ASP B O 1
ATOM 6278 N N . PHE B 1 132 ? 15.086 18.359 -5.832 1 96.44 132 PHE B N 1
ATOM 6279 C CA . PHE B 1 132 ? 14.828 19.703 -5.32 1 96.44 132 PHE B CA 1
ATOM 6280 C C . PHE B 1 132 ? 14.703 19.688 -3.801 1 96.44 132 PHE B C 1
ATOM 6282 O O . PHE B 1 132 ? 15.367 20.469 -3.109 1 96.44 132 PHE B O 1
ATOM 6289 N N . ILE B 1 133 ? 13.875 18.781 -3.236 1 96 133 ILE B N 1
ATOM 6290 C CA . ILE B 1 133 ? 13.586 18.734 -1.808 1 96 133 ILE B CA 1
ATOM 6291 C C . ILE B 1 133 ? 14.852 18.359 -1.035 1 96 133 ILE B C 1
ATOM 6293 O O . ILE B 1 133 ? 15.188 19.016 -0.046 1 96 133 ILE B O 1
ATOM 6297 N N . ASN B 1 134 ? 15.578 17.391 -1.518 1 94.81 134 ASN B N 1
ATOM 6298 C CA . ASN B 1 134 ? 16.719 16.875 -0.765 1 94.81 134 ASN B CA 1
ATOM 6299 C C . ASN B 1 134 ? 17.953 17.75 -0.926 1 94.81 134 ASN B C 1
ATOM 6301 O O . ASN B 1 134 ? 18.578 18.125 0.061 1 94.81 134 ASN B O 1
ATOM 6305 N N . ASN B 1 135 ? 18.188 18.203 -2.102 1 94.81 135 ASN B N 1
ATOM 6306 C CA . ASN B 1 135 ? 19.469 18.828 -2.383 1 94.81 135 ASN B CA 1
ATOM 6307 C C . ASN B 1 135 ? 19.375 20.359 -2.412 1 94.81 135 ASN B C 1
ATOM 6309 O O . ASN B 1 135 ? 20.344 21.047 -2.131 1 94.81 135 ASN B O 1
ATOM 6313 N N . GLN B 1 136 ? 18.219 20.844 -2.674 1 95.69 136 GLN B N 1
ATOM 6314 C CA . GLN B 1 136 ? 18.109 22.297 -2.812 1 95.69 136 GLN B CA 1
ATOM 6315 C C . GLN B 1 136 ? 17.391 22.906 -1.614 1 95.69 136 GLN B C 1
ATOM 6317 O O . GLN B 1 136 ? 17.438 24.125 -1.419 1 95.69 136 GLN B O 1
ATOM 6322 N N . LEU B 1 137 ? 16.781 22.109 -0.842 1 96.19 137 LEU B N 1
ATOM 6323 C CA . LEU B 1 137 ? 16.047 22.688 0.288 1 96.19 137 LEU B CA 1
ATOM 6324 C C . LEU B 1 137 ? 16.547 22.094 1.604 1 96.19 137 LEU B C 1
ATOM 6326 O O . LEU B 1 137 ? 17.234 22.781 2.377 1 96.19 137 LEU B O 1
ATOM 6330 N N . ILE B 1 138 ? 16.375 20.781 1.81 1 96.19 138 ILE B N 1
ATOM 6331 C CA . ILE B 1 138 ? 16.719 20.156 3.08 1 96.19 138 ILE B CA 1
ATOM 6332 C C . ILE B 1 138 ? 18.219 20.266 3.336 1 96.19 138 ILE B C 1
ATOM 6334 O O . ILE B 1 138 ? 18.641 20.562 4.457 1 96.19 138 ILE B O 1
ATOM 6338 N N . GLN B 1 139 ? 19.016 20.062 2.295 1 96.06 139 GLN B N 1
ATOM 6339 C CA . GLN B 1 139 ? 20.453 20.203 2.471 1 96.06 139 GLN B CA 1
ATOM 6340 C C . GLN B 1 139 ? 20.828 21.609 2.924 1 96.06 139 GLN B C 1
ATOM 6342 O O . GLN B 1 139 ? 21.703 21.797 3.777 1 96.06 139 GLN B O 1
ATOM 6347 N N . LYS B 1 140 ? 20.172 22.609 2.373 1 97.25 140 LYS B N 1
ATOM 6348 C CA . LYS B 1 140 ? 20.422 24 2.771 1 97.25 140 LYS B CA 1
ATOM 6349 C C . LYS B 1 140 ? 20.031 24.234 4.227 1 97.25 140 LYS B C 1
ATOM 6351 O O . LYS B 1 140 ? 20.672 25 4.938 1 97.25 140 LYS B O 1
ATOM 6356 N N . ILE B 1 141 ? 18.984 23.594 4.645 1 97.25 141 ILE B N 1
ATOM 6357 C CA . ILE B 1 141 ? 18.547 23.672 6.035 1 97.25 141 ILE B CA 1
ATOM 6358 C C . ILE B 1 141 ? 19.609 23.047 6.938 1 97.25 141 ILE B C 1
ATOM 6360 O O . ILE B 1 141 ? 20.016 23.641 7.938 1 97.25 141 ILE B O 1
ATOM 6364 N N . LEU B 1 142 ? 20.078 21.891 6.508 1 95.88 142 LEU B N 1
ATOM 6365 C CA . LEU B 1 142 ? 21.062 21.156 7.309 1 95.88 142 LEU B CA 1
ATOM 6366 C C . LEU B 1 142 ? 22.391 21.906 7.363 1 95.88 142 LEU B C 1
ATOM 6368 O O . LEU B 1 142 ? 23.062 21.906 8.398 1 95.88 142 LEU B O 1
ATOM 6372 N N . ASP B 1 143 ? 22.734 22.625 6.336 1 96.38 143 ASP B N 1
ATOM 6373 C CA . ASP B 1 143 ? 23.984 23.375 6.246 1 96.38 143 ASP B CA 1
ATOM 6374 C C . ASP B 1 143 ? 23.969 24.562 7.199 1 96.38 143 ASP B C 1
ATOM 6376 O O . ASP B 1 143 ? 25.016 25.125 7.52 1 96.38 143 ASP B O 1
ATOM 6380 N N . THR B 1 144 ? 22.797 24.938 7.641 1 97 144 THR B N 1
ATOM 6381 C CA . THR B 1 144 ? 22.688 26.141 8.461 1 97 144 THR B CA 1
ATOM 6382 C C . THR B 1 144 ? 22.375 25.781 9.914 1 97 144 THR B C 1
ATOM 6384 O O . THR B 1 144 ? 21.844 26.594 10.664 1 97 144 THR B O 1
ATOM 6387 N N . LYS B 1 145 ? 22.656 24.594 10.273 1 95.5 145 LYS B N 1
ATOM 6388 C CA . LYS B 1 145 ? 22.453 24.172 11.664 1 95.5 145 LYS B CA 1
ATOM 6389 C C . LYS B 1 145 ? 23.219 25.062 12.625 1 95.5 145 LYS B C 1
ATOM 6391 O O . LYS B 1 145 ? 24.422 25.281 12.453 1 95.5 145 LYS B O 1
ATOM 6396 N N . PRO B 1 146 ? 22.516 25.562 13.602 1 95.56 146 PRO B N 1
ATOM 6397 C CA . PRO B 1 146 ? 23.25 26.328 14.602 1 95.56 146 PRO B CA 1
ATOM 6398 C C . PRO B 1 146 ? 24.344 25.516 15.289 1 95.56 146 PRO B C 1
ATOM 6400 O O . PRO B 1 146 ? 24.188 24.297 15.477 1 95.56 146 PRO B O 1
ATOM 6403 N N . SER B 1 147 ? 25.422 26.156 15.781 1 94.56 147 SER B N 1
ATOM 6404 C CA . SER B 1 147 ? 26.609 25.484 16.297 1 94.56 147 SER B CA 1
ATOM 6405 C C . SER B 1 147 ? 26.5 25.234 17.797 1 94.56 147 SER B C 1
ATOM 6407 O O . SER B 1 147 ? 27.516 25.047 18.484 1 94.56 147 SER B O 1
ATOM 6409 N N . PHE B 1 148 ? 25.359 25.453 18.297 1 95.44 148 PHE B N 1
ATOM 6410 C CA . PHE B 1 148 ? 25.156 25.219 19.719 1 95.44 148 PHE B CA 1
ATOM 6411 C C . PHE B 1 148 ? 23.938 24.328 19.953 1 95.44 148 PHE B C 1
ATOM 6413 O O . PHE B 1 148 ? 23.219 23.984 19 1 95.44 148 PHE B O 1
ATOM 6420 N N . GLY B 1 149 ? 23.688 23.828 21.219 1 94.31 149 GLY B N 1
ATOM 6421 C CA . GLY B 1 149 ? 22.672 22.859 21.562 1 94.31 149 GLY B CA 1
ATOM 6422 C C . GLY B 1 149 ? 21.281 23.469 21.641 1 94.31 149 GLY B C 1
ATOM 6423 O O . GLY B 1 149 ? 21.109 24.688 21.531 1 94.31 149 GLY B O 1
ATOM 6424 N N . PRO B 1 150 ? 20.297 22.672 21.875 1 96.44 150 PRO B N 1
ATOM 6425 C CA . PRO B 1 150 ? 18.906 23.125 21.938 1 96.44 150 PRO B CA 1
ATOM 6426 C C . PRO B 1 150 ? 18.672 24.141 23.047 1 96.44 150 PRO B C 1
ATOM 6428 O O . PRO B 1 150 ? 19.281 24.047 24.125 1 96.44 150 PRO B O 1
ATOM 6431 N N . ILE B 1 151 ? 17.734 25 22.797 1 96.62 151 ILE B N 1
ATOM 6432 C CA . ILE B 1 151 ? 17.5 26.078 23.766 1 96.62 151 ILE B CA 1
ATOM 6433 C C . ILE B 1 151 ? 16.141 25.875 24.422 1 96.62 151 ILE B C 1
ATOM 6435 O O . ILE B 1 151 ? 15.75 26.641 25.297 1 96.62 151 ILE B O 1
ATOM 6439 N N . ASN B 1 152 ? 15.359 24.938 23.984 1 94.12 152 ASN B N 1
ATOM 6440 C CA . ASN B 1 152 ? 14.062 24.656 24.594 1 94.12 152 ASN B CA 1
ATOM 6441 C C . ASN B 1 152 ? 14.211 23.828 25.859 1 94.12 152 ASN B C 1
ATOM 6443 O O . ASN B 1 152 ? 13.773 22.672 25.906 1 94.12 152 ASN B O 1
ATOM 6447 N N . ASN B 1 153 ? 14.781 24.406 26.812 1 93.69 153 ASN B N 1
ATOM 6448 C CA . ASN B 1 153 ? 15.047 23.734 28.094 1 93.69 153 ASN B CA 1
ATOM 6449 C C . ASN B 1 153 ? 14.977 24.719 29.266 1 93.69 153 ASN B C 1
ATOM 6451 O O . ASN B 1 153 ? 14.828 25.922 29.062 1 93.69 153 ASN B O 1
ATOM 6455 N N . ARG B 1 154 ? 15.141 24.281 30.453 1 91.31 154 ARG B N 1
ATOM 6456 C CA . ARG B 1 154 ? 14.922 25.031 31.688 1 91.31 154 ARG B CA 1
ATOM 6457 C C . ARG B 1 154 ? 15.953 26.156 31.828 1 91.31 154 ARG B C 1
ATOM 6459 O O . ARG B 1 154 ? 15.656 27.203 32.406 1 91.31 154 ARG B O 1
ATOM 6466 N N . ASP B 1 155 ? 17.062 26 31.281 1 92.38 155 ASP B N 1
ATOM 6467 C CA . ASP B 1 155 ? 18.156 26.953 31.453 1 92.38 155 ASP B CA 1
ATOM 6468 C C . ASP B 1 155 ? 17.875 28.25 30.688 1 92.38 155 ASP B C 1
ATOM 6470 O O . ASP B 1 155 ? 18.516 29.266 30.953 1 92.38 155 ASP B O 1
ATOM 6474 N N . HIS B 1 156 ? 16.984 28.219 29.844 1 96.06 156 HIS B N 1
ATOM 6475 C CA . HIS B 1 156 ? 16.734 29.391 29 1 96.06 156 HIS B CA 1
ATOM 6476 C C . HIS B 1 156 ? 15.492 30.141 29.453 1 96.06 156 HIS B C 1
ATOM 6478 O O . HIS B 1 156 ? 15.094 31.125 28.828 1 96.06 156 HIS B O 1
ATOM 6484 N N . TYR B 1 157 ? 14.883 29.703 30.422 1 94.5 157 TYR B N 1
ATOM 6485 C CA . TYR B 1 157 ? 13.75 30.422 31 1 94.5 157 TYR B CA 1
ATOM 6486 C C . TYR B 1 157 ? 14.156 31.125 32.281 1 94.5 157 TYR B C 1
ATOM 6488 O O . TYR B 1 157 ? 14.828 30.531 33.125 1 94.5 157 TYR B O 1
ATOM 6496 N N . ASN B 1 158 ? 13.719 32.344 32.375 1 91.94 158 ASN B N 1
ATOM 6497 C CA . ASN B 1 158 ? 14.125 33.25 33.469 1 91.94 158 ASN B CA 1
ATOM 6498 C C . ASN B 1 158 ? 13.484 32.875 34.781 1 91.94 158 ASN B C 1
ATOM 6500 O O . ASN B 1 158 ? 12.336 33.219 35.062 1 91.94 158 ASN B O 1
ATOM 6504 N N . LYS B 1 159 ? 14.203 32.438 35.688 1 85.94 159 LYS B N 1
ATOM 6505 C CA . LYS B 1 159 ? 13.719 32 37 1 85.94 159 LYS B CA 1
ATOM 6506 C C . LYS B 1 159 ? 13.453 33.188 37.906 1 85.94 159 LYS B C 1
ATOM 6508 O O . LYS B 1 159 ? 12.68 33.094 38.844 1 85.94 159 LYS B O 1
ATOM 6513 N N . SER B 1 160 ? 14.07 34.312 37.656 1 87.38 160 SER B N 1
ATOM 6514 C CA . SER B 1 160 ? 13.945 35.5 38.5 1 87.38 160 SER B CA 1
ATOM 6515 C C . SER B 1 160 ? 13.078 36.562 37.844 1 87.38 160 SER B C 1
ATOM 6517 O O . SER B 1 160 ? 13.32 37.75 38 1 87.38 160 SER B O 1
ATOM 6519 N N . ASN B 1 161 ? 12.156 36.094 37.062 1 89.25 161 ASN B N 1
ATOM 6520 C CA . ASN B 1 161 ? 11.266 37 36.344 1 89.25 161 ASN B CA 1
ATOM 6521 C C . ASN B 1 161 ? 10.383 37.781 37.312 1 89.25 161 ASN B C 1
ATOM 6523 O O . ASN B 1 161 ? 9.82 37.219 38.25 1 89.25 161 ASN B O 1
ATOM 6527 N N . SER B 1 162 ? 10.336 39.094 37.094 1 87.5 162 SER B N 1
ATOM 6528 C CA . SER B 1 162 ? 9.5 39.906 37.969 1 87.5 162 SER B CA 1
ATOM 6529 C C . SER B 1 162 ? 8.023 39.688 37.688 1 87.5 162 SER B C 1
ATOM 6531 O O . SER B 1 162 ? 7.168 40.031 38.5 1 87.5 162 SER B O 1
ATOM 6533 N N . TYR B 1 163 ? 7.73 39.219 36.531 1 87.44 163 TYR B N 1
ATOM 6534 C CA . TYR B 1 163 ? 6.355 38.906 36.156 1 87.44 163 TYR B CA 1
ATOM 6535 C C . TYR B 1 163 ? 5.992 37.5 36.625 1 87.44 163 TYR B C 1
ATOM 6537 O O . TYR B 1 163 ? 6.875 36.656 36.844 1 87.44 163 TYR B O 1
ATOM 6545 N N . GLN B 1 164 ? 4.719 37.25 36.688 1 81.19 164 GLN B N 1
ATOM 6546 C CA . GLN B 1 164 ? 4.242 35.938 37.094 1 81.19 164 GLN B CA 1
ATOM 6547 C C . GLN B 1 164 ? 4.586 34.906 36.031 1 81.19 164 GLN B C 1
ATOM 6549 O O . GLN B 1 164 ? 4.426 35.156 34.812 1 81.19 164 GLN B O 1
ATOM 6554 N N . THR B 1 165 ? 5.148 33.75 36.562 1 81.56 165 THR B N 1
ATOM 6555 C CA . THR B 1 165 ? 5.508 32.656 35.656 1 81.56 165 THR B CA 1
ATOM 6556 C C . THR B 1 165 ? 4.871 31.359 36.125 1 81.56 165 THR B C 1
ATOM 6558 O O . THR B 1 165 ? 4.309 31.281 37.219 1 81.56 165 THR B O 1
ATOM 6561 N N . ASN B 1 166 ? 4.918 30.375 35.219 1 83.12 166 ASN B N 1
ATOM 6562 C CA . ASN B 1 166 ? 4.676 29 35.656 1 83.12 166 ASN B CA 1
ATOM 6563 C C . ASN B 1 166 ? 5.84 28.469 36.469 1 83.12 166 ASN B C 1
ATOM 6565 O O . ASN B 1 166 ? 6.879 29.109 36.594 1 83.12 166 ASN B O 1
ATOM 6569 N N . TRP B 1 167 ? 5.598 27.281 36.969 1 76.94 167 TRP B N 1
ATOM 6570 C CA . TRP B 1 167 ? 6.582 26.688 37.875 1 76.94 167 TRP B CA 1
ATOM 6571 C C . TRP B 1 167 ? 7.922 26.516 37.188 1 76.94 167 TRP B C 1
ATOM 6573 O O . TRP B 1 167 ? 8.977 26.531 37.812 1 76.94 167 TRP B O 1
ATOM 6583 N N . ASP B 1 168 ? 7.867 26.516 35.875 1 82.56 168 ASP B N 1
ATOM 6584 C CA . ASP B 1 168 ? 9.094 26.234 35.125 1 82.56 168 ASP B CA 1
ATOM 6585 C C . ASP B 1 168 ? 9.633 27.484 34.438 1 82.56 168 ASP B C 1
ATOM 6587 O O . ASP B 1 168 ? 10.477 27.406 33.562 1 82.56 168 ASP B O 1
ATOM 6591 N N . GLY B 1 169 ? 9.102 28.625 34.812 1 85.38 169 GLY B N 1
ATOM 6592 C CA . GLY B 1 169 ? 9.586 29.891 34.312 1 85.38 169 GLY B CA 1
ATOM 6593 C C . GLY B 1 169 ? 8.922 30.297 33 1 85.38 169 GLY B C 1
ATOM 6594 O O . GLY B 1 169 ? 9.109 31.406 32.531 1 85.38 169 GLY B O 1
ATOM 6595 N N . LYS B 1 170 ? 8.109 29.453 32.469 1 90.19 170 LYS B N 1
ATOM 6596 C CA . LYS B 1 170 ? 7.449 29.672 31.203 1 90.19 170 LYS B CA 1
ATOM 6597 C C . LYS B 1 170 ? 6.262 30.625 31.359 1 90.19 170 LYS B C 1
ATOM 6599 O O . LYS B 1 170 ? 5.828 30.906 32.469 1 90.19 170 LYS B O 1
ATOM 6604 N N . LEU B 1 171 ? 5.883 31.125 30.25 1 88.69 171 LEU B N 1
ATOM 6605 C CA . LEU B 1 171 ? 4.715 32 30.234 1 88.69 171 LEU B CA 1
ATOM 6606 C C . LEU B 1 171 ? 3.473 31.266 30.719 1 88.69 171 LEU B C 1
ATOM 6608 O O . LEU B 1 171 ? 3.227 30.125 30.297 1 88.69 171 LEU B O 1
ATOM 6612 N N . PRO B 1 172 ? 2.805 31.875 31.641 1 80.19 172 PRO B N 1
ATOM 6613 C CA . PRO B 1 172 ? 1.635 31.172 32.156 1 80.19 172 PRO B CA 1
ATOM 6614 C C . PRO B 1 172 ? 0.583 30.891 31.094 1 80.19 172 PRO B C 1
ATOM 6616 O O . PRO B 1 172 ? 0.182 31.797 30.359 1 80.19 172 PRO B O 1
ATOM 6619 N N . VAL B 1 173 ? 0.12 29.656 30.969 1 62.34 173 VAL B N 1
ATOM 6620 C CA . VAL B 1 173 ? -0.731 29.078 29.938 1 62.34 173 VAL B CA 1
ATOM 6621 C C . VAL B 1 173 ? -2.082 29.781 29.922 1 62.34 173 VAL B C 1
ATOM 6623 O O . VAL B 1 173 ? -2.547 30.219 28.859 1 62.34 173 VAL B O 1
ATOM 6626 N N . LEU B 1 174 ? -2.734 29.812 31 1 59.75 174 LEU B N 1
ATOM 6627 C CA . LEU B 1 174 ? -4.16 30.109 31.078 1 59.75 174 LEU B CA 1
ATOM 6628 C C . LEU B 1 174 ? -4.395 31.609 31.109 1 59.75 174 LEU B C 1
ATOM 6630 O O . LEU B 1 174 ? -5.496 32.094 30.812 1 59.75 174 LEU B O 1
ATOM 6634 N N . SER B 1 175 ? -3.389 32.375 31.141 1 54.72 175 SER B N 1
ATOM 6635 C CA . SER B 1 175 ? -3.566 33.812 31.281 1 54.72 175 SER B CA 1
ATOM 6636 C C . SER B 1 175 ? -3.643 34.469 29.922 1 54.72 175 SER B C 1
ATOM 6638 O O . SER B 1 175 ? -4.074 35.625 29.812 1 54.72 175 SER B O 1
ATOM 6640 N N . GLY B 1 176 ? -3.678 33.719 28.969 1 56.19 176 GLY B N 1
ATOM 6641 C CA . GLY B 1 176 ? -3.596 34.375 27.672 1 56.19 176 GLY B CA 1
ATOM 6642 C C . GLY B 1 176 ? -4.742 34 26.75 1 56.19 176 GLY B C 1
ATOM 6643 O O . GLY B 1 176 ? -4.625 34.125 25.531 1 56.19 176 GLY B O 1
ATOM 6644 N N . LYS B 1 177 ? -5.781 33.562 27.312 1 73.69 177 LYS B N 1
ATOM 6645 C CA . LYS B 1 177 ? -6.918 33.281 26.453 1 73.69 177 LYS B CA 1
ATOM 6646 C C . LYS B 1 177 ? -7.574 34.562 25.969 1 73.69 177 LYS B C 1
ATOM 6648 O O . LYS B 1 177 ? -8.039 35.375 26.781 1 73.69 177 LYS B O 1
ATOM 6653 N N . LEU B 1 178 ? -7.602 34.719 24.719 1 73.06 178 LEU B N 1
ATOM 6654 C CA . LEU B 1 178 ? -8.023 35.938 24.078 1 73.06 178 LEU B CA 1
ATOM 6655 C C . LEU B 1 178 ? -9.445 36.312 24.484 1 73.06 178 LEU B C 1
ATOM 6657 O O . LEU B 1 178 ? -9.734 37.469 24.766 1 73.06 178 LEU B O 1
ATOM 6661 N N . ARG B 1 179 ? -10.211 35.281 24.594 1 70.44 179 ARG B N 1
ATOM 6662 C CA . ARG B 1 179 ? -11.617 35.562 24.859 1 70.44 179 ARG B CA 1
ATOM 6663 C C . ARG B 1 179 ? -11.883 35.594 26.359 1 70.44 179 ARG B C 1
ATOM 6665 O O . ARG B 1 179 ? -12.383 36.562 26.891 1 70.44 179 ARG B O 1
ATOM 6672 N N . GLU B 1 180 ? -11.414 34.594 27.062 1 63.31 180 GLU B N 1
ATOM 6673 C CA . GLU B 1 180 ? -11.789 34.406 28.469 1 63.31 180 GLU B CA 1
ATOM 6674 C C . GLU B 1 180 ? -11.062 35.406 29.375 1 63.31 180 GLU B C 1
ATOM 6676 O O . GLU B 1 180 ? -11.586 35.781 30.422 1 63.31 180 GLU B O 1
ATOM 6681 N N . ASN B 1 181 ? -9.898 35.656 28.906 1 60.09 181 ASN B N 1
ATOM 6682 C CA . ASN B 1 181 ? -9.094 36.5 29.797 1 60.09 181 ASN B CA 1
ATOM 6683 C C . ASN B 1 181 ? -9.031 37.938 29.312 1 60.09 181 ASN B C 1
ATOM 6685 O O . ASN B 1 181 ? -8.164 38.688 29.75 1 60.09 181 ASN B O 1
ATOM 6689 N N . ASN B 1 182 ? -9.977 38.031 28.5 1 62.78 182 ASN B N 1
ATOM 6690 C CA . ASN B 1 182 ? -10 39.406 28.047 1 62.78 182 ASN B CA 1
ATOM 6691 C C . ASN B 1 182 ? -10.328 40.375 29.203 1 62.78 182 ASN B C 1
ATOM 6693 O O . ASN B 1 182 ? -11.172 40.062 30.047 1 62.78 182 ASN B O 1
ATOM 6697 N N . GLY B 1 183 ? -9.391 41.25 29.5 1 64.5 183 GLY B N 1
ATOM 6698 C CA . GLY B 1 183 ? -9.594 42.25 30.531 1 64.5 183 GLY B CA 1
ATOM 6699 C C . GLY B 1 183 ? -8.656 42.062 31.719 1 64.5 183 GLY B C 1
ATOM 6700 O O . GLY B 1 183 ? -8.422 43.031 32.469 1 64.5 183 GLY B O 1
ATOM 6701 N N . VAL B 1 184 ? -8.203 40.75 31.875 1 72.56 184 VAL B N 1
ATOM 6702 C CA . VAL B 1 184 ? -7.359 40.594 33.062 1 72.56 184 VAL B CA 1
ATOM 6703 C C . VAL B 1 184 ? -5.945 40.188 32.625 1 72.56 184 VAL B C 1
ATOM 6705 O O . VAL B 1 184 ? -5.012 40.281 33.438 1 72.56 184 VAL B O 1
ATOM 6708 N N . ASP B 1 185 ? -5.844 39.875 31.484 1 78.62 185 ASP B N 1
ATOM 6709 C CA . ASP B 1 185 ? -4.52 39.5 31.016 1 78.62 185 ASP B CA 1
ATOM 6710 C C . ASP B 1 185 ? -3.564 40.688 31.016 1 78.62 185 ASP B C 1
ATOM 6712 O O . ASP B 1 185 ? -3.973 41.812 30.734 1 78.62 185 ASP B O 1
ATOM 6716 N N . PRO B 1 186 ? -2.367 40.375 31.359 1 83.38 186 PRO B N 1
ATOM 6717 C CA . PRO B 1 186 ? -1.406 41.469 31.297 1 83.38 186 PRO B CA 1
ATOM 6718 C C . PRO B 1 186 ? -1.146 41.938 29.875 1 83.38 186 PRO B C 1
ATOM 6720 O O . PRO B 1 186 ? -1.34 41.156 28.922 1 83.38 186 PRO B O 1
ATOM 6723 N N . ILE B 1 187 ? -0.756 43.188 29.828 1 89.56 187 ILE B N 1
ATOM 6724 C CA . ILE B 1 187 ? -0.317 43.688 28.531 1 89.56 187 ILE B CA 1
ATOM 6725 C C . ILE B 1 187 ? 0.975 42.969 28.125 1 89.56 187 ILE B C 1
ATOM 6727 O O . ILE B 1 187 ? 1.958 43 28.859 1 89.56 187 ILE B O 1
ATOM 6731 N N . ARG B 1 188 ? 0.926 42.438 27.047 1 92.44 188 ARG B N 1
ATOM 6732 C CA . ARG B 1 188 ? 2.125 41.75 26.562 1 92.44 188 ARG B CA 1
ATOM 6733 C C . ARG B 1 188 ? 3.037 42.719 25.828 1 92.44 188 ARG B C 1
ATOM 6735 O O . ARG B 1 188 ? 3.211 42.625 24.609 1 92.44 188 ARG B O 1
ATOM 6742 N N . SER B 1 189 ? 3.682 43.531 26.609 1 95.5 189 SER B N 1
ATOM 6743 C CA . SER B 1 189 ? 4.609 44.531 26.109 1 95.5 189 SER B CA 1
ATOM 6744 C C . SER B 1 189 ? 5.965 43.938 25.781 1 95.5 189 SER B C 1
ATOM 6746 O O . SER B 1 189 ? 6.199 42.75 26.031 1 95.5 189 SER B O 1
ATOM 6748 N N . LYS B 1 190 ? 6.738 44.688 25.188 1 97.31 190 LYS B N 1
ATOM 6749 C CA . LYS B 1 190 ? 8.094 44.219 24.906 1 97.31 190 LYS B CA 1
ATOM 6750 C C . LYS B 1 190 ? 8.797 43.781 26.172 1 97.31 190 LYS B C 1
ATOM 6752 O O . LYS B 1 190 ? 9.422 42.719 26.203 1 97.31 190 LYS B O 1
ATOM 6757 N N . ASP B 1 191 ? 8.727 44.562 27.25 1 96.12 191 ASP B N 1
ATOM 6758 C CA . ASP B 1 191 ? 9.367 44.25 28.516 1 96.12 191 ASP B CA 1
ATOM 6759 C C . ASP B 1 191 ? 8.82 42.969 29.109 1 96.12 191 ASP B C 1
ATOM 6761 O O . ASP B 1 191 ? 9.578 42.156 29.656 1 96.12 191 ASP B O 1
ATOM 6765 N N . TYR B 1 192 ? 7.562 42.812 28.984 1 94.5 192 TYR B N 1
ATOM 6766 C CA . TYR B 1 192 ? 6.922 41.594 29.469 1 94.5 192 TYR B CA 1
ATOM 6767 C C . TYR B 1 192 ? 7.434 40.375 28.703 1 94.5 192 TYR B C 1
ATOM 6769 O O . TYR B 1 192 ? 7.91 39.438 29.312 1 94.5 192 TYR B O 1
ATOM 6777 N N . LEU B 1 193 ? 7.414 40.438 27.406 1 95.31 193 LEU B N 1
ATOM 6778 C CA . LEU B 1 193 ? 7.73 39.281 26.562 1 95.31 193 LEU B CA 1
ATOM 6779 C C . LEU B 1 193 ? 9.219 38.969 26.609 1 95.31 193 LEU B C 1
ATOM 6781 O O . LEU B 1 193 ? 9.625 37.812 26.5 1 95.31 193 LEU B O 1
ATOM 6785 N N . LYS B 1 194 ? 10.008 39.938 26.781 1 95.88 194 LYS B N 1
ATOM 6786 C CA . LYS B 1 194 ? 11.453 39.75 26.812 1 95.88 194 LYS B CA 1
ATOM 6787 C C . LYS B 1 194 ? 11.898 39.094 28.109 1 95.88 194 LYS B C 1
ATOM 6789 O O . LYS B 1 194 ? 13.008 38.562 28.203 1 95.88 194 LYS B O 1
ATOM 6794 N N . SER B 1 195 ? 11.078 39.094 29.062 1 94.75 195 SER B N 1
ATOM 6795 C CA . SER B 1 195 ? 11.484 38.719 30.406 1 94.75 195 SER B CA 1
ATOM 6796 C C . SER B 1 195 ? 11.461 37.188 30.594 1 94.75 195 SER B C 1
ATOM 6798 O O . SER B 1 195 ? 12.023 36.688 31.562 1 94.75 195 SER B O 1
ATOM 6800 N N . PHE B 1 196 ? 10.898 36.469 29.75 1 94.31 196 PHE B N 1
ATOM 6801 C CA . PHE B 1 196 ? 10.664 35.062 30 1 94.31 196 PHE B CA 1
ATOM 6802 C C . PHE B 1 196 ? 11.797 34.219 29.422 1 94.31 196 PHE B C 1
ATOM 6804 O O . PHE B 1 196 ? 12.461 33.469 30.141 1 94.31 196 PHE B O 1
ATOM 6811 N N . PHE B 1 197 ? 12 34.312 28.156 1 93.38 197 PHE B N 1
ATOM 6812 C CA . PHE B 1 197 ? 12.969 33.5 27.438 1 93.38 197 PHE B CA 1
ATOM 6813 C C . PHE B 1 197 ? 14.281 34.25 27.234 1 93.38 197 PHE B C 1
ATOM 6815 O O . PHE B 1 197 ? 14.312 35.312 26.609 1 93.38 197 PHE B O 1
ATOM 6822 N N . LEU B 1 198 ? 15.367 33.656 27.719 1 93.31 198 LEU B N 1
ATOM 6823 C CA . LEU B 1 198 ? 16.656 34.344 27.719 1 93.31 198 LEU B CA 1
ATOM 6824 C C . LEU B 1 198 ? 17.656 33.625 26.812 1 93.31 198 LEU B C 1
ATOM 6826 O O . LEU B 1 198 ? 17.875 32.406 26.953 1 93.31 198 LEU B O 1
ATOM 6830 N N . LEU B 1 199 ? 18.203 34.375 25.906 1 95.69 199 LEU B N 1
ATOM 6831 C CA . LEU B 1 199 ? 19.266 33.875 25.031 1 95.69 199 LEU B CA 1
ATOM 6832 C C . LEU B 1 199 ? 20.609 34.469 25.406 1 95.69 199 LEU B C 1
ATOM 6834 O O . LEU B 1 199 ? 20.719 35.688 25.656 1 95.69 199 LEU B O 1
ATOM 6838 N N . LYS B 1 200 ? 21.594 33.594 25.453 1 95.56 200 LYS B N 1
ATOM 6839 C CA . LYS B 1 200 ? 22.953 34.125 25.547 1 95.56 200 LYS B CA 1
ATOM 6840 C C . LYS B 1 200 ? 23.344 34.875 24.281 1 95.56 200 LYS B C 1
ATOM 6842 O O . LYS B 1 200 ? 22.781 34.656 23.219 1 95.56 200 LYS B O 1
ATOM 6847 N N . GLU B 1 201 ? 24.281 35.812 24.469 1 96.5 201 GLU B N 1
ATOM 6848 C CA . GLU B 1 201 ? 24.688 36.656 23.344 1 96.5 201 GLU B CA 1
ATOM 6849 C C . GLU B 1 201 ? 25.188 35.812 22.172 1 96.5 201 GLU B C 1
ATOM 6851 O O . GLU B 1 201 ? 24.828 36.062 21.031 1 96.5 201 GLU B O 1
ATOM 6856 N N . ASN B 1 202 ? 25.984 34.812 22.5 1 96.25 202 ASN B N 1
ATOM 6857 C CA . ASN B 1 202 ? 26.531 33.938 21.453 1 96.25 202 ASN B CA 1
ATOM 6858 C C . ASN B 1 202 ? 25.422 33.125 20.766 1 96.25 202 ASN B C 1
ATOM 6860 O O . ASN B 1 202 ? 25.469 32.906 19.547 1 96.25 202 ASN B O 1
ATOM 6864 N N . GLU B 1 203 ? 24.469 32.688 21.531 1 97.69 203 GLU B N 1
ATOM 6865 C CA . GLU B 1 203 ? 23.344 31.953 20.984 1 97.69 203 GLU B CA 1
ATOM 6866 C C . GLU B 1 203 ? 22.531 32.812 20.031 1 97.69 203 GLU B C 1
ATOM 6868 O O . GLU B 1 203 ? 22.156 32.375 18.953 1 97.69 203 GLU B O 1
ATOM 6873 N N . PHE B 1 204 ? 22.328 34.062 20.5 1 97.69 204 PHE B N 1
ATOM 6874 C CA . PHE B 1 204 ? 21.578 35.031 19.719 1 97.69 204 PHE B CA 1
ATOM 6875 C C . PHE B 1 204 ? 22.266 35.281 18.391 1 97.69 204 PHE B C 1
ATOM 6877 O O . PHE B 1 204 ? 21.641 35.219 17.328 1 97.69 204 PHE B O 1
ATOM 6884 N N . VAL B 1 205 ? 23.531 35.531 18.406 1 97.62 205 VAL B N 1
ATOM 6885 C CA . VAL B 1 205 ? 24.297 35.906 17.219 1 97.62 205 VAL B CA 1
ATOM 6886 C C . VAL B 1 205 ? 24.344 34.688 16.266 1 97.62 205 VAL B C 1
ATOM 6888 O O . VAL B 1 205 ? 24.219 34.875 15.047 1 97.62 205 VAL B O 1
ATOM 6891 N N . ASN B 1 206 ? 24.484 33.562 16.828 1 97.81 206 ASN B N 1
ATOM 6892 C CA . ASN B 1 206 ? 24.531 32.344 16.016 1 97.81 206 ASN B CA 1
ATOM 6893 C C . ASN B 1 206 ? 23.203 32.094 15.312 1 97.81 206 ASN B C 1
ATOM 6895 O O . ASN B 1 206 ? 23.188 31.75 14.125 1 97.81 206 ASN B O 1
ATOM 6899 N N . LEU B 1 207 ? 22.078 32.188 16.016 1 98.31 207 LEU B N 1
ATOM 6900 C CA . LEU B 1 207 ? 20.766 32 15.422 1 98.31 207 LEU B CA 1
ATOM 6901 C C . LEU B 1 207 ? 20.5 33.031 14.328 1 98.31 207 LEU B C 1
ATOM 6903 O O . LEU B 1 207 ? 19.953 32.719 13.281 1 98.31 207 LEU B O 1
ATOM 6907 N N . LYS B 1 208 ? 20.875 34.281 14.617 1 98.25 208 LYS B N 1
ATOM 6908 C CA . LYS B 1 208 ? 20.703 35.344 13.648 1 98.25 208 LYS B CA 1
ATOM 6909 C C . LYS B 1 208 ? 21.484 35.062 12.367 1 98.25 208 LYS B C 1
ATOM 6911 O O . LYS B 1 208 ? 20.969 35.219 11.266 1 98.25 208 LYS B O 1
ATOM 6916 N N . ASN B 1 209 ? 22.688 34.594 12.516 1 98.06 209 ASN B N 1
ATOM 6917 C CA . ASN B 1 209 ? 23.531 34.281 11.367 1 98.06 209 ASN B CA 1
ATOM 6918 C C . ASN B 1 209 ? 23 33.062 10.594 1 98.06 209 ASN B C 1
ATOM 6920 O O . ASN B 1 209 ? 22.969 33.094 9.359 1 98.06 209 ASN B O 1
ATOM 6924 N N . SER B 1 210 ? 22.641 32.062 11.352 1 98.38 210 SER B N 1
ATOM 6925 C CA . SER B 1 210 ? 22.078 30.875 10.719 1 98.38 210 SER B CA 1
ATOM 6926 C C . SER B 1 210 ? 20.844 31.203 9.906 1 98.38 210 SER B C 1
ATOM 6928 O O . SER B 1 210 ? 20.672 30.734 8.781 1 98.38 210 SER B O 1
ATOM 6930 N N . HIS B 1 211 ? 20 31.969 10.523 1 98.56 211 HIS B N 1
ATOM 6931 C CA . HIS B 1 211 ? 18.781 32.406 9.852 1 98.56 211 HIS B CA 1
ATOM 6932 C C . HIS B 1 211 ? 19.094 33.188 8.594 1 98.56 211 HIS B C 1
ATOM 6934 O O . HIS B 1 211 ? 18.531 32.938 7.527 1 98.56 211 HIS B O 1
ATOM 6940 N N . LYS B 1 212 ? 20 34.125 8.664 1 98.38 212 LYS B N 1
ATOM 6941 C CA . LYS B 1 212 ? 20.406 34.969 7.547 1 98.38 212 LYS B CA 1
ATOM 6942 C C . LYS B 1 212 ? 21 34.156 6.406 1 98.38 212 LYS B C 1
ATOM 6944 O O . LYS B 1 212 ? 20.641 34.344 5.242 1 98.38 212 LYS B O 1
ATOM 6949 N N . VAL B 1 213 ? 21.859 33.219 6.723 1 98.31 213 VAL B N 1
ATOM 6950 C CA . VAL B 1 213 ? 22.531 32.406 5.711 1 98.31 213 VAL B CA 1
ATOM 6951 C C . VAL B 1 213 ? 21.5 31.531 4.988 1 98.31 213 VAL B C 1
ATOM 6953 O O . VAL B 1 213 ? 21.562 31.359 3.773 1 98.31 213 VAL B O 1
ATOM 6956 N N . PHE B 1 214 ? 20.578 31.031 5.699 1 98.25 214 PHE B N 1
ATOM 6957 C CA . PHE B 1 214 ? 19.531 30.25 5.051 1 98.25 214 PHE B CA 1
ATOM 6958 C C . PHE B 1 214 ? 18.75 31.109 4.062 1 98.25 214 PHE B C 1
ATOM 6960 O O . PHE B 1 214 ? 18.484 30.672 2.936 1 98.25 214 PHE B O 1
ATOM 6967 N N . LEU B 1 215 ? 18.312 32.312 4.559 1 98.38 215 LEU B N 1
ATOM 6968 C CA . LEU B 1 215 ? 17.531 33.188 3.703 1 98.38 215 LEU B CA 1
ATOM 6969 C C . LEU B 1 215 ? 18.297 33.5 2.42 1 98.38 215 LEU B C 1
ATOM 6971 O O . LEU B 1 215 ? 17.703 33.594 1.347 1 98.38 215 LEU B O 1
ATOM 6975 N N . GLU B 1 216 ? 19.578 33.594 2.486 1 97.81 216 GLU B N 1
ATOM 6976 C CA . GLU B 1 216 ? 20.406 33.969 1.341 1 97.81 216 GLU B CA 1
ATOM 6977 C C . GLU B 1 216 ? 20.531 32.812 0.366 1 97.81 216 GLU B C 1
ATOM 6979 O O . GLU B 1 216 ? 20.734 33 -0.833 1 97.81 216 GLU B O 1
ATOM 6984 N N . ASN B 1 217 ? 20.312 31.609 0.904 1 97.38 217 ASN B N 1
ATOM 6985 C CA . ASN B 1 217 ? 20.641 30.453 0.076 1 97.38 217 ASN B CA 1
ATOM 6986 C C . ASN B 1 217 ? 19.391 29.672 -0.304 1 97.38 217 ASN B C 1
ATOM 6988 O O . ASN B 1 217 ? 19.422 28.828 -1.206 1 97.38 217 ASN B O 1
ATOM 6992 N N . MET B 1 218 ? 18.312 29.906 0.34 1 97.25 218 MET B N 1
ATOM 6993 C CA . MET B 1 218 ? 17.094 29.141 0.053 1 97.25 218 MET B CA 1
ATOM 6994 C C . MET B 1 218 ? 16.547 29.5 -1.327 1 97.25 218 MET B C 1
ATOM 6996 O O . MET B 1 218 ? 16.797 30.594 -1.841 1 97.25 218 MET B O 1
ATOM 7000 N N . PRO B 1 219 ? 15.812 28.547 -1.912 1 96.75 219 PRO B N 1
ATOM 7001 C CA . PRO B 1 219 ? 15.141 28.891 -3.166 1 96.75 219 PRO B CA 1
ATOM 7002 C C . PRO B 1 219 ? 14.086 29.984 -2.988 1 96.75 219 PRO B C 1
ATOM 7004 O O . PRO B 1 219 ? 13.555 30.156 -1.889 1 96.75 219 PRO B O 1
ATOM 7007 N N . THR B 1 220 ? 13.852 30.703 -4.07 1 95.5 220 THR B N 1
ATOM 7008 C CA . THR B 1 220 ? 12.883 31.781 -4.004 1 95.5 220 THR B CA 1
ATOM 7009 C C . THR B 1 220 ? 11.539 31.344 -4.582 1 95.5 220 THR B C 1
ATOM 7011 O O . THR B 1 220 ? 10.516 31.984 -4.352 1 95.5 220 THR B O 1
ATOM 7014 N N . GLU B 1 221 ? 11.578 30.328 -5.41 1 96.88 221 GLU B N 1
ATOM 7015 C CA . GLU B 1 221 ? 10.391 29.734 -6.004 1 96.88 221 GLU B CA 1
ATOM 7016 C C . GLU B 1 221 ? 10.625 28.266 -6.348 1 96.88 221 GLU B C 1
ATOM 7018 O O . GLU B 1 221 ? 11.766 27.797 -6.324 1 96.88 221 GLU B O 1
ATOM 7023 N N . PHE B 1 222 ? 9.523 27.562 -6.574 1 97 222 PHE B N 1
ATOM 7024 C CA . PHE B 1 222 ? 9.664 26.203 -7.098 1 97 222 PHE B CA 1
ATOM 7025 C C . PHE B 1 222 ? 10.25 26.234 -8.5 1 97 222 PHE B C 1
ATOM 7027 O O . PHE B 1 222 ? 9.906 27.094 -9.312 1 97 222 PHE B O 1
ATOM 7034 N N . PRO B 1 223 ? 11.117 25.25 -8.766 1 96.19 223 PRO B N 1
ATOM 7035 C CA . PRO B 1 223 ? 11.531 25.125 -10.164 1 96.19 223 PRO B CA 1
ATOM 7036 C C . PRO B 1 223 ? 10.344 24.969 -11.117 1 96.19 223 PRO B C 1
ATOM 7038 O O . PRO B 1 223 ? 9.367 24.297 -10.781 1 96.19 223 PRO B O 1
ATOM 7041 N N . GLU B 1 224 ? 10.484 25.5 -12.312 1 94.69 224 GLU B N 1
ATOM 7042 C CA . GLU B 1 224 ? 9.398 25.531 -13.281 1 94.69 224 GLU B CA 1
ATOM 7043 C C . GLU B 1 224 ? 8.883 24.141 -13.586 1 94.69 224 GLU B C 1
ATOM 7045 O O . GLU B 1 224 ? 7.672 23.922 -13.695 1 94.69 224 GLU B O 1
ATOM 7050 N N . ASN B 1 225 ? 9.805 23.203 -13.719 1 91.44 225 ASN B N 1
ATOM 7051 C CA . ASN B 1 225 ? 9.445 21.828 -14.07 1 91.44 225 ASN B CA 1
ATOM 7052 C C . ASN B 1 225 ? 8.641 21.156 -12.961 1 91.44 225 ASN B C 1
ATOM 7054 O O . ASN B 1 225 ? 7.93 20.188 -13.211 1 91.44 225 ASN B O 1
ATOM 7058 N N . ILE B 1 226 ? 8.742 21.641 -11.773 1 93.56 226 ILE B N 1
ATOM 7059 C CA . ILE B 1 226 ? 7.977 21.141 -10.641 1 93.56 226 ILE B CA 1
ATOM 7060 C C . ILE B 1 226 ? 6.68 21.938 -10.5 1 93.56 226 ILE B C 1
ATOM 7062 O O . ILE B 1 226 ? 5.602 21.359 -10.359 1 93.56 226 ILE B O 1
ATOM 7066 N N . ALA B 1 227 ? 6.773 23.234 -10.633 1 93.94 227 ALA B N 1
ATOM 7067 C CA . ALA B 1 227 ? 5.656 24.156 -10.422 1 93.94 227 ALA B CA 1
ATOM 7068 C C . ALA B 1 227 ? 4.543 23.906 -11.438 1 93.94 227 ALA B C 1
ATOM 7070 O O . ALA B 1 227 ? 3.363 24.094 -11.125 1 93.94 227 ALA B O 1
ATOM 7071 N N . LYS B 1 228 ? 4.91 23.453 -12.602 1 90.19 228 LYS B N 1
ATOM 7072 C CA . LYS B 1 228 ? 3.926 23.234 -13.656 1 90.19 228 LYS B CA 1
ATOM 7073 C C . LYS B 1 228 ? 2.965 22.109 -13.289 1 90.19 228 LYS B C 1
ATOM 7075 O O . LYS B 1 228 ? 1.863 22.016 -13.836 1 90.19 228 LYS B O 1
ATOM 7080 N N . ASN B 1 229 ? 3.398 21.312 -12.328 1 86.25 229 ASN B N 1
ATOM 7081 C CA . ASN B 1 229 ? 2.58 20.156 -11.938 1 86.25 229 ASN B CA 1
ATOM 7082 C C . ASN B 1 229 ? 1.622 20.516 -10.805 1 86.25 229 ASN B C 1
ATOM 7084 O O . ASN B 1 229 ? 0.738 19.734 -10.461 1 86.25 229 ASN B O 1
ATOM 7088 N N . PHE B 1 230 ? 1.789 21.688 -10.203 1 90.69 230 PHE B N 1
ATOM 7089 C CA . PHE B 1 230 ? 0.838 22.156 -9.203 1 90.69 230 PHE B CA 1
ATOM 7090 C C . PHE B 1 230 ? -0.422 22.703 -9.859 1 90.69 230 PHE B C 1
ATOM 7092 O O . PHE B 1 230 ? -0.349 23.609 -10.688 1 90.69 230 PHE B O 1
ATOM 7099 N N . LYS B 1 231 ? -1.567 22.078 -9.5 1 87.31 231 LYS B N 1
ATOM 7100 C CA . LYS B 1 231 ? -2.771 22.547 -10.18 1 87.31 231 LYS B CA 1
ATOM 7101 C C . LYS B 1 231 ? -3.996 22.422 -9.281 1 87.31 231 LYS B C 1
ATOM 7103 O O . LYS B 1 231 ? -4.062 21.516 -8.438 1 87.31 231 LYS B O 1
ATOM 7108 N N . GLY B 1 232 ? -4.867 23.438 -9.414 1 88.19 232 GLY B N 1
ATOM 7109 C CA . GLY B 1 232 ? -6.227 23.328 -8.906 1 88.19 232 GLY B CA 1
ATOM 7110 C C . GLY B 1 232 ? -6.332 23.578 -7.414 1 88.19 232 GLY B C 1
ATOM 7111 O O . GLY B 1 232 ? -5.352 23.969 -6.773 1 88.19 232 GLY B O 1
ATOM 7112 N N . ASN B 1 233 ? -7.68 23.562 -6.988 1 91.81 233 ASN B N 1
ATOM 7113 C CA . ASN B 1 233 ? -8.062 23.641 -5.582 1 91.81 233 ASN B CA 1
ATOM 7114 C C . ASN B 1 233 ? -8.25 22.25 -4.969 1 91.81 233 ASN B C 1
ATOM 7116 O O . ASN B 1 233 ? -8.781 21.359 -5.617 1 91.81 233 ASN B O 1
ATOM 7120 N N . GLY B 1 234 ? -7.715 22.078 -3.791 1 93.75 234 GLY B N 1
ATOM 7121 C CA . GLY B 1 234 ? -7.902 20.781 -3.145 1 93.75 234 GLY B CA 1
ATOM 7122 C C . GLY B 1 234 ? -7.734 20.844 -1.639 1 93.75 234 GLY B C 1
ATOM 7123 O O . GLY B 1 234 ? -7.352 21.875 -1.09 1 93.75 234 GLY B O 1
ATOM 7124 N N . ILE B 1 235 ? -8.117 19.781 -1.015 1 96.81 235 ILE B N 1
ATOM 7125 C CA . ILE B 1 235 ? -7.988 19.641 0.432 1 96.81 235 ILE B CA 1
ATOM 7126 C C . ILE B 1 235 ? -6.859 18.672 0.762 1 96.81 235 ILE B C 1
ATOM 7128 O O . ILE B 1 235 ? -6.715 17.625 0.117 1 96.81 235 ILE B O 1
ATOM 7132 N N . LEU B 1 236 ? -6.047 19.047 1.657 1 98.06 236 LEU B N 1
ATOM 7133 C CA . LEU B 1 236 ? -4.922 18.25 2.117 1 98.06 236 LEU B CA 1
ATOM 7134 C C . LEU B 1 236 ? -5.105 17.844 3.578 1 98.06 236 LEU B C 1
ATOM 7136 O O . LEU B 1 236 ? -5.324 18.703 4.438 1 98.06 236 LEU B O 1
ATOM 7140 N N . TYR B 1 237 ? -5.09 16.547 3.818 1 97.81 237 TYR B N 1
ATOM 7141 C CA . TYR B 1 237 ? -5.09 16.047 5.188 1 97.81 237 TYR B CA 1
ATOM 7142 C C . TYR B 1 237 ? -3.721 15.492 5.57 1 97.81 237 TYR B C 1
ATOM 7144 O O . TYR B 1 237 ? -3.01 14.938 4.727 1 97.81 237 TYR B O 1
ATOM 7152 N N . ALA B 1 238 ? -3.383 15.703 6.777 1 93 238 ALA B N 1
ATOM 7153 C CA . ALA B 1 238 ? -2.271 14.945 7.34 1 93 238 ALA B CA 1
ATOM 7154 C C . ALA B 1 238 ? -2.766 13.656 8 1 93 238 ALA B C 1
ATOM 7156 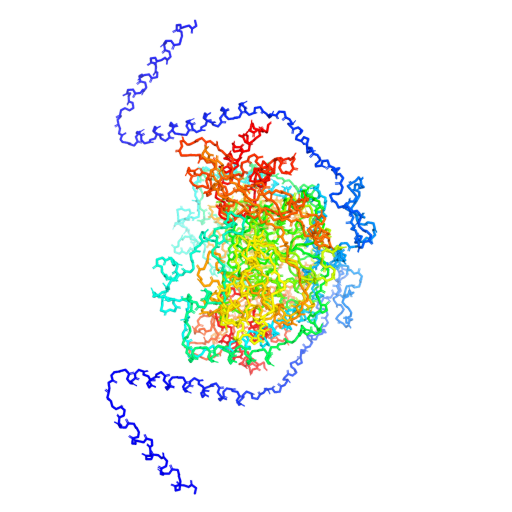O O . ALA B 1 238 ? -3.387 13.695 9.062 1 93 238 ALA B O 1
ATOM 7157 N N . GLY B 1 239 ? -2.52 12.578 7.359 1 95.12 239 GLY B N 1
ATOM 7158 C CA . GLY B 1 239 ? -2.992 11.297 7.875 1 95.12 239 GLY B CA 1
ATOM 7159 C C . GLY B 1 239 ? -1.868 10.367 8.281 1 95.12 239 GLY B C 1
ATOM 7160 O O . GLY B 1 239 ? -0.851 10.812 8.82 1 95.12 239 GLY B O 1
ATOM 7161 N N . GLY B 1 240 ? -2.148 9.062 8.273 1 94.44 240 GLY B N 1
ATOM 7162 C CA . GLY B 1 240 ? -1.178 8.031 8.625 1 94.44 240 GLY B CA 1
ATOM 7163 C C . GLY B 1 240 ? -1.51 7.309 9.914 1 94.44 240 GLY B C 1
ATOM 7164 O O . GLY B 1 240 ? -1.881 7.938 10.906 1 94.44 240 GLY B O 1
ATOM 7165 N N . GLY B 1 241 ? -1.338 6.004 9.883 1 94.81 241 GLY B N 1
ATOM 7166 C CA . GLY B 1 241 ? -1.57 5.199 11.078 1 94.81 241 GLY B CA 1
ATOM 7167 C C . GLY B 1 241 ? -2.963 5.379 11.656 1 94.81 241 GLY B C 1
ATOM 7168 O O . GLY B 1 241 ? -3.957 5.258 10.938 1 94.81 241 GLY B O 1
ATOM 7169 N N . ASN B 1 242 ? -2.996 5.73 12.914 1 94.25 242 ASN B N 1
ATOM 7170 C CA . ASN B 1 242 ? -4.27 5.875 13.617 1 94.25 242 ASN B CA 1
ATOM 7171 C C . ASN B 1 242 ? -5.035 7.105 13.141 1 94.25 242 ASN B C 1
ATOM 7173 O O . ASN B 1 242 ? -6.262 7.16 13.25 1 94.25 242 ASN B O 1
ATOM 7177 N N . TYR B 1 243 ? -4.324 8.016 12.609 1 96.25 243 TYR B N 1
ATOM 7178 C CA . TYR B 1 243 ? -4.973 9.258 12.195 1 96.25 243 TYR B CA 1
ATOM 7179 C C . TYR B 1 243 ? -5.871 9.023 10.984 1 96.25 243 TYR B C 1
ATOM 7181 O O . TYR B 1 243 ? -6.754 9.836 10.695 1 96.25 243 TYR B O 1
ATOM 7189 N N . ASN B 1 244 ? -5.648 7.91 10.289 1 97.31 244 ASN B N 1
ATOM 7190 C CA . ASN B 1 244 ? -6.438 7.633 9.094 1 97.31 244 ASN B CA 1
ATOM 7191 C C . ASN B 1 244 ? -7.914 7.441 9.422 1 97.31 244 ASN B C 1
ATOM 7193 O O . ASN B 1 244 ? -8.781 7.742 8.602 1 97.31 244 ASN B O 1
ATOM 7197 N N . TRP B 1 245 ? -8.227 6.977 10.648 1 97.5 245 TRP B N 1
ATOM 7198 C CA . TRP B 1 245 ? -9.617 6.914 11.094 1 97.5 245 TRP B CA 1
ATOM 7199 C C . TRP B 1 245 ? -10.25 8.297 11.078 1 97.5 245 TRP B C 1
ATOM 7201 O O . TRP B 1 245 ? -11.367 8.469 10.578 1 97.5 245 TRP B O 1
ATOM 7211 N N . LEU B 1 246 ? -9.562 9.219 11.617 1 98.31 246 LEU B N 1
ATOM 7212 C CA . LEU B 1 246 ? -10.062 10.586 11.719 1 98.31 246 LEU B CA 1
ATOM 7213 C C . LEU B 1 246 ? -10.195 11.211 10.328 1 98.31 246 LEU B C 1
ATOM 7215 O O . LEU B 1 246 ? -11.156 11.938 10.062 1 98.31 246 LEU B O 1
ATOM 7219 N N . VAL B 1 247 ? -9.203 10.922 9.492 1 98.38 247 VAL B N 1
ATOM 7220 C CA . VAL B 1 247 ? -9.258 11.43 8.125 1 98.38 247 VAL B CA 1
ATOM 7221 C C . VAL B 1 247 ? -10.508 10.891 7.43 1 98.38 247 VAL B C 1
ATOM 7223 O O . VAL B 1 247 ? -11.234 11.641 6.781 1 98.38 247 VAL B O 1
ATOM 7226 N N . LEU B 1 248 ? -10.719 9.57 7.547 1 97.94 248 LEU B N 1
ATOM 7227 C CA . LEU B 1 248 ? -11.875 8.953 6.918 1 97.94 248 LEU B CA 1
ATOM 7228 C C . LEU B 1 248 ? -13.172 9.578 7.422 1 97.94 248 LEU B C 1
ATOM 7230 O O . LEU B 1 248 ? -14.078 9.852 6.633 1 97.94 248 LEU B O 1
ATOM 7234 N N . LEU B 1 249 ? -13.242 9.789 8.711 1 97.88 249 LEU B N 1
ATOM 7235 C CA . LEU B 1 249 ? -14.398 10.445 9.305 1 97.88 249 LEU B CA 1
ATOM 7236 C C . LEU B 1 249 ? -14.633 11.812 8.68 1 97.88 249 LEU B C 1
ATOM 7238 O O . LEU B 1 249 ? -15.75 12.133 8.266 1 97.88 249 LEU B O 1
ATOM 7242 N N . SER B 1 250 ? -13.617 12.586 8.602 1 98.06 250 SER B N 1
ATOM 7243 C CA . SER B 1 250 ? -13.703 13.938 8.055 1 98.06 250 SER B CA 1
ATOM 7244 C C . SER B 1 250 ? -14.078 13.914 6.578 1 98.06 250 SER B C 1
ATOM 7246 O O . SER B 1 250 ? -14.898 14.711 6.129 1 98.06 250 SER B O 1
ATOM 7248 N N . ILE B 1 251 ? -13.469 13.008 5.812 1 96.94 251 ILE B N 1
ATOM 7249 C CA . ILE B 1 251 ? -13.703 12.914 4.375 1 96.94 251 ILE B CA 1
ATOM 7250 C C . ILE B 1 251 ? -15.164 12.555 4.121 1 96.94 251 ILE B C 1
ATOM 7252 O O . ILE B 1 251 ? -15.82 13.148 3.266 1 96.94 251 ILE B O 1
ATOM 7256 N N . LYS B 1 252 ? -15.664 11.57 4.852 1 95.88 252 LYS B N 1
ATOM 7257 C CA . LYS B 1 252 ? -17.062 11.18 4.695 1 95.88 252 LYS B CA 1
ATOM 7258 C C . LYS B 1 252 ? -18 12.336 5.008 1 95.88 252 LYS B C 1
ATOM 7260 O O . LYS B 1 252 ? -18.969 12.57 4.281 1 95.88 252 LYS B O 1
ATOM 7265 N N . MET B 1 253 ? -17.719 13.039 6.016 1 94.88 253 MET B N 1
ATOM 7266 C CA . MET B 1 253 ? -18.547 14.18 6.391 1 94.88 253 MET B CA 1
ATOM 7267 C C . MET B 1 253 ? -18.438 15.297 5.355 1 94.88 253 MET B C 1
ATOM 7269 O O . MET B 1 253 ? -19.438 15.961 5.051 1 94.88 253 MET B O 1
ATOM 7273 N N . LEU B 1 254 ? -17.281 15.492 4.844 1 93.31 254 LEU B N 1
ATOM 7274 C CA . LEU B 1 254 ? -17.078 16.469 3.783 1 93.31 254 LEU B CA 1
ATOM 7275 C C . LEU B 1 254 ? -17.938 16.156 2.574 1 93.31 254 LEU B C 1
ATOM 7277 O O . LEU B 1 254 ? -18.562 17.062 1.999 1 93.31 254 LEU B O 1
ATOM 7281 N N . ARG B 1 255 ? -17.953 14.93 2.172 1 90.56 255 ARG B N 1
ATOM 7282 C CA . ARG B 1 255 ? -18.766 14.523 1.03 1 90.56 255 ARG B CA 1
ATOM 7283 C C . ARG B 1 255 ? -20.25 14.648 1.349 1 90.56 255 ARG B C 1
ATOM 7285 O O . ARG B 1 255 ? -21.047 15.031 0.49 1 90.56 255 ARG B O 1
ATOM 7292 N N . ASP B 1 256 ? -20.625 14.391 2.588 1 88.31 256 ASP B N 1
ATOM 7293 C CA . ASP B 1 256 ? -22.016 14.562 3.008 1 88.31 256 ASP B CA 1
ATOM 7294 C C . ASP B 1 256 ? -22.438 16.031 2.932 1 88.31 256 ASP B C 1
ATOM 7296 O O . ASP B 1 256 ? -23.609 16.328 2.701 1 88.31 256 ASP B O 1
ATOM 7300 N N . LEU B 1 257 ? -21.453 16.875 3.084 1 86.12 257 LEU B N 1
ATOM 7301 C CA . LEU B 1 257 ? -21.719 18.297 3.051 1 86.12 257 LEU B CA 1
ATOM 7302 C C . LEU B 1 257 ? -21.734 18.812 1.615 1 86.12 257 LEU B C 1
ATOM 7304 O O . LEU B 1 257 ? -22.047 19.984 1.375 1 86.12 257 LEU B O 1
ATOM 7308 N N . GLY B 1 258 ? -21.312 17.969 0.709 1 81.81 258 GLY B N 1
ATOM 7309 C CA . GLY B 1 258 ? -21.453 18.297 -0.698 1 81.81 258 GLY B CA 1
ATOM 7310 C C . GLY B 1 258 ? -20.172 18.844 -1.318 1 81.81 258 GLY B C 1
ATOM 7311 O O . GLY B 1 258 ? -20.188 19.328 -2.453 1 81.81 258 GLY B O 1
ATOM 7312 N N . SER B 1 259 ? -19.078 18.734 -0.651 1 87.62 259 SER B N 1
ATOM 7313 C CA . SER B 1 259 ? -17.828 19.234 -1.217 1 87.62 259 SER B CA 1
ATOM 7314 C C . SER B 1 259 ? -17.422 18.438 -2.461 1 87.62 259 SER B C 1
ATOM 7316 O O . SER B 1 259 ? -17.562 17.219 -2.496 1 87.62 259 SER B O 1
ATOM 7318 N N . LYS B 1 260 ? -16.875 19.125 -3.432 1 82.12 260 LYS B N 1
ATOM 7319 C CA . LYS B 1 260 ? -16.453 18.516 -4.684 1 82.12 260 LYS B CA 1
ATOM 7320 C C . LYS B 1 260 ? -14.945 18.609 -4.867 1 82.12 260 LYS B C 1
ATOM 7322 O O . LYS B 1 260 ? -14.414 18.234 -5.914 1 82.12 260 LYS B O 1
ATOM 7327 N N . LEU B 1 261 ? -14.266 19.062 -3.898 1 88.25 261 LEU B N 1
ATOM 7328 C CA . LEU B 1 261 ? -12.828 19.266 -3.986 1 88.25 261 LEU B CA 1
ATOM 7329 C C . LEU B 1 261 ? -12.086 17.938 -3.914 1 88.25 261 LEU B C 1
ATOM 7331 O O . LEU B 1 261 ? -12.453 17.047 -3.135 1 88.25 261 LEU B O 1
ATOM 7335 N N . PRO B 1 262 ? -11.047 17.734 -4.832 1 90.12 262 PRO B N 1
ATOM 7336 C CA . PRO B 1 262 ? -10.172 16.578 -4.637 1 90.12 262 PRO B CA 1
ATOM 7337 C C . PRO B 1 262 ? -9.406 16.625 -3.316 1 90.12 262 PRO B C 1
ATOM 7339 O O . PRO B 1 262 ? -9.227 17.719 -2.746 1 90.12 262 PRO B O 1
ATOM 7342 N N . ILE B 1 263 ? -9.047 15.438 -2.879 1 94.31 263 ILE B N 1
ATOM 7343 C CA . ILE B 1 263 ? -8.414 15.352 -1.568 1 94.31 263 ILE B CA 1
ATOM 7344 C C . ILE B 1 263 ? -7.086 14.602 -1.688 1 94.31 263 ILE B C 1
ATOM 7346 O O . ILE B 1 263 ? -6.973 13.648 -2.467 1 94.31 263 ILE B O 1
ATOM 7350 N N . GLU B 1 264 ? -6.125 15.062 -1.056 1 95.88 264 GLU B N 1
ATOM 7351 C CA . GLU B 1 264 ? -4.891 14.305 -0.854 1 95.88 264 GLU B CA 1
ATOM 7352 C C . GLU B 1 264 ? -4.645 14.039 0.628 1 95.88 264 GLU B C 1
ATOM 7354 O O . GLU B 1 264 ? -4.906 14.898 1.473 1 95.88 264 GLU B O 1
ATOM 7359 N N . VAL B 1 265 ? -4.262 12.812 0.934 1 97.56 265 VAL B N 1
ATOM 7360 C CA . VAL B 1 265 ? -3.934 12.414 2.297 1 97.56 265 VAL B CA 1
ATOM 7361 C C . VAL B 1 265 ? -2.434 12.148 2.414 1 97.56 265 VAL B C 1
ATOM 7363 O O . VAL B 1 265 ? -1.916 11.203 1.814 1 97.56 265 VAL B O 1
ATOM 7366 N N . PHE B 1 266 ? -1.773 13 3.172 1 97.5 266 PHE B N 1
ATOM 7367 C CA . PHE B 1 266 ? -0.336 12.875 3.383 1 97.5 266 PHE B CA 1
ATOM 7368 C C . PHE B 1 266 ? -0.023 11.734 4.34 1 97.5 266 PHE B C 1
ATOM 7370 O O . PHE B 1 266 ? -0.579 11.664 5.438 1 97.5 266 PHE B O 1
ATOM 7377 N N . ILE B 1 267 ? 0.833 10.812 3.922 1 96.75 267 ILE B N 1
ATOM 7378 C CA . ILE B 1 267 ? 1.288 9.672 4.707 1 96.75 267 ILE B CA 1
ATOM 7379 C C . ILE B 1 267 ? 2.797 9.758 4.926 1 96.75 267 ILE B C 1
ATOM 7381 O O . ILE B 1 267 ? 3.568 9.812 3.965 1 96.75 267 ILE B O 1
ATOM 7385 N N . PRO B 1 268 ? 3.285 9.719 6.191 1 94 268 PRO B N 1
ATOM 7386 C CA . PRO B 1 268 ? 4.695 9.984 6.477 1 94 268 PRO B CA 1
ATOM 7387 C C . PRO B 1 268 ? 5.625 8.898 5.938 1 94 268 PRO B C 1
ATOM 7389 O O . PRO B 1 268 ? 6.695 9.211 5.402 1 94 268 PRO B O 1
ATOM 7392 N N . ASN B 1 269 ? 5.223 7.629 6.188 1 91.25 269 ASN B N 1
ATOM 7393 C CA . ASN B 1 269 ? 6.09 6.527 5.781 1 91.25 269 ASN B CA 1
ATOM 7394 C C . ASN B 1 269 ? 5.289 5.254 5.512 1 91.25 269 ASN B C 1
ATOM 7396 O O . ASN B 1 269 ? 4.082 5.215 5.758 1 91.25 269 ASN B O 1
ATOM 7400 N N . GLU B 1 270 ? 5.957 4.23 5.109 1 88.44 270 GLU B N 1
ATOM 7401 C CA . GLU B 1 270 ? 5.312 2.996 4.668 1 88.44 270 GLU B CA 1
ATOM 7402 C C . GLU B 1 270 ? 4.621 2.289 5.828 1 88.44 270 GLU B C 1
ATOM 7404 O O . GLU B 1 270 ? 3.588 1.645 5.645 1 88.44 270 GLU B O 1
ATOM 7409 N N . ASN B 1 271 ? 5.227 2.408 6.973 1 88.62 271 ASN B N 1
ATOM 7410 C CA . ASN B 1 271 ? 4.645 1.756 8.141 1 88.62 271 ASN B CA 1
ATOM 7411 C C . ASN B 1 271 ? 3.291 2.361 8.5 1 88.62 271 ASN B C 1
ATOM 7413 O O . ASN B 1 271 ? 2.475 1.718 9.164 1 88.62 271 ASN B O 1
ATOM 7417 N N . GLU B 1 272 ? 3.088 3.592 8.109 1 93.19 272 GLU B N 1
ATOM 7418 C CA . GLU B 1 272 ? 1.845 4.297 8.414 1 93.19 272 GLU B CA 1
ATOM 7419 C C . GLU B 1 272 ? 0.871 4.227 7.238 1 93.19 272 GLU B C 1
ATOM 7421 O O . GLU B 1 272 ? -0.254 4.723 7.328 1 93.19 272 GLU B O 1
ATOM 7426 N N . TYR B 1 273 ? 1.308 3.604 6.176 1 93.81 273 TYR B N 1
ATOM 7427 C CA . TYR B 1 273 ? 0.486 3.443 4.98 1 93.81 273 TYR B CA 1
ATOM 7428 C C . TYR B 1 273 ? -0.537 2.328 5.168 1 93.81 273 TYR B C 1
ATOM 7430 O O . TYR B 1 273 ? -0.21 1.256 5.68 1 93.81 273 TYR B O 1
ATOM 7438 N N . SER B 1 274 ? -1.773 2.592 4.871 1 94.5 274 SER B N 1
ATOM 7439 C CA . SER B 1 274 ? -2.826 1.581 4.871 1 94.5 274 SER B CA 1
ATOM 7440 C C . SER B 1 274 ? -3.219 1.192 3.449 1 94.5 274 SER B C 1
ATOM 7442 O O . SER B 1 274 ? -3.85 1.977 2.736 1 94.5 274 SER B O 1
ATOM 7444 N N . VAL B 1 275 ? -2.934 -0.019 3.125 1 91.75 275 VAL B N 1
ATOM 7445 C CA . VAL B 1 275 ? -3.227 -0.482 1.773 1 91.75 275 VAL B CA 1
ATOM 7446 C C . VAL B 1 275 ? -4.73 -0.414 1.518 1 91.75 275 VAL B C 1
ATOM 7448 O O . VAL B 1 275 ? -5.168 0.04 0.457 1 91.75 275 VAL B O 1
ATOM 7451 N N . ASP B 1 276 ? -5.5 -0.834 2.42 1 91.75 276 ASP B N 1
ATOM 7452 C CA . ASP B 1 276 ? -6.949 -0.84 2.25 1 91.75 276 ASP B CA 1
ATOM 7453 C C . ASP B 1 276 ? -7.488 0.579 2.092 1 91.75 276 ASP B C 1
ATOM 7455 O O . ASP B 1 276 ? -8.234 0.864 1.154 1 91.75 276 ASP B O 1
ATOM 7459 N N . LEU B 1 277 ? -7.039 1.478 2.939 1 94.5 277 LEU B N 1
ATOM 7460 C CA . LEU B 1 277 ? -7.559 2.84 2.893 1 94.5 277 LEU B CA 1
ATOM 7461 C C . LEU B 1 277 ? -7.02 3.586 1.677 1 94.5 277 LEU B C 1
ATOM 7463 O O . LEU B 1 277 ? -7.789 4.18 0.918 1 94.5 277 LEU B O 1
ATOM 7467 N N . CYS B 1 278 ? -5.781 3.545 1.438 1 92.94 278 CYS B N 1
ATOM 7468 C CA . CYS B 1 278 ? -5.145 4.359 0.407 1 92.94 278 CYS B CA 1
ATOM 7469 C C . CYS B 1 278 ? -5.457 3.816 -0.983 1 92.94 278 CYS B C 1
ATOM 7471 O O . CYS B 1 278 ? -5.566 4.582 -1.941 1 92.94 278 CYS B O 1
ATOM 7473 N N . ASP B 1 279 ? -5.664 2.514 -1.068 1 87.56 279 ASP B N 1
ATOM 7474 C CA . ASP B 1 279 ? -5.785 1.948 -2.408 1 87.56 279 ASP B CA 1
ATOM 7475 C C . ASP B 1 279 ? -7.238 1.604 -2.729 1 87.56 279 ASP B C 1
ATOM 7477 O O . ASP B 1 279 ? -7.617 1.508 -3.898 1 87.56 279 ASP B O 1
ATOM 7481 N N . ARG B 1 280 ? -8.023 1.417 -1.729 1 87.5 280 ARG B N 1
ATOM 7482 C CA . ARG B 1 280 ? -9.391 0.963 -1.994 1 87.5 280 ARG B CA 1
ATOM 7483 C C . ARG B 1 280 ? -10.406 1.998 -1.532 1 87.5 280 ARG B C 1
ATOM 7485 O O . ARG B 1 280 ? -11.273 2.416 -2.309 1 87.5 280 ARG B O 1
ATOM 7492 N N . ILE B 1 281 ? -10.297 2.52 -0.346 1 92.5 281 ILE B N 1
ATOM 7493 C CA . ILE B 1 281 ? -11.367 3.283 0.281 1 92.5 281 ILE B CA 1
ATOM 7494 C C . ILE B 1 281 ? -11.242 4.758 -0.103 1 92.5 281 ILE B C 1
ATOM 7496 O O . ILE B 1 281 ? -12.188 5.344 -0.647 1 92.5 281 ILE B O 1
ATOM 7500 N N . PHE B 1 282 ? -10.102 5.402 0.144 1 93.75 282 PHE B N 1
ATOM 7501 C CA . PHE B 1 282 ? -9.914 6.832 -0.079 1 93.75 282 PHE B CA 1
ATOM 7502 C C . PHE B 1 282 ? -10.18 7.191 -1.535 1 93.75 282 PHE B C 1
ATOM 7504 O O . PHE B 1 282 ? -10.844 8.188 -1.82 1 93.75 282 PHE B O 1
ATOM 7511 N N . PRO B 1 283 ? -9.719 6.348 -2.459 1 88.62 283 PRO B N 1
ATOM 7512 C CA . PRO B 1 283 ? -9.977 6.703 -3.857 1 88.62 283 PRO B CA 1
ATOM 7513 C C . PRO B 1 283 ? -11.461 6.809 -4.18 1 88.62 283 PRO B C 1
ATOM 7515 O O . PRO B 1 283 ? -11.859 7.625 -5.016 1 88.62 283 PRO B O 1
ATOM 7518 N N . VAL B 1 284 ? -12.305 6.043 -3.535 1 88.06 284 VAL B N 1
ATOM 7519 C CA . VAL B 1 284 ? -13.742 6.074 -3.75 1 88.06 284 VAL B CA 1
ATOM 7520 C C . VAL B 1 284 ? -14.289 7.449 -3.371 1 88.06 284 VAL B C 1
ATOM 7522 O O . VAL B 1 284 ? -15.258 7.926 -3.971 1 88.06 284 VAL B O 1
ATOM 7525 N N . PHE B 1 285 ? -13.617 8.109 -2.465 1 91.25 285 PHE B N 1
ATOM 7526 C CA . PHE B 1 285 ? -14.039 9.422 -1.988 1 91.25 285 PHE B CA 1
ATOM 7527 C C . PHE B 1 285 ? -13.297 10.531 -2.725 1 91.25 285 PHE B C 1
ATOM 7529 O O . PHE B 1 285 ? -13.336 11.695 -2.314 1 91.25 285 PHE B O 1
ATOM 7536 N N . GLY B 1 286 ? -12.562 10.219 -3.734 1 87.69 286 GLY B N 1
ATOM 7537 C CA . GLY B 1 286 ? -11.797 11.211 -4.465 1 87.69 286 GLY B CA 1
ATOM 7538 C C . GLY B 1 286 ? -10.547 11.656 -3.729 1 87.69 286 GLY B C 1
ATOM 7539 O O . GLY B 1 286 ? -10.102 12.797 -3.881 1 87.69 286 GLY B O 1
ATOM 7540 N N . ALA B 1 287 ? -10.016 10.781 -2.9 1 92.5 287 ALA B N 1
ATOM 7541 C CA . ALA B 1 287 ? -8.812 11.086 -2.123 1 92.5 287 ALA B CA 1
ATOM 7542 C C . ALA B 1 287 ? -7.648 10.188 -2.539 1 92.5 287 ALA B C 1
ATOM 7544 O O . ALA B 1 287 ? -7.836 9 -2.805 1 92.5 287 ALA B O 1
ATOM 7545 N N . LYS B 1 288 ? -6.516 10.773 -2.691 1 91.44 288 LYS B N 1
ATOM 7546 C CA . LYS B 1 288 ? -5.309 10 -2.99 1 91.44 288 LYS B CA 1
ATOM 7547 C C . LYS B 1 288 ? -4.254 10.188 -1.905 1 91.44 288 LYS B C 1
ATOM 7549 O O . LYS B 1 288 ? -4.082 11.289 -1.384 1 91.44 288 LYS B O 1
ATOM 7554 N N . CYS B 1 289 ? -3.551 9.141 -1.581 1 93.5 289 CYS B N 1
ATOM 7555 C CA . CYS B 1 289 ? -2.486 9.219 -0.586 1 93.5 289 CYS B CA 1
ATOM 7556 C C . CYS B 1 289 ? -1.189 9.719 -1.213 1 93.5 289 CYS B C 1
ATOM 7558 O O . CYS B 1 289 ? -0.85 9.336 -2.334 1 93.5 289 CYS B O 1
ATOM 7560 N N . ILE B 1 290 ? -0.523 10.617 -0.541 1 94.06 290 ILE B N 1
ATOM 7561 C CA . ILE B 1 290 ? 0.825 11.062 -0.872 1 94.06 290 ILE B CA 1
ATOM 7562 C C . ILE B 1 290 ? 1.814 10.531 0.161 1 94.06 290 ILE B C 1
ATOM 7564 O O . ILE B 1 290 ? 1.712 10.844 1.349 1 94.06 290 ILE B O 1
ATOM 7568 N N . LEU B 1 291 ? 2.697 9.75 -0.296 1 93.31 291 LEU B N 1
ATOM 7569 C CA . LEU B 1 291 ? 3.658 9.109 0.599 1 93.31 291 LEU B CA 1
ATOM 7570 C C . LEU B 1 291 ? 4.969 9.891 0.631 1 93.31 291 LEU B C 1
ATOM 7572 O O . LEU B 1 291 ? 5.648 10.008 -0.39 1 93.31 291 LEU B O 1
ATOM 7576 N N . MET B 1 292 ? 5.391 10.352 1.784 1 94.5 292 MET B N 1
ATOM 7577 C CA . MET B 1 292 ? 6.562 11.203 1.929 1 94.5 292 MET B CA 1
ATOM 7578 C C . MET B 1 292 ? 7.836 10.445 1.57 1 94.5 292 MET B C 1
ATOM 7580 O O . MET B 1 292 ? 8.766 11.023 0.997 1 94.5 292 MET B O 1
ATOM 7584 N N . SER B 1 293 ? 7.922 9.188 1.824 1 89.88 293 SER B N 1
ATOM 7585 C CA . SER B 1 293 ? 9.125 8.391 1.597 1 89.88 293 SER B CA 1
ATOM 7586 C C . SER B 1 293 ? 9.445 8.289 0.11 1 89.88 293 SER B C 1
ATOM 7588 O O . SER B 1 293 ? 10.547 7.883 -0.266 1 89.88 293 SER B O 1
ATOM 7590 N N . ASN B 1 294 ? 8.492 8.625 -0.714 1 89.5 294 ASN B N 1
ATOM 7591 C CA . ASN B 1 294 ? 8.766 8.688 -2.146 1 89.5 294 ASN B CA 1
ATOM 7592 C C . ASN B 1 294 ? 9.664 9.867 -2.492 1 89.5 294 ASN B C 1
ATOM 7594 O O . ASN B 1 294 ? 10.25 9.914 -3.576 1 89.5 294 ASN B O 1
ATOM 7598 N N . TYR B 1 295 ? 9.773 10.812 -1.55 1 92 295 TYR B N 1
ATOM 7599 C CA . TYR B 1 295 ? 10.445 12.062 -1.871 1 92 295 TYR B CA 1
ATOM 7600 C C . TYR B 1 295 ? 11.711 12.234 -1.035 1 92 295 TYR B C 1
ATOM 7602 O O . TYR B 1 295 ? 12.641 12.938 -1.437 1 92 295 TYR B O 1
ATOM 7610 N N . ILE B 1 296 ? 11.68 11.703 0.098 1 91 296 ILE B N 1
ATOM 7611 C CA . ILE B 1 296 ? 12.852 11.844 0.951 1 91 296 ILE B CA 1
ATOM 7612 C C . ILE B 1 296 ? 13.211 10.492 1.564 1 91 296 ILE B C 1
ATOM 7614 O O . ILE B 1 296 ? 12.359 9.617 1.697 1 91 296 ILE B O 1
ATOM 7618 N N . ASP B 1 297 ? 14.492 10.367 1.933 1 84.06 297 ASP B N 1
ATOM 7619 C CA . ASP B 1 297 ? 14.922 9.195 2.699 1 84.06 297 ASP B CA 1
ATOM 7620 C C . ASP B 1 297 ? 14.578 9.352 4.18 1 84.06 297 ASP B C 1
ATOM 7622 O O . ASP B 1 297 ? 15.328 9.969 4.934 1 84.06 297 ASP B O 1
ATOM 7626 N N . THR B 1 298 ? 13.555 8.695 4.582 1 82.62 298 THR B N 1
ATOM 7627 C CA . THR B 1 298 ? 13.008 8.891 5.922 1 82.62 298 THR B CA 1
ATOM 7628 C C . THR B 1 298 ? 13.898 8.227 6.969 1 82.62 298 THR B C 1
ATOM 7630 O O . THR B 1 298 ? 13.734 8.453 8.172 1 82.62 298 THR B O 1
ATOM 7633 N N . LYS B 1 299 ? 14.812 7.449 6.543 1 77.38 299 LYS B N 1
ATOM 7634 C CA . LYS B 1 299 ? 15.773 6.863 7.473 1 77.38 299 LYS B CA 1
ATOM 7635 C C . LYS B 1 299 ? 16.891 7.848 7.809 1 77.38 299 LYS B C 1
ATOM 7637 O O . LYS B 1 299 ? 17.453 7.816 8.906 1 77.38 299 LYS B O 1
ATOM 7642 N N . LYS B 1 300 ? 17.172 8.727 6.906 1 82.19 300 LYS B N 1
ATOM 7643 C CA . LYS B 1 300 ? 18.266 9.688 7.066 1 82.19 300 LYS B CA 1
ATOM 7644 C C . LYS B 1 300 ? 17.75 11.031 7.559 1 82.19 300 LYS B C 1
ATOM 7646 O O . LYS B 1 300 ? 18.375 11.688 8.391 1 82.19 300 LYS B O 1
ATOM 7651 N N . ILE B 1 301 ? 16.656 11.375 7.016 1 87.94 301 ILE B N 1
ATOM 7652 C CA . ILE B 1 301 ? 16.047 12.664 7.348 1 87.94 301 ILE B CA 1
ATOM 7653 C C . ILE B 1 301 ? 14.852 12.438 8.266 1 87.94 301 ILE B C 1
ATOM 7655 O O . ILE B 1 301 ? 13.828 11.891 7.848 1 87.94 301 ILE B O 1
ATOM 7659 N N . LYS B 1 302 ? 15 12.883 9.469 1 86.81 302 LYS B N 1
ATOM 7660 C CA . LYS B 1 302 ? 13.938 12.641 10.445 1 86.81 302 LYS B CA 1
ATOM 7661 C C . LYS B 1 302 ? 13.016 13.852 10.562 1 86.81 302 LYS B C 1
ATOM 7663 O O . LYS B 1 302 ? 13.438 14.922 11.008 1 86.81 302 LYS B O 1
ATOM 7668 N N . ILE B 1 303 ? 11.898 13.75 10.141 1 89.12 303 ILE B N 1
ATOM 7669 C CA . ILE B 1 303 ? 10.812 14.711 10.25 1 89.12 303 ILE B CA 1
ATOM 7670 C C . ILE B 1 303 ? 9.641 14.086 10.992 1 89.12 303 ILE B C 1
ATOM 7672 O O . ILE B 1 303 ? 9.086 13.07 10.555 1 89.12 303 ILE B O 1
ATOM 7676 N N . LYS B 1 304 ? 9.273 14.617 12.125 1 85.75 304 LYS B N 1
ATOM 7677 C CA . LYS B 1 304 ? 8.242 13.984 12.953 1 85.75 304 LYS B CA 1
ATOM 7678 C C . LYS B 1 304 ? 7.305 15.031 13.547 1 85.75 304 LYS B C 1
ATOM 7680 O O . LYS B 1 304 ? 7.602 16.234 13.523 1 85.75 304 LYS B O 1
ATOM 7685 N N . GLY B 1 305 ? 6.199 14.516 13.914 1 85.44 305 GLY B N 1
ATOM 7686 C CA . GLY B 1 305 ? 5.277 15.336 14.688 1 85.44 305 GLY B CA 1
ATOM 7687 C C . GLY B 1 305 ? 4.824 16.578 13.953 1 85.44 305 GLY B C 1
ATOM 7688 O O . GLY B 1 305 ? 4.34 16.484 12.82 1 85.44 305 GLY B O 1
ATOM 7689 N N . TYR B 1 306 ? 5.137 17.734 14.586 1 85.31 306 TYR B N 1
ATOM 7690 C CA . TYR B 1 306 ? 4.664 19.016 14.109 1 85.31 306 TYR B CA 1
ATOM 7691 C C . TYR B 1 306 ? 5.363 19.406 12.812 1 85.31 306 TYR B C 1
ATOM 7693 O O . TYR B 1 306 ? 4.871 20.266 12.062 1 85.31 306 TYR B O 1
ATOM 7701 N N . GLN B 1 307 ? 6.426 18.75 12.531 1 91 307 GLN B N 1
ATOM 7702 C CA . GLN B 1 307 ? 7.215 19.094 11.352 1 91 307 GLN B CA 1
ATOM 7703 C C . GLN B 1 307 ? 6.562 18.562 10.078 1 91 307 GLN B C 1
ATOM 7705 O O . GLN B 1 307 ? 6.863 19.031 8.977 1 91 307 GLN B O 1
ATOM 7710 N N . LEU B 1 308 ? 5.652 17.672 10.242 1 93.38 308 LEU B N 1
ATOM 7711 C CA . LEU B 1 308 ? 5.102 16.938 9.117 1 93.38 308 LEU B CA 1
ATOM 7712 C C . LEU B 1 308 ? 4.176 17.812 8.281 1 93.38 308 LEU B C 1
ATOM 7714 O O . LEU B 1 308 ? 4.09 17.656 7.062 1 93.38 308 LEU B O 1
ATOM 7718 N N . LYS B 1 309 ? 3.547 18.781 8.883 1 94 309 LYS B N 1
ATOM 7719 C CA . LYS B 1 309 ? 2.598 19.625 8.164 1 94 309 LYS B CA 1
ATOM 7720 C C . LYS B 1 309 ? 3.295 20.438 7.074 1 94 309 LYS B C 1
ATOM 7722 O O . LYS B 1 309 ? 2.758 20.594 5.977 1 94 309 LYS B O 1
ATOM 7727 N N . SER B 1 310 ? 4.445 20.953 7.445 1 94.19 310 SER B N 1
ATOM 7728 C CA . SER B 1 310 ? 5.188 21.734 6.465 1 94.19 310 SER B CA 1
ATOM 7729 C C . SER B 1 310 ? 5.59 20.875 5.266 1 94.19 310 SER B C 1
ATOM 7731 O O . SER B 1 310 ? 5.559 21.344 4.129 1 94.19 310 SER B O 1
ATOM 7733 N N . MET B 1 311 ? 5.93 19.641 5.543 1 95.25 311 MET B N 1
ATOM 7734 C CA . MET B 1 311 ? 6.273 18.719 4.461 1 95.25 311 MET B CA 1
ATOM 7735 C C . MET B 1 311 ? 5.043 18.375 3.625 1 95.25 311 MET B C 1
ATOM 7737 O O . MET B 1 311 ? 5.129 18.297 2.398 1 95.25 311 MET B O 1
ATOM 7741 N N . ALA B 1 312 ? 3.961 18.188 4.297 1 96.88 312 ALA B N 1
ATOM 7742 C CA . ALA B 1 312 ? 2.713 17.891 3.6 1 96.88 312 ALA B CA 1
ATOM 7743 C C . ALA B 1 312 ? 2.348 19.016 2.625 1 96.88 312 ALA B C 1
ATOM 7745 O O . ALA B 1 312 ? 2.02 18.75 1.466 1 96.88 312 ALA B O 1
ATOM 7746 N N . LEU B 1 313 ? 2.443 20.234 3.066 1 97.38 313 LEU B N 1
ATOM 7747 C CA . LEU B 1 313 ? 2.113 21.391 2.24 1 97.38 313 LEU B CA 1
ATOM 7748 C C . LEU B 1 313 ? 3.084 21.516 1.07 1 97.38 313 LEU B C 1
ATOM 7750 O O . LEU B 1 313 ? 2.695 21.938 -0.022 1 97.38 313 LEU B O 1
ATOM 7754 N N . LEU B 1 314 ? 4.293 21.156 1.319 1 96.5 314 LEU B N 1
ATOM 7755 C CA . LEU B 1 314 ? 5.305 21.219 0.272 1 96.5 314 LEU B CA 1
ATOM 7756 C C . LEU B 1 314 ? 5.027 20.188 -0.812 1 96.5 314 LEU B C 1
ATOM 7758 O O . LEU B 1 314 ? 5.199 20.453 -2 1 96.5 314 LEU B O 1
ATOM 7762 N N . LEU B 1 315 ? 4.512 19.031 -0.446 1 95.88 315 LEU B N 1
ATOM 7763 C CA . LEU B 1 315 ? 4.496 17.875 -1.345 1 95.88 315 LEU B CA 1
ATOM 7764 C C . LEU B 1 315 ? 3.154 17.766 -2.066 1 95.88 315 LEU B C 1
ATOM 7766 O O . LEU B 1 315 ? 3.045 17.078 -3.078 1 95.88 315 LEU B O 1
ATOM 7770 N N . THR B 1 316 ? 2.102 18.391 -1.545 1 96.31 316 THR B N 1
ATOM 7771 C CA . THR B 1 316 ? 0.795 18.297 -2.186 1 96.31 316 THR B CA 1
ATOM 7772 C C . THR B 1 316 ? 0.856 18.812 -3.619 1 96.31 316 THR B C 1
ATOM 7774 O O . THR B 1 316 ? 1.665 19.688 -3.934 1 96.31 316 THR B O 1
ATOM 7777 N N . SER B 1 317 ? 0.079 18.266 -4.492 1 92.56 317 SER B N 1
ATOM 7778 C CA . SER B 1 317 ? 0.085 18.625 -5.906 1 92.56 317 SER B CA 1
ATOM 7779 C C . SER B 1 317 ? -0.864 19.797 -6.176 1 92.56 317 SER B C 1
ATOM 7781 O O . SER B 1 317 ? -0.895 20.328 -7.285 1 92.56 317 SER B O 1
ATOM 7783 N N . PHE B 1 318 ? -1.606 20.203 -5.199 1 94 318 PHE B N 1
ATOM 7784 C CA . PHE B 1 318 ? -2.562 21.281 -5.391 1 94 318 PHE B CA 1
ATOM 7785 C C . PHE B 1 318 ? -1.857 22.641 -5.375 1 94 318 PHE B C 1
ATOM 7787 O O . PHE B 1 318 ? -0.92 22.844 -4.602 1 94 318 PHE B O 1
ATOM 7794 N N . GLU B 1 319 ? -2.322 23.516 -6.18 1 94.88 319 GLU B N 1
ATOM 7795 C CA . GLU B 1 319 ? -1.836 24.891 -6.145 1 94.88 319 GLU B CA 1
ATOM 7796 C C . GLU B 1 319 ? -2.469 25.672 -4.996 1 94.88 319 GLU B C 1
ATOM 7798 O O . GLU B 1 319 ? -1.773 26.375 -4.254 1 94.88 319 GLU B O 1
ATOM 7803 N N . ASN B 1 320 ? -3.818 25.625 -4.949 1 96.06 320 ASN B N 1
ATOM 7804 C CA . ASN B 1 320 ? -4.586 26.188 -3.84 1 96.06 320 ASN B CA 1
ATOM 7805 C C . ASN B 1 320 ? -5.031 25.109 -2.863 1 96.06 320 ASN B C 1
ATOM 7807 O O . ASN B 1 320 ? -5.766 24.188 -3.238 1 96.06 320 ASN B O 1
ATOM 7811 N N . VAL B 1 321 ? -4.652 25.328 -1.57 1 97.62 321 VAL B N 1
ATOM 7812 C CA . VAL B 1 321 ? -4.781 24.203 -0.648 1 97.62 321 VAL B CA 1
ATOM 7813 C C . VAL B 1 321 ? -5.555 24.641 0.592 1 97.62 321 VAL B C 1
ATOM 7815 O O . VAL B 1 321 ? -5.27 25.688 1.173 1 97.62 321 VAL B O 1
ATOM 7818 N N . LEU B 1 322 ? -6.555 23.875 0.921 1 98.12 322 LEU B N 1
ATOM 7819 C CA . LEU B 1 322 ? -7.078 23.875 2.283 1 98.12 322 LEU B CA 1
ATOM 7820 C C . LEU B 1 322 ? -6.512 22.703 3.084 1 98.12 322 LEU B C 1
ATOM 7822 O O . LEU B 1 322 ? -6.879 21.562 2.855 1 98.12 322 LEU B O 1
ATOM 7826 N N . MET B 1 323 ? -5.602 23.016 3.939 1 98.31 323 MET B N 1
ATOM 7827 C CA . MET B 1 323 ? -5.062 21.969 4.812 1 98.31 323 MET B CA 1
ATOM 7828 C C . MET B 1 323 ? -5.914 21.812 6.066 1 98.31 323 MET B C 1
ATOM 7830 O O . MET B 1 323 ? -6.25 22.812 6.719 1 98.31 323 MET B O 1
ATOM 7834 N N . LEU B 1 324 ? -6.227 20.594 6.359 1 97.75 324 LEU B N 1
ATOM 7835 C CA . LEU B 1 324 ? -7 20.266 7.555 1 97.75 324 LEU B CA 1
ATOM 7836 C C . LEU B 1 324 ? -6.301 19.203 8.383 1 97.75 324 LEU B C 1
ATOM 7838 O O . LEU B 1 324 ? -5.844 18.188 7.836 1 97.75 324 LEU B O 1
ATOM 7842 N N . ASP B 1 325 ? -6.227 19.469 9.672 1 96.81 325 ASP B N 1
ATOM 7843 C CA . ASP B 1 325 ? -5.863 18.359 10.555 1 96.81 325 ASP B CA 1
ATOM 7844 C C . ASP B 1 325 ? -6.887 17.219 10.469 1 96.81 325 ASP B C 1
ATOM 7846 O O . ASP B 1 325 ? -8.047 17.453 10.133 1 96.81 325 ASP B O 1
ATOM 7850 N N . SER B 1 326 ? -6.445 16.047 10.766 1 96.75 326 SER B N 1
ATOM 7851 C CA . SER B 1 326 ? -7.32 14.883 10.672 1 96.75 326 SER B CA 1
ATOM 7852 C C . SER B 1 326 ? -8.508 15 11.617 1 96.75 326 SER B C 1
ATOM 7854 O O . SER B 1 326 ? -9.586 14.461 11.352 1 96.75 326 SER B O 1
ATOM 7856 N N . ASP B 1 327 ? -8.32 15.695 12.719 1 97.38 327 ASP B N 1
ATOM 7857 C CA . ASP B 1 327 ? -9.367 15.812 13.727 1 97.38 327 ASP B CA 1
ATOM 7858 C C . ASP B 1 327 ? -10.117 17.141 13.594 1 97.38 327 ASP B C 1
ATOM 7860 O O . ASP B 1 327 ? -10.742 17.594 14.547 1 97.38 327 ASP B O 1
ATOM 7864 N N . ASN B 1 328 ? -9.922 17.859 12.516 1 97.69 328 ASN B N 1
ATOM 7865 C CA . ASN B 1 328 ? -10.656 19.094 12.203 1 97.69 328 ASN B CA 1
ATOM 7866 C C . ASN B 1 328 ? -11.797 18.828 11.227 1 97.69 328 ASN B C 1
ATOM 7868 O O . ASN B 1 328 ? -11.555 18.516 10.055 1 97.69 328 ASN B O 1
ATOM 7872 N N . LEU B 1 329 ? -13.016 18.953 11.703 1 98 329 LEU B N 1
ATOM 7873 C CA . LEU B 1 329 ? -14.188 18.594 10.914 1 98 329 LEU B CA 1
ATOM 7874 C C . LEU B 1 329 ? -14.859 19.828 10.328 1 98 329 LEU B C 1
ATOM 7876 O O . LEU B 1 329 ? -15.07 20.812 11.031 1 98 329 LEU B O 1
ATOM 7880 N N . PRO B 1 330 ? -15.18 19.781 9.062 1 95.62 330 PRO B N 1
ATOM 7881 C CA . PRO B 1 330 ? -15.953 20.875 8.484 1 95.62 330 PRO B CA 1
ATOM 7882 C C . PRO B 1 330 ? -17.422 20.859 8.93 1 95.62 330 PRO B C 1
ATOM 7884 O O . PRO B 1 330 ? -18.062 19.812 8.945 1 95.62 330 PRO B O 1
ATOM 7887 N N . LEU B 1 331 ? -17.875 22 9.281 1 95.06 331 LEU B N 1
ATOM 7888 C CA . LEU B 1 331 ? -19.266 22.141 9.688 1 95.06 331 LEU B CA 1
ATOM 7889 C C . LEU B 1 331 ? -20.141 22.516 8.5 1 95.06 331 LEU B C 1
ATOM 7891 O O . LEU B 1 331 ? -21.359 22.281 8.523 1 95.06 331 LEU B O 1
ATOM 7895 N N . LYS B 1 332 ? -19.5 23.094 7.527 1 88.75 332 LYS B N 1
ATOM 7896 C CA . LYS B 1 332 ? -20.125 23.469 6.258 1 88.75 332 LYS B CA 1
ATOM 7897 C C . LYS B 1 332 ? -19.188 23.188 5.086 1 88.75 332 LYS B C 1
ATOM 7899 O O . LYS B 1 332 ? -18 22.906 5.281 1 88.75 332 LYS B O 1
ATOM 7904 N N . ASN B 1 333 ? -19.812 23.172 3.82 1 88.62 333 ASN B N 1
ATOM 7905 C CA . ASN B 1 333 ? -19.016 22.969 2.609 1 88.62 333 ASN B CA 1
ATOM 7906 C C . ASN B 1 333 ? -18 24.078 2.424 1 88.62 333 ASN B C 1
ATOM 7908 O O . ASN B 1 333 ? -18.359 25.25 2.277 1 88.62 333 ASN B O 1
ATOM 7912 N N . PRO B 1 334 ? -16.734 23.75 2.389 1 93.56 334 PRO B N 1
ATOM 7913 C CA . PRO B 1 334 ? -15.695 24.781 2.352 1 93.56 334 PRO B CA 1
ATOM 7914 C C . PRO B 1 334 ? -15.336 25.203 0.929 1 93.56 334 PRO B C 1
ATOM 7916 O O . PRO B 1 334 ? -14.438 26.031 0.734 1 93.56 334 PRO B O 1
ATOM 7919 N N . ASP B 1 335 ? -15.977 24.734 -0.106 1 87.75 335 ASP B N 1
ATOM 7920 C CA . ASP B 1 335 ? -15.578 24.891 -1.502 1 87.75 335 ASP B CA 1
ATOM 7921 C C . ASP B 1 335 ? -15.484 26.359 -1.891 1 87.75 335 ASP B C 1
ATOM 7923 O O . ASP B 1 335 ? -14.602 26.75 -2.658 1 87.75 335 ASP B O 1
ATOM 7927 N N . LEU B 1 336 ? -16.281 27.203 -1.259 1 86.94 336 LEU B N 1
ATOM 7928 C CA . LEU B 1 336 ? -16.406 28.594 -1.665 1 86.94 336 LEU B CA 1
ATOM 7929 C C . LEU B 1 336 ? -15.211 29.406 -1.176 1 86.94 336 LEU B C 1
ATOM 7931 O O . LEU B 1 336 ? -14.992 30.531 -1.633 1 86.94 336 LEU B O 1
ATOM 7935 N N . LEU B 1 337 ? -14.445 28.859 -0.319 1 93.5 337 LEU B N 1
ATOM 7936 C CA . LEU B 1 337 ? -13.312 29.594 0.252 1 93.5 337 LEU B CA 1
ATOM 7937 C C . LEU B 1 337 ? -12.312 29.984 -0.831 1 93.5 337 LEU B C 1
ATOM 7939 O O . LEU B 1 337 ? -11.672 31.031 -0.741 1 93.5 337 LEU B O 1
ATOM 7943 N N . PHE B 1 338 ? -12.281 29.188 -1.906 1 91.12 338 PHE B N 1
ATOM 7944 C CA . PHE B 1 338 ? -11.234 29.359 -2.908 1 91.12 338 PHE B CA 1
ATOM 7945 C C . PHE B 1 338 ? -11.602 30.438 -3.912 1 91.12 338 PHE B C 1
ATOM 7947 O O . PHE B 1 338 ? -10.75 30.906 -4.672 1 91.12 338 PHE B O 1
ATOM 7954 N N . ILE B 1 339 ? -12.852 30.844 -3.916 1 86.94 339 ILE B N 1
ATOM 7955 C CA . ILE B 1 339 ? -13.273 31.75 -4.977 1 86.94 339 ILE B CA 1
ATOM 7956 C C . ILE B 1 339 ? -13.812 33.062 -4.371 1 86.94 339 ILE B C 1
ATOM 7958 O O . ILE B 1 339 ? -14.484 33.812 -5.051 1 86.94 339 ILE B O 1
ATOM 7962 N N . ASN B 1 340 ? -13.547 33.188 -3.076 1 88.31 340 ASN B N 1
ATOM 7963 C CA . ASN B 1 340 ? -13.977 34.406 -2.393 1 88.31 340 ASN B CA 1
ATOM 7964 C C . ASN B 1 340 ? -12.836 35.031 -1.589 1 88.31 340 ASN B C 1
ATOM 7966 O O . ASN B 1 340 ? -11.852 34.375 -1.274 1 88.31 340 ASN B O 1
ATOM 7970 N N . GLU B 1 341 ? -13.062 36.344 -1.369 1 92 341 GLU B N 1
ATOM 7971 C CA . GLU B 1 341 ? -12.18 37 -0.398 1 92 341 GLU B CA 1
ATOM 7972 C C . GLU B 1 341 ? -12.328 36.375 0.983 1 92 341 GLU B C 1
ATOM 7974 O O . GLU B 1 341 ? -13.406 35.906 1.342 1 92 341 GLU B O 1
ATOM 7979 N N . PRO B 1 342 ? -11.312 36.25 1.798 1 96.62 342 PRO B N 1
ATOM 7980 C CA . PRO B 1 342 ? -10.055 36.969 1.618 1 96.62 342 PRO B CA 1
ATOM 7981 C C . PRO B 1 342 ? -9.031 36.188 0.792 1 96.62 342 PRO B C 1
ATOM 7983 O O . PRO B 1 342 ? -7.996 36.75 0.412 1 96.62 342 PRO B O 1
ATOM 7986 N N . PHE B 1 343 ? -9.281 35.094 0.378 1 95.5 343 PHE B N 1
ATOM 7987 C CA . PHE B 1 343 ? -8.266 34.219 -0.195 1 95.5 343 PHE B CA 1
ATOM 7988 C C . PHE B 1 343 ? -7.773 34.75 -1.532 1 95.5 343 PHE B C 1
ATOM 7990 O O . PHE B 1 343 ? -6.605 34.594 -1.888 1 95.5 343 PHE B O 1
ATOM 7997 N N . ILE B 1 344 ? -8.594 35.375 -2.236 1 91.94 344 ILE B N 1
ATOM 7998 C CA . ILE B 1 344 ? -8.25 35.875 -3.562 1 91.94 344 ILE B CA 1
ATOM 7999 C C . ILE B 1 344 ? -7.137 36.938 -3.451 1 91.94 344 ILE B C 1
ATOM 8001 O O . ILE B 1 344 ? -6.148 36.875 -4.188 1 91.94 344 ILE B O 1
ATOM 8005 N N . SER B 1 345 ? -7.242 37.812 -2.518 1 95.31 345 SER B N 1
ATOM 8006 C CA . SER B 1 345 ? -6.27 38.906 -2.4 1 95.31 345 SER B CA 1
ATOM 8007 C C . SER B 1 345 ? -5.172 38.531 -1.402 1 95.31 345 SER B C 1
ATOM 8009 O O . SER B 1 345 ? -4.066 39.094 -1.472 1 95.31 345 SER B O 1
ATOM 8011 N N . LYS B 1 346 ? -5.5 37.719 -0.478 1 97.44 346 LYS B N 1
ATOM 8012 C CA . LYS B 1 346 ? -4.582 37.281 0.565 1 97.44 346 LYS B CA 1
ATOM 8013 C C . LYS B 1 346 ? -4.477 35.75 0.588 1 97.44 346 LYS B C 1
ATOM 8015 O O . LYS B 1 346 ? -4.969 35.094 1.515 1 97.44 346 LYS B O 1
ATOM 8020 N N . PRO B 1 347 ? -3.725 35.25 -0.321 1 97.44 347 PRO B N 1
ATOM 8021 C CA . PRO B 1 347 ? -3.807 33.812 -0.57 1 97.44 347 PRO B CA 1
ATOM 8022 C C . PRO B 1 347 ? -3.107 33 0.506 1 97.44 347 PRO B C 1
ATOM 8024 O O . PRO B 1 347 ? -2.426 32 0.192 1 97.44 347 PRO B O 1
ATOM 8027 N N . LEU B 1 348 ? -3.055 33.438 1.729 1 98.69 348 LEU B N 1
ATOM 8028 C CA . LEU B 1 348 ? -2.801 32.75 2.98 1 98.69 348 LEU B CA 1
ATOM 8029 C C . LEU B 1 348 ? -3.789 33.188 4.059 1 98.69 348 LEU B C 1
ATOM 8031 O O . LEU B 1 348 ? -3.781 34.344 4.484 1 98.69 348 LEU B O 1
ATOM 8035 N N . VAL B 1 349 ? -4.66 32.281 4.402 1 98.69 349 VAL B N 1
ATOM 8036 C CA . VAL B 1 349 ? -5.633 32.531 5.457 1 98.69 349 VAL B CA 1
ATOM 8037 C C . VAL B 1 349 ? -5.355 31.625 6.652 1 98.69 349 VAL B C 1
ATOM 8039 O O . VAL B 1 349 ? -5.281 30.406 6.508 1 98.69 349 VAL B O 1
ATOM 8042 N N . ILE B 1 350 ? -5.191 32.25 7.812 1 98.12 350 ILE B N 1
ATOM 8043 C CA . ILE B 1 350 ? -4.902 31.531 9.055 1 98.12 350 ILE B CA 1
ATOM 8044 C C . ILE B 1 350 ? -5.941 31.906 10.109 1 98.12 350 ILE B C 1
ATOM 8046 O O . ILE B 1 350 ? -6.562 32.969 10.039 1 98.12 350 ILE B O 1
ATOM 8050 N N . TRP B 1 351 ? -6.172 31.047 11.039 1 97.75 351 TRP B N 1
ATOM 8051 C CA . TRP B 1 351 ? -7.168 31.234 12.094 1 97.75 351 TRP B CA 1
ATOM 8052 C C . TRP B 1 351 ? -6.496 31.469 13.438 1 97.75 351 TRP B C 1
ATOM 8054 O O . TRP B 1 351 ? -5.332 31.109 13.633 1 97.75 351 TRP B O 1
ATOM 8064 N N . PRO B 1 352 ? -7.219 32.125 14.352 1 95.56 352 PRO B N 1
ATOM 8065 C CA . PRO B 1 352 ? -6.652 32.375 15.68 1 95.56 352 PRO B CA 1
ATOM 8066 C C . PRO B 1 352 ? -6.723 31.141 16.594 1 95.56 352 PRO B C 1
ATOM 8068 O O . PRO B 1 352 ? -7.609 30.297 16.422 1 95.56 352 PRO B O 1
ATOM 8071 N N . ASP B 1 353 ? -5.766 31.094 17.469 1 93.31 353 ASP B N 1
ATOM 8072 C CA . ASP B 1 353 ? -5.793 30.141 18.578 1 93.31 353 ASP B CA 1
ATOM 8073 C C . ASP B 1 353 ? -6.469 30.75 19.797 1 93.31 353 ASP B C 1
ATOM 8075 O O . ASP B 1 353 ? -6.988 31.859 19.75 1 93.31 353 ASP B O 1
ATOM 8079 N N . PHE B 1 354 ? -6.461 29.984 20.891 1 88.81 354 PHE B N 1
ATOM 8080 C CA . PHE B 1 354 ? -7.016 30.422 22.172 1 88.81 354 PHE B CA 1
ATOM 8081 C C . PHE B 1 354 ? -6.223 31.594 22.719 1 88.81 354 PHE B C 1
ATOM 8083 O O . PHE B 1 354 ? -6.766 32.438 23.453 1 88.81 354 PHE B O 1
ATOM 8090 N N . TRP B 1 355 ? -5.043 31.781 22.203 1 89.38 355 TRP B N 1
ATOM 8091 C CA . TRP B 1 355 ? -4.082 32.5 23.031 1 89.38 355 TRP B CA 1
ATOM 8092 C C . TRP B 1 355 ? -3.621 33.781 22.344 1 89.38 355 TRP B C 1
ATOM 8094 O O . TRP B 1 355 ? -3.492 33.812 21.109 1 89.38 355 TRP B O 1
ATOM 8104 N N . ARG B 1 356 ? -3.326 34.688 23.188 1 91.25 356 ARG B N 1
ATOM 8105 C CA . ARG B 1 356 ? -2.559 35.844 22.719 1 91.25 356 ARG B CA 1
ATOM 8106 C C . ARG B 1 356 ? -1.138 35.438 22.344 1 91.25 356 ARG B C 1
ATOM 8108 O O . ARG B 1 356 ? -0.556 34.562 22.969 1 91.25 356 ARG B O 1
ATOM 8115 N N . ARG B 1 357 ? -0.645 36.031 21.422 1 93.69 357 ARG B N 1
ATOM 8116 C CA . ARG B 1 357 ? 0.68 35.719 20.906 1 93.69 357 ARG B CA 1
ATOM 8117 C C . ARG B 1 357 ? 1.757 36 21.953 1 93.69 357 ARG B C 1
ATOM 8119 O O . ARG B 1 357 ? 1.681 37 22.672 1 93.69 357 ARG B O 1
ATOM 8126 N N . SER B 1 358 ? 2.781 35.156 22 1 93.81 358 SER B N 1
ATOM 8127 C CA . SER B 1 358 ? 3.848 35.25 22.984 1 93.81 358 SER B CA 1
ATOM 8128 C C . SER B 1 358 ? 5.219 35.25 22.328 1 93.81 358 SER B C 1
ATOM 8130 O O . SER B 1 358 ? 6.223 34.906 22.953 1 93.81 358 SER B O 1
ATOM 8132 N N . THR B 1 359 ? 5.266 35.594 21.062 1 96.81 359 THR B N 1
ATOM 8133 C CA . THR B 1 359 ? 6.527 35.562 20.328 1 96.81 359 THR B CA 1
ATOM 8134 C C . THR B 1 359 ? 7.547 36.5 21 1 96.81 359 THR B C 1
ATOM 8136 O O . THR B 1 359 ? 7.25 37.656 21.297 1 96.81 359 THR B O 1
ATOM 8139 N N . SER B 1 360 ? 8.664 36 21.203 1 97.25 360 SER B N 1
ATOM 8140 C CA . SER B 1 360 ? 9.742 36.75 21.828 1 97.25 360 SER B CA 1
ATOM 8141 C C . SER B 1 360 ? 10.227 37.875 20.922 1 97.25 360 SER B C 1
ATOM 8143 O O . SER B 1 360 ? 10.359 37.688 19.719 1 97.25 360 SER B O 1
ATOM 8145 N N . PRO B 1 361 ? 10.516 39.062 21.516 1 97.75 361 PRO B N 1
ATOM 8146 C CA . PRO B 1 361 ? 11.148 40.094 20.719 1 97.75 361 PRO B CA 1
ATOM 8147 C C . PRO B 1 361 ? 12.453 39.656 20.062 1 97.75 361 PRO B C 1
ATOM 8149 O O . PRO B 1 361 ? 12.812 40.125 18.984 1 97.75 361 PRO B O 1
ATOM 8152 N N . ALA B 1 362 ? 13.102 38.688 20.672 1 97.81 362 ALA B N 1
ATOM 8153 C CA . ALA B 1 362 ? 14.359 38.156 20.141 1 97.81 362 ALA B CA 1
ATOM 8154 C C . ALA B 1 362 ? 14.148 37.531 18.75 1 97.81 362 ALA B C 1
ATOM 8156 O O . ALA B 1 362 ? 15.031 37.625 17.891 1 97.81 362 ALA B O 1
ATOM 8157 N N . PHE B 1 363 ? 13.055 36.938 18.562 1 98.38 363 PHE B N 1
ATOM 8158 C CA . PHE B 1 363 ? 12.797 36.344 17.266 1 98.38 363 PHE B CA 1
ATOM 8159 C C . PHE B 1 363 ? 12.812 37.375 16.156 1 98.38 363 PHE B C 1
ATOM 8161 O O . PHE B 1 363 ? 13.375 37.156 15.086 1 98.38 363 PHE B O 1
ATOM 8168 N N . TYR B 1 364 ? 12.109 38.5 16.406 1 98.5 364 TYR B N 1
ATOM 8169 C CA . TYR B 1 364 ? 12.039 39.562 15.406 1 98.5 364 TYR B CA 1
ATOM 8170 C C . TYR B 1 364 ? 13.438 40.062 15.039 1 98.5 364 TYR B C 1
ATOM 8172 O O . TYR B 1 364 ? 13.719 40.312 13.867 1 98.5 364 TYR B O 1
ATOM 8180 N N . GLU B 1 365 ? 14.289 40.094 15.977 1 97.88 365 GLU B N 1
ATOM 8181 C CA . GLU B 1 365 ? 15.664 40.5 15.742 1 97.88 365 GLU B CA 1
ATOM 8182 C C . GLU B 1 365 ? 16.438 39.438 14.953 1 97.88 365 GLU B C 1
ATOM 8184 O O . GLU B 1 365 ? 17.172 39.75 14.016 1 97.88 365 GLU B O 1
ATOM 8189 N N . ILE B 1 366 ? 16.234 38.25 15.383 1 98.31 366 ILE B N 1
ATOM 8190 C CA . ILE B 1 366 ? 16.891 37.125 14.719 1 98.31 366 ILE B CA 1
ATOM 8191 C C . ILE B 1 366 ? 16.469 37.094 13.25 1 98.31 366 ILE B C 1
ATOM 8193 O O . ILE B 1 366 ? 17.312 36.906 12.359 1 98.31 366 ILE B O 1
ATOM 8197 N N . ALA B 1 367 ? 15.188 37.281 13.023 1 98.5 367 ALA B N 1
ATOM 8198 C CA . ALA B 1 367 ? 14.625 37.188 11.68 1 98.5 367 ALA B CA 1
ATOM 8199 C C . ALA B 1 367 ? 14.812 38.5 10.922 1 98.5 367 ALA B C 1
ATOM 8201 O O . ALA B 1 367 ? 14.453 38.625 9.742 1 98.5 367 ALA B O 1
ATOM 8202 N N . ASP B 1 368 ? 15.359 39.531 11.547 1 97.56 368 ASP B N 1
ATOM 8203 C CA . ASP B 1 368 ? 15.578 40.844 10.961 1 97.56 368 ASP B CA 1
ATOM 8204 C C . ASP B 1 368 ? 14.258 41.469 10.5 1 97.56 368 ASP B C 1
ATOM 8206 O O . ASP B 1 368 ? 14.133 41.875 9.344 1 97.56 368 ASP B O 1
ATOM 8210 N N . ILE B 1 369 ? 13.297 41.406 11.32 1 98 369 ILE B N 1
ATOM 8211 C CA . ILE B 1 369 ? 12.023 42.094 11.141 1 98 369 ILE B CA 1
ATOM 8212 C C . ILE B 1 369 ? 12.008 43.375 11.992 1 98 369 ILE B C 1
ATOM 8214 O O . ILE B 1 369 ? 11.734 43.312 13.195 1 98 369 ILE B O 1
ATOM 8218 N N . PRO B 1 370 ? 12.195 44.469 11.406 1 96.81 370 PRO B N 1
ATOM 8219 C CA . PRO B 1 370 ? 12.242 45.719 12.18 1 96.81 370 PRO B CA 1
ATOM 8220 C C . PRO B 1 370 ? 10.867 46.156 12.68 1 96.81 370 PRO B C 1
ATOM 8222 O O . PRO B 1 370 ? 9.945 46.344 11.883 1 96.81 370 PRO B O 1
ATOM 8225 N N . ILE B 1 371 ? 10.766 46.25 13.984 1 97.62 371 ILE B N 1
ATOM 8226 C CA . ILE B 1 371 ? 9.523 46.719 14.602 1 97.62 371 ILE B CA 1
ATOM 8227 C C . ILE B 1 371 ? 9.609 48.219 14.859 1 97.62 371 ILE B C 1
ATOM 8229 O O . ILE B 1 371 ? 10.633 48.719 15.336 1 97.62 371 ILE B O 1
ATOM 8233 N N . ASN B 1 372 ? 8.57 48.969 14.469 1 97.44 372 ASN B N 1
ATOM 8234 C CA . ASN B 1 372 ? 8.477 50.375 14.891 1 97.44 372 ASN B CA 1
ATOM 8235 C C . ASN B 1 372 ? 7.938 50.5 16.312 1 97.44 372 ASN B C 1
ATOM 8237 O O . ASN B 1 372 ? 6.723 50.562 16.516 1 97.44 372 ASN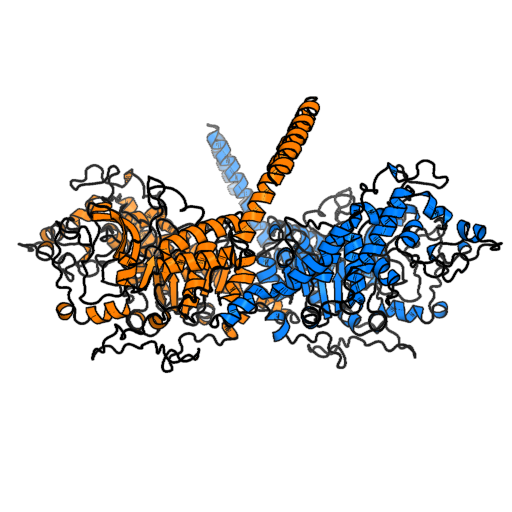 B O 1
ATOM 8241 N N . GLU B 1 373 ? 8.773 50.625 17.25 1 96.38 373 GLU B N 1
ATOM 8242 C CA . GLU B 1 373 ? 8.484 50.438 18.656 1 96.38 373 GLU B CA 1
ATOM 8243 C C . GLU B 1 373 ? 7.789 51.656 19.266 1 96.38 373 GLU B C 1
ATOM 8245 O O . GLU B 1 373 ? 7.418 51.656 20.438 1 96.38 373 GLU B O 1
ATOM 8250 N N . THR B 1 374 ? 7.508 52.656 18.438 1 96 374 THR B N 1
ATOM 8251 C CA . THR B 1 374 ? 6.82 53.844 18.953 1 96 374 THR B CA 1
ATOM 8252 C C . THR B 1 374 ? 5.582 54.156 18.125 1 96 374 THR B C 1
ATOM 8254 O O . THR B 1 374 ? 5.082 55.281 18.141 1 96 374 THR B O 1
ATOM 8257 N N . ASN B 1 375 ? 5.238 53.219 17.359 1 96.81 375 ASN B N 1
ATOM 8258 C CA . ASN B 1 375 ? 4.055 53.406 16.516 1 96.81 375 ASN B CA 1
ATOM 8259 C C . ASN B 1 375 ? 3.055 52.281 16.703 1 96.81 375 ASN B C 1
ATOM 8261 O O . ASN B 1 375 ? 3.203 51.219 16.109 1 96.81 375 ASN B O 1
ATOM 8265 N N . GLN B 1 376 ? 2.051 52.531 17.469 1 96.44 376 GLN B N 1
ATOM 8266 C CA . GLN B 1 376 ? 0.97 51.562 17.688 1 96.44 376 GLN B CA 1
ATOM 8267 C C . GLN B 1 376 ? -0.054 51.625 16.562 1 96.44 376 GLN B C 1
ATOM 8269 O O . GLN B 1 376 ? -0.595 52.688 16.25 1 96.44 376 GLN B O 1
ATOM 8274 N N . VAL B 1 377 ? -0.308 50.531 15.914 1 95.12 377 VAL B N 1
ATOM 8275 C CA . VAL B 1 377 ? -1.173 50.531 14.742 1 95.12 377 VAL B CA 1
ATOM 8276 C C . VAL B 1 377 ? -2.389 49.656 14.984 1 95.12 377 VAL B C 1
ATOM 8278 O O . VAL B 1 377 ? -3.338 49.656 14.195 1 95.12 377 VAL B O 1
ATOM 8281 N N . ARG B 1 378 ? -2.416 48.844 16.016 1 92.81 378 ARG B N 1
ATOM 8282 C CA . ARG B 1 378 ? -3.539 48 16.406 1 92.81 378 ARG B CA 1
ATOM 8283 C C . ARG B 1 378 ? -3.92 48.219 17.875 1 92.81 378 ARG B C 1
ATOM 8285 O O . ARG B 1 378 ? -3.104 48.688 18.656 1 92.81 378 ARG B O 1
ATOM 8292 N N . PHE B 1 379 ? -5.109 47.875 18.188 1 89.5 379 PHE B N 1
ATOM 8293 C CA . PHE B 1 379 ? -5.688 48.031 19.516 1 89.5 379 PHE B CA 1
ATOM 8294 C C . PHE B 1 379 ? -6.438 46.75 19.922 1 89.5 379 PHE B C 1
ATOM 8296 O O . PHE B 1 379 ? -7.668 46.719 19.875 1 89.5 379 PHE B O 1
ATOM 8303 N N . SER B 1 380 ? -5.727 45.812 20.422 1 87.19 380 SER B N 1
ATOM 8304 C CA . SER B 1 380 ? -6.188 44.438 20.422 1 87.19 380 SER B CA 1
ATOM 8305 C C . SER B 1 380 ? -6.879 44.094 21.734 1 87.19 380 SER B C 1
ATOM 8307 O O . SER B 1 380 ? -7.473 43 21.875 1 87.19 380 SER B O 1
ATOM 8309 N N . TYR B 1 381 ? -6.75 44.812 22.688 1 82.94 381 TYR B N 1
ATOM 8310 C CA . TYR B 1 381 ? -7.328 44.5 23.984 1 82.94 381 TYR B CA 1
ATOM 8311 C C . TYR B 1 381 ? -8.766 45 24.078 1 82.94 381 TYR B C 1
ATOM 8313 O O . TYR B 1 381 ? -9.57 44.438 24.844 1 82.94 381 TYR B O 1
ATOM 8321 N N . GLY B 1 382 ? -9.078 46.125 23.328 1 78.88 382 GLY B N 1
ATOM 8322 C CA . GLY B 1 382 ? -10.438 46.625 23.281 1 78.88 382 GLY B CA 1
ATOM 8323 C C . GLY B 1 382 ? -10.812 47.469 24.5 1 78.88 382 GLY B C 1
ATOM 8324 O O . GLY B 1 382 ? -12 47.656 24.766 1 78.88 382 GLY B O 1
ATOM 8325 N N . ASP B 1 383 ? -9.82 47.75 25.406 1 82.44 383 ASP B N 1
ATOM 8326 C CA . ASP B 1 383 ? -10.078 48.562 26.594 1 82.44 383 ASP B CA 1
ATOM 8327 C C . ASP B 1 383 ? -8.969 49.594 26.812 1 82.44 383 ASP B C 1
ATOM 8329 O O . ASP B 1 383 ? -8.258 49.969 25.859 1 82.44 383 ASP B O 1
ATOM 8333 N N . GLU B 1 384 ? -8.891 50.125 28 1 83.75 384 GLU B N 1
ATOM 8334 C CA . GLU B 1 384 ? -7.988 51.219 28.297 1 83.75 384 GLU B CA 1
ATOM 8335 C C . GLU B 1 384 ? -6.531 50.844 28.078 1 83.75 384 GLU B C 1
ATOM 8337 O O . GLU B 1 384 ? -5.676 51.688 27.859 1 83.75 384 GLU B O 1
ATOM 8342 N N . ARG B 1 385 ? -6.289 49.594 28.078 1 88.56 385 ARG B N 1
ATOM 8343 C CA . ARG B 1 385 ? -4.922 49.125 27.875 1 88.56 385 ARG B CA 1
ATOM 8344 C C . ARG B 1 385 ? -4.43 49.469 26.469 1 88.56 385 ARG B C 1
ATOM 8346 O O . ARG B 1 385 ? -3.223 49.562 26.234 1 88.56 385 ARG B O 1
ATOM 8353 N N . ASP B 1 386 ? -5.316 49.719 25.641 1 91.44 386 ASP B N 1
ATOM 8354 C CA . ASP B 1 386 ? -4.992 50.094 24.266 1 91.44 386 ASP B CA 1
ATOM 8355 C C . ASP B 1 386 ? -4.574 51.562 24.156 1 91.44 386 ASP B C 1
ATOM 8357 O O . ASP B 1 386 ? -4.016 51.969 23.141 1 91.44 386 ASP B O 1
ATOM 8361 N N . HIS B 1 387 ? -4.84 52.281 25.234 1 92.31 387 HIS B N 1
ATOM 8362 C CA . HIS B 1 387 ? -4.547 53.719 25.234 1 92.31 387 HIS B CA 1
ATOM 8363 C C . HIS B 1 387 ? -3.916 54.156 26.547 1 92.31 387 HIS B C 1
ATOM 8365 O O . HIS B 1 387 ? -4.492 54.969 27.281 1 92.31 387 HIS B O 1
ATOM 8371 N N . PRO B 1 388 ? -2.754 53.688 26.688 1 92.31 388 PRO B N 1
ATOM 8372 C CA . PRO B 1 388 ? -2.125 54.062 27.953 1 92.31 388 PRO B CA 1
ATOM 8373 C C . PRO B 1 388 ? -1.771 55.531 28.031 1 92.31 388 PRO B C 1
ATOM 8375 O O . PRO B 1 388 ? -1.406 56.125 27.016 1 92.31 388 PRO B O 1
ATOM 8378 N N . ASP B 1 389 ? -1.823 56.062 29.219 1 91.44 389 ASP B N 1
ATOM 8379 C CA . ASP B 1 389 ? -1.505 57.469 29.438 1 91.44 389 ASP B CA 1
ATOM 8380 C C . ASP B 1 389 ? 0.004 57.688 29.422 1 91.44 389 ASP B C 1
ATOM 8382 O O . ASP B 1 389 ? 0.778 56.812 29.781 1 91.44 389 ASP B O 1
ATOM 8386 N N . GLY B 1 390 ? 0.407 58.844 28.953 1 89.5 390 GLY B N 1
ATOM 8387 C CA . GLY B 1 390 ? 1.766 59.344 29.125 1 89.5 390 GLY B CA 1
ATOM 8388 C C . GLY B 1 390 ? 2.764 58.688 28.188 1 89.5 390 GLY B C 1
ATOM 8389 O O . GLY B 1 390 ? 3.9 58.406 28.578 1 89.5 390 GLY B O 1
ATOM 8390 N N . LEU B 1 391 ? 2.254 58.219 27.031 1 91.81 391 LEU B N 1
ATOM 8391 C CA . LEU B 1 391 ? 3.18 57.656 26.062 1 91.81 391 LEU B CA 1
ATOM 8392 C C . LEU B 1 391 ? 4.078 58.75 25.469 1 91.81 391 LEU B C 1
ATOM 8394 O O . LEU B 1 391 ? 3.684 59.438 24.531 1 91.81 391 LEU B O 1
ATOM 8398 N N . LYS B 1 392 ? 5.344 58.938 25.938 1 92.31 392 LYS B N 1
ATOM 8399 C CA . LYS B 1 392 ? 6.234 60 25.516 1 92.31 392 LYS B CA 1
ATOM 8400 C C . LYS B 1 392 ? 7.59 59.469 25.062 1 92.31 392 LYS B C 1
ATOM 8402 O O . LYS B 1 392 ? 8.203 59.969 24.141 1 92.31 392 LYS B O 1
ATOM 8407 N N . THR B 1 393 ? 7.977 58.375 25.75 1 94.75 393 THR B N 1
ATOM 8408 C CA . THR B 1 393 ? 9.312 57.844 25.5 1 94.75 393 THR B CA 1
ATOM 8409 C C . THR B 1 393 ? 9.234 56.406 24.984 1 94.75 393 THR B C 1
ATOM 8411 O O . THR B 1 393 ? 8.18 55.781 25.047 1 94.75 393 THR B O 1
ATOM 8414 N N . LEU B 1 394 ? 10.344 56 24.5 1 96 394 LEU B N 1
ATOM 8415 C CA . LEU B 1 394 ? 10.453 54.625 24.078 1 96 394 LEU B CA 1
ATOM 8416 C C . LEU B 1 394 ? 10.195 53.688 25.25 1 96 394 LEU B C 1
ATOM 8418 O O . LEU B 1 394 ? 9.586 52.625 25.078 1 96 394 LEU B O 1
ATOM 8422 N N . GLU B 1 395 ? 10.672 54.031 26.375 1 95.94 395 GLU B N 1
ATOM 8423 C CA . GLU B 1 395 ? 10.477 53.219 27.578 1 95.94 395 GLU B CA 1
ATOM 8424 C C . GLU B 1 395 ? 8.992 53.094 27.906 1 95.94 395 GLU B C 1
ATOM 8426 O O . GLU B 1 395 ? 8.562 52.031 28.391 1 95.94 395 GLU B O 1
ATOM 8431 N N . ASP B 1 396 ? 8.305 54.094 27.609 1 96.19 396 ASP B N 1
ATOM 8432 C CA . ASP B 1 396 ? 6.863 54.031 27.828 1 96.19 396 ASP B CA 1
ATOM 8433 C C . ASP B 1 396 ? 6.211 53 26.938 1 96.19 396 ASP B C 1
ATOM 8435 O O . ASP B 1 396 ? 5.387 52.188 27.406 1 96.19 396 ASP B O 1
ATOM 8439 N N . TYR B 1 397 ? 6.598 53.062 25.734 1 96.44 397 TYR B N 1
ATOM 8440 C CA . TYR B 1 397 ? 6.047 52.094 24.781 1 96.44 397 TYR B CA 1
ATOM 8441 C C . TYR B 1 397 ? 6.434 50.656 25.172 1 96.44 397 TYR B C 1
ATOM 8443 O O . TYR B 1 397 ? 5.598 49.75 25.141 1 96.44 397 TYR B O 1
ATOM 8451 N N . ASN B 1 398 ? 7.656 50.438 25.594 1 97.06 398 ASN B N 1
ATOM 8452 C CA . ASN B 1 398 ? 8.172 49.125 25.953 1 97.06 398 ASN B CA 1
ATOM 8453 C C . ASN B 1 398 ? 7.426 48.531 27.141 1 97.06 398 ASN B C 1
ATOM 8455 O O . ASN B 1 398 ? 7.293 47.312 27.25 1 97.06 398 ASN B O 1
ATOM 8459 N N . ALA B 1 399 ? 6.91 49.344 27.938 1 95.56 399 ALA B N 1
ATOM 8460 C CA . ALA B 1 399 ? 6.312 48.875 29.188 1 95.56 399 ALA B CA 1
ATOM 8461 C C . ALA B 1 399 ? 4.793 48.812 29.078 1 95.56 399 ALA B C 1
ATOM 8463 O O . ALA B 1 399 ? 4.148 48 29.734 1 95.56 399 ALA B O 1
ATOM 8464 N N . LYS B 1 400 ? 4.234 49.656 28.203 1 95.62 400 LYS B N 1
ATOM 8465 C CA . LYS B 1 400 ? 2.805 49.906 28.375 1 95.62 400 LYS B CA 1
ATOM 8466 C C . LYS B 1 400 ? 2.02 49.5 27.141 1 95.62 400 LYS B C 1
ATOM 8468 O O . LYS B 1 400 ? 0.795 49.344 27.188 1 95.62 400 LYS B O 1
ATOM 8473 N N . VAL B 1 401 ? 2.646 49.312 26.031 1 96.81 401 VAL B N 1
ATOM 8474 C CA . VAL B 1 401 ? 1.963 49 24.781 1 96.81 401 VAL B CA 1
ATOM 8475 C C . VAL B 1 401 ? 2.201 47.531 24.422 1 96.81 401 VAL B C 1
ATOM 8477 O O . VAL B 1 401 ? 3.307 47.031 24.594 1 96.81 401 VAL B O 1
ATOM 8480 N N . SER B 1 402 ? 1.111 46.875 23.984 1 95 402 SER B N 1
ATOM 8481 C CA . SER B 1 402 ? 1.291 45.5 23.5 1 95 402 SER B CA 1
ATOM 8482 C C . SER B 1 402 ? 2.289 45.469 22.344 1 95 402 SER B C 1
ATOM 8484 O O . SER B 1 402 ? 2.143 46.219 21.359 1 95 402 SER B O 1
ATOM 8486 N N . TYR B 1 403 ? 3.242 44.625 22.484 1 96.94 403 TYR B N 1
ATOM 8487 C CA . TYR B 1 403 ? 4.289 44.5 21.469 1 96.94 403 TYR B CA 1
ATOM 8488 C C . TYR B 1 403 ? 3.695 44.188 20.109 1 96.94 403 TYR B C 1
ATOM 8490 O O . TYR B 1 403 ? 4.145 44.719 19.078 1 96.94 403 TYR B O 1
ATOM 8498 N N . HIS B 1 404 ? 2.666 43.375 20.016 1 96.5 404 HIS B N 1
ATOM 8499 C CA . HIS B 1 404 ? 2.082 42.906 18.781 1 96.5 404 HIS B CA 1
ATOM 8500 C C . HIS B 1 404 ? 1.037 43.875 18.234 1 96.5 404 HIS B C 1
ATOM 8502 O O . HIS B 1 404 ? 0.385 43.594 17.234 1 96.5 404 HIS B O 1
ATOM 8508 N N . ASP B 1 405 ? 0.887 44.969 18.891 1 96.44 405 ASP B N 1
ATOM 8509 C CA . ASP B 1 405 ? 0.08 46.062 18.375 1 96.44 405 ASP B CA 1
ATOM 8510 C C . ASP B 1 405 ? 0.947 47.094 17.641 1 96.44 405 ASP B C 1
ATOM 8512 O O . ASP B 1 405 ? 0.429 48 17 1 96.44 405 ASP B O 1
ATOM 8516 N N . LEU B 1 406 ? 2.23 46.875 17.75 1 97.75 406 LEU B N 1
ATOM 8517 C CA . LEU B 1 406 ? 3.158 47.812 17.109 1 97.75 406 LEU B CA 1
ATOM 8518 C C . LEU B 1 406 ? 3.299 47.5 15.625 1 97.75 406 LEU B C 1
ATOM 8520 O O . LEU B 1 406 ? 3.078 46.375 15.188 1 97.75 406 LEU B O 1
ATOM 8524 N N . GLU B 1 407 ? 3.662 48.562 14.906 1 97.38 407 GLU B N 1
ATOM 8525 C CA . GLU B 1 407 ? 3.832 48.469 13.453 1 97.38 407 GLU B CA 1
ATOM 8526 C C . GLU B 1 407 ? 4.906 47.438 13.102 1 97.38 407 GLU B C 1
ATOM 8528 O O . GLU B 1 407 ? 6 47.438 13.672 1 97.38 407 GLU B O 1
ATOM 8533 N N . ARG B 1 408 ? 4.539 46.438 12.195 1 97.44 408 ARG B N 1
ATOM 8534 C CA . ARG B 1 408 ? 5.402 45.438 11.609 1 97.44 408 ARG B CA 1
ATOM 8535 C C . ARG B 1 408 ? 5.52 44.219 12.531 1 97.44 408 ARG B C 1
ATOM 8537 O O . ARG B 1 408 ? 6.172 43.219 12.18 1 97.44 408 ARG B O 1
ATOM 8544 N N . ALA B 1 409 ? 4.875 44.219 13.68 1 97.94 409 ALA B N 1
ATOM 8545 C CA . ALA B 1 409 ? 4.789 43.031 14.5 1 97.94 409 ALA B CA 1
ATOM 8546 C C . ALA B 1 409 ? 3.711 42.062 13.969 1 97.94 409 ALA B C 1
ATOM 8548 O O . ALA B 1 409 ? 2.879 42.469 13.148 1 97.94 409 ALA B O 1
ATOM 8549 N N . PHE B 1 410 ? 3.797 40.812 14.398 1 97.62 410 PHE B N 1
ATOM 8550 C CA . PHE B 1 410 ? 2.721 39.875 14.117 1 97.62 410 PHE B CA 1
ATOM 8551 C C . PHE B 1 410 ? 1.412 40.344 14.742 1 97.62 410 PHE B C 1
ATOM 8553 O O . PHE B 1 410 ? 1.419 41.125 15.688 1 97.62 410 PHE B O 1
ATOM 8560 N N . PRO B 1 411 ? 0.286 39.812 14.211 1 95.12 411 PRO B N 1
ATOM 8561 C CA . PRO B 1 411 ? -0.976 40.125 14.891 1 95.12 411 PRO B CA 1
ATOM 8562 C C . PRO B 1 411 ? -1.044 39.5 16.297 1 95.12 411 PRO B C 1
ATOM 8564 O O . PRO B 1 411 ? -0.325 38.562 16.594 1 95.12 411 PRO B O 1
ATOM 8567 N N . GLU B 1 412 ? -1.924 40.031 17.062 1 91.94 412 GLU B N 1
ATOM 8568 C CA . GLU B 1 412 ? -2.008 39.75 18.5 1 91.94 412 GLU B CA 1
ATOM 8569 C C . GLU B 1 412 ? -2.387 38.281 18.734 1 91.94 412 GLU B C 1
ATOM 8571 O O . GLU B 1 412 ? -1.882 37.656 19.672 1 91.94 412 GLU B O 1
ATOM 8576 N N . ALA B 1 413 ? -3.297 37.781 17.953 1 93 413 ALA B N 1
ATOM 8577 C CA . ALA B 1 413 ? -3.742 36.375 18.156 1 93 413 ALA B CA 1
ATOM 8578 C C . ALA B 1 413 ? -2.701 35.406 17.656 1 93 413 ALA B C 1
ATOM 8580 O O . ALA B 1 413 ? -2.172 35.562 16.547 1 93 413 ALA B O 1
ATOM 8581 N N . SER B 1 414 ? -2.383 34.406 18.531 1 94.25 414 SER B N 1
ATOM 8582 C CA . SER B 1 414 ? -1.565 33.312 18.016 1 94.25 414 SER B CA 1
ATOM 8583 C C . SER B 1 414 ? -2.318 32.531 16.953 1 94.25 414 SER B C 1
ATOM 8585 O O . SER B 1 414 ? -3.539 32.656 16.828 1 94.25 414 SER B O 1
ATOM 8587 N N . SER B 1 415 ? -1.602 31.75 16.219 1 95.56 415 SER B N 1
ATOM 8588 C CA . SER B 1 415 ? -2.184 31.062 15.078 1 95.56 415 SER B CA 1
ATOM 8589 C C . SER B 1 415 ? -2.662 29.672 15.469 1 95.56 415 SER B C 1
ATOM 8591 O O . SER B 1 415 ? -2.119 29.047 16.391 1 95.56 415 SER B O 1
ATOM 8593 N N . GLU B 1 416 ? -3.676 29.219 14.859 1 94.94 416 GLU B N 1
ATOM 8594 C CA . GLU B 1 416 ? -4.137 27.828 14.844 1 94.94 416 GLU B CA 1
ATOM 8595 C C . GLU B 1 416 ? -4.059 27.25 13.445 1 94.94 416 GLU B C 1
ATOM 8597 O O . GLU B 1 416 ? -4.719 27.734 12.523 1 94.94 416 GLU B O 1
ATOM 8602 N N . THR B 1 417 ? -3.273 26.141 13.289 1 94.75 417 THR B N 1
ATOM 8603 C CA . THR B 1 417 ? -3.033 25.625 11.953 1 94.75 417 THR B CA 1
ATOM 8604 C C . THR B 1 417 ? -3.756 24.281 11.758 1 94.75 417 THR B C 1
ATOM 8606 O O . THR B 1 417 ? -3.35 23.469 10.93 1 94.75 417 THR B O 1
ATOM 8609 N N . GLY B 1 418 ? -4.816 24.062 12.539 1 96.12 418 GLY B N 1
ATOM 8610 C CA . GLY B 1 418 ? -5.699 22.953 12.234 1 96.12 418 GLY B CA 1
ATOM 8611 C C . GLY B 1 418 ? -6.406 23.094 10.898 1 96.12 418 GLY B C 1
ATOM 8612 O O . GLY B 1 418 ? -6.863 22.109 10.328 1 96.12 418 GLY B O 1
ATOM 8613 N N . GLN B 1 419 ? -6.578 24.281 10.445 1 97.31 419 GLN B N 1
ATOM 8614 C CA . GLN B 1 419 ? -7.02 24.656 9.102 1 97.31 419 GLN B CA 1
ATOM 8615 C C . GLN B 1 419 ? -6.184 25.812 8.547 1 97.31 419 GLN B C 1
ATOM 8617 O O . GLN B 1 419 ? -5.812 26.719 9.281 1 97.31 419 GLN B O 1
ATOM 8622 N N . VAL B 1 420 ? -5.762 25.703 7.328 1 98.19 420 VAL B N 1
ATOM 8623 C CA . VAL B 1 420 ? -4.984 26.734 6.648 1 98.19 420 VAL B CA 1
ATOM 8624 C C . VAL B 1 420 ? -5.359 26.781 5.172 1 98.19 420 VAL B C 1
ATOM 8626 O O . VAL B 1 420 ? -5.539 25.734 4.539 1 98.19 420 VAL B O 1
ATOM 8629 N N . LEU B 1 421 ? -5.609 27.969 4.652 1 98.31 421 LEU B N 1
ATOM 8630 C CA . LEU B 1 421 ? -5.746 28.188 3.217 1 98.31 421 LEU B CA 1
ATOM 8631 C C . LEU B 1 421 ? -4.492 28.828 2.643 1 98.31 421 LEU B C 1
ATOM 8633 O O . LEU B 1 421 ? -4.035 29.859 3.145 1 98.31 421 LEU B O 1
ATOM 8637 N N . ILE B 1 422 ? -3.959 28.219 1.554 1 98.69 422 ILE B N 1
ATOM 8638 C CA . ILE B 1 422 ? -2.701 28.781 1.082 1 98.69 422 ILE B CA 1
ATOM 8639 C C . ILE B 1 422 ? -2.541 28.516 -0.412 1 98.69 422 ILE B C 1
ATOM 8641 O O . ILE B 1 422 ? -2.898 27.438 -0.896 1 98.69 422 ILE B O 1
ATOM 8645 N N . ASN B 1 423 ? -2.09 29.453 -1.145 1 98.12 423 ASN B N 1
ATOM 8646 C CA . ASN B 1 423 ? -1.594 29.281 -2.504 1 98.12 423 ASN B CA 1
ATOM 8647 C C . ASN B 1 423 ? -0.112 28.906 -2.516 1 98.12 423 ASN B C 1
ATOM 8649 O O . ASN B 1 423 ? 0.737 29.734 -2.168 1 98.12 423 ASN B O 1
ATOM 8653 N N . LYS B 1 424 ? 0.224 27.812 -2.971 1 96.94 424 LYS B N 1
ATOM 8654 C CA . LYS B 1 424 ? 1.563 27.25 -2.867 1 96.94 424 LYS B CA 1
ATOM 8655 C C . LYS B 1 424 ? 2.559 28.031 -3.729 1 96.94 424 LYS B C 1
ATOM 8657 O O . LYS B 1 424 ? 3.717 28.188 -3.344 1 96.94 424 LYS B O 1
ATOM 8662 N N . LYS B 1 425 ? 2.168 28.453 -4.855 1 96.69 425 LYS B N 1
ATOM 8663 C CA . LYS B 1 425 ? 3.08 29.141 -5.766 1 96.69 425 LYS B CA 1
ATOM 8664 C C . LYS B 1 425 ? 3.42 30.531 -5.258 1 96.69 425 LYS B C 1
ATOM 8666 O O . LYS B 1 425 ? 4.594 30.906 -5.184 1 96.69 425 LYS B O 1
ATOM 8671 N N . ILE B 1 426 ? 2.404 31.266 -4.852 1 97.69 426 ILE B N 1
ATOM 8672 C CA . ILE B 1 426 ? 2.613 32.625 -4.352 1 97.69 426 ILE B CA 1
ATOM 8673 C C . ILE B 1 426 ? 3.398 32.562 -3.043 1 97.69 426 ILE B C 1
ATOM 8675 O O . ILE B 1 426 ? 4.27 33.406 -2.805 1 97.69 426 ILE B O 1
ATOM 8679 N N . HIS B 1 427 ? 3.189 31.609 -2.291 1 98.31 427 HIS B N 1
ATOM 8680 C CA . HIS B 1 427 ? 3.787 31.516 -0.965 1 98.31 427 HIS B CA 1
ATOM 8681 C C . HIS B 1 427 ? 4.891 30.453 -0.939 1 98.31 427 HIS B C 1
ATOM 8683 O O . HIS B 1 427 ? 5.105 29.797 0.083 1 98.31 427 HIS B O 1
ATOM 8689 N N . ALA B 1 428 ? 5.582 30.234 -2.035 1 98.25 428 ALA B N 1
ATOM 8690 C CA . ALA B 1 428 ? 6.672 29.266 -2.088 1 98.25 428 ALA B CA 1
ATOM 8691 C C . ALA B 1 428 ? 7.727 29.578 -1.026 1 98.25 428 ALA B C 1
ATOM 8693 O O . ALA B 1 428 ? 8.094 28.703 -0.24 1 98.25 428 ALA B O 1
ATOM 8694 N N . LYS B 1 429 ? 8.133 30.844 -0.936 1 98.25 429 LYS B N 1
ATOM 8695 C CA . LYS B 1 429 ? 9.141 31.234 0.048 1 98.25 429 LYS B CA 1
ATOM 8696 C C . LYS B 1 429 ? 8.641 31 1.47 1 98.25 429 LYS B C 1
ATOM 8698 O O . LYS B 1 429 ? 9.406 30.625 2.352 1 98.25 429 LYS B O 1
ATOM 8703 N N . THR B 1 430 ? 7.348 31.297 1.617 1 98.5 430 THR B N 1
ATOM 8704 C CA . THR B 1 430 ? 6.723 31.047 2.912 1 98.5 430 THR B CA 1
ATOM 8705 C C . THR B 1 430 ? 6.875 29.578 3.309 1 98.5 430 THR B C 1
ATOM 8707 O O . THR B 1 430 ? 7.234 29.266 4.449 1 98.5 430 THR B O 1
ATOM 8710 N N . LEU B 1 431 ? 6.641 28.703 2.354 1 98.38 431 LEU B N 1
ATOM 8711 C CA . LEU B 1 431 ? 6.703 27.266 2.617 1 98.38 431 LEU B CA 1
ATOM 8712 C C . LEU B 1 431 ? 8.133 26.828 2.932 1 98.38 431 LEU B C 1
ATOM 8714 O O . LEU B 1 431 ? 8.359 26.047 3.854 1 98.38 431 LEU B O 1
ATOM 8718 N N . PHE B 1 432 ? 9.109 27.359 2.24 1 98.5 432 PHE B N 1
ATOM 8719 C CA . PHE B 1 432 ? 10.5 26.984 2.443 1 98.5 432 PHE B CA 1
ATOM 8720 C C . PHE B 1 432 ? 10.992 27.453 3.809 1 98.5 432 PHE B C 1
ATOM 8722 O O . PHE B 1 432 ? 11.602 26.688 4.555 1 98.5 432 PHE B O 1
ATOM 8729 N N . LEU B 1 433 ? 10.664 28.688 4.109 1 98.56 433 LEU B N 1
ATOM 8730 C CA . LEU B 1 433 ? 11.109 29.234 5.387 1 98.56 433 LEU B CA 1
ATOM 8731 C C . LEU B 1 433 ? 10.367 28.578 6.547 1 98.56 433 LEU B C 1
ATOM 8733 O O . LEU B 1 433 ? 10.938 28.375 7.617 1 98.56 433 LEU B O 1
ATOM 8737 N N . SER B 1 434 ? 9.102 28.344 6.363 1 98.19 434 SER B N 1
ATOM 8738 C CA . SER B 1 434 ? 8.344 27.625 7.379 1 98.19 434 SER B CA 1
ATOM 8739 C C . SER B 1 434 ? 8.945 26.25 7.652 1 98.19 434 SER B C 1
ATOM 8741 O O . SER B 1 434 ? 8.992 25.812 8.805 1 98.19 434 SER B O 1
ATOM 8743 N N . LEU B 1 435 ? 9.367 25.531 6.598 1 97.5 435 LEU B N 1
ATOM 8744 C CA . LEU B 1 435 ? 10.023 24.25 6.777 1 97.5 435 LEU B CA 1
ATOM 8745 C C . LEU B 1 435 ? 11.289 24.391 7.617 1 97.5 435 LEU B C 1
ATOM 8747 O O . LEU B 1 435 ? 11.562 23.562 8.484 1 97.5 435 LEU B O 1
ATOM 8751 N N . TYR B 1 436 ? 12.07 25.422 7.367 1 97.88 436 TYR B N 1
ATOM 8752 C CA . TYR B 1 436 ? 13.258 25.719 8.148 1 97.88 436 TYR B CA 1
ATOM 8753 C C . TYR B 1 436 ? 12.914 25.906 9.625 1 97.88 436 TYR B C 1
ATOM 8755 O O . TYR B 1 436 ? 13.539 25.312 10.5 1 97.88 436 TYR B O 1
ATOM 8763 N N . TYR B 1 437 ? 11.875 26.75 9.898 1 98.38 437 TYR B N 1
ATOM 8764 C CA . TYR B 1 437 ? 11.438 27 11.266 1 98.38 437 TYR B CA 1
ATOM 8765 C C . TYR B 1 437 ? 10.977 25.703 11.938 1 98.38 437 TYR B C 1
ATOM 8767 O O . TYR B 1 437 ? 11.211 25.5 13.133 1 98.38 437 TYR B O 1
ATOM 8775 N N . ASN B 1 438 ? 10.352 24.891 11.172 1 97.44 438 ASN B N 1
ATOM 8776 C CA . ASN B 1 438 ? 9.836 23.656 11.734 1 97.44 438 ASN B CA 1
ATOM 8777 C C . ASN B 1 438 ? 10.938 22.609 11.914 1 97.44 438 ASN B C 1
ATOM 8779 O O . ASN B 1 438 ? 10.945 21.875 12.898 1 97.44 438 ASN B O 1
ATOM 8783 N N . TYR B 1 439 ? 11.773 22.516 10.906 1 96.62 439 TYR B N 1
ATOM 8784 C CA . TYR B 1 439 ? 12.852 21.531 11.016 1 96.62 439 TYR B CA 1
ATOM 8785 C C . TYR B 1 439 ? 13.664 21.75 12.289 1 96.62 439 TYR B C 1
ATOM 8787 O O . TYR B 1 439 ? 13.969 20.797 13.008 1 96.62 439 TYR B O 1
ATOM 8795 N N . TRP B 1 440 ? 13.945 22.984 12.633 1 96.56 440 TRP B N 1
ATOM 8796 C CA . TRP B 1 440 ? 14.695 23.328 13.836 1 96.56 440 TRP B CA 1
ATOM 8797 C C . TRP B 1 440 ? 13.75 23.75 14.961 1 96.56 440 TRP B C 1
ATOM 8799 O O . TRP B 1 440 ? 14.18 24.328 15.961 1 96.56 440 TRP B O 1
ATOM 8809 N N . GLY B 1 441 ? 12.5 23.531 14.805 1 96.25 441 GLY B N 1
ATOM 8810 C CA . GLY B 1 441 ? 11.445 23.969 15.695 1 96.25 441 GLY B CA 1
ATOM 8811 C C . GLY B 1 441 ? 11.625 23.5 17.125 1 96.25 441 GLY B C 1
ATOM 8812 O O . GLY B 1 441 ? 11.75 24.312 18.047 1 96.25 441 GLY B O 1
ATOM 8813 N N . PRO B 1 442 ? 11.727 22.188 17.297 1 95.25 442 PRO B N 1
ATOM 8814 C CA . PRO B 1 442 ? 11.836 21.672 18.656 1 95.25 442 PRO B CA 1
ATOM 8815 C C . PRO B 1 442 ? 13.07 22.188 19.391 1 95.25 442 PRO B C 1
ATOM 8817 O O . PRO B 1 442 ? 13.016 22.422 20.609 1 95.25 442 PRO B O 1
ATOM 8820 N N . ASN B 1 443 ? 14.094 22.547 18.672 1 95.12 443 ASN B N 1
ATOM 8821 C CA . ASN B 1 443 ? 15.352 22.906 19.312 1 95.12 443 ASN B CA 1
ATOM 8822 C C . ASN B 1 443 ? 15.492 24.422 19.438 1 95.12 443 ASN B C 1
ATOM 8824 O O . ASN B 1 443 ? 16.141 24.906 20.375 1 95.12 443 ASN B O 1
ATOM 8828 N N . TYR B 1 444 ? 14.906 25.188 18.562 1 97.5 444 TYR B N 1
ATOM 8829 C CA . TYR B 1 444 ? 15.297 26.594 18.562 1 97.5 444 TYR B CA 1
ATOM 8830 C C . TYR B 1 444 ? 14.086 27.5 18.375 1 97.5 444 TYR B C 1
ATOM 8832 O O . TYR B 1 444 ? 13.852 28.406 19.188 1 97.5 444 TYR B O 1
ATOM 8840 N N . TYR B 1 445 ? 13.219 27.188 17.516 1 98 445 TYR B N 1
ATOM 8841 C CA . TYR B 1 445 ? 12.305 28.234 17.094 1 98 445 TYR B CA 1
ATOM 8842 C C . TYR B 1 445 ? 10.977 28.141 17.844 1 98 445 TYR B C 1
ATOM 8844 O O . TYR B 1 445 ? 10.328 29.156 18.109 1 98 445 TYR B O 1
ATOM 8852 N N . TYR B 1 446 ? 10.531 26.969 18.203 1 96.94 446 TYR B N 1
ATOM 8853 C CA . TYR B 1 446 ? 9.258 26.859 18.906 1 96.94 446 TYR B CA 1
ATOM 8854 C C . TYR B 1 446 ? 9.289 27.641 20.219 1 96.94 446 TYR B C 1
ATOM 8856 O O . TYR B 1 446 ? 8.352 28.391 20.516 1 96.94 446 TYR B O 1
ATOM 8864 N N . PRO B 1 447 ? 10.359 27.547 20.984 1 96.12 447 PRO B N 1
ATOM 8865 C CA . PRO B 1 447 ? 10.375 28.344 22.219 1 96.12 447 PRO B CA 1
ATOM 8866 C C . PRO B 1 447 ? 10.461 29.844 21.953 1 96.12 447 PRO B C 1
ATOM 8868 O O . PRO B 1 447 ? 9.992 30.656 22.766 1 96.12 447 PRO B O 1
ATOM 8871 N N . LEU B 1 448 ? 10.992 30.266 20.844 1 97.56 448 LEU B N 1
ATOM 8872 C CA . LEU B 1 448 ? 11.039 31.672 20.484 1 97.56 448 LEU B CA 1
ATOM 8873 C C . LEU B 1 448 ? 9.656 32.188 20.109 1 97.56 448 LEU B C 1
ATOM 8875 O O . LEU B 1 448 ? 9.312 33.344 20.391 1 97.56 448 LEU B O 1
ATOM 8879 N N . PHE B 1 449 ? 8.891 31.297 19.531 1 97 449 PHE B N 1
ATOM 8880 C CA . PHE B 1 449 ? 7.551 31.688 19.094 1 97 449 PHE B CA 1
ATOM 8881 C C . PHE B 1 449 ? 6.57 31.672 20.25 1 97 449 PHE B C 1
ATOM 8883 O O . PHE B 1 449 ? 5.688 32.531 20.344 1 97 449 PHE B O 1
ATOM 8890 N N . ALA B 1 450 ? 6.703 30.734 21.188 1 94.31 450 ALA B N 1
ATOM 8891 C CA . ALA B 1 450 ? 5.625 30.5 22.156 1 94.31 450 ALA B CA 1
ATOM 8892 C C . ALA B 1 450 ? 6.109 30.703 23.578 1 94.31 450 ALA B C 1
ATOM 8894 O O . ALA B 1 450 ? 5.301 30.859 24.5 1 94.31 450 ALA B O 1
ATOM 8895 N N . GLN B 1 451 ? 7.395 30.672 23.828 1 94.12 451 GLN B N 1
ATOM 8896 C CA . GLN B 1 451 ? 8.016 30.828 25.141 1 94.12 451 GLN B CA 1
ATOM 8897 C C . GLN B 1 451 ? 7.367 29.906 26.172 1 94.12 451 GLN B C 1
ATOM 8899 O O . GLN B 1 451 ? 7.074 30.328 27.281 1 94.12 451 GLN B O 1
ATOM 8904 N N . GLY B 1 452 ? 6.984 28.672 25.656 1 89.56 452 GLY B N 1
ATOM 8905 C CA . GLY B 1 452 ? 6.477 27.641 26.547 1 89.56 452 GLY B CA 1
ATOM 8906 C C . GLY B 1 452 ? 4.969 27.688 26.719 1 89.56 452 GLY B C 1
ATOM 8907 O O . GLY B 1 452 ? 4.395 26.875 27.422 1 89.56 452 GLY B O 1
ATOM 8908 N N . GLN B 1 453 ? 4.344 28.609 26.109 1 86.56 453 GLN B N 1
ATOM 8909 C CA . GLN B 1 453 ? 2.895 28.734 26.203 1 86.56 453 GLN B CA 1
ATOM 8910 C C . GLN B 1 453 ? 2.207 27.484 25.641 1 86.56 453 GLN B C 1
ATOM 8912 O O . GLN B 1 453 ? 2.814 26.734 24.875 1 86.56 453 GLN B O 1
ATOM 8917 N N . ALA B 1 454 ? 0.93 27.312 25.984 1 82.31 454 ALA B N 1
ATOM 8918 C CA . ALA B 1 454 ? 0.143 26.172 25.516 1 82.31 454 ALA B CA 1
ATOM 8919 C C . ALA B 1 454 ? 0.059 26.172 23.984 1 82.31 454 ALA B C 1
ATOM 8921 O O . ALA B 1 454 ? -0.084 27.219 23.359 1 82.31 454 ALA B O 1
ATOM 8922 N N . GLY B 1 455 ? 0.233 24.969 23.484 1 84.44 455 GLY B N 1
ATOM 8923 C CA . GLY B 1 455 ? 0.105 24.797 22.047 1 84.44 455 GLY B CA 1
ATOM 8924 C C . GLY B 1 455 ? 1.403 25.031 21.297 1 84.44 455 GLY B C 1
ATOM 8925 O O . GLY B 1 455 ? 1.4 25.203 20.078 1 84.44 455 GLY B O 1
ATOM 8926 N N . GLU B 1 456 ? 2.455 25.094 22 1 89.75 456 GLU B N 1
ATOM 8927 C CA . GLU B 1 456 ? 3.75 25.281 21.344 1 89.75 456 GLU B CA 1
ATOM 8928 C C . GLU B 1 456 ? 3.994 24.219 20.281 1 89.75 456 GLU B C 1
ATOM 8930 O O . GLU B 1 456 ? 3.725 23.031 20.516 1 89.75 456 GLU B O 1
ATOM 8935 N N . GLY B 1 457 ? 4.363 24.672 19.094 1 93.06 457 GLY B N 1
ATOM 8936 C CA . GLY B 1 457 ? 4.621 23.797 17.953 1 93.06 457 GLY B CA 1
ATOM 8937 C C . GLY B 1 457 ? 4.723 24.547 16.641 1 93.06 457 GLY B C 1
ATOM 8938 O O . GLY B 1 457 ? 5.34 25.609 16.578 1 93.06 457 GLY B O 1
ATOM 8939 N N . ASP B 1 458 ? 4.086 23.984 15.672 1 94.31 458 ASP B N 1
ATOM 8940 C CA . ASP B 1 458 ? 4.25 24.5 14.32 1 94.31 458 ASP B CA 1
ATOM 8941 C C . ASP B 1 458 ? 3.266 25.625 14.039 1 94.31 458 ASP B C 1
ATOM 8943 O O . ASP B 1 458 ? 3.346 26.281 13 1 94.31 458 ASP B O 1
ATOM 8947 N N . LYS B 1 459 ? 2.453 25.969 14.906 1 94.25 459 LYS B N 1
ATOM 8948 C CA . LYS B 1 459 ? 1.274 26.781 14.633 1 94.25 459 LYS B CA 1
ATOM 8949 C C . LYS B 1 459 ? 1.67 28.203 14.219 1 94.25 459 LYS B C 1
ATOM 8951 O O . LYS B 1 459 ? 0.911 28.891 13.531 1 94.25 459 LYS B O 1
ATOM 8956 N N . GLU B 1 460 ? 2.879 28.672 14.516 1 96.94 460 GLU B N 1
ATOM 8957 C CA . GLU B 1 460 ? 3.256 30.062 14.242 1 96.94 460 GLU B CA 1
ATOM 8958 C C . GLU B 1 460 ? 4.102 30.156 12.977 1 96.94 460 GLU B C 1
ATOM 8960 O O . GLU B 1 460 ? 4.309 31.266 12.453 1 96.94 460 GLU B O 1
AT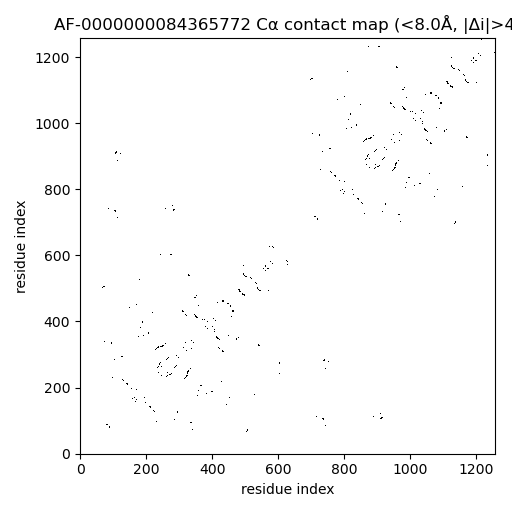OM 8965 N N . THR B 1 461 ? 4.578 29.094 12.43 1 97.94 461 THR B N 1
ATOM 8966 C CA . THR B 1 461 ? 5.691 29.109 11.492 1 97.94 461 THR B CA 1
ATOM 8967 C C . THR B 1 461 ? 5.242 29.641 10.133 1 97.94 461 THR B C 1
ATOM 8969 O O . THR B 1 461 ? 5.992 30.359 9.469 1 97.94 461 THR B O 1
ATOM 8972 N N . LEU B 1 462 ? 4.047 29.375 9.719 1 98.06 462 LEU B N 1
ATOM 8973 C CA . LEU B 1 462 ? 3.572 29.844 8.422 1 98.06 462 LEU B CA 1
ATOM 8974 C C . LEU B 1 462 ? 3.389 31.359 8.43 1 98.06 462 LEU B C 1
ATOM 8976 O O . LEU B 1 462 ? 3.846 32.062 7.52 1 98.06 462 LEU B O 1
ATOM 8980 N N . LEU B 1 463 ? 2.719 31.797 9.445 1 98.25 463 LEU B N 1
ATOM 8981 C CA . LEU B 1 463 ? 2.498 33.25 9.547 1 98.25 463 LEU B CA 1
ATOM 8982 C C . LEU B 1 463 ? 3.822 34 9.656 1 98.25 463 LEU B C 1
ATOM 8984 O O . LEU B 1 463 ? 4.027 35 8.984 1 98.25 463 LEU B O 1
ATOM 8988 N N . ALA B 1 464 ? 4.711 33.5 10.484 1 98.56 464 ALA B N 1
ATOM 8989 C CA . ALA B 1 464 ? 6.012 34.125 10.672 1 98.56 464 ALA B CA 1
ATOM 8990 C C . ALA B 1 464 ? 6.773 34.219 9.352 1 98.56 464 ALA B C 1
ATOM 8992 O O . ALA B 1 464 ? 7.367 35.25 9.031 1 98.56 464 ALA B O 1
ATOM 8993 N N . ALA B 1 465 ? 6.715 33.156 8.609 1 98.62 465 ALA B N 1
ATOM 8994 C CA . ALA B 1 465 ? 7.422 33.094 7.332 1 98.62 465 ALA B CA 1
ATOM 8995 C C . ALA B 1 465 ? 6.812 34.094 6.324 1 98.62 465 ALA B C 1
ATOM 8997 O O . ALA B 1 465 ? 7.535 34.844 5.664 1 98.62 465 ALA B O 1
ATOM 8998 N N . ALA B 1 466 ? 5.52 34.062 6.164 1 98.56 466 ALA B N 1
ATOM 8999 C CA . ALA B 1 466 ? 4.852 34.969 5.242 1 98.56 466 ALA B CA 1
ATOM 9000 C C . ALA B 1 466 ? 5.129 36.438 5.609 1 98.56 466 ALA B C 1
ATOM 9002 O O . ALA B 1 466 ? 5.402 37.25 4.734 1 98.56 466 ALA B O 1
ATOM 9003 N N . HIS B 1 467 ? 5.059 36.688 6.871 1 98.5 467 HIS B N 1
ATOM 9004 C CA . HIS B 1 467 ? 5.277 38.062 7.379 1 98.5 467 HIS B CA 1
ATOM 9005 C C . HIS B 1 467 ? 6.699 38.531 7.09 1 98.5 467 HIS B C 1
ATOM 9007 O O . HIS B 1 467 ? 6.906 39.688 6.703 1 98.5 467 HIS B O 1
ATOM 9013 N N . LYS B 1 468 ? 7.621 37.688 7.301 1 98.31 468 LYS B N 1
ATOM 9014 C CA . LYS B 1 468 ? 9.023 38 7.043 1 98.31 468 LYS B CA 1
ATOM 9015 C C . LYS B 1 468 ? 9.219 38.5 5.613 1 98.31 468 LYS B C 1
ATOM 9017 O O . LYS B 1 468 ? 9.977 39.438 5.375 1 98.31 468 LYS B O 1
ATOM 9022 N N . PHE B 1 469 ? 8.5 37.938 4.703 1 97.88 469 PHE B N 1
ATOM 9023 C CA . PHE B 1 469 ? 8.703 38.25 3.295 1 97.88 469 PHE B CA 1
ATOM 9024 C C . PHE B 1 469 ? 7.715 39.344 2.836 1 97.88 469 PHE B C 1
ATOM 9026 O O . PHE B 1 469 ? 7.738 39.75 1.675 1 97.88 469 PHE B O 1
ATOM 9033 N N . GLY B 1 470 ? 6.879 39.75 3.711 1 97.06 470 GLY B N 1
ATOM 9034 C CA . GLY B 1 470 ? 5.879 40.75 3.336 1 97.06 470 GLY B CA 1
ATOM 9035 C C . GLY B 1 470 ? 4.84 40.219 2.371 1 97.06 470 GLY B C 1
ATOM 9036 O O . GLY B 1 470 ? 4.285 40.969 1.568 1 97.06 470 GLY B O 1
ATOM 9037 N N . LEU B 1 471 ? 4.684 38.906 2.379 1 97.69 471 LEU B N 1
ATOM 9038 C CA . LEU B 1 471 ? 3.666 38.312 1.529 1 97.69 471 LEU B CA 1
ATOM 9039 C C . LEU B 1 471 ? 2.279 38.438 2.15 1 97.69 471 LEU B C 1
ATOM 9041 O O . LEU B 1 471 ? 2.139 38.438 3.375 1 97.69 471 LEU B O 1
ATOM 9045 N N . PRO B 1 472 ? 1.283 38.594 1.329 1 97.12 472 PRO B N 1
ATOM 9046 C CA . PRO B 1 472 ? -0.049 38.875 1.857 1 97.12 472 PRO B CA 1
ATOM 9047 C C . PRO B 1 472 ? -0.671 37.688 2.598 1 97.12 472 PRO B C 1
ATOM 9049 O O . PRO B 1 472 ? -0.587 36.562 2.129 1 97.12 472 PRO B O 1
ATOM 9052 N N . TYR B 1 473 ? -1.283 37.969 3.699 1 98.25 473 TYR B N 1
ATOM 9053 C CA . TYR B 1 473 ? -2.037 37 4.453 1 98.25 473 TYR B CA 1
ATOM 9054 C C . TYR B 1 473 ? -3.158 37.656 5.254 1 98.25 473 TYR B C 1
ATOM 9056 O O . TYR B 1 473 ? -3.156 38.875 5.449 1 98.25 473 TYR B O 1
ATOM 9064 N N . TYR B 1 474 ? -4.145 36.812 5.582 1 98.06 474 TYR B N 1
ATOM 9065 C CA . TYR B 1 474 ? -5.27 37.219 6.414 1 98.06 474 TYR B CA 1
ATOM 9066 C C . TYR B 1 474 ? -5.43 36.312 7.617 1 98.06 474 TYR B C 1
ATOM 9068 O O . TYR B 1 474 ? -5.52 35.094 7.473 1 98.06 474 TYR B O 1
ATOM 9076 N N . GLN B 1 475 ? -5.395 36.875 8.766 1 97.38 475 GLN B N 1
ATOM 9077 C CA . GLN B 1 475 ? -5.781 36.125 9.953 1 97.38 475 GLN B CA 1
ATOM 9078 C C . GLN B 1 475 ? -7.207 36.469 10.383 1 97.38 475 GLN B C 1
ATOM 9080 O O . GLN B 1 475 ? -7.531 37.625 10.625 1 97.38 475 GLN B O 1
ATOM 9085 N N . VAL B 1 476 ? -7.992 35.438 10.453 1 97 476 VAL B N 1
ATOM 9086 C CA . VAL B 1 476 ? -9.367 35.625 10.914 1 97 476 VAL B CA 1
ATOM 9087 C C . VAL B 1 476 ? -9.367 36.312 12.266 1 97 476 VAL B C 1
ATOM 9089 O O . VAL B 1 476 ? -8.578 36 13.156 1 97 476 VAL B O 1
ATOM 9092 N N . GLN B 1 477 ? -10.281 37.281 12.43 1 92.94 477 GLN B N 1
ATOM 9093 C CA . GLN B 1 477 ? -10.234 38.156 13.602 1 92.94 477 GLN B CA 1
ATOM 9094 C C . GLN B 1 477 ? -11.18 37.656 14.695 1 92.94 477 GLN B C 1
ATOM 9096 O O . GLN B 1 477 ? -10.922 37.844 15.883 1 92.94 477 GLN B O 1
ATOM 9101 N N . GLU B 1 478 ? -12.258 37.062 14.258 1 90.5 478 GLU B N 1
ATOM 9102 C CA . GLU B 1 478 ? -13.219 36.562 15.234 1 90.5 478 GLU B CA 1
ATOM 9103 C C . GLU B 1 478 ? -12.555 35.594 16.219 1 90.5 478 GLU B C 1
ATOM 9105 O O . GLU B 1 478 ? -11.695 34.781 15.836 1 90.5 478 GLU B O 1
ATOM 9110 N N . TYR B 1 479 ? -12.977 35.656 17.484 1 87.56 479 TYR B N 1
ATOM 9111 C CA . TYR B 1 479 ? -12.445 34.781 18.516 1 87.56 479 TYR B CA 1
ATOM 9112 C C . TYR B 1 479 ? -12.852 33.344 18.266 1 87.56 479 TYR B C 1
ATOM 9114 O O . TYR B 1 479 ? -13.93 33.094 17.75 1 87.56 479 TYR B O 1
ATOM 9122 N N . ILE B 1 480 ? -12.008 32.5 18.766 1 90.56 480 ILE B N 1
ATOM 9123 C CA . ILE B 1 480 ? -12.344 31.078 18.688 1 90.56 480 ILE B CA 1
ATOM 9124 C C . ILE B 1 480 ? -13.539 30.781 19.594 1 90.56 480 ILE B C 1
ATOM 9126 O O . ILE B 1 480 ? -13.727 31.422 20.625 1 90.56 480 ILE B O 1
ATOM 9130 N N . ARG B 1 481 ? -14.328 29.875 19.125 1 88.81 481 ARG B N 1
ATOM 9131 C CA . ARG B 1 481 ? -15.438 29.422 19.953 1 88.81 481 ARG B CA 1
ATOM 9132 C C . ARG B 1 481 ? -15.055 28.156 20.719 1 88.81 481 ARG B C 1
ATOM 9134 O O . ARG B 1 481 ? -14.438 27.25 20.156 1 88.81 481 ARG B O 1
ATOM 9141 N N . GLU B 1 482 ? -15.383 28.125 22.016 1 88.25 482 GLU B N 1
ATOM 9142 C CA . GLU B 1 482 ? -15.094 26.953 22.844 1 88.25 482 GLU B CA 1
ATOM 9143 C C . GLU B 1 482 ? -16.328 26.078 23.016 1 88.25 482 GLU B C 1
ATOM 9145 O O . GLU B 1 482 ? -17.391 26.562 23.406 1 88.25 482 GLU B O 1
ATOM 9150 N N . TYR B 1 483 ? -16.203 24.859 22.703 1 90.94 483 TYR B N 1
ATOM 9151 C CA . TYR B 1 483 ? -17.281 23.906 22.922 1 90.94 483 TYR B CA 1
ATOM 9152 C C . TYR B 1 483 ? -16.859 22.844 23.938 1 90.94 483 TYR B C 1
ATOM 9154 O O . TYR B 1 483 ? -15.711 22.391 23.938 1 90.94 483 TYR B O 1
ATOM 9162 N N . GLY B 1 484 ? -17.781 22.484 24.828 1 90.25 484 GLY B N 1
ATOM 9163 C CA . GLY B 1 484 ? -17.531 21.469 25.844 1 90.25 484 GLY B CA 1
ATOM 9164 C C . GLY B 1 484 ? -18.672 21.328 26.844 1 90.25 484 GLY B C 1
ATOM 9165 O O . GLY B 1 484 ? -19.703 21.984 26.703 1 90.25 484 GLY B O 1
ATOM 9166 N N . GLU B 1 485 ? -18.422 20.469 27.75 1 84 485 GLU B N 1
ATOM 9167 C CA . GLU B 1 485 ? -19.422 20.281 28.812 1 84 485 GLU B CA 1
ATOM 9168 C C . GLU B 1 485 ? -19.516 21.516 29.688 1 84 485 GLU B C 1
ATOM 9170 O O . GLU B 1 485 ? -18.5 22.109 30.047 1 84 485 GLU B O 1
ATOM 9175 N N . ILE B 1 486 ? -20.734 21.875 29.906 1 79.62 486 ILE B N 1
ATOM 9176 C CA . ILE B 1 486 ? -20.984 23.016 30.781 1 79.62 486 ILE B CA 1
ATOM 9177 C C . ILE B 1 486 ? -21.391 22.531 32.156 1 79.62 486 ILE B C 1
ATOM 9179 O O . ILE B 1 486 ? -22.359 21.797 32.312 1 79.62 486 ILE B O 1
ATOM 9183 N N . TYR B 1 487 ? -20.625 22.906 33.062 1 75.75 487 TYR B N 1
ATOM 9184 C CA . TYR B 1 487 ? -20.922 22.547 34.438 1 75.75 487 TYR B CA 1
ATOM 9185 C C . TYR B 1 487 ? -21.969 23.484 35.031 1 75.75 487 TYR B C 1
ATOM 9187 O O . TYR B 1 487 ? -22.297 24.516 34.469 1 75.75 487 TYR B O 1
ATOM 9195 N N . GLU B 1 488 ? -22.469 23.062 36.25 1 74.31 488 GLU B N 1
ATOM 9196 C CA . GLU B 1 488 ? -23.5 23.828 36.938 1 74.31 488 GLU B CA 1
ATOM 9197 C C . GLU B 1 488 ? -23.016 25.219 37.281 1 74.31 488 GLU B C 1
ATOM 9199 O O . GLU B 1 488 ? -23.797 26.188 37.25 1 74.31 488 GLU B O 1
ATOM 9204 N N . ASN B 1 489 ? -21.797 25.281 37.5 1 71 489 ASN B N 1
ATOM 9205 C CA . ASN B 1 489 ? -21.234 26.562 37.906 1 71 489 ASN B CA 1
ATOM 9206 C C . ASN B 1 489 ? -20.953 27.453 36.688 1 71 489 ASN B C 1
ATOM 9208 O O . ASN B 1 489 ? -20.438 28.562 36.812 1 71 489 ASN B O 1
ATOM 9212 N N . GLY B 1 490 ? -21.219 26.922 35.5 1 69.19 490 GLY B N 1
ATOM 9213 C CA . GLY B 1 490 ? -21.031 27.703 34.281 1 69.19 490 GLY B CA 1
ATOM 9214 C C . GLY B 1 490 ? -19.703 27.453 33.625 1 69.19 490 GLY B C 1
ATOM 9215 O O . GLY B 1 490 ? -19.484 27.875 32.469 1 69.19 490 GLY B O 1
ATOM 9216 N N . ASN B 1 491 ? -18.828 26.781 34.312 1 72.56 491 ASN B N 1
ATOM 9217 C CA . ASN B 1 491 ? -17.531 26.469 33.719 1 72.56 491 ASN B CA 1
ATOM 9218 C C . ASN B 1 491 ? -17.656 25.484 32.562 1 72.56 491 ASN B C 1
ATOM 9220 O O . ASN B 1 491 ? -18.5 24.578 32.594 1 72.56 491 ASN B O 1
ATOM 9224 N N . ILE B 1 492 ? -16.844 25.766 31.547 1 78.56 492 ILE B N 1
ATOM 9225 C CA . ILE B 1 492 ? -16.875 24.891 30.391 1 78.56 492 ILE B CA 1
ATOM 9226 C C . ILE B 1 492 ? -15.602 24.047 30.344 1 78.56 492 ILE B C 1
ATOM 9228 O O . ILE B 1 492 ? -14.492 24.562 30.5 1 78.56 492 ILE B O 1
ATOM 9232 N N . GLU B 1 493 ? -15.766 22.828 30.328 1 84.75 493 GLU B N 1
ATOM 9233 C CA . GLU B 1 493 ? -14.656 21.938 30 1 84.75 493 GLU B CA 1
ATOM 9234 C C . GLU B 1 493 ? -14.484 21.781 28.5 1 84.75 493 GLU B C 1
ATOM 9236 O O . GLU B 1 493 ? -15.125 20.938 27.875 1 84.75 493 GLU B O 1
ATOM 9241 N N . ILE B 1 494 ? -13.547 22.531 27.938 1 89 494 ILE B N 1
ATOM 9242 C CA . ILE B 1 494 ? -13.398 22.688 26.5 1 89 494 ILE B CA 1
ATOM 9243 C C . ILE B 1 494 ? -13.008 21.359 25.875 1 89 494 ILE B C 1
ATOM 9245 O O . ILE B 1 494 ? -12.07 20.703 26.312 1 89 494 ILE B O 1
ATOM 9249 N N . ALA B 1 495 ? -13.742 20.969 24.875 1 93.25 495 ALA B N 1
ATOM 9250 C CA . ALA B 1 495 ? -13.492 19.703 24.188 1 93.25 495 ALA B CA 1
ATOM 9251 C C . ALA B 1 495 ? -13.219 19.938 22.703 1 93.25 495 ALA B C 1
ATOM 9253 O O . ALA B 1 495 ? -12.711 19.047 22.031 1 93.25 495 ALA B O 1
ATOM 9254 N N . ALA B 1 496 ? -13.539 21.109 22.203 1 95.12 496 ALA B N 1
ATOM 9255 C CA . ALA B 1 496 ? -13.289 21.406 20.797 1 95.12 496 ALA B CA 1
ATOM 9256 C C . ALA B 1 496 ? -13.219 22.922 20.562 1 95.12 496 ALA B C 1
ATOM 9258 O O . ALA B 1 496 ? -13.672 23.703 21.406 1 95.12 496 ALA B O 1
ATOM 9259 N N . MET B 1 497 ? -12.617 23.266 19.453 1 94.19 497 MET B N 1
ATOM 9260 C CA . MET B 1 497 ? -12.508 24.656 19.016 1 94.19 497 MET B CA 1
ATOM 9261 C C . MET B 1 497 ? -13.391 24.906 17.797 1 94.19 497 MET B C 1
ATOM 9263 O O . MET B 1 497 ? -13.312 24.188 16.797 1 94.19 497 MET B O 1
ATOM 9267 N N . GLY B 1 498 ? -14.258 25.875 17.922 1 94.69 498 GLY B N 1
ATOM 9268 C CA . GLY B 1 498 ? -14.977 26.359 16.766 1 94.69 498 GLY B CA 1
ATOM 9269 C C . GLY B 1 498 ? -14.266 27.5 16.047 1 94.69 498 GLY B C 1
ATOM 9270 O O . GLY B 1 498 ? -13.867 28.469 16.672 1 94.69 498 GLY B O 1
ATOM 9271 N N . GLN B 1 499 ? -14.07 27.359 14.727 1 96.25 499 GLN B N 1
ATOM 9272 C CA . GLN B 1 499 ? -13.383 28.375 13.938 1 96.25 499 GLN B CA 1
ATOM 9273 C C . GLN B 1 499 ? -14.344 29.016 12.938 1 96.25 499 GLN B C 1
ATOM 9275 O O . GLN B 1 499 ? -15.172 28.344 12.336 1 96.25 499 GLN B O 1
ATOM 9280 N N . TYR B 1 500 ? -14.234 30.25 12.789 1 95.31 500 TYR B N 1
ATOM 9281 C CA . TYR B 1 500 ? -15.281 31 12.109 1 95.31 500 TYR B CA 1
ATOM 9282 C C . TYR B 1 500 ? -14.961 31.172 10.633 1 95.31 500 TYR B C 1
ATOM 9284 O O . TYR B 1 500 ? -13.812 31 10.211 1 95.31 500 TYR B O 1
ATOM 9292 N N . ASP B 1 501 ? -15.977 31.516 9.836 1 95 501 ASP B N 1
ATOM 9293 C CA . ASP B 1 501 ? -15.945 31.703 8.391 1 95 501 ASP B CA 1
ATOM 9294 C C . ASP B 1 501 ? -15.125 32.938 8.016 1 95 501 ASP B C 1
ATOM 9296 O O . ASP B 1 501 ? -15.5 34.062 8.344 1 95 501 ASP B O 1
ATOM 9300 N N . PRO B 1 502 ? -14.07 32.75 7.246 1 96.88 502 PRO B N 1
ATOM 9301 C CA . PRO B 1 502 ? -13.195 33.875 6.934 1 96.88 502 PRO B CA 1
ATOM 9302 C C . PRO B 1 502 ? -13.836 34.875 5.957 1 96.88 502 PRO B C 1
ATOM 9304 O O . PRO B 1 502 ? -13.438 36.031 5.902 1 96.88 502 PRO B O 1
ATOM 9307 N N . ILE B 1 503 ? -14.781 34.344 5.156 1 92.81 503 ILE B N 1
ATOM 9308 C CA . ILE B 1 503 ? -15.453 35.25 4.207 1 92.81 503 ILE B CA 1
ATOM 9309 C C . ILE B 1 503 ? -16.281 36.281 4.965 1 92.81 503 ILE B C 1
ATOM 9311 O O . ILE B 1 503 ? -16.109 37.469 4.762 1 92.81 503 ILE B O 1
ATOM 9315 N N . LEU B 1 504 ? -17.094 35.781 5.867 1 91.56 504 LEU B N 1
ATOM 9316 C CA . LEU B 1 504 ? -17.922 36.656 6.68 1 91.56 504 LEU B CA 1
ATOM 9317 C C . LEU B 1 504 ? -17.047 37.562 7.555 1 91.56 504 LEU B C 1
ATOM 9319 O O . LEU B 1 504 ? -17.344 38.75 7.73 1 91.56 504 LEU B O 1
ATOM 9323 N N . ASP B 1 505 ? -16.047 37.031 8.109 1 94.25 505 ASP B N 1
ATOM 9324 C CA . ASP B 1 505 ? -15.109 37.75 8.938 1 94.25 505 ASP B CA 1
ATOM 9325 C C . ASP B 1 505 ? -14.492 38.906 8.156 1 94.25 505 ASP B C 1
ATOM 9327 O O . ASP B 1 505 ? -14.484 40.062 8.625 1 94.25 505 ASP B O 1
ATOM 9331 N N . TYR B 1 506 ? -14.039 38.656 7.02 1 94.06 506 TYR B N 1
ATOM 9332 C CA . TYR B 1 506 ? -13.383 39.625 6.168 1 94.06 506 TYR B CA 1
ATOM 9333 C C . TYR B 1 506 ? -14.344 40.75 5.77 1 94.06 506 TYR B C 1
ATOM 9335 O O . TYR B 1 506 ? -13.969 41.906 5.738 1 94.06 506 TYR B O 1
ATOM 9343 N N . MET B 1 507 ? -15.523 40.375 5.496 1 89.81 507 MET B N 1
ATOM 9344 C CA . MET B 1 507 ? -16.547 41.344 5.148 1 89.81 507 MET B CA 1
ATOM 9345 C C . MET B 1 507 ? -16.734 42.375 6.266 1 89.81 507 MET B C 1
ATOM 9347 O O . MET B 1 507 ? -16.812 43.594 6.012 1 89.81 507 MET B O 1
ATOM 9351 N N . GLN B 1 508 ? -16.719 41.906 7.426 1 89.88 508 GLN B N 1
ATOM 9352 C CA . GLN B 1 508 ? -17 42.75 8.57 1 89.88 508 GLN B CA 1
ATOM 9353 C C . GLN B 1 508 ? -15.781 43.594 8.961 1 89.88 508 GLN B C 1
ATOM 9355 O O . GLN B 1 508 ? -15.922 44.656 9.547 1 89.88 508 GLN B O 1
ATOM 9360 N N . THR B 1 509 ? -14.617 43.156 8.633 1 89.12 509 THR B N 1
ATOM 9361 C CA . THR B 1 509 ? -13.398 43.875 8.945 1 89.12 509 THR B CA 1
ATOM 9362 C C . THR B 1 509 ? -13.258 45.094 8.039 1 89.12 509 THR B C 1
ATOM 9364 O O . THR B 1 509 ? -12.484 46 8.336 1 89.12 509 THR B O 1
ATOM 9367 N N . ARG B 1 510 ? -13.992 45.094 6.957 1 86.19 510 ARG B N 1
ATOM 9368 C CA . ARG B 1 510 ? -13.938 46.25 6.051 1 86.19 510 ARG B CA 1
ATOM 9369 C C . ARG B 1 510 ? -14.578 47.469 6.676 1 86.19 510 ARG B C 1
ATOM 9371 O O . ARG B 1 510 ? -14.258 48.594 6.305 1 86.19 510 ARG B O 1
ATOM 9378 N N . ASN B 1 511 ? -15.516 47.25 7.547 1 83.5 511 ASN B N 1
ATOM 9379 C CA . ASN B 1 511 ? -16.156 48.312 8.328 1 83.5 511 ASN B CA 1
ATOM 9380 C C . ASN B 1 511 ? -16.281 47.938 9.797 1 83.5 511 ASN B C 1
ATOM 9382 O O . ASN B 1 511 ? -17.391 47.781 10.312 1 83.5 511 ASN B O 1
ATOM 9386 N N . PRO B 1 512 ? -15.172 47.906 10.492 1 79.12 512 PRO B N 1
ATOM 9387 C CA . PRO B 1 512 ? -15.156 47.312 11.828 1 79.12 512 PRO B CA 1
ATOM 9388 C C . PRO B 1 512 ? -16.016 48.062 12.828 1 79.12 512 PRO B C 1
ATOM 9390 O O . PRO B 1 512 ? -16.578 47.469 13.75 1 79.12 512 PRO B O 1
ATOM 9393 N N . LYS B 1 513 ? -16.203 49.344 12.68 1 80.94 513 LYS B N 1
ATOM 9394 C CA . LYS B 1 513 ? -17.016 50.125 13.609 1 80.94 513 LYS B CA 1
ATOM 9395 C C . LYS B 1 513 ? -18.484 49.75 13.508 1 80.94 513 LYS B C 1
ATOM 9397 O O . LYS B 1 513 ? -19.188 49.656 14.523 1 80.94 513 LYS B O 1
ATOM 9402 N N . THR B 1 514 ? -18.844 49.531 12.297 1 81.38 514 THR B N 1
ATOM 9403 C CA . THR B 1 514 ? -20.25 49.219 12.031 1 81.38 514 THR B CA 1
ATOM 9404 C C . THR B 1 514 ? -20.594 47.812 12.516 1 81.38 514 THR B C 1
ATOM 9406 O O . THR B 1 514 ? -21.719 47.562 12.969 1 81.38 514 THR B O 1
ATOM 9409 N N . PHE B 1 515 ? -19.594 47 12.484 1 84.19 515 PHE B N 1
ATOM 9410 C CA . PHE B 1 515 ? -19.922 45.594 12.719 1 84.19 515 PHE B CA 1
ATOM 9411 C C . PHE B 1 515 ? -19.328 45.125 14.039 1 84.19 515 PHE B C 1
ATOM 9413 O O . PHE B 1 515 ? -19.328 43.938 14.32 1 84.19 515 PHE B O 1
ATOM 9420 N N . LYS B 1 516 ? -18.859 45.969 14.734 1 83.12 516 LYS B N 1
ATOM 9421 C CA . LYS B 1 516 ? -18.359 45.625 16.062 1 83.12 516 LYS B CA 1
ATOM 9422 C C . LYS B 1 516 ? -19.484 45.094 16.953 1 83.12 516 LYS B C 1
ATOM 9424 O O . LYS B 1 516 ? -20.594 45.625 16.938 1 83.12 516 LYS B O 1
ATOM 9429 N N . SER B 1 517 ? -19.156 43.969 17.594 1 81.75 517 SER B N 1
ATOM 9430 C CA . SER B 1 517 ? -20.141 43.438 18.531 1 81.75 517 SER B CA 1
ATOM 9431 C C . SER B 1 517 ? -20.375 44.375 19.688 1 81.75 517 SER B C 1
ATOM 9433 O O . SER B 1 517 ? -19.438 45.062 20.156 1 81.75 517 SER B O 1
ATOM 9435 N N . LYS B 1 518 ? -21.609 44.469 20.141 1 71.69 518 LYS B N 1
ATOM 9436 C CA . LYS B 1 518 ? -21.969 45.344 21.25 1 71.69 518 LYS B CA 1
ATOM 9437 C C . LYS B 1 518 ? -21.891 44.594 22.594 1 71.69 518 LYS B C 1
ATOM 9439 O O . LYS B 1 518 ? -22.156 45.188 23.641 1 71.69 518 LYS B O 1
ATOM 9444 N N . PHE B 1 519 ? -21.562 43.406 22.5 1 65.94 519 PHE B N 1
ATOM 9445 C CA . PHE B 1 519 ? -21.531 42.656 23.734 1 65.94 519 PHE B CA 1
ATOM 9446 C C . PHE B 1 519 ? -20.391 43.125 24.625 1 65.94 519 PHE B C 1
ATOM 9448 O O . PHE B 1 519 ? -19.219 43.062 24.234 1 65.94 519 PHE B O 1
ATOM 9455 N N . PRO B 1 520 ? -20.766 43.75 25.75 1 60.12 520 PRO B N 1
ATOM 9456 C CA . PRO B 1 520 ? -19.719 44.188 26.672 1 60.12 520 PRO B CA 1
ATOM 9457 C C . PRO B 1 520 ? -19.047 43 27.406 1 60.12 520 PRO B C 1
ATOM 9459 O O . PRO B 1 520 ? -19.719 42.031 27.766 1 60.12 520 PRO B O 1
ATOM 9462 N N . TYR B 1 521 ? -17.766 42.938 27.281 1 62.84 521 TYR B N 1
ATOM 9463 C CA . TYR B 1 521 ? -17.031 41.969 28.094 1 62.84 521 TYR B CA 1
ATOM 9464 C C . TYR B 1 521 ? -17.281 42.188 29.578 1 62.84 521 TYR B C 1
ATOM 9466 O O . TYR B 1 521 ? -17.188 43.312 30.062 1 62.84 521 TYR B O 1
ATOM 9474 N N . ASP B 1 522 ? -17.938 41.094 30.219 1 63.81 522 ASP B N 1
ATOM 9475 C CA . ASP B 1 522 ? -18.125 41.125 31.656 1 63.81 522 ASP B CA 1
ATOM 9476 C C . ASP B 1 522 ? -17.469 39.906 32.312 1 63.81 522 ASP B C 1
ATOM 9478 O O . ASP B 1 522 ? -17.984 38.781 32.219 1 63.81 522 ASP B O 1
ATOM 9482 N N . ARG B 1 523 ? -16.422 40.062 32.938 1 59.72 523 ARG B N 1
ATOM 9483 C CA . ARG B 1 523 ? -15.617 39 33.531 1 59.72 523 ARG B CA 1
ATOM 9484 C C . ARG B 1 523 ? -16.438 38.219 34.531 1 59.72 523 ARG B C 1
ATOM 9486 O O . ARG B 1 523 ? -16.094 37.062 34.875 1 59.72 523 ARG B O 1
ATOM 9493 N N . THR B 1 524 ? -17.203 38.938 35.094 1 60.44 524 THR B N 1
ATOM 9494 C CA . THR B 1 524 ? -17.984 38.312 36.125 1 60.44 524 THR B CA 1
ATOM 9495 C C . THR B 1 524 ? -19.047 37.375 35.531 1 60.44 524 THR B C 1
ATOM 9497 O O . THR B 1 524 ? -19.672 36.594 36.25 1 60.44 524 THR B O 1
ATOM 9500 N N . LYS B 1 525 ? -19.125 37.531 34.219 1 62.09 525 LYS B N 1
ATOM 9501 C CA . LYS B 1 525 ? -20.141 36.719 33.562 1 62.09 525 LYS B CA 1
ATOM 9502 C C . LYS B 1 525 ? -19.516 35.719 32.594 1 62.09 525 LYS B C 1
ATOM 9504 O O . LYS B 1 525 ? -18.328 35.812 32.281 1 62.09 525 LYS B O 1
ATOM 9509 N N . ASP B 1 526 ? -20.266 34.719 32.344 1 60.31 526 ASP B N 1
ATOM 9510 C CA . ASP B 1 526 ? -19.875 33.781 31.312 1 60.31 526 ASP B CA 1
ATOM 9511 C C . ASP B 1 526 ? -19.781 34.469 29.953 1 60.31 526 ASP B C 1
ATOM 9513 O O . ASP B 1 526 ? -20.781 35 29.438 1 60.31 526 ASP B O 1
ATOM 9517 N N . ASN B 1 527 ? -18.562 34.688 29.547 1 61.69 527 ASN B N 1
ATOM 9518 C CA . ASN B 1 527 ? -18.328 35.406 28.297 1 61.69 527 ASN B CA 1
ATOM 9519 C C . ASN B 1 527 ? -18.375 34.469 27.094 1 61.69 527 ASN B C 1
ATOM 9521 O O . ASN B 1 527 ? -17.812 34.781 26.047 1 61.69 527 ASN B O 1
ATOM 9525 N N . TYR B 1 528 ? -19.016 33.469 27.312 1 67.12 528 TYR B N 1
ATOM 9526 C CA . TYR B 1 528 ? -19.109 32.469 26.25 1 67.12 528 TYR B CA 1
ATOM 9527 C C . TYR B 1 528 ? -19.75 33.062 25 1 67.12 528 TYR B C 1
ATOM 9529 O O . TYR B 1 528 ? -19.359 32.75 23.875 1 67.12 528 TYR B O 1
ATOM 9537 N N . HIS B 1 529 ? -20.531 34.062 25.188 1 69.69 529 HIS B N 1
ATOM 9538 C CA . HIS B 1 529 ? -21.312 34.594 24.078 1 69.69 529 HIS B CA 1
ATOM 9539 C C . HIS B 1 529 ? -20.641 35.812 23.453 1 69.69 529 HIS B C 1
ATOM 9541 O O . HIS B 1 529 ? -21.188 36.438 22.547 1 69.69 529 HIS B O 1
ATOM 9547 N N . MET B 1 530 ? -19.5 36.031 23.953 1 77.56 530 MET B N 1
ATOM 9548 C CA . MET B 1 530 ? -18.797 37.188 23.438 1 77.56 530 MET B CA 1
ATOM 9549 C C . MET B 1 530 ? -18.297 36.969 22.016 1 77.56 530 MET B C 1
ATOM 9551 O O . MET B 1 530 ? -17.734 35.906 21.734 1 77.56 530 MET B O 1
ATOM 9555 N N . HIS B 1 531 ? -18.562 37.906 21.125 1 83.88 531 HIS B N 1
ATOM 9556 C CA . HIS B 1 531 ? -18.062 37.938 19.75 1 83.88 531 HIS B CA 1
ATOM 9557 C C . HIS B 1 531 ? -17.359 39.25 19.438 1 83.88 531 HIS B C 1
ATOM 9559 O O . HIS B 1 531 ? -17.625 40.281 20.094 1 83.88 531 HIS B O 1
ATOM 9565 N N . ARG B 1 532 ? -16.469 39.156 18.562 1 84.56 532 ARG B N 1
ATOM 9566 C CA . ARG B 1 532 ? -15.82 40.375 18.094 1 84.56 532 ARG B CA 1
ATOM 9567 C C . ARG B 1 532 ? -16.734 41.156 17.156 1 84.56 532 ARG B C 1
ATOM 9569 O O . ARG B 1 532 ? -16.781 42.406 17.203 1 84.56 532 ARG B O 1
ATOM 9576 N N . PHE B 1 533 ? -17.469 40.406 16.344 1 86.88 533 PHE B N 1
ATOM 9577 C CA . PHE B 1 533 ? -18.297 41.031 15.328 1 86.88 533 PHE B CA 1
ATOM 9578 C C . PHE B 1 533 ? -19.781 40.719 15.586 1 86.88 533 PHE B C 1
ATOM 9580 O O . PHE B 1 533 ? -20.109 39.812 16.344 1 86.88 533 PHE B O 1
ATOM 9587 N N . LYS B 1 534 ? -20.625 41.469 14.914 1 85.19 534 LYS B N 1
ATOM 9588 C CA . LYS B 1 534 ? -22.078 41.375 15.047 1 85.19 534 LYS B CA 1
ATOM 9589 C C . LYS B 1 534 ? -22.562 40 14.539 1 85.19 534 LYS B C 1
ATOM 9591 O O . LYS B 1 534 ? -23.453 39.406 15.133 1 85.19 534 LYS B O 1
ATOM 9596 N N . ASN B 1 535 ? -21.984 39.656 13.406 1 85.06 535 ASN B N 1
ATOM 9597 C CA . ASN B 1 535 ? -22.359 38.375 12.812 1 85.06 535 ASN B CA 1
ATOM 9598 C C . ASN B 1 535 ? -21.188 37.406 12.812 1 85.06 535 ASN B C 1
ATOM 9600 O O . ASN B 1 535 ? -20.031 37.812 12.672 1 85.06 535 ASN B O 1
ATOM 9604 N N . SER B 1 536 ? -21.5 36.219 13.109 1 86.12 536 SER B N 1
ATOM 9605 C CA . SER B 1 536 ? -20.484 35.156 13.078 1 86.12 536 SER B CA 1
ATOM 9606 C C . SER B 1 536 ? -21.094 33.812 12.711 1 86.12 536 SER B C 1
ATOM 9608 O O . SER B 1 536 ? -22.266 33.531 13.016 1 86.12 536 SER B O 1
ATOM 9610 N N . GLU B 1 537 ? -20.312 33.031 11.961 1 87.62 537 GLU B N 1
ATOM 9611 C CA . GLU B 1 537 ? -20.703 31.688 11.586 1 87.62 537 GLU B CA 1
ATOM 9612 C C . GLU B 1 537 ? -19.516 30.734 11.672 1 87.62 537 GLU B C 1
ATOM 9614 O O . GLU B 1 537 ? -18.484 30.969 11.039 1 87.62 537 GLU B O 1
ATOM 9619 N N . THR B 1 538 ? -19.734 29.688 12.43 1 92.88 538 THR B N 1
ATOM 9620 C CA . THR B 1 538 ? -18.656 28.719 12.562 1 92.88 538 THR B CA 1
ATOM 9621 C C . THR B 1 538 ? -18.547 27.859 11.305 1 92.88 538 THR B C 1
ATOM 9623 O O . THR B 1 538 ? -19.562 27.5 10.711 1 92.88 538 THR B O 1
ATOM 9626 N N . LEU B 1 539 ? -17.297 27.562 10.914 1 95.5 539 LEU B N 1
ATOM 9627 C CA . LEU B 1 539 ? -17.047 26.797 9.688 1 95.5 539 LEU B CA 1
ATOM 9628 C C . LEU B 1 539 ? -16.344 25.484 9.984 1 95.5 539 LEU B C 1
ATOM 9630 O O . LEU B 1 539 ? -16.562 24.484 9.281 1 95.5 539 LEU B O 1
ATOM 9634 N N . PHE B 1 540 ? -15.492 25.422 11 1 97.5 540 PHE B N 1
ATOM 9635 C CA . PHE B 1 540 ? -14.75 24.219 11.344 1 97.5 540 PHE B CA 1
ATOM 9636 C C . PHE B 1 540 ? -14.891 23.891 12.828 1 97.5 540 PHE B C 1
ATOM 9638 O O . PHE B 1 540 ? -15.023 24.812 13.656 1 97.5 540 PHE B O 1
ATOM 9645 N N . LEU B 1 541 ? -14.922 22.688 13.148 1 97.44 541 LEU B N 1
ATOM 9646 C CA . LEU B 1 541 ? -14.859 22.188 14.516 1 97.44 541 LEU B CA 1
ATOM 9647 C C . LEU B 1 541 ? -13.602 21.344 14.719 1 97.44 541 LEU B C 1
ATOM 9649 O O . LEU B 1 541 ? -13.555 20.172 14.305 1 97.44 541 LEU B O 1
ATOM 9653 N N . HIS B 1 542 ? -12.617 21.891 15.336 1 97.44 542 HIS B N 1
ATOM 9654 C CA . HIS B 1 542 ? -11.375 21.172 15.625 1 97.44 542 HIS B CA 1
ATOM 9655 C C . HIS B 1 542 ? -11.508 20.344 16.906 1 97.44 542 HIS B C 1
ATOM 9657 O O . HIS B 1 542 ? -11.375 20.875 18.016 1 97.44 542 HIS B O 1
ATOM 9663 N N . CYS B 1 543 ? -11.734 19.078 16.719 1 96.25 543 CYS B N 1
ATOM 9664 C CA . CYS B 1 543 ? -11.922 18.141 17.828 1 96.25 543 CYS B CA 1
ATOM 9665 C C . CYS B 1 543 ? -10.586 17.641 18.344 1 96.25 543 CYS B C 1
ATOM 9667 O O . CYS B 1 543 ? -10.312 16.438 18.297 1 96.25 543 CYS B O 1
ATOM 9669 N N . ASN B 1 544 ? -9.828 18.469 18.969 1 88.19 544 ASN B N 1
ATOM 9670 C CA . ASN B 1 544 ? -8.422 18.219 19.25 1 88.19 544 ASN B CA 1
ATOM 9671 C C . ASN B 1 544 ? -8.25 17.406 20.531 1 88.19 544 ASN B C 1
ATOM 9673 O O . ASN B 1 544 ? -7.352 16.578 20.641 1 88.19 544 ASN B O 1
ATOM 9677 N N . GLN B 1 545 ? -9.141 17.703 21.547 1 90 545 GLN B N 1
ATOM 9678 C CA . GLN B 1 545 ? -9.078 16.953 22.797 1 90 545 GLN B CA 1
ATOM 9679 C C . GLN B 1 545 ? -10.477 16.734 23.375 1 90 545 GLN B C 1
ATOM 9681 O O . GLN B 1 545 ? -11.078 17.656 23.906 1 90 545 GLN B O 1
ATOM 9686 N N . PRO B 1 546 ? -10.93 15.562 23.375 1 94.19 546 PRO B N 1
ATOM 9687 C CA . PRO B 1 546 ? -10.32 14.328 22.875 1 94.19 546 PRO B CA 1
ATOM 9688 C C . PRO B 1 546 ? -10.43 14.18 21.359 1 94.19 546 PRO B C 1
ATOM 9690 O O . PRO B 1 546 ? -11.297 14.805 20.75 1 94.19 546 PRO B O 1
ATOM 9693 N N . LYS B 1 547 ? -9.523 13.461 20.828 1 95.94 547 LYS B N 1
ATOM 9694 C CA . LYS B 1 547 ? -9.711 13.016 19.453 1 95.94 547 LYS B CA 1
ATOM 9695 C C . LYS B 1 547 ? -10.812 11.969 19.359 1 95.94 547 LYS B C 1
ATOM 9697 O O . LYS B 1 547 ? -10.977 11.148 20.266 1 95.94 547 LYS B O 1
ATOM 9702 N N . LEU B 1 548 ? -11.5 11.93 18.297 1 97.31 548 LEU B N 1
ATOM 9703 C CA . LEU B 1 548 ? -12.734 11.164 18.188 1 97.31 548 LEU B CA 1
ATOM 9704 C C . LEU B 1 548 ? -12.445 9.719 17.781 1 97.31 548 LEU B C 1
ATOM 9706 O O . LEU B 1 548 ? -12.875 9.266 16.719 1 97.31 548 LEU B O 1
ATOM 9710 N N . TYR B 1 549 ? -11.75 8.977 18.641 1 97 549 TYR B N 1
ATOM 9711 C CA . TYR B 1 549 ? -11.625 7.523 18.609 1 97 549 TYR B CA 1
ATOM 9712 C C . TYR B 1 549 ? -12.648 6.859 19.516 1 97 549 TYR B C 1
ATOM 9714 O O . TYR B 1 549 ? -12.508 6.875 20.734 1 97 549 TYR B O 1
ATOM 9722 N N . PRO B 1 550 ? -13.617 6.285 18.953 1 96.25 550 PRO B N 1
ATOM 9723 C CA . PRO B 1 550 ? -14.656 5.734 19.828 1 96.25 550 PRO B CA 1
ATOM 9724 C C . PRO B 1 550 ? -14.102 4.793 20.891 1 96.25 550 PRO B C 1
ATOM 9726 O O . PRO B 1 550 ? -14.617 4.742 22.016 1 96.25 550 PRO B O 1
ATOM 9729 N N . TRP B 1 551 ? -13.039 4.078 20.625 1 95.75 551 TRP B N 1
ATOM 9730 C CA . TRP B 1 551 ? -12.469 3.105 21.562 1 95.75 551 TRP B CA 1
ATOM 9731 C C . TRP B 1 551 ? -11.602 3.791 22.609 1 95.75 551 TRP B C 1
ATOM 9733 O O . TRP B 1 551 ? -11.094 3.143 23.516 1 95.75 551 TRP B O 1
ATOM 9743 N N . ARG B 1 552 ? -11.43 5.148 22.531 1 95.19 552 ARG B N 1
ATOM 9744 C CA . ARG B 1 552 ? -10.648 5.879 23.531 1 95.19 552 ARG B CA 1
ATOM 9745 C C . ARG B 1 552 ? -11.523 6.836 24.328 1 95.19 552 ARG B C 1
ATOM 9747 O O . ARG B 1 552 ? -11.109 7.352 25.359 1 95.19 552 ARG B O 1
ATOM 9754 N N . ILE B 1 553 ? -12.758 7.129 23.844 1 96.25 553 ILE B N 1
ATOM 9755 C CA . ILE B 1 553 ? -13.547 8.164 24.5 1 96.25 553 ILE B CA 1
ATOM 9756 C C . ILE B 1 553 ? -14.789 7.543 25.125 1 96.25 553 ILE B C 1
ATOM 9758 O O . ILE B 1 553 ? -15.695 8.258 25.578 1 96.25 553 ILE B O 1
ATOM 9762 N N . ASP B 1 554 ? -14.875 6.258 25.172 1 95 554 ASP B N 1
ATOM 9763 C CA . ASP B 1 554 ? -16 5.539 25.766 1 95 554 ASP B CA 1
ATOM 9764 C C . ASP B 1 554 ? -15.797 5.34 27.266 1 95 554 ASP B C 1
ATOM 9766 O O . ASP B 1 554 ? -16.531 4.578 27.906 1 95 554 ASP B O 1
ATOM 9770 N N . GLY B 1 555 ? -14.945 6.008 27.859 1 93.88 555 GLY B N 1
ATOM 9771 C CA . GLY B 1 555 ? -14.688 5.922 29.281 1 93.88 555 GLY B CA 1
ATOM 9772 C C . GLY B 1 555 ? -15.508 6.895 30.109 1 93.88 555 GLY B C 1
ATOM 9773 O O . GLY B 1 555 ? -16.531 7.398 29.641 1 93.88 555 GLY B O 1
ATOM 9774 N N . LYS B 1 556 ? -15.055 7.074 31.375 1 93.44 556 LYS B N 1
ATOM 9775 C CA . LYS B 1 556 ? -15.75 7.957 32.312 1 93.44 556 LYS B CA 1
ATOM 9776 C C . LYS B 1 556 ? -14.875 9.156 32.688 1 93.44 556 LYS B C 1
ATOM 9778 O O . LYS B 1 556 ? -13.648 9.047 32.75 1 93.44 556 LYS B O 1
ATOM 9783 N N . GLY B 1 557 ? -15.617 10.289 32.875 1 89.94 557 GLY B N 1
ATOM 9784 C CA . GLY B 1 557 ? -14.906 11.414 33.469 1 89.94 557 GLY B CA 1
ATOM 9785 C C . GLY B 1 557 ? -14.445 12.43 32.438 1 89.94 557 GLY B C 1
ATOM 9786 O O . GLY B 1 557 ? -15.195 12.789 31.531 1 89.94 557 GLY B O 1
ATOM 9787 N N . PHE B 1 558 ? -13.266 12.93 32.562 1 89.56 558 PHE B N 1
ATOM 9788 C CA . PHE B 1 558 ? -12.711 14.078 31.844 1 89.56 558 PHE B CA 1
ATOM 9789 C C . PHE B 1 558 ? -12.617 13.781 30.359 1 89.56 558 PHE B C 1
ATOM 9791 O O . PHE B 1 558 ? -11.945 12.828 29.953 1 89.56 558 PHE B O 1
ATOM 9798 N N . ARG B 1 559 ? -13.383 14.57 29.531 1 92.38 559 ARG B N 1
ATOM 9799 C CA . ARG B 1 559 ? -13.367 14.539 28.078 1 92.38 559 ARG B CA 1
ATOM 9800 C C . ARG B 1 559 ? -13.742 13.156 27.547 1 92.38 559 ARG B C 1
ATOM 9802 O O . ARG B 1 559 ? -13.094 12.633 26.641 1 92.38 559 ARG B O 1
ATOM 9809 N N . GLN B 1 560 ? -14.688 12.531 28.25 1 95.12 560 GLN B N 1
ATOM 9810 C CA . GLN B 1 560 ? -15.281 11.25 27.859 1 95.12 560 GLN B CA 1
ATOM 9811 C C . GLN B 1 560 ? -16.781 11.398 27.609 1 95.12 560 GLN B C 1
ATOM 9813 O O . GLN B 1 560 ? -17.375 12.438 27.906 1 95.12 560 GLN B O 1
ATOM 9818 N N . ILE B 1 561 ? -17.344 10.352 27.047 1 95.81 561 ILE B N 1
ATOM 9819 C CA . ILE B 1 561 ? -18.766 10.469 26.688 1 95.81 561 ILE B CA 1
ATOM 9820 C C . ILE B 1 561 ? -19.641 9.992 27.844 1 95.81 561 ILE B C 1
ATOM 9822 O O . ILE B 1 561 ? -20.859 9.953 27.719 1 95.81 561 ILE B O 1
ATOM 9826 N N . HIS B 1 562 ? -18.969 9.562 28.969 1 95.56 562 HIS B N 1
ATOM 9827 C CA . HIS B 1 562 ? -19.688 9.273 30.203 1 95.56 562 HIS B CA 1
ATOM 9828 C C . HIS B 1 562 ? -19.188 10.156 31.344 1 95.56 562 HIS B C 1
ATOM 9830 O O . HIS B 1 562 ? -18 10.422 31.453 1 95.56 562 HIS B O 1
ATOM 9836 N N . ASP B 1 563 ? -20.141 10.672 32.125 1 90.88 563 ASP B N 1
ATOM 9837 C CA . ASP B 1 563 ? -19.734 11.461 33.281 1 90.88 563 ASP B CA 1
ATOM 9838 C C . ASP B 1 563 ? -19.141 10.562 34.375 1 90.88 563 ASP B C 1
ATOM 9840 O O . ASP B 1 563 ? -18.969 9.367 34.156 1 90.88 563 ASP B O 1
ATOM 9844 N N . GLY B 1 564 ? -18.75 11.156 35.5 1 89.88 564 GLY B N 1
ATOM 9845 C CA . GLY B 1 564 ? -18.141 10.422 36.594 1 89.88 564 GLY B CA 1
ATOM 9846 C C . GLY B 1 564 ? -19 9.297 37.125 1 89.88 564 GLY B C 1
ATOM 9847 O O . GLY B 1 564 ? -18.5 8.297 37.625 1 89.88 564 GLY B O 1
ATOM 9848 N N . ASP B 1 565 ? -20.328 9.344 36.969 1 92.62 565 ASP B N 1
ATOM 9849 C CA . ASP B 1 565 ? -21.281 8.367 37.469 1 92.62 565 ASP B CA 1
ATOM 9850 C C . ASP B 1 565 ? -21.625 7.324 36.438 1 92.62 565 ASP B C 1
ATOM 9852 O O . ASP B 1 565 ? -22.359 6.379 36.688 1 92.62 565 ASP B O 1
ATOM 9856 N N . GLY B 1 566 ? -21.141 7.582 35.219 1 93.56 566 GLY B N 1
ATOM 9857 C CA . GLY B 1 566 ? -21.344 6.602 34.156 1 93.56 566 GLY B CA 1
ATOM 9858 C C . GLY B 1 566 ? -22.5 6.957 33.25 1 93.56 566 GLY B C 1
ATOM 9859 O O . GLY B 1 566 ? -22.812 6.207 32.312 1 93.56 566 GLY B O 1
ATOM 9860 N N . ASN B 1 567 ? -23.094 8.055 33.469 1 93.56 567 ASN B N 1
ATOM 9861 C CA . ASN B 1 567 ? -24.172 8.492 32.594 1 93.56 567 ASN B CA 1
ATOM 9862 C C . ASN B 1 567 ? -23.625 9.078 31.297 1 93.56 567 ASN B C 1
ATOM 9864 O O . ASN B 1 567 ? -22.625 9.805 31.312 1 93.56 567 ASN B O 1
ATOM 9868 N N . ARG B 1 568 ? -24.297 8.781 30.25 1 95.19 568 ARG B N 1
ATOM 9869 C CA . ARG B 1 568 ? -23.891 9.312 28.953 1 95.19 568 ARG B CA 1
ATOM 9870 C C . ARG B 1 568 ? -24.109 10.82 28.891 1 95.19 568 ARG B C 1
ATOM 9872 O O . ARG B 1 568 ? -25.031 11.352 29.516 1 95.19 568 ARG B O 1
ATOM 9879 N N . ARG B 1 569 ? -23.266 11.469 28.141 1 93.5 569 ARG B N 1
ATOM 9880 C CA . ARG B 1 569 ? -23.375 12.914 27.953 1 93.5 569 ARG B CA 1
ATOM 9881 C C . ARG B 1 569 ? -22.844 13.328 26.594 1 93.5 569 ARG B C 1
ATOM 9883 O O . ARG B 1 569 ? -22.266 12.516 25.875 1 93.5 569 ARG B O 1
ATOM 9890 N N . ARG B 1 570 ? -23.109 14.625 26.266 1 94 570 ARG B N 1
ATOM 9891 C CA . ARG B 1 570 ? -22.562 15.25 25.078 1 94 570 ARG B CA 1
ATOM 9892 C C . ARG B 1 570 ? -21.141 15.742 25.328 1 94 570 ARG B C 1
ATOM 9894 O O . ARG B 1 570 ? -20.812 16.188 26.438 1 94 570 ARG B O 1
ATOM 9901 N N . LEU B 1 571 ? -20.344 15.656 24.281 1 94.62 571 LEU B N 1
ATOM 9902 C CA . LEU B 1 571 ? -18.984 16.219 24.359 1 94.62 571 LEU B CA 1
ATOM 9903 C C . LEU B 1 571 ? -19 17.719 24.141 1 94.62 571 LEU B C 1
ATOM 9905 O O . LEU B 1 571 ? -18.172 18.438 24.703 1 94.62 571 LEU B O 1
ATOM 9909 N N . TYR B 1 572 ? -19.953 18.219 23.312 1 93.44 572 TYR B N 1
ATOM 9910 C CA . TYR B 1 572 ? -19.875 19.609 22.859 1 93.44 572 TYR B CA 1
ATOM 9911 C C . TYR B 1 572 ? -21.094 20.391 23.312 1 93.44 572 TYR B C 1
ATOM 9913 O O . TYR B 1 572 ? -21.391 21.469 22.766 1 93.44 572 TYR B O 1
ATOM 9921 N N . SER B 1 573 ? -21.859 19.922 24.234 1 88.19 573 SER B N 1
ATOM 9922 C CA . SER B 1 573 ? -23.047 20.531 24.828 1 88.19 573 SER B CA 1
ATOM 9923 C C . SER B 1 573 ? -24.078 20.891 23.766 1 88.19 573 SER B C 1
ATOM 9925 O O . SER B 1 573 ? -23.859 20.672 22.578 1 88.19 573 SER B O 1
ATOM 9927 N N . LYS B 1 574 ? -25.141 21.469 24.172 1 90.31 574 LYS B N 1
ATOM 9928 C CA . LYS B 1 574 ? -26.234 21.844 23.281 1 90.31 574 LYS B CA 1
ATOM 9929 C C . LYS B 1 574 ? -25.969 23.203 22.641 1 90.31 574 LYS B C 1
ATOM 9931 O O . LYS B 1 574 ? -26.688 23.594 21.719 1 90.31 574 LYS B O 1
ATOM 9936 N N . LEU B 1 575 ? -24.906 23.828 23.047 1 85.69 575 LEU B N 1
ATOM 9937 C CA . LEU B 1 575 ? -24.531 25.109 22.453 1 85.69 575 LEU B CA 1
ATOM 9938 C C . LEU B 1 575 ? -24.188 24.938 20.984 1 85.69 575 LEU B C 1
ATOM 9940 O O . LEU B 1 575 ? -24.453 25.828 20.172 1 85.69 575 LEU B O 1
ATOM 9944 N N . LEU B 1 576 ? -23.578 23.812 20.672 1 90.62 576 LEU B N 1
ATOM 9945 C CA . LEU B 1 576 ? -23.234 23.562 19.281 1 90.62 576 LEU B CA 1
ATOM 9946 C C . LEU B 1 576 ? -24.5 23.422 18.438 1 90.62 576 LEU B C 1
ATOM 9948 O O . LEU B 1 576 ? -24.531 23.906 17.297 1 90.62 576 LEU B O 1
ATOM 9952 N N . ILE B 1 577 ? -25.516 22.812 18.953 1 91.25 577 ILE B N 1
ATOM 9953 C CA . ILE B 1 577 ? -26.797 22.672 18.25 1 91.25 577 ILE B CA 1
ATOM 9954 C C . ILE B 1 577 ? -27.406 24.047 18.016 1 91.25 577 ILE B C 1
ATOM 9956 O O . ILE B 1 577 ? -27.891 24.344 16.922 1 91.25 577 ILE B O 1
ATOM 9960 N N . LYS B 1 578 ? -27.344 24.828 19.031 1 85.88 578 LYS B N 1
ATOM 9961 C CA . LYS B 1 578 ? -27.922 26.172 18.953 1 85.88 578 LYS B CA 1
ATOM 9962 C C . LYS B 1 578 ? -27.203 27.016 17.906 1 85.88 578 LYS B C 1
ATOM 9964 O O . LYS B 1 578 ? -27.844 27.766 17.172 1 85.88 578 LYS B O 1
ATOM 9969 N N . GLU B 1 579 ? -25.953 26.891 17.891 1 84.56 579 GLU B N 1
ATOM 9970 C CA . GLU B 1 579 ? -25.141 27.672 16.969 1 84.56 579 GLU B CA 1
ATOM 9971 C C . GLU B 1 579 ? -25.406 27.266 15.516 1 84.56 579 GLU B C 1
ATOM 9973 O O . GLU B 1 579 ? -25.516 28.109 14.633 1 84.56 579 GLU B O 1
ATOM 9978 N N . LEU B 1 580 ? -25.562 25.953 15.273 1 87.38 580 LEU B N 1
ATOM 9979 C CA . LEU B 1 580 ? -25.609 25.453 13.906 1 87.38 580 LEU B CA 1
ATOM 9980 C C . LEU B 1 580 ? -27.047 25.281 13.438 1 87.38 580 LEU B C 1
ATOM 9982 O O . LEU B 1 580 ? -27.312 25.219 12.234 1 87.38 580 LEU B O 1
ATOM 9986 N N . GLY B 1 581 ? -27.922 25.109 14.367 1 85.81 581 GLY B N 1
ATOM 9987 C CA . GLY B 1 581 ? -29.312 24.828 14.031 1 85.81 581 GLY B CA 1
ATOM 9988 C C . GLY B 1 581 ? -29.594 23.359 13.797 1 85.81 581 GLY B C 1
ATOM 9989 O O . GLY B 1 581 ? -30.719 22.969 13.508 1 85.81 581 GLY B O 1
ATOM 9990 N N . TYR B 1 582 ? -28.578 22.531 13.859 1 88.44 582 TYR B N 1
ATOM 9991 C CA . TYR B 1 582 ? -28.75 21.094 13.789 1 88.44 582 TYR B CA 1
ATOM 9992 C C . TYR B 1 582 ? -27.734 20.375 14.672 1 88.44 582 TYR B C 1
ATOM 9994 O O . TYR B 1 582 ? -26.766 20.984 15.133 1 88.44 582 TYR B O 1
ATOM 10002 N N . ASP B 1 583 ? -27.922 19.172 14.914 1 94.38 583 ASP B N 1
ATOM 10003 C CA . ASP B 1 583 ? -27.094 18.422 15.844 1 94.38 583 ASP B CA 1
ATOM 10004 C C . ASP B 1 583 ? -25.891 17.812 15.141 1 94.38 583 ASP B C 1
ATOM 10006 O O . ASP B 1 583 ? -25.891 16.625 14.789 1 94.38 583 ASP B O 1
ATOM 10010 N N . PHE B 1 584 ? -24.859 18.531 15.062 1 95.06 584 PHE B N 1
ATOM 10011 C CA . PHE B 1 584 ? -23.656 18.109 14.375 1 95.06 584 PHE B CA 1
ATOM 10012 C C . PHE B 1 584 ? -23 16.953 15.117 1 95.06 584 PHE B C 1
ATOM 10014 O O . PHE B 1 584 ? -22.406 16.062 14.492 1 95.06 584 PHE B O 1
ATOM 10021 N N . GLU B 1 585 ? -23 16.969 16.422 1 96.5 585 GLU B N 1
ATOM 10022 C CA . GLU B 1 585 ? -22.406 15.883 17.188 1 96.5 585 GLU B CA 1
ATOM 10023 C C . GLU B 1 585 ? -23.078 14.555 16.859 1 96.5 585 GLU B C 1
ATOM 10025 O O . GLU B 1 585 ? -22.406 13.531 16.703 1 96.5 585 GLU B O 1
ATOM 10030 N N . ALA B 1 586 ? -24.359 14.578 16.766 1 96.62 586 ALA B N 1
ATOM 10031 C CA . ALA B 1 586 ? -25.078 13.375 16.359 1 96.62 586 ALA B CA 1
ATOM 10032 C C . ALA B 1 586 ? -24.641 12.93 14.969 1 96.62 586 ALA B C 1
ATOM 10034 O O . ALA B 1 586 ? -24.531 11.727 14.703 1 96.62 586 ALA B O 1
ATOM 10035 N N . LYS B 1 587 ? -24.438 13.883 14.086 1 96.75 587 LYS B N 1
ATOM 10036 C CA . LYS B 1 587 ? -23.984 13.555 12.734 1 96.75 587 LYS B CA 1
ATOM 10037 C C . LYS B 1 587 ? -22.625 12.867 12.758 1 96.75 587 LYS B C 1
ATOM 10039 O O . LYS B 1 587 ? -22.359 11.984 11.938 1 96.75 587 LYS B O 1
ATOM 10044 N N . ILE B 1 588 ? -21.734 13.297 13.641 1 98.06 588 ILE B N 1
ATOM 10045 C CA . ILE B 1 588 ? -20.422 12.656 13.797 1 98.06 588 ILE B CA 1
ATOM 10046 C C . ILE B 1 588 ? -20.609 11.188 14.148 1 98.06 588 ILE B C 1
ATOM 10048 O O . ILE B 1 588 ? -20.016 10.312 13.516 1 98.06 588 ILE B O 1
ATOM 10052 N N . TRP B 1 589 ? -21.438 10.961 15.07 1 98.06 589 TRP B N 1
ATOM 10053 C CA . TRP B 1 589 ? -21.625 9.594 15.555 1 98.06 589 TRP B CA 1
ATOM 10054 C C . TRP B 1 589 ? -22.391 8.758 14.531 1 98.06 589 TRP B C 1
ATOM 10056 O O . TRP B 1 589 ? -22.156 7.551 14.414 1 98.06 589 TRP B O 1
ATOM 10066 N N . GLU B 1 590 ? -23.312 9.383 13.82 1 97.88 590 GLU B N 1
ATOM 10067 C CA . GLU B 1 590 ? -23.953 8.711 12.695 1 97.88 590 GLU B CA 1
ATOM 10068 C C . GLU B 1 590 ? -22.922 8.258 11.664 1 97.88 590 GLU B C 1
ATOM 10070 O O . GLU B 1 590 ? -23.031 7.16 11.109 1 97.88 590 GLU B O 1
ATOM 10075 N N . THR B 1 591 ? -22.016 9.133 11.359 1 97.62 591 THR B N 1
ATOM 10076 C CA . THR B 1 591 ? -20.969 8.812 10.406 1 97.62 591 THR B CA 1
ATOM 10077 C C . THR B 1 591 ? -20.094 7.668 10.922 1 97.62 591 THR B C 1
ATOM 10079 O O . THR B 1 591 ? -19.734 6.766 10.164 1 97.62 591 THR B O 1
ATOM 10082 N N . MET B 1 592 ? -19.766 7.691 12.203 1 98.12 592 MET B N 1
ATOM 10083 C CA . MET B 1 592 ? -18.984 6.602 12.789 1 98.12 592 MET B CA 1
ATOM 10084 C C . MET B 1 592 ? -19.75 5.285 12.695 1 98.12 592 MET B C 1
ATOM 10086 O O . MET B 1 592 ? -19.156 4.234 12.43 1 98.12 592 MET B O 1
ATOM 10090 N N . LYS B 1 593 ? -21.031 5.359 12.969 1 97.81 593 LYS B N 1
ATOM 10091 C CA . LYS B 1 593 ? -21.875 4.176 12.828 1 97.81 593 LYS B CA 1
ATOM 10092 C C . LYS B 1 593 ? -21.828 3.627 11.406 1 97.81 593 LYS B C 1
ATOM 10094 O O . LYS B 1 593 ? -21.719 2.418 11.203 1 97.81 593 LYS B O 1
ATOM 10099 N N . TRP B 1 594 ? -21.953 4.535 10.445 1 96.56 594 TRP B N 1
ATOM 10100 C CA . TRP B 1 594 ? -21.891 4.137 9.039 1 96.56 594 TRP B CA 1
ATOM 10101 C C . TRP B 1 594 ? -20.578 3.416 8.742 1 96.56 594 TRP B C 1
ATOM 10103 O O . TRP B 1 594 ? -20.578 2.363 8.102 1 96.56 594 TRP B O 1
ATOM 10113 N N . ILE B 1 595 ? -19.438 3.863 9.219 1 96.56 595 ILE B N 1
ATOM 10114 C CA . ILE B 1 595 ? -18.125 3.285 8.961 1 96.56 595 ILE B CA 1
ATOM 10115 C C . ILE B 1 595 ? -18.016 1.917 9.633 1 96.56 595 ILE B C 1
ATOM 10117 O O . ILE B 1 595 ? -17.562 0.949 9.016 1 96.56 595 ILE B O 1
ATOM 10121 N N . LEU B 1 596 ? -18.469 1.823 10.859 1 96.5 596 LEU B N 1
ATOM 10122 C CA . LEU B 1 596 ? -18.203 0.644 11.68 1 96.5 596 LEU B CA 1
ATOM 10123 C C . LEU B 1 596 ? -19.266 -0.427 11.438 1 96.5 596 LEU B C 1
ATOM 10125 O O . LEU B 1 596 ? -18.969 -1.622 11.5 1 96.5 596 LEU B O 1
ATOM 10129 N N . CYS B 1 597 ? -20.516 -0.023 11.273 1 96 597 CYS B N 1
ATOM 10130 C CA . CYS B 1 597 ? -21.609 -0.98 11.203 1 96 597 CYS B CA 1
ATOM 10131 C C . CYS B 1 597 ? -21.906 -1.371 9.758 1 96 597 CYS B C 1
ATOM 10133 O O . CYS B 1 597 ? -22.141 -2.543 9.469 1 96 597 CYS B O 1
ATOM 10135 N N . GLU B 1 598 ? -21.906 -0.461 8.859 1 92.75 598 GLU B N 1
ATOM 10136 C CA . GLU B 1 598 ? -22.234 -0.739 7.465 1 92.75 598 GLU B CA 1
ATOM 10137 C C . GLU B 1 598 ? -21 -1.131 6.668 1 92.75 598 GLU B C 1
ATOM 10139 O O . GLU B 1 598 ? -21.078 -1.914 5.719 1 92.75 598 GLU B O 1
ATOM 10144 N N . HIS B 1 599 ? -19.906 -0.583 6.984 1 92.19 599 HIS B N 1
ATOM 10145 C CA . HIS B 1 599 ? -18.672 -0.852 6.27 1 92.19 599 HIS B CA 1
ATOM 10146 C C . HIS B 1 599 ? -17.594 -1.373 7.219 1 92.19 599 HIS B C 1
ATOM 10148 O O . HIS B 1 599 ? -16.453 -0.89 7.199 1 92.19 599 HIS B O 1
ATOM 10154 N N . GLY B 1 600 ? -18.031 -2.271 8.023 1 88.12 600 GLY B N 1
ATOM 10155 C CA . GLY B 1 600 ? -17.156 -2.852 9.031 1 88.12 600 GLY B CA 1
ATOM 10156 C C . GLY B 1 600 ? -16.016 -3.666 8.43 1 88.12 600 GLY B C 1
ATOM 10157 O O . GLY B 1 600 ? -15.141 -4.141 9.156 1 88.12 600 GLY B O 1
ATOM 10158 N N . ASP B 1 601 ? -15.969 -3.781 7.102 1 85.19 601 ASP B N 1
ATOM 10159 C CA . ASP B 1 601 ? -14.961 -4.586 6.414 1 85.19 601 ASP B CA 1
ATOM 10160 C C . ASP B 1 601 ? -13.688 -3.785 6.188 1 85.19 601 ASP B C 1
ATOM 10162 O O . ASP B 1 601 ? -12.648 -4.348 5.824 1 85.19 601 ASP B O 1
ATOM 10166 N N . MET B 1 602 ? -13.703 -2.469 6.426 1 90.5 602 MET B N 1
ATOM 10167 C CA . MET B 1 602 ? -12.523 -1.634 6.234 1 90.5 602 MET B CA 1
ATOM 10168 C C . MET B 1 602 ? -11.438 -1.988 7.242 1 90.5 602 MET B C 1
ATOM 10170 O O . MET B 1 602 ? -11.734 -2.242 8.414 1 90.5 602 MET B O 1
ATOM 10174 N N . THR B 1 603 ? -10.242 -2.053 6.754 1 89.31 603 THR B N 1
ATOM 10175 C CA . THR B 1 603 ? -9.117 -2.293 7.652 1 89.31 603 THR B CA 1
ATOM 10176 C C . THR B 1 603 ? -8.531 -0.975 8.148 1 89.31 603 THR B C 1
ATOM 10178 O O . THR B 1 603 ? -7.781 -0.313 7.422 1 89.31 603 THR B O 1
ATOM 10181 N N . ILE B 1 604 ? -8.859 -0.671 9.359 1 92.19 604 ILE B N 1
ATOM 10182 C CA . ILE B 1 604 ? -8.422 0.589 9.945 1 92.19 604 ILE B CA 1
ATOM 10183 C C . ILE B 1 604 ? -7.59 0.313 11.195 1 92.19 604 ILE B C 1
ATOM 10185 O O . ILE B 1 604 ? -8.023 -0.413 12.094 1 92.19 604 ILE B O 1
ATOM 10189 N N . LYS B 1 605 ? -6.422 0.92 11.219 1 91.88 605 LYS B N 1
ATOM 10190 C CA . LYS B 1 605 ? -5.551 0.744 12.383 1 91.88 605 LYS B CA 1
ATOM 10191 C C . LYS B 1 605 ? -6.23 1.236 13.656 1 91.88 605 LYS B C 1
ATOM 10193 O O . LYS B 1 605 ? -6.797 2.332 13.68 1 91.88 605 LYS B O 1
ATOM 10198 N N . GLY B 1 606 ? -6.152 0.458 14.68 1 89.75 606 GLY B N 1
ATOM 10199 C CA . GLY B 1 606 ? -6.754 0.817 15.953 1 89.75 606 GLY B CA 1
ATOM 10200 C C . GLY B 1 606 ? -8.102 0.161 16.188 1 89.75 606 GLY B C 1
ATOM 10201 O O . GLY B 1 606 ? -8.516 -0.039 17.328 1 89.75 606 GLY B O 1
ATOM 10202 N N . VAL B 1 607 ? -8.836 -0.062 15.117 1 89.81 607 VAL B N 1
ATOM 10203 C CA . VAL B 1 607 ? -10.148 -0.678 15.25 1 89.81 607 VAL B CA 1
ATOM 10204 C C . VAL B 1 607 ? -10.008 -2.193 15.359 1 89.81 607 VAL B C 1
ATOM 10206 O O . VAL B 1 607 ? -9.68 -2.867 14.383 1 89.81 607 VAL B O 1
ATOM 10209 N N . ARG B 1 608 ? -10.133 -2.588 16.578 1 84.62 608 ARG B N 1
ATOM 10210 C CA . ARG B 1 608 ? -10.188 -4.023 16.828 1 84.62 608 ARG B CA 1
ATOM 10211 C C . ARG B 1 608 ? -11.625 -4.484 17.047 1 84.62 608 ARG B C 1
ATOM 10213 O O . ARG B 1 608 ? -12.422 -3.793 17.688 1 84.62 608 ARG B O 1
ATOM 10220 N N . HIS B 1 609 ? -12.18 -5.398 16.469 1 87.38 609 HIS B N 1
ATOM 10221 C CA . HIS B 1 609 ? -13.523 -5.957 16.609 1 87.38 609 HIS B CA 1
ATOM 10222 C C . HIS B 1 609 ? -14.586 -4.949 16.188 1 87.38 609 HIS B C 1
ATOM 10224 O O . HIS B 1 609 ? -15.383 -4.492 17.016 1 87.38 609 HIS B O 1
ATOM 10230 N N . PRO B 1 610 ? -14.656 -4.523 15.055 1 90.88 610 PRO B N 1
ATOM 10231 C CA . PRO B 1 610 ? -15.578 -3.494 14.562 1 90.88 610 PRO B CA 1
ATOM 10232 C C . PRO B 1 610 ? -17.016 -3.717 15.031 1 90.88 610 PRO B C 1
ATOM 10234 O O . PRO B 1 610 ? -17.75 -2.752 15.234 1 90.88 610 PRO B O 1
ATOM 10237 N N . GLU B 1 611 ? -17.422 -4.926 15.305 1 92.5 611 GLU B N 1
ATOM 10238 C CA . GLU B 1 611 ? -18.781 -5.219 15.75 1 92.5 611 GLU B CA 1
ATOM 10239 C C . GLU B 1 611 ? -19.047 -4.648 17.141 1 92.5 611 GLU B C 1
ATOM 10241 O O . GLU B 1 611 ? -20.141 -4.141 17.406 1 92.5 611 GLU B O 1
ATOM 10246 N N . THR B 1 612 ? -18.094 -4.754 18.016 1 95.12 612 THR B N 1
ATOM 10247 C CA . THR B 1 612 ? -18.219 -4.203 19.359 1 95.12 612 THR B CA 1
ATOM 10248 C C . THR B 1 612 ? -18.375 -2.684 19.312 1 95.12 612 THR B C 1
ATOM 10250 O O . THR B 1 612 ? -19.203 -2.117 20.016 1 95.12 612 THR B O 1
ATOM 10253 N N . TRP B 1 613 ? -17.641 -2.088 18.5 1 96.19 613 TRP B N 1
ATOM 10254 C CA . TRP B 1 613 ? -17.672 -0.629 18.438 1 96.19 613 TRP B CA 1
ATOM 10255 C C . TRP B 1 613 ? -18.891 -0.141 17.672 1 96.19 613 TRP B C 1
ATOM 10257 O O . TRP B 1 613 ? -19.406 0.951 17.938 1 96.19 613 TRP B O 1
ATOM 10267 N N . CYS B 1 614 ? -19.328 -0.981 16.688 1 97.06 614 CYS B N 1
ATOM 10268 C CA . CYS B 1 614 ? -20.625 -0.69 16.078 1 97.06 614 CYS B CA 1
ATOM 10269 C C . CYS B 1 614 ? -21.703 -0.563 17.141 1 97.06 614 CYS B C 1
ATOM 10271 O O . CYS B 1 614 ? -22.469 0.401 17.141 1 97.06 614 CYS B O 1
ATOM 10273 N N . LEU B 1 615 ? -21.719 -1.428 18.094 1 97.44 615 LEU B N 1
ATOM 10274 C CA . LEU B 1 615 ? -22.719 -1.417 19.156 1 97.44 615 LEU B CA 1
ATOM 10275 C C . LEU B 1 615 ? -22.547 -0.185 20.047 1 97.44 615 LEU B C 1
ATOM 10277 O O . LEU B 1 615 ? -23.516 0.52 20.328 1 97.44 615 LEU B O 1
ATOM 10281 N N . LYS B 1 616 ? -21.391 0.116 20.5 1 97.19 616 LYS B N 1
ATOM 10282 C CA . LYS B 1 616 ? -21.125 1.216 21.422 1 97.19 616 LYS B CA 1
ATOM 10283 C C . LYS B 1 616 ? -21.438 2.562 20.781 1 97.19 616 LYS B C 1
ATOM 10285 O O . LYS B 1 616 ? -22.016 3.441 21.406 1 97.19 616 LYS B O 1
ATOM 10290 N N . VAL B 1 617 ? -21.016 2.719 19.531 1 98.06 617 VAL B N 1
ATOM 10291 C CA . VAL B 1 617 ? -21.281 3.953 18.797 1 98.06 617 VAL B CA 1
ATOM 10292 C C . VAL B 1 617 ? -22.781 4.137 18.609 1 98.06 617 VAL B C 1
ATOM 10294 O O . VAL B 1 617 ? -23.297 5.254 18.703 1 98.06 617 VAL B O 1
ATOM 10297 N N . SER B 1 618 ? -23.5 3.049 18.344 1 98.12 618 SER B N 1
ATOM 10298 C CA . SER B 1 618 ? -24.953 3.105 18.188 1 98.12 618 SER B CA 1
ATOM 10299 C C . SER B 1 618 ? -25.641 3.529 19.469 1 98.12 618 SER B C 1
ATOM 10301 O O . SER B 1 618 ? -26.609 4.285 19.453 1 98.12 618 SER B O 1
ATOM 10303 N N . GLN B 1 619 ? -25.125 3.068 20.594 1 97.94 619 GLN B N 1
ATOM 10304 C CA . GLN B 1 619 ? -25.672 3.441 21.875 1 97.94 619 GLN B CA 1
ATOM 10305 C C . GLN B 1 619 ? -25.5 4.934 22.141 1 97.94 619 GLN B C 1
ATOM 10307 O O . GLN B 1 619 ? -26.422 5.594 22.625 1 97.94 619 GLN B O 1
ATOM 10312 N N . GLN B 1 620 ? -24.328 5.434 21.875 1 97.88 620 GLN B N 1
ATOM 10313 C CA . GLN B 1 620 ? -24.109 6.863 22.078 1 97.88 620 GLN B CA 1
ATOM 10314 C C . GLN B 1 620 ? -24.969 7.691 21.141 1 97.88 620 GLN B C 1
ATOM 10316 O O . GLN B 1 620 ? -25.5 8.734 21.531 1 97.88 620 GLN B O 1
ATOM 10321 N N . LEU B 1 621 ? -25.094 7.254 19.844 1 98 621 LEU B N 1
ATOM 10322 C CA . LEU B 1 621 ? -25.938 7.953 18.891 1 98 621 LEU B CA 1
ATOM 10323 C C . LEU B 1 621 ? -27.391 7.992 19.359 1 98 621 LEU B C 1
ATOM 10325 O O . LEU B 1 621 ? -28.062 9.023 19.25 1 98 621 LEU B O 1
ATOM 10329 N N . GLU B 1 622 ? -27.859 6.875 19.875 1 97.44 622 GLU B N 1
ATOM 10330 C CA . GLU B 1 622 ? -29.219 6.809 20.391 1 97.44 622 GLU B CA 1
ATOM 10331 C C . GLU B 1 622 ? -29.422 7.805 21.531 1 97.44 622 GLU B C 1
ATOM 10333 O O . GLU B 1 622 ? -30.438 8.484 21.594 1 97.44 622 GLU B O 1
ATOM 10338 N N . PHE B 1 623 ? -28.531 7.883 22.391 1 97.12 623 PHE B N 1
ATOM 10339 C CA . PHE B 1 623 ? -28.578 8.852 23.484 1 97.12 623 PHE B CA 1
ATOM 10340 C C . PHE B 1 623 ? -28.656 10.273 22.938 1 97.12 623 PHE B C 1
ATOM 10342 O O . PHE B 1 623 ? -29.5 11.07 23.375 1 97.12 623 PHE B O 1
ATOM 10349 N N . LEU B 1 624 ? -27.75 10.625 22 1 96.81 624 LEU B N 1
ATOM 10350 C CA . LEU B 1 624 ? -27.703 11.961 21.422 1 96.81 624 LEU B CA 1
ATOM 10351 C C . LEU B 1 624 ? -29.016 12.312 20.75 1 96.81 624 LEU B C 1
ATOM 10353 O O . LEU B 1 624 ? -29.5 13.445 20.844 1 96.81 624 LEU B O 1
ATOM 10357 N N . GLN B 1 625 ? -29.594 11.336 20.078 1 95.12 625 GLN B N 1
ATOM 10358 C CA . GLN B 1 625 ? -30.859 11.547 19.375 1 95.12 625 GLN B CA 1
ATOM 10359 C C . GLN B 1 625 ? -32 11.789 20.344 1 95.12 625 GLN B C 1
ATOM 10361 O O . GLN B 1 625 ? -33 12.438 20 1 95.12 625 GLN B O 1
ATOM 10366 N N . GLY B 1 626 ? -31.828 11.289 21.547 1 93.69 626 GLY B N 1
ATOM 10367 C CA . GLY B 1 626 ? -32.812 11.508 22.578 1 93.69 626 GLY B CA 1
ATOM 10368 C C . GLY B 1 626 ? -32.594 12.797 23.344 1 93.69 626 GLY B C 1
ATOM 10369 O O . GLY B 1 626 ? -33.531 13.32 23.984 1 93.69 626 GLY B O 1
ATOM 10370 N N . ASP B 1 627 ? -31.406 13.289 23.281 1 90.31 627 ASP B N 1
ATOM 10371 C CA . ASP B 1 627 ? -31.031 14.484 24.031 1 90.31 627 ASP B CA 1
ATOM 10372 C C . ASP B 1 627 ? -31.016 15.719 23.125 1 90.31 627 ASP B C 1
ATOM 10374 O O . ASP B 1 627 ? -30.016 16.422 23.031 1 90.31 627 ASP B O 1
ATOM 10378 N N . GLN B 1 628 ? -32.125 15.93 22.469 1 85.25 628 GLN B N 1
ATOM 10379 C CA . GLN B 1 628 ? -32.25 17.062 21.562 1 85.25 628 GLN B CA 1
ATOM 10380 C C . GLN B 1 628 ? -32.625 18.328 22.328 1 85.25 628 GLN B C 1
ATOM 10382 O O . GLN B 1 628 ? -32.938 18.281 23.516 1 85.25 628 GLN B O 1
ATOM 10387 N N . LEU B 1 629 ? -32.531 19.469 21.594 1 77.5 629 LEU B N 1
ATOM 10388 C CA . LEU B 1 629 ? -32.938 20.734 22.188 1 77.5 629 LEU B CA 1
ATOM 10389 C C . LEU B 1 629 ? -34.406 20.672 22.625 1 77.5 629 LEU B C 1
ATOM 10391 O O . LEU B 1 629 ? -35.25 20.109 21.922 1 77.5 629 LEU B O 1
#

Nearest PDB structures (foldseek):
  7xjv-assembly3_C  TM=5.570E-01  e=1.387E-10  Saccharomyces cerevisiae W303
  7xjv-assembly2_B  TM=4.696E-01  e=7.922E-11  Saccharomyces cerevisiae W303
  3t7n-assembly1_B  TM=6.774E-01  e=2.495E-04  Homo sapiens
  3kia-assembly1_C  TM=3.411E-01  e=4.111E-03  synthetic construct
  5u76-assembly1_A  TM=3.804E-01  e=3.440E-01  Gallus gallus

Radius of gyration: 38.18 Å; Cα contacts (8 Å, |Δi|>4): 2110; chains: 2; bounding box: 117×122×84 Å

Foldseek 3Di:
DVVVVVVVVVVVVVVVVPVPDDPVSVVVVVVVVVVVVVVVVVVVVVVVPPVPPPPPPPPPPLPPPPDPDDDDPVFDAFDQPVPPPDDQPSTVPDGLWPPDPCRPLVPVPDFPPVDPVRVVCNVCVQVVVLCCCVPQFVVLLVVLDQPDFFQPDLVFFAPPFPDDDPPSNFRDAPQFFLQQNQPPHDFAFQSNLQRTGHDDPSRLVRLLVSLVSSLVRHDPFDDPVLLVQAAGEAEEEAAFFQLVVLQLLQLVLLVVQPAPHAYEYEYAADNRDDCLCQPPNQVVSNYHYDYLCVRDPCVVQPADDLLVVLVRLSRDSHQKYKYAYSQKHWPHNCSSVCVGPPCVVFVKEWEFDRGWWSAHPSVCVSLVQDWPLLAFQDQSSPDCLSPDPDSDDSVCSRRRHRSQRTPLHPHGGFTDVNIMIHRCRLCVQLSSQLSSCQSCVSRYRQCNGHVPHPPRHSRRSSVVRCSSVVGGYHYQNKRKAFFFDADPVRDGQGQKIFTWDRRSSVVCVVPQVVFADPDDDDSVDNSNVDIRGNDIATTMIRRVVPRPDLVPQCDEPRQHQAYNVGHGHDGGPCVVCVRSVHDVSLVSLVSLLCCLPVVVVRDHRPDDPSVVSNVVSVVNSVVSVVPHD/DVVVVVVVVVVVVVVVVPLPDDPVSVVVVVVVVVVVVVVVVVVVVVVVPPVPPPPCPVPPPLPPPPDLDDDDPVFDAFDQPVPPPDQQPSTVPDGLWPQDPCRPLVPVVPFVVVDPVRVVCVVCVQVVVLCCCVPQFVVLLVVLDFPDFFQPDLVFFAPPFPDDDPPSNFRDAPLFFLQQNQPPRDFAFQSNLQRTGHDDPSRLVRLLVSLVSSLVRHDPFDDPVLLVQAAGEAEEEEAFFQLVVLQLLQLVLLVVQPAPHAYEYEYAADNRDDCLCQPPNQVVSNYHYDYLCVRDPCVVQPADDLLVVLVRLSRDSHQKYKYAYSQKHWPHNCSSVCVGPPCVVFVKEWEFDRGWWSAHPSVCVSLVQDWPLLAFQDQSSPDCLSPDPDSDDSVCSRRRHRSQRTPLHPHGGFTDVNIMIHRCRLCVQLSSQLSSCQSCVSRYRQCNGHVPHPPGHSRRSSVVRCSSVVGGYHYQNKRKAFFFDADPVRDGQGQKIFTWDRRSSVVCVVPQVVFADPDDDDSVDNSNVPIRGNDIATTMIRRVVPRPDLVPQCDEPRQHQAYNVGHGHDGGPCVVCVRSVHDVSLVSLVSLLCCLPVVVVRDHRPDDPSVVSNVVSVVNSVVSVVPHD

Organism: Wickerhamomyces anomalus (strain ATCC 58044 / CBS 1984 / NCYC 433 / NRRL Y-366-8) (NCBI:txid683960)

Secondary structure (DSSP, 8-state):
--HHHHHHHHHHHHHHHHTTS-THHHHHHHHHHHHHHHHHHHHHHHHS-------------------S---BTTB------TT--SSTTSSSS--S----HHHHHTTS----TTSHHHHHHHHTTTHHHHHIIIIIIIHHHHHT--SS----SGGGB-TT-SS---TTSSPPSGGGBTTTTTTTSPP-BHHHHHTTB---HHHHHHHHHHHHHHHHHS-SS--HHHHTT--SEEEEEE--TTHHHHHHHHHHHHHHTT----EEEEE-SGGG--HIIIIIIHHHTTEEEEEGGGTS-TTTS---GGGHHHHHHHH-S-SEEEEE-TTEEESS-GGGGGGSTTTTTSSEEEEEEEEE----HHHHHHTT---EEEEE----SSSGGGS-TT--SHHHHHHHSBGGGEETSPPSEEEEEEEEEEETTTTHHHHHHHHHHHHTIIIIIHHHHHTT-TT-SGGGHHHHHHHHTT---EE--SPPEEEEEEPTTS-EEEEEEEEE-HHHHHHHHTSHHHHB------TTS-GGG--SBS---EEEEE--SS---HHHHSSBSTTSSB-TTS-B--SSTTHHHHHHSS-HHHHHHHHHHIIIIISTTS--TT---HHHHHHHHHHHHHHHHHS--/--HHHHHHHHHHHHHHHHTTS-THHHHHHHHHHHHHHHHHHHHHHHHH-------------------S---BTTB-PPPP-TT---TT-SSSS--S--S-HHHHHTTS----TT-HHHHHHHHTTTHHHHHIIIIIIIHHHHHT--SS----SGGGB-TT-SS---TTSSPPSGGGBTTTTTTTSPP-BHHHHHTTB---HHHHHHHHHHHHHHHHHS-SS--HHHHTT--SEEEEEE--TTHHHHHHHHHHHHHHTT----EEEEE-SGGG--HIIIIIIHHHTTEEEEEGGGTS-TTTS---GGGHHHHHHHH-S-SEEEEE-TTEEESS-GGGGGGSTTTTTSSEEEEEEEEE----HHHHHHTT---EEEEE----S-SGGGS-TT--SHHHHHHHSBGGGEETSPPSEEEEEEEEEEETTTTHHHHHHHHHHHHTIIIIIHHHHHTT-TT-SGGGHHHHHHHHTT---EE--SPPEEEEEEPTTS-EEEEEEEEE-HHHHHHHHTSHHHHB------TTS-GGG--SBS---EEEEE--SS---HHHHSSBSTTSSB-TTS-B--SSTTHHHHHHSS-HHHHHHHHHHIIIIISTT---TT---HHHHHHHHHHHHHHHHHS--